Protein AF-0000000083795792 (afdb_homodimer)

Foldseek 3Di:
DVVLLVLLVLAPLDPDQQLQVQFLLSQPLSVLSVCVNVVNLQVSQVSQCVSAVCQLVCLQFPLSCRHNQVRGPCVVVHHGRSSSVVSNVSNVVNLLPDQQEAPDADAAEEEEEAQALLSLLLLSVVLNPHHAYEYEYLAQAGHQCLQQQAACVRHPCVSRVSSVVNSVSSVYHYHYNGDEFPPHAPVNVVVVGHQFYEYEHAFQADDDPPAAPCPPPQHAALSNCSRPVQVDDFDQAEEEEAQALSSLRSQLVVLVNHHNAYEYEEQADPVPRHYRPVSVVVSVVSPYYYDYQWAFHYQDQFWTKTWGRPVDDDDPIDIDTDGGRHYYYYHFGAHDCRHVVRDPQFDDDPRQATDADQLQDGRDPSYGYFDCSHVNDDDSSNRSSSSVSNSVVNVVSVVVDD/DVVLLVLLVLAPLDPDQQLQVQFLLSQPLSVLSVCVNVVNLQVSLVSQCVSAVCQLVCLQPPLSCRHNQVRGPCVVPHHGRSSSVVSNVSNVVNLLPDQQEAPDADAAEEEEEAQALLSLLLLSVVLNPHHAYEYEYLAQAGHQCLQQQAACVRHPCVSRVSSVVNSVSSVYHYDYNGDEFPPHAPVNVVVVGHQFYEYEHAFQADDDPPAAPCPPPQHAALSNCSRPVQVDDFDQAEEEEAQALSSLRSQLVVLVNHHNAYEYEEQADPVPRHYRPVSVVVSVVSPYYYDYQWAFHYQDQFWTKTWGRPVDDDDDIDIDTDGGRHYYYYPFGAHDCRHVVRDPQFDDPPRQATDADQLQDGRDPSYGYFDCSHVNDDDSSNRSSSSVSNSVVNVVSVVVDD

pLDDT: mean 96.13, std 5.62, range [53.03, 98.94]

Organism: NCBI:txid182773

Secondary structure (DSSP, 8-state):
-HHHHHHHHT----SS-HHHHTSTT---HHHHHHHHHTT-HHHHHHHHHHH-TTHHHHHHHS-GGGTTTTT-THHHHSPPP-HHHHHHHHHHHHHHH-----SS----EEEEE--SHHHHHHHHHHHHHT-EEEEE-SSSSS-THHHHTS-TTTS-THHHHHHHHHHHHTT-EEETT--BTTTB-HHHHHHTTEEEEEE-----EEP---SBTTTSTTEEEHHHHHHSGGG----SEEEEE--SHHHHHHHHHHHHTT-SEEEEE-SS-GGG--S-HHHHHHHHHTT-EEE-SEEEEEE-SSEEEEEESTT-SSTT--EEEEE-SEEEE-S-EE---TTGGG-TT--B-TTSPBP--TT-B-SSTTEEE-SHHHH-S--HHHHHHHHHHHHHHHHHHHHH--/-HHHHHHHHT----SS-HHHHTSTT---HHHHHHHHHTT-HHHHHHHHHHH-TTHHHHHHHS-GGGTTTTT-THHHHSPPP-HHHHHHHHHHHHHHH-----SS----EEEEE--SHHHHHHHHHHHHHT-EEEEE-SSSSS-THHHHTS-TTTS-THHHHHHHHHHHHTT-EEETT--BTTTB-HHHHHHTTEEEEEE-----EEP---SBTTTSTTEEEHHHHHHSGGG----SEEEEE--SHHHHHHHHHHHHTT-SEEEEE-SS-GGG--S-HHHHHHHHHTT-EEE-SEEEEEE-SSEEEEEESTT-SSTTPPEEEEE-SEEEE-S-EE---TTGGG-TT--B-TTSPBPB-TT-BBSSTTEEE-SHHHH-S--HHHHHHHHHHHHHHHHHHHHH--

Nearest PDB structures (foldseek):
  5jfc-assembly1_L  TM=9.315E-01  e=3.030E-41  Pyrococcus furiosus
  4ylf-assembly1_B  TM=9.148E-01  e=1.216E-39  Thermotoga maritima MSB8
  5vj7-assembly1_A  TM=9.097E-01  e=1.115E-38  Pyrococcus furiosus COM1
  6s6s-assembly1_F  TM=9.268E-01  e=1.388E-34  Azospirillum brasilense
  7mfm-assembly1_I  TM=8.757E-01  e=2.796E-29  Bacillus subtilis

Solvent-accessible surface area (backbone atoms only — not comparable to full-atom values): 41101 Å² total; per-residue (Å²): 109,71,68,52,49,56,45,49,65,65,53,78,65,58,92,78,48,45,27,26,74,48,28,84,62,50,51,62,56,59,62,37,43,54,29,49,72,71,66,37,46,65,61,30,17,49,54,44,36,75,69,30,75,55,36,37,56,44,27,59,68,52,66,39,69,81,18,36,37,55,40,23,71,56,32,74,85,47,76,42,52,67,55,40,59,49,41,25,50,39,28,46,57,27,64,77,65,57,80,74,64,58,76,43,85,40,97,45,35,34,38,28,37,18,34,14,59,23,22,46,40,30,49,52,56,44,25,34,60,13,39,42,34,28,36,30,19,60,43,66,62,70,22,43,53,58,52,32,48,43,49,57,93,73,38,60,56,66,61,49,51,51,51,53,51,54,41,42,70,55,58,38,30,63,34,53,41,36,59,62,12,87,73,48,27,67,66,52,40,45,72,50,54,34,69,35,37,36,45,18,69,32,50,77,36,65,53,77,87,86,46,50,26,67,74,39,56,47,39,46,47,29,72,43,41,41,50,50,56,85,65,55,86,73,43,47,30,34,39,26,39,25,52,31,56,63,19,37,50,44,46,46,48,41,45,75,72,65,28,76,42,39,33,30,36,24,56,48,54,80,88,66,48,69,29,50,67,69,51,50,51,51,25,46,73,72,60,43,41,76,43,58,25,32,36,81,58,34,44,54,83,56,23,40,33,27,33,44,48,71,86,56,93,69,97,79,60,52,70,50,75,46,77,27,47,23,38,32,42,24,68,57,57,31,40,66,53,52,45,49,77,49,42,86,59,50,52,52,50,98,72,48,24,44,45,48,53,92,49,9,47,36,68,28,89,53,32,31,40,31,28,28,24,45,76,37,89,73,54,66,56,54,18,37,40,48,19,55,48,22,41,51,43,46,51,53,52,57,69,72,47,135,109,71,68,52,49,57,45,49,64,66,53,79,65,57,93,78,46,44,25,26,73,48,28,82,62,51,51,63,56,59,62,35,44,54,30,48,72,71,65,37,44,63,61,29,16,48,55,45,37,75,70,30,76,55,34,37,57,44,29,61,68,51,66,39,69,79,17,35,36,54,39,24,71,57,33,75,84,48,74,42,53,66,54,41,60,48,41,24,51,37,28,45,57,28,67,76,67,57,80,76,65,58,75,42,86,40,96,48,34,34,38,28,36,16,35,14,58,22,22,47,41,32,48,53,57,44,25,34,60,12,38,42,35,27,36,31,19,60,43,64,62,69,24,44,54,58,51,31,49,42,50,57,93,73,38,59,56,67,62,47,51,51,51,53,51,52,40,43,71,54,58,38,30,64,34,51,40,35,59,61,12,86,72,48,25,69,66,53,42,44,71,50,54,34,68,35,38,37,44,18,69,32,49,78,35,62,52,77,87,87,44,51,25,65,75,39,54,46,39,46,46,27,72,44,42,43,50,50,56,84,65,55,87,74,42,48,30,34,37,27,38,24,51,30,56,63,19,35,50,44,48,48,48,41,46,75,70,64,27,76,44,41,34,30,36,23,54,46,54,81,88,65,48,69,30,50,68,68,52,50,50,50,26,48,74,72,60,44,42,76,43,58,24,31,37,81,60,34,45,55,81,58,24,40,32,27,33,45,48,71,88,56,93,67,96,79,60,53,70,51,75,48,78,25,48,22,37,32,43,26,67,58,58,31,38,66,54,53,44,50,77,48,40,87,59,51,52,53,52,98,72,48,25,44,44,48,52,92,48,10,48,36,68,29,88,55,33,32,40,31,29,28,24,46,75,38,87,73,54,67,57,55,17,37,41,50,16,54,48,23,42,51,44,49,50,53,52,57,68,73,47,135

Structure (mmCIF, N/CA/C/O backbone):
data_AF-0000000083795792-model_v1
#
loop_
_entity.id
_entity.type
_entity.pdbx_description
1 polymer 'Dihydropyrimidine dehydrogenase'
#
loop_
_atom_site.group_PDB
_atom_site.id
_atom_site.type_symbol
_atom_site.label_atom_id
_atom_site.label_alt_id
_atom_site.label_comp_id
_atom_site.label_asym_id
_atom_site.label_entity_id
_atom_site.label_seq_id
_atom_site.pdbx_PDB_ins_code
_atom_site.Cartn_x
_atom_site.Cartn_y
_atom_site.Cartn_z
_atom_site.occupancy
_atom_site.B_iso_or_equiv
_atom_site.auth_seq_id
_atom_site.auth_comp_id
_atom_site.auth_asym_id
_atom_site.auth_atom_id
_atom_site.pdbx_PDB_model_num
ATOM 1 N N . MET A 1 1 ? -13.203 34.938 -10.133 1 84.12 1 MET A N 1
ATOM 2 C CA . MET A 1 1 ? -12.625 36.062 -9.375 1 84.12 1 MET A CA 1
ATOM 3 C C . MET A 1 1 ? -13.68 37.125 -9.055 1 84.12 1 MET A C 1
ATOM 5 O O . MET A 1 1 ? -13.844 37.5 -7.895 1 84.12 1 MET A O 1
ATOM 9 N N . LYS A 1 2 ? -14.594 37.438 -10.016 1 87.44 2 LYS A N 1
ATOM 10 C CA . LYS A 1 2 ? -15.594 38.469 -9.797 1 87.44 2 LYS A CA 1
ATOM 11 C C . LYS A 1 2 ? -16.594 38.062 -8.719 1 87.44 2 LYS A C 1
ATOM 13 O O . LYS A 1 2 ? -16.938 38.844 -7.848 1 87.44 2 LYS A O 1
ATOM 18 N N . GLU A 1 3 ? -16.969 36.812 -8.703 1 94.94 3 GLU A N 1
ATOM 19 C CA . GLU A 1 3 ? -17.922 36.312 -7.73 1 94.94 3 GLU A CA 1
ATOM 20 C C . GLU A 1 3 ? -17.328 36.25 -6.332 1 94.94 3 GLU A C 1
ATOM 22 O O . GLU A 1 3 ? -18.016 36.5 -5.344 1 94.94 3 GLU A O 1
ATOM 27 N N . LEU A 1 4 ? -16.109 36 -6.227 1 97.31 4 LEU A N 1
ATOM 28 C CA . LEU A 1 4 ? -15.43 35.906 -4.938 1 97.31 4 LEU A CA 1
ATOM 29 C C . LEU A 1 4 ? -15.227 37.312 -4.348 1 97.31 4 LEU A C 1
ATOM 31 O O . LEU A 1 4 ? -15.266 37.5 -3.129 1 97.31 4 LEU A O 1
ATOM 35 N N . LEU A 1 5 ? -15.016 38.281 -5.223 1 96.5 5 LEU A N 1
ATOM 36 C CA . LEU A 1 5 ? -14.891 39.656 -4.75 1 96.5 5 LEU A CA 1
ATOM 37 C C . LEU A 1 5 ? -16.219 40.125 -4.18 1 96.5 5 LEU A C 1
ATOM 39 O O . LEU A 1 5 ? -16.234 40.875 -3.18 1 96.5 5 LEU A O 1
ATOM 43 N N . LEU A 1 6 ? -17.297 39.75 -4.887 1 96.75 6 LEU A N 1
ATOM 44 C CA . LEU A 1 6 ? -18.609 40.094 -4.367 1 96.75 6 LEU A CA 1
ATOM 45 C C . LEU A 1 6 ? -18.844 39.469 -3 1 96.75 6 LEU A C 1
ATOM 47 O O . LEU A 1 6 ? -19.422 40.094 -2.107 1 96.75 6 LEU A O 1
ATOM 51 N N . GLU A 1 7 ? -18.375 38.25 -2.896 1 96.88 7 GLU A N 1
ATOM 52 C CA . GLU A 1 7 ? -18.469 37.562 -1.613 1 96.88 7 GLU A CA 1
ATOM 53 C C . GLU A 1 7 ? -17.656 38.281 -0.54 1 96.88 7 GLU A C 1
ATOM 55 O O . GLU A 1 7 ? -18.125 38.438 0.591 1 96.88 7 GLU A O 1
ATOM 60 N N . ALA A 1 8 ? -16.531 38.688 -0.86 1 97.38 8 ALA A N 1
ATOM 61 C CA . ALA A 1 8 ? -15.656 39.406 0.068 1 97.38 8 ALA A CA 1
ATOM 62 C C . ALA A 1 8 ? -16.297 40.719 0.536 1 97.38 8 ALA A C 1
ATOM 64 O O . ALA A 1 8 ? -16.141 41.125 1.691 1 97.38 8 ALA A O 1
ATOM 65 N N . ASP A 1 9 ? -17.047 41.312 -0.316 1 96.81 9 ASP A N 1
ATOM 66 C CA . ASP A 1 9 ? -17.688 42.594 -0.019 1 96.81 9 ASP A CA 1
ATOM 67 C C . ASP A 1 9 ? -18.766 42.438 1.039 1 96.81 9 ASP A C 1
ATOM 69 O O . ASP A 1 9 ? -19.156 43.406 1.694 1 96.81 9 ASP A O 1
ATOM 73 N N . ARG A 1 10 ? -19.203 41.219 1.163 1 97.12 10 ARG A N 1
ATOM 74 C CA . ARG A 1 10 ? -20.266 40.969 2.127 1 97.12 10 ARG A CA 1
ATOM 75 C C . ARG A 1 10 ? -19.719 40.938 3.553 1 97.12 10 ARG A C 1
ATOM 77 O O . ARG A 1 10 ? -20.484 41 4.516 1 97.12 10 ARG A O 1
ATOM 84 N N . CYS A 1 11 ? -18.453 40.875 3.686 1 97.38 11 CYS A N 1
ATOM 85 C CA . CYS A 1 11 ? -17.828 40.781 5.004 1 97.38 11 CYS A CA 1
ATOM 86 C C . CYS A 1 11 ? -18.016 42.094 5.781 1 97.38 11 CYS A C 1
ATOM 88 O O . CYS A 1 11 ? -17.797 43.156 5.242 1 97.38 11 CYS A O 1
ATOM 90 N N . LEU A 1 12 ? -18.266 41.969 7.02 1 96.62 12 LEU A N 1
ATOM 91 C CA . LEU A 1 12 ? -18.531 43.125 7.859 1 96.62 12 LEU A CA 1
ATOM 92 C C . LEU A 1 12 ? -17.25 43.688 8.461 1 96.62 12 LEU A C 1
ATOM 94 O O . LEU A 1 12 ? -17.25 44.719 9.102 1 96.62 12 LEU A O 1
ATOM 98 N N . MET A 1 13 ? -16.188 43.031 8.258 1 96.19 13 MET A N 1
ATOM 99 C CA . MET A 1 13 ? -14.914 43.438 8.844 1 96.19 13 MET A CA 1
ATOM 100 C C . MET A 1 13 ? -15.062 43.688 10.344 1 96.19 13 MET A C 1
ATOM 102 O O . MET A 1 13 ? -14.68 44.75 10.844 1 96.19 13 MET A O 1
ATOM 106 N N . CYS A 1 14 ? -15.555 42.719 11.008 1 96.38 14 CYS A N 1
ATOM 107 C CA . CYS A 1 14 ? -15.914 42.812 12.414 1 96.38 14 CYS A CA 1
ATOM 108 C C . CYS A 1 14 ? -14.688 43.094 13.266 1 96.38 14 CYS A C 1
ATOM 110 O O . CYS A 1 14 ? -13.602 42.562 13.008 1 96.38 14 CYS A O 1
ATOM 112 N N . LYS A 1 15 ? -14.852 43.969 14.336 1 94.25 15 LYS A N 1
ATOM 113 C CA . LYS A 1 15 ? -13.781 44.281 15.273 1 94.25 15 LYS A CA 1
ATOM 114 C C . LYS A 1 15 ? -13.375 43.031 16.078 1 94.25 15 LYS A C 1
ATOM 116 O O . LYS A 1 15 ? -12.188 42.812 16.312 1 94.25 15 LYS A O 1
ATOM 121 N N . LYS A 1 16 ? -14.406 42.375 16.547 1 95.5 16 LYS A N 1
ATOM 122 C CA . LYS A 1 16 ? -14.203 41.094 17.203 1 95.5 16 LYS A CA 1
ATOM 123 C C . LYS A 1 16 ? -14.75 39.938 16.359 1 95.5 16 LYS A C 1
ATOM 125 O O . LYS A 1 16 ? -15.852 39.438 16.609 1 95.5 16 LYS A O 1
ATOM 130 N N . PRO A 1 17 ? -13.945 39.469 15.398 1 96.56 17 PRO A N 1
ATOM 131 C CA . PRO A 1 17 ? -14.43 38.5 14.43 1 96.56 17 PRO A CA 1
ATOM 132 C C . PRO A 1 17 ? -14.617 37.125 15.047 1 96.56 17 PRO A C 1
ATOM 134 O O . PRO A 1 17 ? -13.641 36.406 15.305 1 96.56 17 PRO A O 1
ATOM 137 N N . ARG A 1 18 ? -15.812 36.656 15.25 1 96.88 18 ARG A N 1
ATOM 138 C CA . ARG A 1 18 ? -16.141 35.375 15.797 1 96.88 18 ARG A CA 1
ATOM 139 C C . ARG A 1 18 ? -15.641 34.25 14.891 1 96.88 18 ARG A C 1
ATOM 141 O O . ARG A 1 18 ? -15.32 33.156 15.367 1 96.88 18 ARG A O 1
ATOM 148 N N . CYS A 1 19 ? -15.586 34.531 13.57 1 97.38 19 CYS A N 1
ATOM 149 C CA . CYS A 1 19 ? -15.086 33.562 12.609 1 97.38 19 CYS A CA 1
ATOM 150 C C . CYS A 1 19 ? -13.664 33.156 12.945 1 97.38 19 CYS A C 1
ATOM 152 O O . CYS A 1 19 ? -13.32 31.969 12.852 1 97.38 19 CYS A O 1
ATOM 154 N N . ARG A 1 20 ? -12.844 34.031 13.352 1 97 20 ARG A N 1
ATOM 155 C CA . ARG A 1 20 ? -11.469 33.75 13.75 1 97 20 ARG A CA 1
ATOM 156 C C . ARG A 1 20 ? -11.422 33 15.078 1 97 20 ARG A C 1
ATOM 158 O O . ARG A 1 20 ? -10.672 32.031 15.227 1 97 20 ARG A O 1
ATOM 165 N N . GLU A 1 21 ? -12.242 33.406 16.016 1 96.12 21 GLU A N 1
ATOM 166 C CA . GLU A 1 21 ? -12.258 32.844 17.359 1 96.12 21 GLU A CA 1
ATOM 167 C C . GLU A 1 21 ? -12.641 31.344 17.328 1 96.12 21 GLU A C 1
ATOM 169 O O . GLU A 1 21 ? -12.211 30.578 18.172 1 96.12 21 GLU A O 1
ATOM 174 N N . HIS A 1 22 ? -13.414 31 16.375 1 96.25 22 HIS A N 1
ATOM 175 C CA . HIS A 1 22 ? -13.898 29.625 16.312 1 96.25 22 HIS A CA 1
ATOM 176 C C . HIS A 1 22 ? -13.141 28.812 15.266 1 96.25 22 HIS A C 1
ATOM 178 O O . HIS A 1 22 ? -13.555 27.719 14.906 1 96.25 22 HIS A O 1
ATOM 184 N N . CYS A 1 23 ? -12.109 29.391 14.758 1 96.31 23 CYS A N 1
ATOM 185 C CA . CYS A 1 23 ? -11.172 28.656 13.906 1 96.31 23 CYS A CA 1
ATOM 186 C C . CYS A 1 23 ? -10.047 28.047 14.734 1 96.31 23 CYS A C 1
ATOM 188 O O . CYS A 1 23 ? -9.352 28.734 15.461 1 96.31 23 CYS A O 1
ATOM 190 N N . PRO A 1 24 ? -9.82 26.734 14.625 1 94.62 24 PRO A N 1
ATOM 191 C CA . PRO A 1 24 ? -8.828 26.047 15.453 1 94.62 24 PRO A CA 1
ATOM 192 C C . PRO A 1 24 ? -7.426 26.641 15.297 1 94.62 24 PRO A C 1
ATOM 194 O O . PRO A 1 24 ? -6.57 26.438 16.156 1 94.62 24 PRO A O 1
ATOM 197 N N . ILE A 1 25 ? -7.215 27.375 14.242 1 95.56 25 ILE A N 1
ATOM 198 C CA . ILE A 1 25 ? -5.863 27.891 14.023 1 95.56 25 ILE A CA 1
ATOM 199 C C . ILE A 1 25 ? -5.883 29.406 13.961 1 95.56 25 ILE A C 1
ATOM 201 O O . ILE A 1 25 ? -4.902 30.031 13.539 1 95.56 25 ILE A O 1
ATOM 205 N N . ASP A 1 26 ? -7.012 30.047 14.258 1 96.81 26 ASP A N 1
ATOM 206 C CA . ASP A 1 26 ? -7.148 31.5 14.406 1 96.81 26 ASP A CA 1
ATOM 207 C C . ASP A 1 26 ? -6.801 32.219 13.102 1 96.81 26 ASP A C 1
ATOM 209 O O . ASP A 1 26 ? -6.031 33.188 13.109 1 96.81 26 ASP A O 1
ATOM 213 N N . THR A 1 27 ? -7.332 31.75 12.07 1 97.88 27 THR A N 1
ATOM 214 C CA . THR A 1 27 ? -7.074 32.375 10.773 1 97.88 27 THR A CA 1
ATOM 215 C C . THR A 1 27 ? -7.508 33.844 10.789 1 97.88 27 THR A C 1
ATOM 217 O O . THR A 1 27 ? -8.625 34.156 11.203 1 97.88 27 THR A O 1
ATOM 220 N N . PRO A 1 28 ? -6.656 34.719 10.375 1 97.44 28 PRO A N 1
ATOM 221 C CA . PRO A 1 28 ? -7.016 36.125 10.352 1 97.44 28 PRO A CA 1
ATOM 222 C C . PRO A 1 28 ? -7.914 36.5 9.164 1 97.44 28 PRO A C 1
ATOM 224 O O . PRO A 1 28 ? -7.504 37.25 8.289 1 97.44 28 PRO A O 1
ATOM 227 N N . ILE A 1 29 ? -9.125 36.156 9.203 1 98.12 29 ILE A N 1
ATOM 228 C CA . ILE A 1 29 ? -10.07 36.156 8.094 1 98.12 29 ILE A CA 1
ATOM 229 C C . ILE A 1 29 ? -10.32 37.594 7.629 1 98.12 29 ILE A C 1
ATOM 231 O O . ILE A 1 29 ? -10.188 37.906 6.441 1 98.12 29 ILE A O 1
ATOM 235 N N . PRO A 1 30 ? -10.578 38.562 8.523 1 97.5 30 PRO A N 1
ATOM 236 C CA . PRO A 1 30 ? -10.82 39.938 8.047 1 97.5 30 PRO A CA 1
ATOM 237 C C . PRO A 1 30 ? -9.617 40.531 7.328 1 97.5 30 PRO A C 1
ATOM 239 O O . PRO A 1 30 ? -9.773 41.219 6.32 1 97.5 30 PRO A O 1
ATOM 242 N N . GLU A 1 31 ? -8.469 40.219 7.859 1 97.75 31 GLU A N 1
ATOM 243 C CA . GLU A 1 31 ? -7.242 40.719 7.242 1 97.75 31 GLU A CA 1
ATOM 244 C C . GLU A 1 31 ? -7.066 40.156 5.836 1 97.75 31 GLU A C 1
ATOM 246 O O . GLU A 1 31 ? -6.715 40.875 4.906 1 97.75 31 GLU A O 1
ATOM 251 N N . VAL A 1 32 ? -7.305 38.906 5.664 1 98.5 32 VAL A N 1
ATOM 252 C CA . VAL A 1 32 ? -7.16 38.219 4.375 1 98.5 32 VAL A CA 1
ATOM 253 C C . VAL A 1 32 ? -8.172 38.781 3.383 1 98.5 32 VAL A C 1
ATOM 255 O O . VAL A 1 32 ? -7.84 39.062 2.225 1 98.5 32 VAL A O 1
ATOM 258 N N . ILE A 1 33 ? -9.391 39 3.832 1 98.12 33 ILE A N 1
ATOM 259 C CA . ILE A 1 33 ? -10.453 39.5 2.977 1 98.12 33 ILE A CA 1
ATOM 260 C C . ILE A 1 33 ? -10.086 40.938 2.521 1 98.12 33 ILE A C 1
ATOM 262 O O . ILE A 1 33 ? -10.281 41.281 1.355 1 98.12 33 ILE A O 1
ATOM 266 N N . ALA A 1 34 ? -9.586 41.75 3.42 1 97.94 34 ALA A N 1
ATOM 267 C CA . ALA A 1 34 ? -9.18 43.094 3.078 1 97.94 34 ALA A CA 1
ATOM 268 C C . ALA A 1 34 ? -8.117 43.094 1.984 1 97.94 34 ALA A C 1
ATOM 270 O O . ALA A 1 34 ? -8.211 43.844 1.011 1 97.94 34 ALA A O 1
ATOM 271 N N . LEU A 1 35 ? -7.129 42.25 2.172 1 98.38 35 LEU A N 1
ATOM 272 C CA . LEU A 1 35 ? -6.051 42.156 1.192 1 98.38 35 LEU A CA 1
ATOM 273 C C . LEU A 1 35 ? -6.578 41.656 -0.146 1 98.38 35 LEU A C 1
ATOM 275 O O . LEU A 1 35 ? -6.172 42.125 -1.203 1 98.38 35 LEU A O 1
ATOM 279 N N . PHE A 1 36 ? -7.484 40.688 -0.078 1 98 36 PHE A N 1
ATOM 280 C CA . PHE A 1 36 ? -8.086 40.125 -1.285 1 98 36 PHE A CA 1
ATOM 281 C C . PHE A 1 36 ? -8.852 41.188 -2.055 1 98 36 PHE A C 1
ATOM 283 O O . PHE A 1 36 ? -8.719 41.312 -3.275 1 98 36 PHE A O 1
ATOM 290 N N . LYS A 1 37 ? -9.555 42.031 -1.376 1 97.25 37 LYS A N 1
ATOM 291 C CA . LYS A 1 37 ? -10.336 43.094 -1.988 1 97.25 37 LYS A CA 1
ATOM 292 C C . LYS A 1 37 ? -9.422 44.156 -2.639 1 97.25 37 LYS A C 1
ATOM 294 O O . LYS A 1 37 ? -9.797 44.781 -3.637 1 97.25 37 LYS A O 1
ATOM 299 N N . GLU A 1 38 ? -8.273 44.312 -2.135 1 97.56 38 GLU A N 1
ATOM 300 C CA . GLU A 1 38 ? -7.309 45.281 -2.646 1 97.56 38 GLU A CA 1
ATOM 301 C C . GLU A 1 38 ? -6.5 44.688 -3.803 1 97.56 38 GLU A C 1
ATOM 303 O O . GLU A 1 38 ? -5.641 45.375 -4.367 1 97.56 38 GLU A O 1
ATOM 308 N N . GLY A 1 39 ? -6.656 43.406 -4.043 1 96.19 39 GLY A N 1
ATOM 309 C CA . GLY A 1 39 ? -5.93 42.75 -5.121 1 96.19 39 GLY A CA 1
ATOM 310 C C . GLY A 1 39 ? -4.559 42.25 -4.711 1 96.19 39 GLY A C 1
ATOM 311 O O . GLY A 1 39 ? -3.746 41.875 -5.559 1 96.19 39 GLY A O 1
ATOM 312 N N . LYS A 1 40 ? -4.305 42.25 -3.445 1 97.25 40 LYS A N 1
ATOM 313 C CA . LYS A 1 40 ? -3.016 41.812 -2.922 1 97.25 40 LYS A CA 1
ATOM 314 C C . LYS A 1 40 ? -3.02 40.312 -2.648 1 97.25 40 LYS A C 1
ATOM 316 O O . LYS A 1 40 ? -2.809 39.875 -1.512 1 97.25 40 LYS A O 1
ATOM 321 N N . MET A 1 41 ? -3.072 39.562 -3.666 1 95.38 41 MET A N 1
ATOM 322 C CA . MET A 1 41 ? -3.246 38.125 -3.621 1 95.38 41 MET A CA 1
ATOM 323 C C . MET A 1 41 ? -2.027 37.438 -3.004 1 95.38 41 MET A C 1
ATOM 325 O O . MET A 1 41 ? -2.164 36.5 -2.217 1 95.38 41 MET A O 1
ATOM 329 N N . ALA A 1 42 ? -0.893 37.906 -3.389 1 96.19 42 ALA A N 1
ATOM 330 C CA . ALA A 1 42 ? 0.343 37.281 -2.896 1 96.19 42 ALA A CA 1
ATOM 331 C C . ALA A 1 42 ? 0.471 37.438 -1.386 1 96.19 42 ALA A C 1
ATOM 333 O O . ALA A 1 42 ? 0.83 36.5 -0.681 1 96.19 42 ALA A O 1
ATOM 334 N N . GLU A 1 43 ? 0.184 38.656 -0.931 1 97.31 43 GLU A N 1
ATOM 335 C CA . GLU A 1 43 ? 0.259 38.938 0.5 1 97.31 43 GLU A CA 1
ATOM 336 C C . GLU A 1 43 ? -0.789 38.125 1.272 1 97.31 43 GLU A C 1
ATOM 338 O O . GLU A 1 43 ? -0.491 37.562 2.322 1 97.31 43 GLU A O 1
ATOM 343 N N . ALA A 1 44 ? -2.02 38.125 0.755 1 98.12 44 ALA A N 1
ATOM 344 C CA . ALA A 1 44 ? -3.092 37.344 1.383 1 98.12 44 ALA A CA 1
ATOM 345 C C . ALA A 1 44 ? -2.73 35.875 1.469 1 98.12 44 ALA A C 1
ATOM 347 O O . ALA A 1 44 ? -2.922 35.25 2.51 1 98.12 44 ALA A O 1
ATOM 348 N N . GLY A 1 45 ? -2.199 35.406 0.38 1 98.12 45 GLY A N 1
ATOM 349 C CA . GLY A 1 45 ? -1.806 34 0.332 1 98.12 45 GLY A CA 1
ATOM 350 C C . GLY A 1 45 ? -0.682 33.656 1.295 1 98.12 45 GLY A C 1
ATOM 351 O O . GLY A 1 45 ? -0.679 32.594 1.902 1 98.12 45 GLY A O 1
ATOM 352 N N . GLU A 1 46 ? 0.256 34.531 1.395 1 97.5 46 GLU A N 1
ATOM 353 C CA . GLU A 1 46 ? 1.381 34.312 2.301 1 97.5 46 GLU A CA 1
ATOM 354 C C . GLU A 1 46 ? 0.915 34.25 3.752 1 97.5 46 GLU A C 1
ATOM 356 O O . GLU A 1 46 ? 1.373 33.375 4.512 1 97.5 46 GLU A O 1
ATOM 361 N N . ILE A 1 47 ? 0.027 35.125 4.102 1 97.94 47 ILE A N 1
ATOM 362 C CA . ILE A 1 47 ? -0.516 35.156 5.453 1 97.94 47 ILE A CA 1
ATOM 363 C C . ILE A 1 47 ? -1.231 33.844 5.742 1 97.94 47 ILE A C 1
ATOM 365 O O . ILE A 1 47 ? -1.033 33.219 6.801 1 97.94 47 ILE A O 1
ATOM 369 N N . LEU A 1 48 ? -2.018 33.406 4.809 1 98.56 48 LEU A N 1
ATOM 370 C CA . LEU A 1 48 ? -2.756 32.156 4.965 1 98.56 48 LEU A CA 1
ATOM 371 C C . LEU A 1 48 ? -1.801 30.969 5.102 1 98.56 48 LEU A C 1
ATOM 373 O O . LEU A 1 48 ? -1.96 30.125 5.996 1 98.56 48 LEU A O 1
ATOM 377 N N . PHE A 1 49 ? -0.794 30.922 4.293 1 98.19 49 PHE A N 1
ATOM 378 C CA . PHE A 1 49 ? 0.125 29.781 4.266 1 98.19 49 PHE A CA 1
ATOM 379 C C . PHE A 1 49 ? 0.969 29.75 5.535 1 98.19 49 PHE A C 1
ATOM 381 O O . PHE A 1 49 ? 1.211 28.672 6.094 1 98.19 49 PHE A O 1
ATOM 388 N N . LYS A 1 50 ? 1.43 30.891 5.973 1 96.5 50 LYS A N 1
ATOM 389 C CA . LYS A 1 50 ? 2.225 30.953 7.195 1 96.5 50 LYS A CA 1
ATOM 390 C C . LYS A 1 50 ? 1.406 30.516 8.406 1 96.5 50 LYS A C 1
ATOM 392 O O . LYS A 1 50 ? 1.934 29.875 9.32 1 96.5 50 LYS A O 1
ATOM 397 N N . ASN A 1 51 ? 0.183 30.859 8.328 1 97.69 51 ASN A N 1
ATOM 398 C CA . ASN A 1 51 ? -0.727 30.438 9.391 1 97.69 51 ASN A CA 1
ATOM 399 C C . ASN A 1 51 ? -1.021 28.938 9.312 1 97.69 51 ASN A C 1
ATOM 401 O O . ASN A 1 51 ? -1.203 28.281 10.344 1 97.69 51 ASN A O 1
ATOM 405 N N . ASN A 1 52 ? -1.164 28.453 8.086 1 98.12 52 ASN A N 1
ATOM 406 C CA . ASN A 1 52 ? -1.551 27.078 7.805 1 98.12 52 ASN A CA 1
ATOM 407 C C . ASN A 1 52 ? -0.994 26.594 6.465 1 98.12 52 ASN A C 1
ATOM 409 O O . ASN A 1 52 ? -1.564 26.891 5.41 1 98.12 52 ASN A O 1
ATOM 413 N N . PRO A 1 53 ? 0.025 25.781 6.523 1 97.81 53 PRO A N 1
ATOM 414 C CA . PRO A 1 53 ? 0.587 25.312 5.258 1 97.81 53 PRO A CA 1
ATOM 415 C C . PRO A 1 53 ? -0.428 24.547 4.414 1 97.81 53 PRO A C 1
ATOM 417 O O . PRO A 1 53 ? -0.241 24.391 3.201 1 97.81 53 PRO A O 1
ATOM 420 N N . LEU A 1 54 ? -1.529 24.062 5.008 1 98.56 54 LEU A N 1
ATOM 421 C CA . LEU A 1 54 ? -2.527 23.297 4.273 1 98.56 54 LEU A CA 1
ATOM 422 C C . LEU A 1 54 ? -3.799 24.109 4.066 1 98.56 54 LEU A C 1
ATOM 424 O O . LEU A 1 54 ? -4.891 23.547 3.947 1 98.56 54 LEU A O 1
ATOM 428 N N . THR A 1 55 ? -3.699 25.391 3.953 1 98.38 55 THR A N 1
ATOM 429 C CA . THR A 1 55 ? -4.828 26.312 3.879 1 98.38 55 THR A CA 1
ATOM 430 C C . THR A 1 55 ? -5.688 26.016 2.654 1 98.38 55 THR A C 1
ATOM 432 O O . THR A 1 55 ? -6.914 26.125 2.707 1 98.38 55 THR A O 1
ATOM 435 N N . GLN A 1 56 ? -5.086 25.656 1.569 1 98.44 56 GLN A N 1
ATOM 436 C CA . GLN A 1 56 ? -5.891 25.328 0.399 1 98.44 56 GLN A CA 1
ATOM 437 C C . GLN A 1 56 ? -6.805 24.125 0.686 1 98.44 56 GLN A C 1
ATOM 439 O O . GLN A 1 56 ? -7.977 24.141 0.312 1 98.44 56 GLN A O 1
ATOM 444 N N . VAL A 1 57 ? -6.223 23.125 1.32 1 98.56 57 VAL A N 1
ATOM 445 C CA . VAL A 1 57 ? -6.973 21.922 1.671 1 98.56 57 VAL A CA 1
ATOM 446 C C . VAL A 1 57 ? -8.078 22.281 2.666 1 98.56 57 VAL A C 1
ATOM 448 O O . VAL A 1 57 ? -9.227 21.859 2.5 1 98.56 57 VAL A O 1
ATOM 451 N N . CYS A 1 58 ? -7.711 23.078 3.648 1 98.06 58 CYS A N 1
ATOM 452 C CA . CYS A 1 58 ? -8.656 23.406 4.707 1 98.06 58 CYS A CA 1
ATOM 453 C C . CYS A 1 58 ? -9.789 24.281 4.168 1 98.06 58 CYS A C 1
ATOM 455 O O . CYS A 1 58 ? -10.922 24.172 4.633 1 98.06 58 CYS A O 1
ATOM 457 N N . GLY A 1 59 ? -9.508 25.078 3.182 1 97.75 59 GLY A N 1
ATOM 458 C CA . GLY A 1 59 ? -10.562 25.844 2.535 1 97.75 59 GLY A CA 1
ATOM 459 C C . GLY A 1 59 ? -11.617 24.984 1.879 1 97.75 59 GLY A C 1
ATOM 460 O O . GLY A 1 59 ? -12.734 25.438 1.623 1 97.75 59 GLY A O 1
ATOM 461 N N . ILE A 1 60 ? -11.25 23.734 1.737 1 96.94 60 ILE A N 1
ATOM 462 C CA . ILE A 1 60 ? -12.133 22.844 1.008 1 96.94 60 ILE A CA 1
ATOM 463 C C . ILE A 1 60 ? -12.797 21.859 1.982 1 96.94 60 ILE A C 1
ATOM 465 O O . ILE A 1 60 ? -14.008 21.656 1.932 1 96.94 60 ILE A O 1
ATOM 469 N N . VAL A 1 61 ? -12.055 21.375 2.971 1 95.81 61 VAL A N 1
ATOM 470 C CA . VAL A 1 61 ? -12.555 20.172 3.617 1 95.81 61 VAL A CA 1
ATOM 471 C C . VAL A 1 61 ? -12.93 20.469 5.066 1 95.81 61 VAL A C 1
ATOM 473 O O . VAL A 1 61 ? -13.508 19.625 5.758 1 95.81 61 VAL A O 1
ATOM 476 N N . CYS A 1 62 ? -12.578 21.656 5.613 1 96.31 62 CYS A N 1
ATOM 477 C CA . CYS A 1 62 ? -12.922 21.953 6.996 1 96.31 62 CYS A CA 1
ATOM 478 C C . CYS A 1 62 ? -14.438 21.906 7.207 1 96.31 62 CYS A C 1
ATOM 480 O O . CYS A 1 62 ? -15.203 22.125 6.27 1 96.31 62 CYS A O 1
ATOM 482 N N . PRO A 1 63 ? -14.836 21.562 8.406 1 93.81 63 PRO A N 1
ATOM 483 C CA . PRO A 1 63 ? -16.266 21.719 8.734 1 93.81 63 PRO A CA 1
ATOM 484 C C . PRO A 1 63 ? -16.641 23.172 8.984 1 93.81 63 PRO A C 1
ATOM 486 O O . PRO A 1 63 ? -16.984 23.531 10.117 1 93.81 63 PRO A O 1
ATOM 489 N N . HIS A 1 64 ? -16.797 23.922 7.988 1 95.25 64 HIS A N 1
ATOM 490 C CA . HIS A 1 64 ? -16.953 25.375 8.039 1 95.25 64 HIS A CA 1
ATOM 491 C C . HIS A 1 64 ? -18.219 25.766 8.789 1 95.25 64 HIS A C 1
ATOM 493 O O . HIS A 1 64 ? -18.266 26.797 9.461 1 95.25 64 HIS A O 1
ATOM 499 N N . ASP A 1 65 ? -19.219 24.938 8.688 1 92.31 65 ASP A N 1
ATOM 500 C CA . ASP A 1 65 ? -20.5 25.234 9.328 1 92.31 65 ASP A CA 1
ATOM 501 C C . ASP A 1 65 ? -20.375 25.188 10.852 1 92.31 65 ASP A C 1
ATOM 503 O O . ASP A 1 65 ? -21.156 25.812 11.562 1 92.31 65 ASP A O 1
ATOM 507 N N . ASP A 1 66 ? -19.312 24.516 11.281 1 90.94 66 ASP A N 1
ATOM 508 C CA . ASP A 1 66 ? -19.078 24.391 12.719 1 90.94 66 ASP A CA 1
ATOM 509 C C . ASP A 1 66 ? -17.953 25.328 13.18 1 90.94 66 ASP A C 1
ATOM 511 O O . ASP A 1 66 ? -17.641 25.375 14.367 1 90.94 66 ASP A O 1
ATOM 515 N N . GLN A 1 67 ? -17.422 26.062 12.258 1 94.88 67 GLN A N 1
ATOM 516 C CA . GLN A 1 67 ? -16.266 26.906 12.555 1 94.88 67 GLN A CA 1
ATOM 517 C C . GLN A 1 67 ? -16.469 28.328 12.039 1 94.88 67 GLN A C 1
ATOM 519 O O . GLN A 1 67 ? -17.406 29.016 12.461 1 94.88 67 GLN A O 1
ATOM 524 N N . CYS A 1 68 ? -15.727 28.766 11.047 1 94.88 68 CYS A N 1
ATOM 525 C CA . CYS A 1 68 ? -15.711 30.156 10.609 1 94.88 68 CYS A CA 1
ATOM 526 C C . CYS A 1 68 ? -17.062 30.578 10.047 1 94.88 68 CYS A C 1
ATOM 528 O O . CYS A 1 68 ? -17.641 31.578 10.477 1 94.88 68 CYS A O 1
ATOM 530 N N . LYS A 1 69 ? -17.641 29.75 9.172 1 95.44 69 LYS A N 1
ATOM 531 C CA . LYS A 1 69 ? -18.906 30.094 8.508 1 95.44 69 LYS A CA 1
ATOM 532 C C . LYS A 1 69 ? -20.062 30.062 9.492 1 95.44 69 LYS A C 1
ATOM 534 O O . LYS A 1 69 ? -20.891 30.984 9.508 1 95.44 69 LYS A O 1
ATOM 539 N N . GLY A 1 70 ? -20.062 29.031 10.305 1 94.19 70 GLY A N 1
ATOM 540 C CA . GLY A 1 70 ? -21.156 28.859 11.25 1 94.19 70 GLY A CA 1
ATOM 541 C C . GLY A 1 70 ? -21.188 29.922 12.328 1 94.19 70 GLY A C 1
ATOM 542 O O . GLY A 1 70 ? -22.234 30.172 12.945 1 94.19 70 GLY A O 1
ATOM 543 N N . ASN A 1 71 ? -20.078 30.641 12.484 1 96.25 71 ASN A N 1
ATOM 544 C CA . ASN A 1 71 ? -20 31.625 13.562 1 96.25 71 ASN A CA 1
ATOM 545 C C . ASN A 1 71 ? -19.844 33.031 13.016 1 96.25 71 ASN A C 1
ATOM 547 O O . ASN A 1 71 ? -19.516 33.969 13.766 1 96.25 71 ASN A O 1
ATOM 551 N N . CYS A 1 72 ? -20.047 33.188 11.773 1 97.25 72 CYS A N 1
ATOM 552 C CA . CYS A 1 72 ? -20.016 34.5 11.141 1 97.25 72 CYS A CA 1
ATOM 553 C C . CYS A 1 72 ? -21.141 35.375 11.664 1 97.25 72 CYS A C 1
ATOM 555 O O . CYS A 1 72 ? -22.297 35 11.633 1 97.25 72 CYS A O 1
ATOM 557 N N . ILE A 1 73 ? -20.812 36.531 12.086 1 97.19 73 ILE A N 1
ATOM 558 C CA . ILE A 1 73 ? -21.797 37.438 12.664 1 97.19 73 ILE A CA 1
ATOM 559 C C . ILE A 1 73 ? -22.859 37.781 11.633 1 97.19 73 ILE A C 1
ATOM 561 O O . ILE A 1 73 ? -24.047 37.906 11.961 1 97.19 73 ILE A O 1
ATOM 565 N N . ARG A 1 74 ? -22.5 38 10.367 1 96.5 74 ARG A N 1
ATOM 566 C CA . ARG A 1 74 ? -23.469 38.281 9.305 1 96.5 74 ARG A CA 1
ATOM 567 C C . ARG A 1 74 ? -24.5 37.156 9.203 1 96.5 74 ARG A C 1
ATOM 569 O O . ARG A 1 74 ? -25.641 37.406 8.828 1 96.5 74 ARG A O 1
ATOM 576 N N . GLY A 1 75 ? -24.078 36 9.547 1 94.81 75 GLY A N 1
ATOM 577 C CA . GLY A 1 75 ? -24.922 34.812 9.43 1 94.81 75 GLY A CA 1
ATOM 578 C C . GLY A 1 75 ? -26.062 34.812 10.438 1 94.81 75 GLY A C 1
ATOM 579 O O . GLY A 1 75 ? -27.016 34.031 10.289 1 94.81 75 GLY A O 1
ATOM 580 N N . ILE A 1 76 ? -26.031 35.656 11.445 1 94.44 76 ILE A N 1
ATOM 581 C CA . ILE A 1 76 ? -27.078 35.719 12.461 1 94.44 76 ILE A CA 1
ATOM 582 C C . ILE A 1 76 ? -28.359 36.25 11.828 1 94.44 76 ILE A C 1
ATOM 584 O O . ILE A 1 76 ? -29.453 35.75 12.117 1 94.44 76 ILE A O 1
ATOM 588 N N . LYS A 1 77 ? -28.234 37.25 11.039 1 93 77 LYS A N 1
ATOM 589 C CA . LYS A 1 77 ? -29.406 37.906 10.469 1 93 77 LYS A CA 1
ATOM 590 C C . LYS A 1 77 ? -29.547 37.594 8.984 1 93 77 LYS A C 1
ATOM 592 O O . LYS A 1 77 ? -30.609 37.781 8.398 1 93 77 LYS A O 1
ATOM 597 N N . SER A 1 78 ? -28.5 37.156 8.367 1 94.31 78 SER A N 1
ATOM 598 C CA . SER A 1 78 ? -28.484 36.875 6.938 1 94.31 78 SER A CA 1
ATOM 599 C C . SER A 1 78 ? -27.609 35.656 6.637 1 94.31 78 SER A C 1
ATOM 601 O O . SER A 1 78 ? -27.359 34.812 7.52 1 94.31 78 SER A O 1
ATOM 603 N N . GLU A 1 79 ? -27.141 35.562 5.41 1 95.5 79 GLU A N 1
ATOM 604 C CA . GLU A 1 79 ? -26.266 34.469 5.027 1 95.5 79 GLU A CA 1
ATOM 605 C C . GLU A 1 79 ? -24.828 34.75 5.398 1 95.5 79 GLU A C 1
ATOM 607 O O . GLU A 1 79 ? -24.328 35.875 5.168 1 95.5 79 GLU A O 1
ATOM 612 N N . PRO A 1 80 ? -24.188 33.812 6.027 1 97.38 80 PRO A N 1
ATOM 613 C CA . PRO A 1 80 ? -22.781 34 6.367 1 97.38 80 PRO A CA 1
ATOM 614 C C . PRO A 1 80 ? -21.891 34.188 5.133 1 97.38 80 PRO A C 1
ATOM 616 O O . PRO A 1 80 ? -22.281 33.812 4.027 1 97.38 80 PRO A O 1
ATOM 619 N N . VAL A 1 81 ? -20.688 34.781 5.336 1 97 81 VAL A N 1
ATOM 620 C CA . VAL A 1 81 ? -19.703 34.906 4.27 1 97 81 VAL A CA 1
ATOM 621 C C . VAL A 1 81 ? -19.047 33.562 4.004 1 97 81 VAL A C 1
ATOM 623 O O . VAL A 1 81 ? -18.656 32.844 4.941 1 97 81 VAL A O 1
ATOM 626 N N . ARG A 1 82 ? -19 33.25 2.783 1 95.44 82 ARG A N 1
ATOM 627 C CA . ARG A 1 82 ? -18.344 32 2.396 1 95.44 82 ARG A CA 1
ATOM 628 C C . ARG A 1 82 ? -16.844 32.188 2.207 1 95.44 82 ARG A C 1
ATOM 630 O O . ARG A 1 82 ? -16.328 32 1.11 1 95.44 82 ARG A O 1
ATOM 637 N N . PHE A 1 83 ? -16.172 32.438 3.297 1 97.75 83 PHE A N 1
ATOM 638 C CA . PHE A 1 83 ? -14.742 32.719 3.279 1 97.75 83 PHE A CA 1
ATOM 639 C C . PHE A 1 83 ? -13.961 31.516 2.74 1 97.75 83 PHE A C 1
ATOM 641 O O . PHE A 1 83 ? -12.906 31.688 2.123 1 97.75 83 PHE A O 1
ATOM 648 N N . CYS A 1 84 ? -14.477 30.312 3.008 1 97 84 CYS A N 1
ATOM 649 C CA . CYS A 1 84 ? -13.789 29.094 2.613 1 97 84 CYS A CA 1
ATOM 650 C C . CYS A 1 84 ? -13.484 29.094 1.12 1 97 84 CYS A C 1
ATOM 652 O O . CYS A 1 84 ? -12.43 28.609 0.697 1 97 84 CYS A O 1
ATOM 654 N N . GLU A 1 85 ? -14.375 29.641 0.309 1 97.25 85 GLU A N 1
ATOM 655 C CA . GLU A 1 85 ? -14.156 29.703 -1.134 1 97.25 85 GLU A CA 1
ATOM 656 C C . GLU A 1 85 ? -13.047 30.688 -1.491 1 97.25 85 GLU A C 1
ATOM 658 O O . GLU A 1 85 ? -12.242 30.422 -2.391 1 97.25 85 GLU A O 1
ATOM 663 N N . ILE A 1 86 ? -13.031 31.797 -0.795 1 98.06 86 ILE A N 1
ATOM 664 C CA . ILE A 1 86 ? -11.977 32.812 -0.983 1 98.06 86 ILE A CA 1
ATOM 665 C C . ILE A 1 86 ? -10.633 32.219 -0.544 1 98.06 86 ILE A C 1
ATOM 667 O O . ILE A 1 86 ? -9.641 32.344 -1.259 1 98.06 86 ILE A O 1
ATOM 671 N N . GLU A 1 87 ? -10.664 31.578 0.579 1 98.38 87 GLU A N 1
ATOM 672 C CA . GLU A 1 87 ? -9.469 30.938 1.123 1 98.38 87 GLU A CA 1
ATOM 673 C C . GLU A 1 87 ? -8.891 29.922 0.147 1 98.38 87 GLU A C 1
ATOM 675 O O . GLU A 1 87 ? -7.688 29.922 -0.125 1 98.38 87 GLU A O 1
ATOM 680 N N . ALA A 1 88 ? -9.734 29.047 -0.374 1 97.94 88 ALA A N 1
ATOM 681 C CA . ALA A 1 88 ? -9.297 28 -1.304 1 97.94 88 ALA A CA 1
ATOM 682 C C . ALA A 1 88 ? -8.68 28.625 -2.555 1 97.94 88 ALA A C 1
ATOM 684 O O . ALA A 1 88 ? -7.637 28.156 -3.029 1 97.94 88 ALA A O 1
ATOM 685 N N . TYR A 1 89 ? -9.32 29.641 -3.023 1 97.94 89 TYR A N 1
ATOM 686 C CA . TYR A 1 89 ? -8.852 30.281 -4.25 1 97.94 89 TYR A CA 1
ATOM 687 C C . TYR A 1 89 ? -7.52 30.984 -4.027 1 97.94 89 TYR A C 1
ATOM 689 O O . TYR A 1 89 ? -6.562 30.766 -4.777 1 97.94 89 TYR A O 1
ATOM 697 N N . VAL A 1 90 ? -7.438 31.812 -3.01 1 98.19 90 VAL A N 1
ATOM 698 C CA . VAL A 1 90 ? -6.23 32.562 -2.707 1 98.19 90 VAL A CA 1
ATOM 699 C C . VAL A 1 90 ? -5.07 31.609 -2.43 1 98.19 90 VAL A C 1
ATOM 701 O O . VAL A 1 90 ? -3.953 31.828 -2.904 1 98.19 90 VAL A O 1
ATOM 704 N N . SER A 1 91 ? -5.328 30.609 -1.724 1 98.38 91 SER A N 1
ATOM 705 C CA . SER A 1 91 ? -4.305 29.625 -1.349 1 98.38 91 SER A CA 1
ATOM 706 C C . SER A 1 91 ? -3.807 28.859 -2.564 1 98.38 91 SER A C 1
ATOM 708 O O . SER A 1 91 ? -2.617 28.547 -2.664 1 98.38 91 SER A O 1
ATOM 710 N N . LYS A 1 92 ? -4.727 28.531 -3.424 1 97.81 92 LYS A N 1
ATOM 711 C CA . LYS A 1 92 ? -4.344 27.844 -4.656 1 97.81 92 LYS A CA 1
ATOM 712 C C . LYS A 1 92 ? -3.387 28.688 -5.484 1 97.81 92 LYS A C 1
ATOM 714 O O . LYS A 1 92 ? -2.338 28.203 -5.922 1 97.81 92 LYS A O 1
ATOM 719 N N . VAL A 1 93 ? -3.771 29.922 -5.641 1 97 93 VAL A N 1
ATOM 720 C CA . VAL A 1 93 ? -2.953 30.844 -6.43 1 97 93 VAL A CA 1
ATOM 721 C C . VAL A 1 93 ? -1.582 31 -5.777 1 97 93 VAL A C 1
ATOM 723 O O . VAL A 1 93 ? -0.557 31 -6.461 1 97 93 VAL A O 1
ATOM 726 N N . TYR A 1 94 ? -1.552 31.047 -4.531 1 97.38 94 TYR A N 1
ATOM 727 C CA . TYR A 1 94 ? -0.303 31.266 -3.809 1 97.38 94 TYR A CA 1
ATOM 728 C C . TYR A 1 94 ? 0.63 30.078 -3.969 1 97.38 94 TYR A C 1
ATOM 730 O O . TYR A 1 94 ? 1.781 30.234 -4.383 1 97.38 94 TYR A O 1
ATOM 738 N N . ILE A 1 95 ? 0.189 28.891 -3.715 1 96.81 95 ILE A N 1
ATOM 739 C CA . ILE A 1 95 ? 1.056 27.719 -3.662 1 96.81 95 ILE A CA 1
ATOM 740 C C . ILE A 1 95 ? 1.54 27.359 -5.066 1 96.81 95 ILE A C 1
ATOM 742 O O . ILE A 1 95 ? 2.645 26.844 -5.238 1 96.81 95 ILE A O 1
ATOM 746 N N . GLU A 1 96 ? 0.728 27.625 -6.012 1 94.94 96 GLU A N 1
ATOM 747 C CA . GLU A 1 96 ? 1.101 27.328 -7.391 1 94.94 96 GLU A CA 1
ATOM 748 C C . GLU A 1 96 ? 2.201 28.266 -7.879 1 94.94 96 GLU A C 1
ATOM 750 O O . GLU A 1 96 ? 2.949 27.938 -8.797 1 94.94 96 GLU A O 1
ATOM 755 N N . ASN A 1 97 ? 2.309 29.438 -7.199 1 92.25 97 ASN A N 1
ATOM 756 C CA . ASN A 1 97 ? 3.248 30.438 -7.699 1 92.25 97 ASN A CA 1
ATOM 757 C C . ASN A 1 97 ? 4.359 30.719 -6.691 1 92.25 97 ASN A C 1
ATOM 759 O O . ASN A 1 97 ? 5.344 31.391 -7.016 1 92.25 97 ASN A O 1
ATOM 763 N N . ALA A 1 98 ? 4.152 30.203 -5.578 1 86.06 98 ALA A N 1
ATOM 764 C CA . ALA A 1 98 ? 5.098 30.516 -4.512 1 86.06 98 ALA A CA 1
ATOM 765 C C . ALA A 1 98 ? 6.445 29.859 -4.762 1 86.06 98 ALA A C 1
ATOM 767 O O . ALA A 1 98 ? 6.512 28.75 -5.301 1 86.06 98 ALA A O 1
ATOM 768 N N . LYS A 1 99 ? 7.48 30.578 -4.492 1 88.06 99 LYS A N 1
ATOM 769 C CA . LYS A 1 99 ? 8.836 30.031 -4.426 1 88.06 99 LYS A CA 1
ATOM 770 C C . LYS A 1 99 ? 9.344 29.984 -2.986 1 88.06 99 LYS A C 1
ATOM 772 O O . LYS A 1 99 ? 9.734 31.016 -2.43 1 88.06 99 LYS A O 1
ATOM 777 N N . PHE A 1 100 ? 9.312 28.859 -2.477 1 91.94 100 PHE A N 1
ATOM 778 C CA . PHE A 1 100 ? 9.727 28.703 -1.086 1 91.94 100 PHE A CA 1
ATOM 779 C C . PHE A 1 100 ? 11.242 28.609 -0.981 1 91.94 100 PHE A C 1
ATOM 781 O O . PHE A 1 100 ? 11.891 27.984 -1.82 1 91.94 100 PHE A O 1
ATOM 788 N N . GLU A 1 101 ? 11.797 29.344 -0.075 1 91.81 101 GLU A N 1
ATOM 789 C CA . GLU A 1 101 ? 13.234 29.328 0.177 1 91.81 101 GLU A CA 1
ATOM 790 C C . GLU A 1 101 ? 13.539 29.016 1.642 1 91.81 101 GLU A C 1
ATOM 792 O O . GLU A 1 101 ? 12.719 29.297 2.52 1 91.81 101 GLU A O 1
ATOM 797 N N . LYS A 1 102 ? 14.734 28.484 1.848 1 94.88 102 LYS A N 1
ATOM 798 C CA . LYS A 1 102 ? 15.219 28.25 3.203 1 94.88 102 LYS A CA 1
ATOM 799 C C . LYS A 1 102 ? 15.711 29.547 3.846 1 94.88 102 LYS A C 1
ATOM 801 O O . LYS A 1 102 ? 16.344 30.375 3.182 1 94.88 102 LYS A O 1
ATOM 806 N N . GLU A 1 103 ? 15.344 29.688 5.07 1 94.38 103 GLU A N 1
ATOM 807 C CA . GLU A 1 103 ? 15.828 30.859 5.805 1 94.38 103 GLU A CA 1
ATOM 808 C C . GLU A 1 103 ? 17.344 30.797 6.016 1 94.38 103 GLU A C 1
ATOM 810 O O . GLU A 1 103 ? 18.016 31.828 5.98 1 94.38 103 GLU A O 1
ATOM 815 N N . THR A 1 104 ? 17.797 29.609 6.285 1 94.81 104 THR A N 1
ATOM 816 C CA . THR A 1 104 ? 19.203 29.312 6.512 1 94.81 104 THR A CA 1
ATOM 817 C C . THR A 1 104 ? 19.5 27.844 6.211 1 94.81 104 THR A C 1
ATOM 819 O O . THR A 1 104 ? 18.625 27.109 5.773 1 94.81 104 THR A O 1
ATOM 822 N N . ASP A 1 105 ? 20.734 27.547 6.234 1 93.19 105 ASP A N 1
ATOM 823 C CA . ASP A 1 105 ? 21.141 26.156 6.074 1 93.19 105 ASP A CA 1
ATOM 824 C C . ASP A 1 105 ? 21.625 25.562 7.398 1 93.19 105 ASP A C 1
ATOM 826 O O . ASP A 1 105 ? 22.688 25.922 7.898 1 93.19 105 ASP A O 1
ATOM 830 N N . ILE A 1 106 ? 20.75 24.75 7.887 1 92.06 106 ILE A N 1
ATOM 831 C CA . ILE A 1 106 ? 21.078 24.062 9.125 1 92.06 106 ILE A CA 1
ATOM 832 C C . ILE A 1 106 ? 21.453 22.609 8.828 1 92.06 106 ILE A C 1
ATOM 834 O O . ILE A 1 106 ? 20.703 21.891 8.18 1 92.06 106 ILE A O 1
ATOM 838 N N . ASP A 1 107 ? 22.609 22.172 9.047 1 89.44 107 ASP A N 1
ATOM 839 C CA . ASP A 1 107 ? 23.109 20.844 8.734 1 89.44 107 ASP A CA 1
ATOM 840 C C . ASP A 1 107 ? 22.672 19.828 9.789 1 89.44 107 ASP A C 1
ATOM 842 O O . ASP A 1 107 ? 23.516 19.141 10.391 1 89.44 107 ASP A O 1
ATOM 846 N N . LYS A 1 108 ? 21.422 19.766 10.133 1 97.44 108 LYS A N 1
ATOM 847 C CA . LYS A 1 108 ? 20.812 18.766 11.008 1 97.44 108 LYS A CA 1
ATOM 848 C C . LYS A 1 108 ? 19.672 18.031 10.305 1 97.44 108 LYS A C 1
ATOM 850 O O . LYS A 1 108 ? 18.844 18.672 9.648 1 97.44 108 LYS A O 1
ATOM 855 N N . MET A 1 109 ? 19.688 16.781 10.445 1 98.25 109 MET A N 1
ATOM 856 C CA . MET A 1 109 ? 18.703 15.938 9.758 1 98.25 109 MET A CA 1
ATOM 857 C C . MET A 1 109 ? 17.5 15.656 10.664 1 98.25 109 MET A C 1
ATOM 859 O O . MET A 1 109 ? 17.672 15.359 11.852 1 98.25 109 MET A O 1
ATOM 863 N N . VAL A 1 110 ? 16.328 15.75 10.062 1 98.88 110 VAL A N 1
ATOM 864 C CA . VAL A 1 110 ? 15.078 15.445 10.742 1 98.88 110 VAL A CA 1
ATOM 865 C C . VAL A 1 110 ? 14.273 14.43 9.93 1 98.88 110 VAL A C 1
ATOM 867 O O . VAL A 1 110 ? 14.172 14.555 8.711 1 98.88 110 VAL A O 1
ATOM 870 N N . ALA A 1 111 ? 13.766 13.43 10.594 1 98.94 111 ALA A N 1
ATOM 871 C CA . ALA A 1 111 ? 12.906 12.445 9.945 1 98.94 111 ALA A CA 1
ATOM 872 C C . ALA A 1 111 ? 11.43 12.711 10.258 1 98.94 111 ALA A C 1
ATOM 874 O O . ALA A 1 111 ? 11.07 12.961 11.406 1 98.94 111 ALA A O 1
ATOM 875 N N . VAL A 1 112 ? 10.656 12.734 9.234 1 98.94 112 VAL A N 1
ATOM 876 C CA . VAL A 1 112 ? 9.203 12.812 9.359 1 98.94 112 VAL A CA 1
ATOM 877 C C . VAL A 1 112 ? 8.57 11.508 8.883 1 98.94 112 VAL A C 1
ATOM 879 O O . VAL A 1 112 ? 8.648 11.164 7.703 1 98.94 112 VAL A O 1
ATOM 882 N N . VAL A 1 113 ? 7.949 10.773 9.789 1 98.94 113 VAL A N 1
ATOM 883 C CA . VAL A 1 113 ? 7.316 9.5 9.469 1 98.94 113 VAL A CA 1
ATOM 884 C C . VAL A 1 113 ? 5.816 9.703 9.266 1 98.94 113 VAL A C 1
ATOM 886 O O . VAL A 1 113 ? 5.082 9.938 10.227 1 98.94 113 VAL A O 1
ATOM 889 N N . GLY A 1 114 ? 5.398 9.562 8.031 1 98.75 114 GLY A N 1
ATOM 890 C CA . GLY A 1 114 ? 4.031 9.875 7.648 1 98.75 114 GLY A CA 1
ATOM 891 C C . GLY A 1 114 ? 3.902 11.195 6.922 1 98.75 114 GLY A C 1
ATOM 892 O O . GLY A 1 114 ? 4.219 12.25 7.477 1 98.75 114 GLY A O 1
ATOM 893 N N . GLY A 1 115 ? 3.438 11.109 5.77 1 98.69 115 GLY A N 1
ATOM 894 C CA . GLY A 1 115 ? 3.271 12.297 4.945 1 98.69 115 GLY A CA 1
ATOM 895 C C . GLY A 1 115 ? 1.828 12.742 4.828 1 98.69 115 GLY A C 1
ATOM 896 O O . GLY A 1 115 ? 1.371 13.102 3.74 1 98.69 115 GLY A O 1
ATOM 897 N N . GLY A 1 116 ? 1.083 12.633 5.91 1 98.5 116 GLY A N 1
ATOM 898 C CA . GLY A 1 116 ? -0.263 13.18 5.977 1 98.5 116 GLY A CA 1
ATOM 899 C C . GLY A 1 116 ? -0.292 14.648 6.371 1 98.5 116 GLY A C 1
ATOM 900 O O . GLY A 1 116 ? 0.721 15.344 6.27 1 98.5 116 GLY A O 1
ATOM 901 N N . PRO A 1 117 ? -1.458 15.141 6.852 1 98.56 117 PRO A N 1
ATOM 902 C CA . PRO A 1 117 ? -1.588 16.562 7.191 1 98.56 117 PRO A CA 1
ATOM 903 C C . PRO A 1 117 ? -0.54 17.031 8.195 1 98.56 117 PRO A C 1
ATOM 905 O O . PRO A 1 117 ? 0.118 18.047 7.984 1 98.56 117 PRO A O 1
ATOM 908 N N . ALA A 1 118 ? -0.371 16.266 9.234 1 98.62 118 ALA A N 1
ATOM 909 C CA . ALA A 1 118 ? 0.581 16.656 10.273 1 98.62 118 ALA A CA 1
ATOM 910 C C . ALA A 1 118 ? 2.012 16.609 9.75 1 98.62 118 ALA A C 1
ATOM 912 O O . ALA A 1 118 ? 2.783 17.562 9.961 1 98.62 118 ALA A O 1
ATOM 913 N N . GLY A 1 119 ? 2.354 15.562 9.055 1 98.88 119 GLY A N 1
ATOM 914 C CA . GLY A 1 119 ? 3.699 15.406 8.523 1 98.88 119 GLY A CA 1
ATOM 915 C C . GLY A 1 119 ? 4.066 16.469 7.508 1 98.88 119 GLY A C 1
ATOM 916 O O . GLY A 1 119 ? 5.172 17.016 7.547 1 98.88 119 GLY A O 1
ATOM 917 N N . ILE A 1 120 ? 3.152 16.766 6.629 1 98.81 120 ILE A N 1
ATOM 918 C CA . ILE A 1 120 ? 3.379 17.781 5.609 1 98.81 120 ILE A CA 1
ATOM 919 C C . ILE A 1 120 ? 3.604 19.141 6.273 1 98.81 120 ILE A C 1
ATOM 921 O O . ILE A 1 120 ? 4.504 19.891 5.887 1 98.81 120 ILE A O 1
ATOM 925 N N . THR A 1 121 ? 2.795 19.406 7.281 1 98.75 121 THR A N 1
ATOM 926 C CA . THR A 1 121 ? 2.9 20.672 8 1 98.75 121 THR A CA 1
ATOM 927 C C . THR A 1 121 ? 4.266 20.797 8.664 1 98.75 121 THR A C 1
ATOM 929 O O . THR A 1 121 ? 4.965 21.797 8.469 1 98.75 121 THR A O 1
ATOM 932 N N . VAL A 1 122 ? 4.695 19.797 9.383 1 98.88 122 VAL A N 1
ATOM 933 C CA . VAL A 1 122 ? 5.973 19.812 10.086 1 98.88 122 VAL A CA 1
ATOM 934 C C . VAL A 1 122 ? 7.117 19.906 9.078 1 98.88 122 VAL A C 1
ATOM 936 O O . VAL A 1 122 ? 8.07 20.656 9.289 1 98.88 122 VAL A O 1
ATOM 939 N N . ALA A 1 123 ? 7.016 19.172 8.008 1 98.88 123 ALA A N 1
ATOM 940 C CA . ALA A 1 123 ? 8.062 19.156 6.984 1 98.88 123 ALA A CA 1
ATOM 941 C C . ALA A 1 123 ? 8.258 20.547 6.375 1 98.88 123 ALA A C 1
ATOM 943 O O . ALA A 1 123 ? 9.383 21.016 6.219 1 98.88 123 ALA A O 1
ATOM 944 N N . PHE A 1 124 ? 7.152 21.25 6.051 1 98.5 124 PHE A N 1
ATOM 945 C CA . PHE A 1 124 ? 7.246 22.594 5.477 1 98.5 124 PHE A CA 1
ATOM 946 C C . PHE A 1 124 ? 7.93 23.547 6.441 1 98.5 124 PHE A C 1
ATOM 948 O O . PHE A 1 124 ? 8.844 24.281 6.055 1 98.5 124 PHE A O 1
ATOM 955 N N . ILE A 1 125 ? 7.484 23.531 7.664 1 98.44 125 ILE A N 1
ATOM 956 C CA . ILE A 1 125 ? 7.961 24.5 8.648 1 98.44 125 ILE A CA 1
ATOM 957 C C . ILE A 1 125 ? 9.445 24.281 8.914 1 98.44 125 ILE A C 1
ATOM 959 O O . ILE A 1 125 ? 10.242 25.219 8.852 1 98.44 125 ILE A O 1
ATOM 963 N N . LEU A 1 126 ? 9.859 23.031 9.141 1 98.69 126 LEU A N 1
ATOM 964 C CA . LEU A 1 126 ? 11.25 22.766 9.484 1 98.69 126 LEU A CA 1
ATOM 965 C C . LEU A 1 126 ? 12.156 22.922 8.266 1 98.69 126 LEU A C 1
ATOM 967 O O . LEU A 1 126 ? 13.297 23.375 8.391 1 98.69 126 LEU A O 1
ATOM 971 N N . ALA A 1 127 ? 11.672 22.547 7.102 1 98.31 127 ALA A N 1
ATOM 972 C CA . ALA A 1 127 ? 12.461 22.734 5.887 1 98.31 127 ALA A CA 1
ATOM 973 C C . ALA A 1 127 ? 12.719 24.219 5.621 1 98.31 127 ALA A C 1
ATOM 975 O O . ALA A 1 127 ? 13.828 24.609 5.266 1 98.31 127 ALA A O 1
ATOM 976 N N . GLN A 1 128 ? 11.672 25.047 5.793 1 97.5 128 GLN A N 1
ATOM 977 C CA . GLN A 1 128 ? 11.812 26.484 5.582 1 97.5 128 GLN A CA 1
ATOM 978 C C . GLN A 1 128 ? 12.828 27.078 6.555 1 97.5 128 GLN A C 1
ATOM 980 O O . GLN A 1 128 ? 13.547 28.016 6.215 1 97.5 128 GLN A O 1
ATOM 985 N N . LYS A 1 129 ? 12.883 26.516 7.719 1 97.56 129 LYS A N 1
ATOM 986 C CA . LYS A 1 129 ? 13.828 27 8.727 1 97.56 129 LYS A CA 1
ATOM 987 C C . LYS A 1 129 ? 15.258 26.609 8.375 1 97.56 129 LYS A C 1
ATOM 989 O O . LYS A 1 129 ? 16.203 27.172 8.906 1 97.56 129 LYS A O 1
ATOM 994 N N . GLY A 1 130 ? 15.406 25.547 7.555 1 97.81 130 GLY A N 1
ATOM 995 C CA . GLY A 1 130 ? 16.734 25.25 7.055 1 97.81 130 GLY A CA 1
ATOM 996 C C . GLY A 1 130 ? 17.188 23.828 7.371 1 97.81 130 GLY A C 1
ATOM 997 O O . GLY A 1 130 ? 18.266 23.406 6.965 1 97.81 130 GLY A O 1
ATOM 998 N N . TYR A 1 131 ? 16.375 23.031 8.016 1 98.38 131 TYR A N 1
ATOM 999 C CA . TYR A 1 131 ? 16.734 21.656 8.383 1 98.38 131 TYR A CA 1
ATOM 1000 C C . TYR A 1 131 ? 16.703 20.734 7.176 1 98.38 131 TYR A C 1
ATOM 1002 O O . TYR A 1 131 ? 16.016 21.031 6.188 1 98.38 131 TYR A O 1
ATOM 1010 N N . ARG A 1 132 ? 17.438 19.672 7.203 1 98 132 ARG A N 1
ATOM 1011 C CA . ARG A 1 132 ? 17.359 18.609 6.203 1 98 132 ARG A CA 1
ATOM 1012 C C . ARG A 1 132 ? 16.297 17.578 6.57 1 98 132 ARG A C 1
ATOM 1014 O O . ARG A 1 132 ? 16.516 16.734 7.426 1 98 132 ARG A O 1
ATOM 1021 N N . VAL A 1 133 ? 15.234 17.656 5.824 1 98.75 133 VAL A N 1
ATOM 1022 C CA . VAL A 1 133 ? 14.07 16.875 6.203 1 98.75 133 VAL A CA 1
ATOM 1023 C C . VAL A 1 133 ? 13.906 15.703 5.234 1 98.75 133 VAL A C 1
ATOM 1025 O O . VAL A 1 133 ? 14.031 15.867 4.02 1 98.75 133 VAL A O 1
ATOM 1028 N N . THR A 1 134 ? 13.695 14.531 5.727 1 98.88 134 THR A N 1
ATOM 1029 C CA . THR A 1 134 ? 13.289 13.367 4.957 1 98.88 134 THR A CA 1
ATOM 1030 C C . THR A 1 134 ? 11.922 12.867 5.418 1 98.88 134 THR A C 1
ATOM 1032 O O . THR A 1 134 ? 11.719 12.609 6.609 1 98.88 134 THR A O 1
ATOM 1035 N N . ILE A 1 135 ? 11 12.742 4.48 1 98.94 135 ILE A N 1
ATOM 1036 C CA . ILE A 1 135 ? 9.688 12.172 4.773 1 98.94 135 ILE A CA 1
ATOM 1037 C C . ILE A 1 135 ? 9.672 10.695 4.367 1 98.94 135 ILE A C 1
ATOM 1039 O O . ILE A 1 135 ? 10.047 10.352 3.246 1 98.94 135 ILE A O 1
ATOM 1043 N N . PHE A 1 136 ? 9.289 9.867 5.289 1 98.88 136 PHE A N 1
ATOM 1044 C CA . PHE A 1 136 ? 9.039 8.461 5.02 1 98.88 136 PHE A CA 1
ATOM 1045 C C . PHE A 1 136 ? 7.543 8.172 4.992 1 98.88 136 PHE A C 1
ATOM 1047 O O . PHE A 1 136 ? 6.832 8.461 5.957 1 98.88 136 PHE A O 1
ATOM 1054 N N . ASP A 1 137 ? 7.078 7.656 3.938 1 98.69 137 ASP A N 1
ATOM 1055 C CA . ASP A 1 137 ? 5.668 7.293 3.857 1 98.69 137 ASP A CA 1
ATOM 1056 C C . ASP A 1 137 ? 5.496 5.863 3.346 1 98.69 137 ASP A C 1
ATOM 1058 O O . ASP A 1 137 ? 6.203 5.438 2.428 1 98.69 137 ASP A O 1
ATOM 1062 N N . ALA A 1 138 ? 4.543 5.16 3.932 1 97.94 138 ALA A N 1
ATOM 1063 C CA . ALA A 1 138 ? 4.297 3.773 3.537 1 97.94 138 ALA A CA 1
ATOM 1064 C C . ALA A 1 138 ? 3.584 3.707 2.188 1 97.94 138 ALA A C 1
ATOM 1066 O O . ALA A 1 138 ? 3.562 2.658 1.541 1 97.94 138 ALA A O 1
ATOM 1067 N N . ASN A 1 139 ? 2.99 4.785 1.764 1 98.12 139 ASN A N 1
ATOM 1068 C CA . ASN A 1 139 ? 2.264 4.855 0.5 1 98.12 139 ASN A CA 1
ATOM 1069 C C . ASN A 1 139 ? 3.146 5.383 -0.625 1 98.12 139 ASN A C 1
ATOM 1071 O O . ASN A 1 139 ? 4.211 5.957 -0.371 1 98.12 139 ASN A O 1
ATOM 1075 N N . PRO A 1 140 ? 2.725 5.215 -1.88 1 97.81 140 PRO A N 1
ATOM 1076 C CA . PRO A 1 140 ? 3.539 5.652 -3.016 1 97.81 140 PRO A CA 1
ATOM 1077 C C . PRO A 1 140 ? 3.641 7.172 -3.119 1 97.81 140 PRO A C 1
ATOM 1079 O O . PRO A 1 140 ? 4.641 7.695 -3.615 1 97.81 140 PRO A O 1
ATOM 1082 N N . LYS A 1 141 ? 2.578 7.879 -2.666 1 98.19 141 LYS A N 1
ATOM 1083 C CA . LYS A 1 141 ? 2.541 9.336 -2.73 1 98.19 141 LYS A CA 1
ATOM 1084 C C . LYS A 1 141 ? 2.145 9.938 -1.386 1 98.19 141 LYS A C 1
ATOM 1086 O O . LYS A 1 141 ? 1.477 9.281 -0.582 1 98.19 141 LYS A O 1
ATOM 1091 N N . LEU A 1 142 ? 2.557 11.148 -1.174 1 98.44 142 LEU A N 1
ATOM 1092 C CA . LEU A 1 142 ? 2.223 11.836 0.07 1 98.44 142 LEU A CA 1
ATOM 1093 C C . LEU A 1 142 ? 0.734 12.156 0.13 1 98.44 142 LEU A C 1
ATOM 1095 O O . LEU A 1 142 ? 0.051 12.148 -0.897 1 98.44 142 LEU A O 1
ATOM 1099 N N . GLY A 1 143 ? 0.283 12.367 1.333 1 98.5 143 GLY A N 1
ATOM 1100 C CA . GLY A 1 143 ? -1.051 12.914 1.512 1 98.5 143 GLY A CA 1
ATOM 1101 C C . GLY A 1 143 ? -1.812 12.273 2.656 1 98.5 143 GLY A C 1
ATOM 1102 O O . GLY A 1 143 ? -2.75 12.867 3.195 1 98.5 143 GLY A O 1
ATOM 1103 N N . GLY A 1 144 ? -1.447 11 2.979 1 97.94 144 GLY A N 1
ATOM 1104 C CA . GLY A 1 144 ? -2.217 10.328 4.012 1 97.94 144 GLY A CA 1
ATOM 1105 C C . GLY A 1 144 ? -3.711 10.352 3.754 1 97.94 144 GLY A C 1
ATOM 1106 O O . GLY A 1 144 ? -4.164 10.016 2.658 1 97.94 144 GLY A O 1
ATOM 1107 N N . VAL A 1 145 ? -4.457 10.789 4.734 1 97.38 145 VAL A N 1
ATOM 1108 C CA . VAL A 1 145 ? -5.914 10.773 4.641 1 97.38 145 VAL A CA 1
ATOM 1109 C C . VAL A 1 145 ? -6.367 11.719 3.531 1 97.38 145 VAL A C 1
ATOM 1111 O O . VAL A 1 145 ? -7.43 11.523 2.936 1 97.38 145 VAL A O 1
ATOM 1114 N N . LEU A 1 146 ? -5.562 12.742 3.217 1 98.44 146 LEU A N 1
ATOM 1115 C CA . LEU A 1 146 ? -5.922 13.68 2.158 1 98.44 146 LEU A CA 1
ATOM 1116 C C . LEU A 1 146 ? -6.023 12.969 0.812 1 98.44 146 LEU A C 1
ATOM 1118 O O . LEU A 1 146 ? -6.867 13.312 -0.016 1 98.44 146 LEU A O 1
ATOM 1122 N N . ARG A 1 147 ? -5.18 12.039 0.625 1 98.44 147 ARG A N 1
ATOM 1123 C CA . ARG A 1 147 ? -5.109 11.344 -0.656 1 98.44 147 ARG A CA 1
ATOM 1124 C C . ARG A 1 147 ? -5.848 10.016 -0.598 1 98.44 147 ARG A C 1
ATOM 1126 O O . ARG A 1 147 ? -6.535 9.633 -1.549 1 98.44 147 ARG A O 1
ATOM 1133 N N . TYR A 1 148 ? -5.785 9.328 0.473 1 98.06 148 TYR A N 1
ATOM 1134 C CA . TYR A 1 148 ? -6.199 7.934 0.515 1 98.06 148 TYR A CA 1
ATOM 1135 C C . TYR A 1 148 ? -7.465 7.762 1.346 1 98.06 148 TYR A C 1
ATOM 1137 O O . TYR A 1 148 ? -8.023 6.664 1.426 1 98.06 148 TYR A O 1
ATOM 1145 N N . GLY A 1 149 ? -7.945 8.82 1.959 1 97.25 149 GLY A N 1
ATOM 1146 C CA . GLY A 1 149 ? -9.141 8.773 2.783 1 97.25 149 GLY A CA 1
ATOM 1147 C C . GLY A 1 149 ? -10.273 9.625 2.244 1 97.25 149 GLY A C 1
ATOM 1148 O O . GLY A 1 149 ? -11.391 9.141 2.053 1 97.25 149 GLY A O 1
ATOM 1149 N N . ILE A 1 150 ? -9.992 10.852 1.961 1 97.62 150 ILE A N 1
ATOM 1150 C CA . ILE A 1 150 ? -10.984 11.789 1.441 1 97.62 150 ILE A CA 1
ATOM 1151 C C . ILE A 1 150 ? -11.18 11.555 -0.055 1 97.62 150 ILE A C 1
ATOM 1153 O O . ILE A 1 150 ? -10.219 11.609 -0.829 1 97.62 1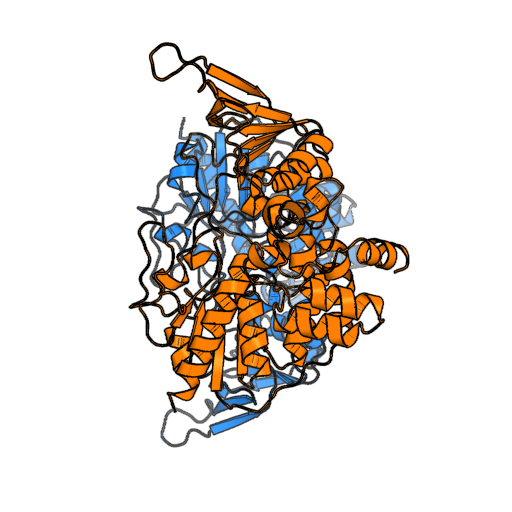50 ILE A O 1
ATOM 1157 N N . PRO A 1 151 ? -12.383 11.352 -0.49 1 97.88 151 PRO A N 1
ATOM 1158 C CA . PRO A 1 151 ? -12.617 11.047 -1.903 1 97.88 151 PRO A CA 1
ATOM 1159 C C . PRO A 1 151 ? -12.234 12.203 -2.828 1 97.88 151 PRO A C 1
ATOM 1161 O O . PRO A 1 151 ? -12.289 13.367 -2.428 1 97.88 151 PRO A O 1
ATOM 1164 N N . LYS A 1 152 ? -11.945 11.875 -4.055 1 96.69 152 LYS A N 1
ATOM 1165 C CA . LYS A 1 152 ? -11.469 12.828 -5.051 1 96.69 152 LYS A CA 1
ATOM 1166 C C . LYS A 1 152 ? -12.523 13.891 -5.344 1 96.69 152 LYS A C 1
ATOM 1168 O O . LYS A 1 152 ? -12.195 15.039 -5.645 1 96.69 152 LYS A O 1
ATOM 1173 N N . PHE A 1 153 ? -13.828 13.523 -5.219 1 95.69 153 PHE A N 1
ATOM 1174 C CA . PHE A 1 153 ? -14.883 14.484 -5.535 1 95.69 153 PHE A CA 1
ATOM 1175 C C . PHE A 1 153 ? -14.969 15.57 -4.469 1 95.69 153 PHE A C 1
ATOM 1177 O O . PHE A 1 153 ? -15.516 16.641 -4.711 1 95.69 153 PHE A O 1
ATOM 1184 N N . ARG A 1 154 ? -14.414 15.281 -3.299 1 95.75 154 ARG A N 1
ATOM 1185 C CA . ARG A 1 154 ? -14.375 16.266 -2.221 1 95.75 154 ARG A CA 1
ATOM 1186 C C . ARG A 1 154 ? -13.062 17.047 -2.236 1 95.75 154 ARG A C 1
ATOM 1188 O O . ARG A 1 154 ? -13.055 18.266 -2.01 1 95.75 154 ARG A O 1
ATOM 1195 N N . LEU A 1 155 ? -11.969 16.312 -2.488 1 97.75 155 LEU A N 1
ATOM 1196 C CA . LEU A 1 155 ? -10.633 16.906 -2.471 1 97.75 155 LEU A CA 1
ATOM 1197 C C . LEU A 1 155 ? -9.797 16.406 -3.641 1 97.75 155 LEU A C 1
ATOM 1199 O O . LEU A 1 155 ? -9.273 15.289 -3.594 1 97.75 155 LEU A O 1
ATOM 1203 N N . PRO A 1 156 ? -9.641 17.219 -4.652 1 97.69 156 PRO A N 1
ATOM 1204 C CA . PRO A 1 156 ? -8.82 16.812 -5.793 1 97.69 156 PRO A CA 1
ATOM 1205 C C . PRO A 1 156 ? -7.391 16.453 -5.398 1 97.69 156 PRO A C 1
ATOM 1207 O O . PRO A 1 156 ? -6.758 17.188 -4.633 1 97.69 156 PRO A O 1
ATOM 1210 N N . LYS A 1 157 ? -6.871 15.383 -6 1 97.69 157 LYS A N 1
ATOM 1211 C CA . LYS A 1 157 ? -5.594 14.836 -5.559 1 97.69 157 LYS A CA 1
ATOM 1212 C C . LYS A 1 157 ? -4.426 15.656 -6.102 1 97.69 157 LYS A C 1
ATOM 1214 O O . LYS A 1 157 ? -3.33 15.633 -5.539 1 97.69 157 LYS A O 1
ATOM 1219 N N . ASP A 1 158 ? -4.637 16.375 -7.18 1 97.5 158 ASP A N 1
ATOM 1220 C CA . ASP A 1 158 ? -3.584 17.203 -7.77 1 97.5 158 ASP A CA 1
ATOM 1221 C C . ASP A 1 158 ? -3.123 18.281 -6.797 1 97.5 158 ASP A C 1
ATOM 1223 O O . ASP A 1 158 ? -1.98 18.75 -6.871 1 97.5 158 ASP A O 1
ATOM 1227 N N . ILE A 1 159 ? -4.008 18.703 -5.871 1 97.94 159 ILE A N 1
ATOM 1228 C CA . ILE A 1 159 ? -3.643 19.656 -4.828 1 97.94 159 ILE A CA 1
ATOM 1229 C C . ILE A 1 159 ? -2.49 19.094 -3.996 1 97.94 159 ILE A C 1
ATOM 1231 O O . ILE A 1 159 ? -1.521 19.797 -3.713 1 97.94 159 ILE A O 1
ATOM 1235 N N . ILE A 1 160 ? -2.555 17.828 -3.695 1 98.31 160 ILE A N 1
ATOM 1236 C CA . ILE A 1 160 ? -1.541 17.188 -2.863 1 98.31 160 ILE A CA 1
ATOM 1237 C C . ILE A 1 160 ? -0.243 17.047 -3.652 1 98.31 160 ILE A C 1
ATOM 1239 O O . ILE A 1 160 ? 0.849 17.156 -3.092 1 98.31 160 ILE A O 1
ATOM 1243 N N . ASP A 1 161 ? -0.377 16.812 -4.969 1 98 161 ASP A N 1
ATOM 1244 C CA . ASP A 1 161 ? 0.798 16.734 -5.832 1 98 161 ASP A CA 1
ATOM 1245 C C . ASP A 1 161 ? 1.584 18.047 -5.805 1 98 161 ASP A C 1
ATOM 1247 O O . ASP A 1 161 ? 2.816 18.031 -5.809 1 98 161 ASP A O 1
ATOM 1251 N N . THR A 1 162 ? 0.871 19.141 -5.773 1 97.69 162 THR A N 1
ATOM 1252 C CA . THR A 1 162 ? 1.517 20.453 -5.719 1 97.69 162 THR A CA 1
ATOM 1253 C C . THR A 1 162 ? 2.316 20.609 -4.43 1 97.69 162 THR A C 1
ATOM 1255 O O . THR A 1 162 ? 3.436 21.125 -4.445 1 97.69 162 THR A O 1
ATOM 1258 N N . TYR A 1 163 ? 1.736 20.141 -3.338 1 97.81 163 TYR A N 1
ATOM 1259 C CA . TYR A 1 163 ? 2.441 20.203 -2.062 1 97.81 163 TYR A CA 1
ATOM 1260 C C . TYR A 1 163 ? 3.709 19.359 -2.094 1 97.81 163 TYR A C 1
ATOM 1262 O O . TYR A 1 163 ? 4.754 19.781 -1.585 1 97.81 163 TYR A O 1
ATOM 1270 N N . GLU A 1 164 ? 3.604 18.219 -2.643 1 97.62 164 GLU A N 1
ATOM 1271 C CA . GLU A 1 164 ? 4.766 17.344 -2.766 1 97.62 164 GLU A CA 1
ATOM 1272 C C . GLU A 1 164 ? 5.871 18.016 -3.586 1 97.62 164 GLU A C 1
ATOM 1274 O O . GLU A 1 164 ? 7.047 17.922 -3.23 1 97.62 164 GLU A O 1
ATOM 1279 N N . GLU A 1 165 ? 5.52 18.672 -4.637 1 96.88 165 GLU A N 1
ATOM 1280 C CA . GLU A 1 165 ? 6.469 19.375 -5.496 1 96.88 165 GLU A CA 1
ATOM 1281 C C . GLU A 1 165 ? 7.152 20.516 -4.746 1 96.88 165 GLU A C 1
ATOM 1283 O O . GLU A 1 165 ? 8.367 20.703 -4.855 1 96.88 165 GLU A O 1
ATOM 1288 N N . ARG A 1 166 ? 6.379 21.266 -4.027 1 97.56 166 ARG A N 1
ATOM 1289 C CA . ARG A 1 166 ? 6.926 22.391 -3.279 1 97.56 166 ARG A CA 1
ATOM 1290 C C . ARG A 1 166 ? 7.895 21.922 -2.201 1 97.56 166 ARG A C 1
ATOM 1292 O O . ARG A 1 166 ? 8.945 22.531 -1.986 1 97.56 166 ARG A O 1
ATOM 1299 N N . LEU A 1 167 ? 7.559 20.797 -1.556 1 97.81 167 LEU A N 1
ATOM 1300 C CA . LEU A 1 167 ? 8.453 20.234 -0.55 1 97.81 167 LEU A CA 1
ATOM 1301 C C . LEU A 1 167 ? 9.766 19.797 -1.178 1 97.81 167 LEU A C 1
ATOM 1303 O O . LEU A 1 167 ? 10.836 20.031 -0.615 1 97.81 167 LEU A O 1
ATOM 1307 N N . SER A 1 168 ? 9.656 19.188 -2.33 1 96.12 168 SER A N 1
ATOM 1308 C CA . SER A 1 168 ? 10.859 18.75 -3.033 1 96.12 168 SER A CA 1
ATOM 1309 C C . SER A 1 168 ? 11.734 19.938 -3.424 1 96.12 168 SER A C 1
ATOM 1311 O O . SER A 1 168 ? 12.961 19.859 -3.338 1 96.12 168 SER A O 1
ATOM 1313 N N . GLU A 1 169 ? 11.125 21.016 -3.826 1 95.25 169 GLU A N 1
ATOM 1314 C CA . GLU A 1 169 ? 11.859 22.219 -4.211 1 95.25 169 GLU A CA 1
ATOM 1315 C C . GLU A 1 169 ? 12.578 22.828 -3.012 1 95.25 169 GLU A C 1
ATOM 1317 O O . GLU A 1 169 ? 13.633 23.438 -3.166 1 95.25 169 GLU A O 1
ATOM 1322 N N . LEU A 1 170 ? 11.992 22.594 -1.86 1 95.75 170 LEU A N 1
ATOM 1323 C CA . LEU A 1 170 ? 12.586 23.094 -0.624 1 95.75 170 LEU A CA 1
ATOM 1324 C C . LEU A 1 170 ? 13.734 22.188 -0.172 1 95.75 170 LEU A C 1
ATOM 1326 O O . LEU A 1 170 ? 14.391 22.469 0.837 1 95.75 170 LEU A O 1
ATOM 1330 N N . GLY A 1 171 ? 13.906 21.078 -0.886 1 95.31 171 GLY A N 1
ATOM 1331 C CA . GLY A 1 171 ? 15.008 20.188 -0.579 1 95.31 171 GLY A CA 1
ATOM 1332 C C . GLY A 1 171 ? 14.609 19.031 0.321 1 95.31 171 GLY A C 1
ATOM 1333 O O . GLY A 1 171 ? 15.469 18.328 0.842 1 95.31 171 GLY A O 1
ATOM 1334 N N . VAL A 1 172 ? 13.336 18.828 0.515 1 98.19 172 VAL A N 1
ATOM 1335 C CA . VAL A 1 172 ? 12.859 17.719 1.332 1 98.19 172 VAL A CA 1
ATOM 1336 C C . VAL A 1 172 ? 12.977 16.406 0.549 1 98.19 172 VAL A C 1
ATOM 1338 O O . VAL A 1 172 ? 12.539 16.328 -0.602 1 98.19 172 VAL A O 1
ATOM 1341 N N . SER A 1 173 ? 13.617 15.43 1.128 1 98.25 173 SER A N 1
ATOM 1342 C CA . SER A 1 173 ? 13.648 14.094 0.542 1 98.25 173 SER A CA 1
ATOM 1343 C C . SER A 1 173 ? 12.391 13.305 0.898 1 98.25 173 SER A C 1
ATOM 1345 O O . SER A 1 173 ? 11.891 13.391 2.021 1 98.25 173 SER A O 1
ATOM 1347 N N . ILE A 1 174 ? 11.914 12.594 -0.056 1 98.44 174 ILE A N 1
ATOM 1348 C CA . ILE A 1 174 ? 10.727 11.773 0.157 1 98.44 174 ILE A CA 1
ATOM 1349 C C . ILE A 1 174 ? 11.039 10.32 -0.187 1 98.44 174 ILE A C 1
ATOM 1351 O O . ILE A 1 174 ? 11.523 10.023 -1.28 1 98.44 174 ILE A O 1
ATOM 1355 N N . ARG A 1 175 ? 10.805 9.43 0.758 1 98.44 175 ARG A N 1
ATOM 1356 C CA . ARG A 1 175 ? 10.922 7.984 0.562 1 98.44 175 ARG A CA 1
ATOM 1357 C C . ARG A 1 175 ? 9.547 7.324 0.522 1 98.44 175 ARG A C 1
ATOM 1359 O O . ARG A 1 175 ? 8.992 6.973 1.564 1 98.44 175 ARG A O 1
ATOM 1366 N N . PRO A 1 176 ? 9.102 7.082 -0.691 1 98.12 176 PRO A N 1
ATOM 1367 C CA . PRO A 1 176 ? 7.82 6.387 -0.817 1 98.12 176 PRO A CA 1
ATOM 1368 C C . PRO A 1 176 ? 7.918 4.902 -0.477 1 98.12 176 PRO A C 1
ATOM 1370 O O . PRO A 1 176 ? 9.016 4.352 -0.422 1 98.12 176 PRO A O 1
ATOM 1373 N N . ASN A 1 177 ? 6.773 4.289 -0.213 1 98 177 ASN A N 1
ATOM 1374 C CA . ASN A 1 177 ? 6.668 2.855 0.023 1 98 177 ASN A CA 1
ATOM 1375 C C . ASN A 1 177 ? 7.605 2.398 1.136 1 98 177 ASN A C 1
ATOM 1377 O O . ASN A 1 177 ? 8.188 1.315 1.057 1 98 177 ASN A O 1
ATOM 1381 N N . THR A 1 178 ? 7.789 3.285 2.137 1 97.88 178 THR A N 1
ATOM 1382 C CA . THR A 1 178 ? 8.711 2.979 3.225 1 97.88 178 THR A CA 1
ATOM 1383 C C . THR A 1 178 ? 7.98 2.943 4.562 1 97.88 178 THR A C 1
ATOM 1385 O O . THR A 1 178 ? 7.633 3.99 5.113 1 97.88 178 THR A O 1
ATOM 1388 N N . LEU A 1 179 ? 7.777 1.785 5.008 1 96.69 179 LEU A N 1
ATOM 1389 C CA . LEU A 1 179 ? 7.152 1.575 6.309 1 96.69 179 LEU A CA 1
ATOM 1390 C C . LEU A 1 179 ? 8.195 1.572 7.418 1 96.69 179 LEU A C 1
ATOM 1392 O O . LEU A 1 179 ? 9.07 0.699 7.457 1 96.69 179 LEU A O 1
ATOM 1396 N N . ILE A 1 180 ? 8.172 2.521 8.281 1 98.31 180 ILE A N 1
ATOM 1397 C CA . ILE A 1 180 ? 9.086 2.576 9.414 1 98.31 180 ILE A CA 1
ATOM 1398 C C . ILE A 1 180 ? 8.602 1.625 10.508 1 98.31 180 ILE A C 1
ATOM 1400 O O . ILE A 1 180 ? 7.414 1.596 10.836 1 98.31 180 ILE A O 1
ATOM 1404 N N . GLY A 1 181 ? 9.43 0.852 11.055 1 97.31 181 GLY A N 1
ATOM 1405 C CA . GLY A 1 181 ? 9.094 -0.092 12.109 1 97.31 181 GLY A CA 1
ATOM 1406 C C . GLY A 1 181 ? 9.75 -1.447 11.93 1 97.31 181 GLY A C 1
ATOM 1407 O O . GLY A 1 181 ? 10.82 -1.705 12.492 1 97.31 181 GLY A O 1
ATOM 1408 N N . PRO A 1 182 ? 9.266 -2.193 10.945 1 94.75 182 PRO A N 1
ATOM 1409 C CA . PRO A 1 182 ? 9.75 -3.572 10.828 1 94.75 182 PRO A CA 1
ATOM 1410 C C . PRO A 1 182 ? 11.148 -3.658 10.227 1 94.75 182 PRO A C 1
ATOM 1412 O O . PRO A 1 182 ? 11.977 -4.453 10.68 1 94.75 182 PRO A O 1
ATOM 1415 N N . VAL A 1 183 ? 11.43 -2.82 9.188 1 95.62 183 VAL A N 1
ATOM 1416 C CA . VAL A 1 183 ? 12.703 -2.9 8.484 1 95.62 183 VAL A CA 1
ATOM 1417 C C . VAL A 1 183 ? 13.602 -1.74 8.906 1 95.62 183 VAL A C 1
ATOM 1419 O O . VAL A 1 183 ? 14.656 -1.952 9.508 1 95.62 183 VAL A O 1
ATOM 1422 N N . VAL A 1 184 ? 13.102 -0.537 8.68 1 97.25 184 VAL A N 1
ATOM 1423 C CA . VAL A 1 184 ? 13.773 0.655 9.18 1 97.25 184 VAL A CA 1
ATOM 1424 C C . VAL A 1 184 ? 13.156 1.078 10.508 1 97.25 184 VAL A C 1
ATOM 1426 O O . VAL A 1 184 ? 11.969 1.413 10.57 1 97.25 184 VAL A O 1
ATOM 1429 N N . THR A 1 185 ? 13.953 1.08 11.562 1 97.88 185 THR A N 1
ATOM 1430 C CA . THR A 1 185 ? 13.453 1.401 12.898 1 97.88 185 THR A CA 1
ATOM 1431 C C . THR A 1 185 ? 13.812 2.834 13.281 1 97.88 185 THR A C 1
ATOM 1433 O O . THR A 1 185 ? 14.617 3.479 12.602 1 97.88 185 THR A O 1
ATOM 1436 N N . LEU A 1 186 ? 13.211 3.324 14.383 1 98.38 186 LEU A N 1
ATOM 1437 C CA . LEU A 1 186 ? 13.602 4.625 14.914 1 98.38 186 LEU A CA 1
ATOM 1438 C C . LEU A 1 186 ? 15.07 4.633 15.312 1 98.38 186 LEU A C 1
ATOM 1440 O O . LEU A 1 186 ? 15.781 5.617 15.086 1 98.38 186 LEU A O 1
ATOM 1444 N N . ASP A 1 187 ? 15.539 3.514 15.898 1 97.94 187 ASP A N 1
ATOM 1445 C CA . ASP A 1 187 ? 16.938 3.402 16.297 1 97.94 187 ASP A CA 1
ATOM 1446 C C . ASP A 1 187 ? 17.859 3.561 15.086 1 97.94 187 ASP A C 1
ATOM 1448 O O . ASP A 1 187 ? 18.906 4.199 15.188 1 97.94 187 ASP A O 1
ATOM 1452 N N . ARG A 1 188 ? 17.453 2.961 14 1 97.69 188 ARG A N 1
ATOM 1453 C CA . ARG A 1 188 ? 18.25 3.082 12.781 1 97.69 188 ARG A CA 1
ATOM 1454 C C . ARG A 1 188 ? 18.281 4.527 12.297 1 97.69 188 ARG A C 1
ATOM 1456 O O . ARG A 1 188 ? 19.328 5.004 11.852 1 97.69 188 ARG A O 1
ATOM 1463 N N . LEU A 1 189 ? 17.172 5.262 12.367 1 98.62 189 LEU A N 1
ATOM 1464 C CA . LEU A 1 189 ? 17.141 6.668 11.984 1 98.62 189 LEU A CA 1
ATOM 1465 C C . LEU A 1 189 ? 18.141 7.477 12.812 1 98.62 189 LEU A C 1
ATOM 1467 O O . LEU A 1 189 ? 18.938 8.242 12.258 1 98.62 189 LEU A O 1
ATOM 1471 N N . PHE A 1 190 ? 18.141 7.25 14.102 1 98.12 190 PHE A N 1
ATOM 1472 C CA . PHE A 1 190 ? 19.047 7.977 14.977 1 98.12 190 PHE A CA 1
ATOM 1473 C C . PHE A 1 190 ? 20.484 7.57 14.703 1 98.12 190 PHE A C 1
ATOM 1475 O O . PHE A 1 190 ? 21.391 8.422 14.672 1 98.12 190 PHE A O 1
ATOM 1482 N N . ALA A 1 191 ? 20.688 6.305 14.492 1 97.69 191 ALA A N 1
ATOM 1483 C CA . ALA A 1 191 ? 22.031 5.809 14.219 1 97.69 191 ALA A CA 1
ATOM 1484 C C . ALA A 1 191 ? 22.578 6.418 12.93 1 97.69 191 ALA A C 1
ATOM 1486 O O . ALA A 1 191 ? 23.797 6.613 12.797 1 97.69 191 ALA A O 1
ATOM 1487 N N . ASP A 1 192 ? 21.719 6.789 12.039 1 98.31 192 ASP A N 1
ATOM 1488 C CA . ASP A 1 192 ? 22.141 7.324 10.75 1 98.31 192 ASP A CA 1
ATOM 1489 C C . ASP A 1 192 ? 22.297 8.844 10.805 1 98.31 192 ASP A C 1
ATOM 1491 O O . ASP A 1 192 ? 22.641 9.477 9.805 1 98.31 192 ASP A O 1
ATOM 1495 N N . GLY A 1 193 ? 21.922 9.438 11.922 1 97.56 193 GLY A N 1
ATOM 1496 C CA . GLY A 1 193 ? 22.297 10.828 12.102 1 97.56 193 GLY A CA 1
ATOM 1497 C C . GLY A 1 193 ? 21.109 11.758 12.25 1 97.56 193 GLY A C 1
ATOM 1498 O O . GLY A 1 193 ? 21.266 12.961 12.438 1 97.56 193 GLY A O 1
ATOM 1499 N N . TYR A 1 194 ? 19.891 11.266 12.195 1 98.69 194 TYR A N 1
ATOM 1500 C CA . TYR A 1 194 ? 18.75 12.125 12.461 1 98.69 194 TYR A CA 1
ATOM 1501 C C . TYR A 1 194 ? 18.75 12.602 13.906 1 98.69 194 TYR A C 1
ATOM 1503 O O . TYR A 1 194 ? 18.906 11.797 14.836 1 98.69 194 TYR A O 1
ATOM 1511 N N . LYS A 1 195 ? 18.531 13.852 14.062 1 98.62 195 LYS A N 1
ATOM 1512 C CA . LYS A 1 195 ? 18.625 14.438 15.391 1 98.62 195 LYS A CA 1
ATOM 1513 C C . LYS A 1 195 ? 17.25 14.477 16.062 1 98.62 195 LYS A C 1
ATOM 1515 O O . LYS A 1 195 ? 17.156 14.57 17.297 1 98.62 195 LYS A O 1
ATOM 1520 N N . ALA A 1 196 ? 16.203 14.414 15.258 1 98.81 196 ALA A N 1
ATOM 1521 C CA . ALA A 1 196 ? 14.82 14.344 15.742 1 98.81 196 ALA A CA 1
ATOM 1522 C C . ALA A 1 196 ? 13.93 13.578 14.766 1 98.81 196 ALA A C 1
ATOM 1524 O O . ALA A 1 196 ? 14.211 13.539 13.562 1 98.81 196 ALA A O 1
ATOM 1525 N N . VAL A 1 197 ? 12.945 12.977 15.336 1 98.94 197 VAL A N 1
ATOM 1526 C CA . VAL A 1 197 ? 11.984 12.227 14.539 1 98.94 197 VAL A CA 1
ATOM 1527 C C . VAL A 1 197 ? 10.562 12.688 14.875 1 98.94 197 VAL A C 1
ATOM 1529 O O . VAL A 1 197 ? 10.227 12.859 16.047 1 98.94 197 VAL A O 1
ATOM 1532 N N . PHE A 1 198 ? 9.773 12.961 13.852 1 98.94 198 PHE A N 1
ATOM 1533 C CA . PHE A 1 198 ? 8.352 13.242 14 1 98.94 198 PHE A CA 1
ATOM 1534 C C . PHE A 1 198 ? 7.512 12.062 13.531 1 98.94 198 PHE A C 1
ATOM 1536 O O . PHE A 1 198 ? 7.73 11.531 12.438 1 98.94 198 PHE A O 1
ATOM 1543 N N . ILE A 1 199 ? 6.578 11.625 14.328 1 98.94 199 ILE A N 1
ATOM 1544 C CA . ILE A 1 199 ? 5.664 10.547 13.961 1 98.94 199 ILE A CA 1
ATOM 1545 C C . ILE A 1 199 ? 4.266 11.109 13.727 1 98.94 199 ILE A C 1
ATOM 1547 O O . ILE A 1 199 ? 3.617 11.578 14.664 1 98.94 199 ILE A O 1
ATOM 1551 N N . GLY A 1 200 ? 3.785 11.148 12.516 1 98.56 200 GLY A N 1
ATOM 1552 C CA . GLY A 1 200 ? 2.445 11.547 12.117 1 98.56 200 GLY A CA 1
ATOM 1553 C C . GLY A 1 200 ? 1.773 10.555 11.188 1 98.56 200 GLY A C 1
ATOM 1554 O O . GLY A 1 200 ? 1.292 10.93 10.117 1 98.56 200 GLY A O 1
ATOM 1555 N N . THR A 1 201 ? 1.674 9.32 11.586 1 98.31 201 THR A N 1
ATOM 1556 C CA . THR A 1 201 ? 1.287 8.219 10.711 1 98.31 201 THR A CA 1
ATOM 1557 C C . THR A 1 201 ? -0.232 8.117 10.609 1 98.31 201 THR A C 1
ATOM 1559 O O . THR A 1 201 ? -0.755 7.348 9.797 1 98.31 201 THR A O 1
ATOM 1562 N N . GLY A 1 202 ? -0.953 8.891 11.422 1 97.5 202 GLY A N 1
ATOM 1563 C CA . GLY A 1 202 ? -2.404 8.797 11.406 1 97.5 202 GLY A CA 1
ATOM 1564 C C . GLY A 1 202 ? -2.926 7.48 11.945 1 97.5 202 GLY A C 1
ATOM 1565 O O . GLY A 1 202 ? -2.225 6.785 12.688 1 97.5 202 GLY A O 1
ATOM 1566 N N . VAL A 1 203 ? -4.195 7.195 11.727 1 97.44 203 VAL A N 1
ATOM 1567 C CA . VAL A 1 203 ? -4.855 5.961 12.141 1 97.44 203 VAL A CA 1
ATOM 1568 C C . VAL A 1 203 ? -5.426 5.246 10.914 1 97.44 203 VAL A C 1
ATOM 1570 O O . VAL A 1 203 ? -6.238 5.809 10.188 1 97.44 203 VAL A O 1
ATOM 1573 N N . TRP A 1 204 ? -4.98 3.945 10.727 1 96.69 204 TRP A N 1
ATOM 1574 C CA . TRP A 1 204 ? -5.301 3.295 9.461 1 96.69 204 TRP A CA 1
ATOM 1575 C C . TRP A 1 204 ? -5.805 1.875 9.688 1 96.69 204 TRP A C 1
ATOM 1577 O O . TRP A 1 204 ? -6.188 1.186 8.742 1 96.69 204 TRP A O 1
ATOM 1587 N N . ASN A 1 205 ? -5.855 1.381 10.914 1 96.81 205 ASN A N 1
ATOM 1588 C CA . ASN A 1 205 ? -6.48 0.097 11.219 1 96.81 205 ASN A CA 1
ATOM 1589 C C . ASN A 1 205 ? -7.98 0.244 11.453 1 96.81 205 ASN A C 1
ATOM 1591 O O . ASN A 1 205 ? -8.406 0.917 12.391 1 96.81 205 ASN A O 1
ATOM 1595 N N . PRO A 1 206 ? -8.75 -0.384 10.617 1 96.81 206 PRO A N 1
ATOM 1596 C CA . PRO A 1 206 ? -10.188 -0.307 10.891 1 96.81 206 PRO A CA 1
ATOM 1597 C C . PRO A 1 206 ? -10.586 -0.999 12.195 1 96.81 206 PRO A C 1
ATOM 1599 O O . PRO A 1 206 ? -10.023 -2.047 12.531 1 96.81 206 PRO A O 1
ATOM 1602 N N . ARG A 1 207 ? -11.484 -0.416 12.867 1 96.12 207 ARG A N 1
ATOM 1603 C CA . ARG A 1 207 ? -12.094 -1.115 13.992 1 96.12 207 ARG A CA 1
ATOM 1604 C C . ARG A 1 207 ? -13.039 -2.211 13.508 1 96.12 207 ARG A C 1
ATOM 1606 O O . ARG A 1 207 ? -13.648 -2.088 12.445 1 96.12 207 ARG A O 1
ATOM 1613 N N . VAL A 1 208 ? -13.18 -3.232 14.297 1 96.56 208 VAL A N 1
ATOM 1614 C CA . VAL A 1 208 ? -13.961 -4.391 13.883 1 96.56 208 VAL A CA 1
ATOM 1615 C C . VAL A 1 208 ? -15.266 -4.445 14.664 1 96.56 208 VAL A C 1
ATOM 1617 O O . VAL A 1 208 ? -15.328 -4.004 15.812 1 96.56 208 VAL A O 1
ATOM 1620 N N . LEU A 1 209 ? -16.266 -4.973 14.016 1 96.94 209 LEU A N 1
ATOM 1621 C CA . LEU A 1 209 ? -17.562 -5.18 14.656 1 96.94 209 LEU A CA 1
ATOM 1622 C C . LEU A 1 209 ? -17.516 -6.383 15.586 1 96.94 209 LEU A C 1
ATOM 1624 O O . LEU A 1 209 ? -18.312 -6.473 16.531 1 96.94 209 LEU A O 1
ATOM 1628 N N . ASN A 1 210 ? -16.625 -7.336 15.305 1 96.38 210 ASN A N 1
ATOM 1629 C CA . ASN A 1 210 ? -16.5 -8.586 16.031 1 96.38 210 ASN A CA 1
ATOM 1630 C C . ASN A 1 210 ? -17.797 -9.398 15.977 1 96.38 210 ASN A C 1
ATOM 1632 O O . ASN A 1 210 ? -18.297 -9.867 17.016 1 96.38 210 ASN A O 1
ATOM 1636 N N . ILE A 1 211 ? -18.422 -9.477 14.852 1 97.62 211 ILE A N 1
ATOM 1637 C CA . ILE A 1 211 ? -19.609 -10.305 14.617 1 97.62 211 ILE A CA 1
ATOM 1638 C C . ILE A 1 211 ? -19.328 -11.281 13.477 1 97.62 211 ILE A C 1
ATOM 1640 O O . ILE A 1 211 ? -18.375 -11.109 12.719 1 97.62 211 ILE A O 1
ATOM 1644 N N . LYS A 1 212 ? -20.188 -12.25 13.383 1 97.88 212 LYS A N 1
ATOM 1645 C CA . LYS A 1 212 ? -20.031 -13.273 12.359 1 97.88 212 LYS A CA 1
ATOM 1646 C C . LYS A 1 212 ? -20.172 -12.68 10.961 1 97.88 212 LYS A C 1
ATOM 1648 O O . LYS A 1 212 ? -21.047 -11.836 10.727 1 97.88 212 LYS A O 1
ATOM 1653 N N . GLY A 1 213 ? -19.266 -13.008 10.062 1 98.62 213 GLY A N 1
ATOM 1654 C CA . GLY A 1 213 ? -19.391 -12.641 8.656 1 98.62 213 GLY A CA 1
ATOM 1655 C C . GLY A 1 213 ? -18.484 -11.5 8.258 1 98.62 213 GLY A C 1
ATOM 1656 O O . GLY A 1 213 ? -18.422 -11.125 7.078 1 98.62 213 GLY A O 1
ATOM 1657 N N . GLU A 1 214 ? -17.719 -11 9.109 1 98 214 GLU A N 1
ATOM 1658 C CA . GLU A 1 214 ? -16.953 -9.781 8.898 1 98 214 GLU A CA 1
ATOM 1659 C C . GLU A 1 214 ? -15.828 -10.008 7.891 1 98 214 GLU A C 1
ATOM 1661 O O . GLU A 1 214 ? -15.328 -9.055 7.285 1 98 214 GLU A O 1
ATOM 1666 N N . SER A 1 215 ? -15.43 -11.273 7.684 1 98.38 215 SER A N 1
ATOM 1667 C CA . SER A 1 215 ? -14.336 -11.555 6.766 1 98.38 215 SER A CA 1
ATOM 1668 C C . SER A 1 215 ? -14.859 -12.117 5.445 1 98.38 215 SER A C 1
ATOM 1670 O O . SER A 1 215 ? -14.086 -12.617 4.629 1 98.38 215 SER A O 1
ATOM 1672 N N . LEU A 1 216 ? -16.172 -12.016 5.223 1 98.62 216 LEU A N 1
ATOM 1673 C CA . LEU A 1 216 ? -16.75 -12.523 3.98 1 98.62 216 LEU A CA 1
ATOM 1674 C C . LEU A 1 216 ? -16.281 -11.688 2.791 1 98.62 216 LEU A C 1
ATOM 1676 O O . LEU A 1 216 ? -15.797 -10.57 2.961 1 98.62 216 LEU A O 1
ATOM 1680 N N . GLY A 1 217 ? -16.422 -12.258 1.641 1 98.06 217 GLY A N 1
ATOM 1681 C CA . GLY A 1 217 ? -15.883 -11.664 0.425 1 98.06 217 GLY A CA 1
ATOM 1682 C C . GLY A 1 217 ? -16.562 -10.367 0.041 1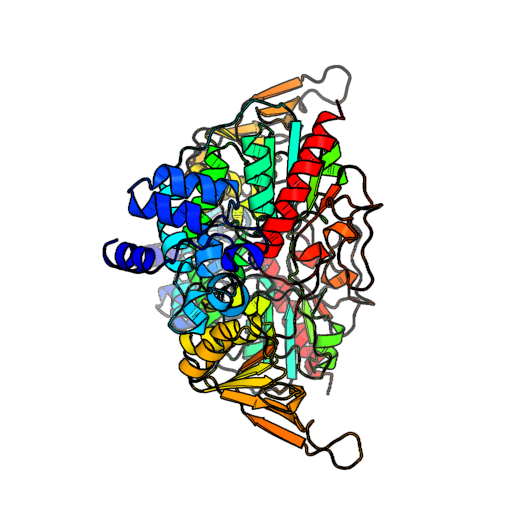 98.06 217 GLY A C 1
ATOM 1683 O O . GLY A 1 217 ? -15.977 -9.523 -0.638 1 98.06 217 GLY A O 1
ATOM 1684 N N . ASN A 1 218 ? -17.781 -10.195 0.453 1 98.25 218 ASN A N 1
ATOM 1685 C CA . ASN A 1 218 ? -18.547 -9.008 0.079 1 98.25 218 ASN A CA 1
ATOM 1686 C C . ASN A 1 218 ? -18.531 -7.957 1.187 1 98.25 218 ASN A C 1
ATOM 1688 O O . ASN A 1 218 ? -19.328 -7.016 1.168 1 98.25 218 ASN A O 1
ATOM 1692 N N . VAL A 1 219 ? -17.688 -8.133 2.174 1 98.75 219 VAL A N 1
ATOM 1693 C CA . VAL A 1 219 ? -17.562 -7.211 3.301 1 98.75 219 VAL A CA 1
ATOM 1694 C C . VAL A 1 219 ? -16.234 -6.477 3.236 1 98.75 219 VAL A C 1
ATOM 1696 O O . VAL A 1 219 ? -15.18 -7.098 3.029 1 98.75 219 VAL A O 1
ATOM 1699 N N . HIS A 1 220 ? -16.266 -5.168 3.365 1 98.69 220 HIS A N 1
ATOM 1700 C CA . HIS A 1 220 ? -15.07 -4.34 3.27 1 98.69 220 HIS A CA 1
ATOM 1701 C C . HIS A 1 220 ? -15.016 -3.316 4.398 1 98.69 220 HIS A C 1
ATOM 1703 O O . HIS A 1 220 ? -16.047 -3.004 5.008 1 98.69 220 HIS A O 1
ATOM 1709 N N . TYR A 1 221 ? -13.852 -2.863 4.699 1 98.69 221 TYR A N 1
ATOM 1710 C CA . TYR A 1 221 ? -13.688 -1.727 5.598 1 98.69 221 TYR A CA 1
ATOM 1711 C C . TYR A 1 221 ? -13.602 -0.421 4.816 1 98.69 221 TYR A C 1
ATOM 1713 O O . TYR A 1 221 ? -12.922 -0.35 3.791 1 98.69 221 TYR A O 1
ATOM 1721 N N . ALA A 1 222 ? -14.219 0.578 5.32 1 98.62 222 ALA A N 1
ATOM 1722 C CA . ALA A 1 222 ? -14.352 1.846 4.609 1 98.62 222 ALA A CA 1
ATOM 1723 C C . ALA A 1 222 ? -12.992 2.469 4.332 1 98.62 222 ALA A C 1
ATOM 1725 O O . ALA A 1 222 ? -12.742 2.977 3.234 1 98.62 222 ALA A O 1
ATOM 1726 N N . ILE A 1 223 ? -12.094 2.412 5.289 1 97.75 223 ILE A N 1
ATOM 1727 C CA . ILE A 1 223 ? -10.797 3.068 5.16 1 97.75 223 ILE A CA 1
ATOM 1728 C C . ILE A 1 223 ? -9.969 2.379 4.074 1 97.75 223 ILE A C 1
ATOM 1730 O O . ILE A 1 223 ? -9.188 3.027 3.381 1 97.75 223 ILE A O 1
ATOM 1734 N N . ASP A 1 224 ? -10.203 1.062 3.873 1 98.06 224 ASP A N 1
ATOM 1735 C CA . ASP A 1 224 ? -9.531 0.309 2.814 1 98.06 224 ASP A CA 1
ATOM 1736 C C . ASP A 1 224 ? -10.18 0.583 1.457 1 98.06 224 ASP A C 1
ATOM 1738 O O . ASP A 1 224 ? -9.477 0.731 0.452 1 98.06 224 ASP A O 1
ATOM 1742 N N . TYR A 1 225 ? -11.484 0.685 1.462 1 98.75 225 TYR A N 1
ATOM 1743 C CA . TYR A 1 225 ? -12.258 0.92 0.248 1 98.75 225 TYR A CA 1
ATOM 1744 C C . TYR A 1 225 ? -11.93 2.285 -0.349 1 98.75 225 TYR A C 1
ATOM 1746 O O . TYR A 1 225 ? -11.703 2.404 -1.556 1 98.75 225 TYR A O 1
ATOM 1754 N N . LEU A 1 226 ? -11.797 3.256 0.497 1 98.5 226 LEU A N 1
ATOM 1755 C CA . LEU A 1 226 ? -11.641 4.637 0.052 1 98.5 226 LEU A CA 1
ATOM 1756 C C . LEU A 1 226 ? -10.25 4.859 -0.539 1 98.5 226 LEU A C 1
ATOM 1758 O O . LEU A 1 226 ? -10.047 5.805 -1.302 1 98.5 226 LEU A O 1
ATOM 1762 N N . LYS A 1 227 ? -9.305 3.996 -0.19 1 97.94 227 LYS A N 1
ATOM 1763 C CA . LYS A 1 227 ? -7.957 4.125 -0.734 1 97.94 227 LYS A CA 1
ATOM 1764 C C . LYS A 1 227 ? -7.965 3.996 -2.254 1 97.94 227 LYS A C 1
ATOM 1766 O O . LYS A 1 227 ? -7.297 4.766 -2.949 1 97.94 227 LYS A O 1
ATOM 1771 N N . THR A 1 228 ? -8.695 2.986 -2.742 1 97.88 228 THR A N 1
ATOM 1772 C CA . THR A 1 228 ? -8.805 2.736 -4.176 1 97.88 228 THR A CA 1
ATOM 1773 C C . THR A 1 228 ? -10.188 2.188 -4.523 1 97.88 228 THR A C 1
ATOM 1775 O O . THR A 1 228 ? -10.312 1.051 -4.988 1 97.88 228 THR A O 1
ATOM 1778 N N . PRO A 1 229 ? -11.195 3.012 -4.453 1 97.88 229 PRO A N 1
ATOM 1779 C CA . PRO A 1 229 ? -12.555 2.52 -4.668 1 97.88 229 PRO A CA 1
ATOM 1780 C C . PRO A 1 229 ? -12.742 1.882 -6.043 1 97.88 229 PRO A C 1
ATOM 1782 O O . PRO A 1 229 ? -13.539 0.951 -6.191 1 97.88 229 PRO A O 1
ATOM 1785 N N . GLU A 1 230 ? -11.961 2.275 -7.004 1 96.25 230 GLU A N 1
ATOM 1786 C CA . GLU A 1 230 ? -12.125 1.831 -8.383 1 96.25 230 GLU A CA 1
ATOM 1787 C C . GLU A 1 230 ? -11.688 0.379 -8.547 1 96.25 230 GLU A C 1
ATOM 1789 O O . GLU A 1 230 ? -12.023 -0.266 -9.547 1 96.25 230 GLU A O 1
ATOM 1794 N N . THR A 1 231 ? -10.938 -0.164 -7.621 1 97.06 231 THR A N 1
ATOM 1795 C CA . THR A 1 231 ? -10.43 -1.523 -7.758 1 97.06 231 THR A CA 1
ATOM 1796 C C . THR A 1 231 ? -11.391 -2.527 -7.129 1 97.06 231 THR A C 1
ATOM 1798 O O . THR A 1 231 ? -11.18 -3.738 -7.215 1 97.06 231 THR A O 1
ATOM 1801 N N . TYR A 1 232 ? -12.438 -2.074 -6.457 1 97.31 232 TYR A N 1
ATOM 1802 C CA . TYR A 1 232 ? -13.422 -2.936 -5.809 1 97.31 232 TYR A CA 1
ATOM 1803 C C . TYR A 1 232 ? -14.555 -3.287 -6.766 1 97.31 232 TYR A C 1
ATOM 1805 O O . TYR A 1 232 ? -14.945 -2.469 -7.598 1 97.31 232 TYR A O 1
ATOM 1813 N N . ARG A 1 233 ? -15.039 -4.453 -6.609 1 95.75 233 ARG A N 1
ATOM 1814 C CA . ARG A 1 233 ? -16.219 -4.895 -7.332 1 95.75 233 ARG A CA 1
ATOM 1815 C C . ARG A 1 233 ? -17.453 -4.871 -6.426 1 95.75 233 ARG A C 1
ATOM 1817 O O . ARG A 1 233 ? -17.844 -5.898 -5.871 1 95.75 233 ARG A O 1
ATOM 1824 N N . ILE A 1 234 ? -18.062 -3.695 -6.375 1 96.5 234 ILE A N 1
ATOM 1825 C CA . ILE A 1 234 ? -19.203 -3.562 -5.48 1 96.5 234 ILE A CA 1
ATOM 1826 C C . ILE A 1 234 ? -20.5 -3.861 -6.246 1 96.5 234 ILE A C 1
ATOM 1828 O O . ILE A 1 234 ? -20.547 -3.707 -7.469 1 96.5 234 ILE A O 1
ATOM 1832 N N . GLY A 1 235 ? -21.5 -4.289 -5.527 1 96.81 235 GLY A N 1
ATOM 1833 C CA . GLY A 1 235 ? -22.797 -4.582 -6.125 1 96.81 235 GLY A CA 1
ATOM 1834 C C . GLY A 1 235 ? -23.703 -3.365 -6.211 1 96.81 235 GLY A C 1
ATOM 1835 O O . GLY A 1 235 ? -23.25 -2.234 -6.031 1 96.81 235 GLY A O 1
ATOM 1836 N N . GLU A 1 236 ? -24.984 -3.664 -6.496 1 97.88 236 GLU A N 1
ATOM 1837 C CA . GLU A 1 236 ? -25.969 -2.609 -6.703 1 97.88 236 GLU A CA 1
ATOM 1838 C C . GLU A 1 236 ? -26.562 -2.141 -5.375 1 97.88 236 GLU A C 1
ATOM 1840 O O . GLU A 1 236 ? -26.969 -0.983 -5.242 1 97.88 236 GLU A O 1
ATOM 1845 N N . ARG A 1 237 ? -26.656 -3.047 -4.453 1 98.62 237 ARG A N 1
ATOM 1846 C CA . ARG A 1 237 ? -27.203 -2.748 -3.131 1 98.62 237 ARG A CA 1
ATOM 1847 C C . ARG A 1 237 ? -26.094 -2.766 -2.074 1 98.62 237 ARG A C 1
ATOM 1849 O O . ARG A 1 237 ? -25.547 -3.822 -1.763 1 98.62 237 ARG A O 1
ATOM 1856 N N . VAL A 1 238 ? -25.734 -1.591 -1.501 1 98.88 238 VAL A N 1
ATOM 1857 C CA . VAL A 1 238 ? -24.625 -1.444 -0.575 1 98.88 238 VAL A CA 1
ATOM 1858 C C . VAL A 1 238 ? -25.141 -0.978 0.785 1 98.88 238 VAL A C 1
ATOM 1860 O O . VAL A 1 238 ? -25.953 -0.058 0.864 1 98.88 238 VAL A O 1
ATOM 1863 N N . ILE A 1 239 ? -24.734 -1.591 1.824 1 98.94 239 ILE A N 1
ATOM 1864 C CA . ILE A 1 239 ? -24.984 -1.131 3.184 1 98.94 239 ILE A CA 1
ATOM 1865 C C . ILE A 1 239 ? -23.688 -0.658 3.824 1 98.94 239 ILE A C 1
ATOM 1867 O O . ILE A 1 239 ? -22.688 -1.389 3.838 1 98.94 239 ILE A O 1
ATOM 1871 N N . VAL A 1 240 ? -23.656 0.532 4.281 1 98.94 240 VAL A N 1
ATOM 1872 C CA . VAL A 1 240 ? -22.547 1.086 5.047 1 98.94 240 VAL A CA 1
ATOM 1873 C C . VAL A 1 240 ? -22.906 1.097 6.535 1 98.94 240 VAL A C 1
ATOM 1875 O O . VAL A 1 240 ? -23.969 1.578 6.922 1 98.94 240 VAL A O 1
ATOM 1878 N N . ILE A 1 241 ? -22.062 0.533 7.336 1 98.81 241 ILE A N 1
ATOM 1879 C CA . ILE A 1 241 ? -22.297 0.488 8.773 1 98.81 241 ILE A CA 1
ATOM 1880 C C . ILE A 1 241 ? -21.484 1.576 9.469 1 98.81 241 ILE A C 1
ATOM 1882 O O . ILE A 1 241 ? -20.25 1.484 9.547 1 98.81 241 ILE A O 1
ATOM 1886 N N . GLY A 1 242 ? -22.109 2.562 9.992 1 98.06 242 GLY A N 1
ATOM 1887 C CA . GLY A 1 242 ? -21.469 3.713 10.617 1 98.06 242 GLY A CA 1
ATOM 1888 C C . GLY A 1 242 ? -21.844 5.027 9.961 1 98.06 242 GLY A C 1
ATOM 1889 O O . GLY A 1 242 ? -21.828 5.141 8.734 1 98.06 242 GLY A O 1
ATOM 1890 N N . ALA A 1 243 ? -22.172 6.016 10.781 1 97.75 243 ALA A N 1
ATOM 1891 C CA . ALA A 1 243 ? -22.688 7.285 10.258 1 97.75 243 ALA A CA 1
ATOM 1892 C C . ALA A 1 243 ? -21.766 8.438 10.641 1 97.75 243 ALA A C 1
ATOM 1894 O O . ALA A 1 243 ? -22.234 9.5 11.055 1 97.75 243 ALA A O 1
ATOM 1895 N N . GLY A 1 244 ? -20.5 8.227 10.578 1 96.06 244 GLY A N 1
ATOM 1896 C CA . GLY A 1 244 ? -19.516 9.289 10.633 1 96.06 244 GLY A CA 1
ATOM 1897 C C . GLY A 1 244 ? -19.125 9.82 9.266 1 96.06 244 GLY A C 1
ATOM 1898 O O . GLY A 1 244 ? -19.719 9.438 8.258 1 96.06 244 GLY A O 1
ATOM 1899 N N . ASP A 1 245 ? -18.156 10.711 9.227 1 95.12 245 ASP A N 1
ATOM 1900 C CA . ASP A 1 245 ? -17.703 11.297 7.965 1 95.12 245 ASP A CA 1
ATOM 1901 C C . ASP A 1 245 ? -17.156 10.234 7.023 1 95.12 245 ASP A C 1
ATOM 1903 O O . ASP A 1 245 ? -17.391 10.281 5.812 1 95.12 245 ASP A O 1
ATOM 1907 N N . VAL A 1 246 ? -16.438 9.281 7.57 1 96.94 246 VAL A N 1
ATOM 1908 C CA . VAL A 1 246 ? -15.883 8.195 6.762 1 96.94 246 VAL A CA 1
ATOM 1909 C C . VAL A 1 246 ? -17.016 7.383 6.145 1 96.94 246 VAL A C 1
ATOM 1911 O O . VAL A 1 246 ? -16.938 6.965 4.988 1 96.94 246 VAL A O 1
ATOM 1914 N N . GLY A 1 247 ? -18.094 7.137 6.957 1 98.31 247 GLY A N 1
ATOM 1915 C CA . GLY A 1 247 ? -19.25 6.445 6.434 1 98.31 247 GLY A CA 1
ATOM 1916 C C . GLY A 1 247 ? -19.922 7.191 5.297 1 98.31 247 GLY A C 1
ATOM 1917 O O . GLY A 1 247 ? -20.297 6.59 4.289 1 98.31 247 GLY A O 1
ATOM 1918 N N . MET A 1 248 ? -20.047 8.492 5.488 1 98.19 248 MET A N 1
ATOM 1919 C CA . MET A 1 248 ? -20.641 9.32 4.438 1 98.19 248 MET A CA 1
ATOM 1920 C C . MET A 1 248 ? -19.797 9.266 3.166 1 98.19 248 MET A C 1
ATOM 1922 O O . MET A 1 248 ? -20.344 9.117 2.066 1 98.19 248 MET A O 1
ATOM 1926 N N . ASP A 1 249 ? -18.516 9.375 3.334 1 98.31 249 ASP A N 1
ATOM 1927 C CA . ASP A 1 249 ? -17.594 9.32 2.199 1 98.31 249 ASP A CA 1
ATOM 1928 C C . ASP A 1 249 ? -17.703 7.984 1.465 1 98.31 249 ASP A C 1
ATOM 1930 O O . ASP A 1 249 ? -17.75 7.949 0.233 1 98.31 249 ASP A O 1
ATOM 1934 N N . ALA A 1 250 ? -17.734 6.902 2.205 1 98.81 250 ALA A N 1
ATOM 1935 C CA . ALA A 1 250 ? -17.844 5.57 1.609 1 98.81 250 ALA A CA 1
ATOM 1936 C C . ALA A 1 250 ? -19.172 5.41 0.857 1 98.81 250 ALA A C 1
ATOM 1938 O O . ALA A 1 250 ? -19.188 4.883 -0.258 1 98.81 250 ALA A O 1
ATOM 1939 N N . ALA A 1 251 ? -20.25 5.895 1.471 1 98.81 251 ALA A N 1
ATOM 1940 C CA . ALA A 1 251 ? -21.578 5.793 0.865 1 98.81 251 ALA A CA 1
ATOM 1941 C C . ALA A 1 251 ? -21.641 6.582 -0.438 1 98.81 251 ALA A C 1
ATOM 1943 O O . ALA A 1 251 ? -22.094 6.066 -1.462 1 98.81 251 ALA A O 1
ATOM 1944 N N . ARG A 1 252 ? -21.188 7.785 -0.371 1 98.69 252 ARG A N 1
ATOM 1945 C CA . ARG A 1 252 ? -21.25 8.641 -1.551 1 98.69 252 ARG A CA 1
ATOM 1946 C C . ARG A 1 252 ? -20.328 8.109 -2.652 1 98.69 252 ARG A C 1
ATOM 1948 O O . ARG A 1 252 ? -20.656 8.219 -3.838 1 98.69 252 ARG A O 1
ATOM 1955 N N . THR A 1 253 ? -19.188 7.594 -2.266 1 98.75 253 THR A N 1
ATOM 1956 C CA . THR A 1 253 ? -18.281 6.98 -3.227 1 98.75 253 THR A CA 1
ATOM 1957 C C . THR A 1 253 ? -18.922 5.766 -3.887 1 98.75 253 THR A C 1
ATOM 1959 O O . THR A 1 253 ? -18.797 5.566 -5.098 1 98.75 253 THR A O 1
ATOM 1962 N N . ALA A 1 254 ? -19.609 4.941 -3.08 1 98.69 254 ALA A N 1
ATOM 1963 C CA . ALA A 1 254 ? -20.312 3.777 -3.625 1 98.69 254 ALA A CA 1
ATOM 1964 C C . ALA A 1 254 ? -21.344 4.195 -4.668 1 98.69 254 ALA A C 1
ATOM 1966 O O . ALA A 1 254 ? -21.453 3.568 -5.723 1 98.69 254 ALA A O 1
ATOM 1967 N N . LYS A 1 255 ? -22.078 5.297 -4.363 1 98.12 255 LYS A N 1
ATOM 1968 C CA . LYS A 1 255 ? -23.062 5.824 -5.305 1 98.12 255 LYS A CA 1
ATOM 1969 C C . LYS A 1 255 ? -22.406 6.207 -6.629 1 98.12 255 LYS A C 1
ATOM 1971 O O . LYS A 1 255 ? -22.906 5.867 -7.699 1 98.12 255 LYS A O 1
ATOM 1976 N N . ARG A 1 256 ? -21.312 6.801 -6.527 1 96.81 256 ARG A N 1
ATOM 1977 C CA . ARG A 1 256 ? -20.609 7.301 -7.703 1 96.81 256 ARG A CA 1
ATOM 1978 C C . ARG A 1 256 ? -19.938 6.16 -8.461 1 96.81 256 ARG A C 1
ATOM 1980 O O . ARG A 1 256 ? -19.594 6.309 -9.641 1 96.81 256 ARG A O 1
ATOM 1987 N N . ASN A 1 257 ? -19.719 5.055 -7.777 1 95.81 257 ASN A N 1
ATOM 1988 C CA . ASN A 1 257 ? -19.109 3.889 -8.406 1 95.81 257 ASN A CA 1
ATOM 1989 C C . ASN A 1 257 ? -20.172 2.918 -8.93 1 95.81 257 ASN A C 1
ATOM 1991 O O . ASN A 1 257 ? -19.875 1.74 -9.148 1 95.81 257 ASN A O 1
ATOM 1995 N N . GLY A 1 258 ? -21.484 3.303 -8.969 1 95.25 258 GLY A N 1
ATOM 1996 C CA . GLY A 1 258 ? -22.469 2.545 -9.711 1 95.25 258 GLY A CA 1
ATOM 1997 C C . GLY A 1 258 ? -23.516 1.895 -8.828 1 95.25 258 GLY A C 1
ATOM 1998 O O . GLY A 1 258 ? -24.484 1.317 -9.328 1 95.25 258 GLY A O 1
ATOM 1999 N N . ALA A 1 259 ? -23.375 1.994 -7.531 1 98.06 259 ALA A N 1
ATOM 2000 C CA . ALA A 1 259 ? -24.391 1.409 -6.652 1 98.06 259 ALA A CA 1
ATOM 2001 C C . ALA A 1 259 ? -25.734 2.113 -6.816 1 98.06 259 ALA A C 1
ATOM 2003 O O . ALA A 1 259 ? -25.781 3.344 -6.898 1 98.06 259 ALA A O 1
ATOM 2004 N N . LYS A 1 260 ? -26.828 1.366 -6.824 1 98.12 260 LYS A N 1
ATOM 2005 C CA . LYS A 1 260 ? -28.172 1.909 -7.062 1 98.12 260 LYS A CA 1
ATOM 2006 C C . LYS A 1 260 ? -28.875 2.219 -5.746 1 98.12 260 LYS A C 1
ATOM 2008 O O . LYS A 1 260 ? -29.625 3.195 -5.652 1 98.12 260 LYS A O 1
ATOM 2013 N N . ASP A 1 261 ? -28.672 1.379 -4.816 1 98.62 261 ASP A N 1
ATOM 2014 C CA . ASP A 1 261 ? -29.281 1.522 -3.496 1 98.62 261 ASP A CA 1
ATOM 2015 C C . ASP A 1 261 ? -28.219 1.48 -2.398 1 98.62 261 ASP A C 1
ATOM 2017 O O . ASP A 1 261 ? -27.672 0.417 -2.096 1 98.62 261 ASP A O 1
ATOM 2021 N N . VAL A 1 262 ? -27.953 2.621 -1.83 1 98.88 262 VAL A N 1
ATOM 2022 C CA . VAL A 1 262 ? -26.953 2.732 -0.766 1 98.88 262 VAL A CA 1
ATOM 2023 C C . VAL A 1 262 ? -27.641 3.172 0.53 1 98.88 262 VAL A C 1
ATOM 2025 O O . VAL A 1 262 ? -28.328 4.191 0.561 1 98.88 262 VAL A O 1
ATOM 2028 N N . ARG A 1 263 ? -27.406 2.402 1.617 1 98.81 263 ARG A N 1
ATOM 2029 C CA . ARG A 1 263 ? -28 2.693 2.918 1 98.81 263 ARG A CA 1
ATOM 2030 C C . ARG A 1 263 ? -26.938 2.699 4.016 1 98.81 263 ARG A C 1
ATOM 2032 O O . ARG A 1 263 ? -26.031 1.875 4.008 1 98.81 263 ARG A O 1
ATOM 2039 N N . ILE A 1 264 ? -27.125 3.605 4.91 1 98.75 264 ILE A N 1
ATOM 2040 C CA . ILE A 1 264 ? -26.266 3.656 6.094 1 98.75 264 ILE A CA 1
ATOM 2041 C C . ILE A 1 264 ? -27.031 3.1 7.297 1 98.75 264 ILE A C 1
ATOM 2043 O O . ILE A 1 264 ? -28.156 3.514 7.57 1 98.75 264 ILE A O 1
ATOM 2047 N N . LEU A 1 265 ? -26.453 2.146 7.926 1 98.31 265 LEU A N 1
ATOM 2048 C CA . LEU A 1 265 ? -26.984 1.58 9.164 1 98.31 265 LEU A CA 1
ATOM 2049 C C . LEU A 1 265 ? -26.359 2.248 10.383 1 98.31 265 LEU A C 1
ATOM 2051 O O . LEU A 1 265 ? -25.141 2.27 10.516 1 98.31 265 LEU A O 1
ATOM 2055 N N . HIS A 1 266 ? -27.219 2.801 11.242 1 97.25 266 HIS A N 1
ATOM 2056 C CA . HIS A 1 266 ? -26.781 3.494 12.445 1 97.25 266 HIS A CA 1
ATOM 2057 C C . HIS A 1 266 ? -27.516 2.988 13.68 1 97.25 266 HIS A C 1
ATOM 2059 O O . HIS A 1 266 ? -28.719 2.758 13.641 1 97.25 266 HIS A O 1
ATOM 2065 N N . LEU A 1 267 ? -26.812 2.85 14.742 1 95.5 267 LEU A N 1
ATOM 2066 C CA . LEU A 1 267 ? -27.359 2.186 15.922 1 95.5 267 LEU A CA 1
ATOM 2067 C C . LEU A 1 267 ? -28.234 3.145 16.734 1 95.5 267 LEU A C 1
ATOM 2069 O O . LEU A 1 267 ? -29 2.713 17.594 1 95.5 267 LEU A O 1
ATOM 2073 N N . LYS A 1 268 ? -28.078 4.461 16.516 1 95 268 LYS A N 1
ATOM 2074 C CA . LYS A 1 268 ? -28.797 5.465 17.281 1 95 268 LYS A CA 1
ATOM 2075 C C . LYS A 1 268 ? -29.672 6.328 16.375 1 95 268 LYS A C 1
ATOM 2077 O O . LYS A 1 268 ? -30.016 5.922 15.266 1 95 268 LYS A O 1
ATOM 2082 N N . GLY A 1 269 ? -30.125 7.438 16.891 1 94.31 269 GLY A N 1
ATOM 2083 C CA . GLY A 1 269 ? -31.016 8.328 16.141 1 94.31 269 GLY A CA 1
ATOM 2084 C C . GLY A 1 269 ? -30.266 9.281 15.234 1 94.31 269 GLY A C 1
ATOM 2085 O O . GLY A 1 269 ? -29.031 9.359 15.289 1 94.31 269 GLY A O 1
ATOM 2086 N N . MET A 1 270 ? -31.047 9.977 14.422 1 93.81 270 MET A N 1
ATOM 2087 C CA . MET A 1 270 ? -30.5 10.945 13.477 1 93.81 270 MET A CA 1
ATOM 2088 C C . MET A 1 270 ? -29.703 12.016 14.203 1 93.81 270 MET A C 1
ATOM 2090 O O . MET A 1 270 ? -28.688 12.508 13.688 1 93.81 270 MET A O 1
ATOM 2094 N N . ASP A 1 271 ? -30.109 12.312 15.359 1 92.75 271 ASP A N 1
ATOM 2095 C CA . ASP A 1 271 ? -29.516 13.391 16.141 1 92.75 271 ASP A CA 1
ATOM 2096 C C . ASP A 1 271 ? -28.156 12.977 16.703 1 92.75 271 ASP A C 1
ATOM 2098 O O . ASP A 1 271 ? -27.391 13.828 17.172 1 92.75 271 ASP A O 1
ATOM 2102 N N . GLU A 1 272 ? -27.875 11.672 16.609 1 94.19 272 GLU A N 1
ATOM 2103 C CA . GLU A 1 272 ? -26.625 11.172 17.188 1 94.19 272 GLU A CA 1
ATOM 2104 C C . GLU A 1 272 ? -25.625 10.805 16.094 1 94.19 272 GLU A C 1
ATOM 2106 O O . GLU A 1 272 ? -24.609 10.18 16.375 1 94.19 272 GLU A O 1
ATOM 2111 N N . ILE A 1 273 ? -26.016 11.195 14.922 1 95 273 ILE A N 1
ATOM 2112 C CA . ILE A 1 273 ? -25.078 11.031 13.828 1 95 273 ILE A CA 1
ATOM 2113 C C . ILE A 1 273 ? -23.859 11.93 14.047 1 95 273 ILE A C 1
ATOM 2115 O O . ILE A 1 273 ? -24 13.086 14.438 1 95 273 ILE A O 1
ATOM 2119 N N . THR A 1 274 ? -22.672 11.375 13.805 1 92.38 274 THR A N 1
ATOM 2120 C CA . THR A 1 274 ? -21.453 12.094 14.156 1 92.38 274 THR A CA 1
ATOM 2121 C C . THR A 1 274 ? -20.859 12.781 12.93 1 92.38 274 THR A C 1
ATOM 2123 O O . THR A 1 274 ? -19.953 13.617 13.047 1 92.38 274 THR A O 1
ATOM 2126 N N . ALA A 1 275 ? -21.359 12.508 11.742 1 93.81 275 ALA A N 1
ATOM 2127 C CA . ALA A 1 275 ? -20.906 13.188 10.539 1 93.81 275 ALA A CA 1
ATOM 2128 C C . ALA A 1 275 ? -21.203 14.68 10.594 1 93.81 275 ALA A C 1
ATOM 2130 O O . ALA A 1 275 ? -22.188 15.102 11.219 1 93.81 275 ALA A O 1
ATOM 2131 N N . THR A 1 276 ? -20.375 15.391 9.953 1 90.56 276 THR A N 1
ATOM 2132 C CA . THR A 1 276 ? -20.641 16.812 9.82 1 90.56 276 THR A CA 1
ATOM 2133 C C . THR A 1 276 ? -21.938 17.047 9.039 1 90.56 276 THR A C 1
ATOM 2135 O O . THR A 1 276 ? -22.297 16.234 8.188 1 90.56 276 THR A O 1
ATOM 2138 N N . LYS A 1 277 ? -22.547 18.141 9.305 1 89.19 277 LYS A N 1
ATOM 2139 C CA . LYS A 1 277 ? -23.828 18.469 8.688 1 89.19 277 LYS A CA 1
ATOM 2140 C C . LYS A 1 277 ? -23.703 18.5 7.168 1 89.19 277 LYS A C 1
ATOM 2142 O O . LYS A 1 277 ? -24.578 17.984 6.461 1 89.19 277 LYS A O 1
ATOM 2147 N N . SER A 1 278 ? -22.703 19.125 6.758 1 89.69 278 SER A N 1
ATOM 2148 C CA . SER A 1 278 ? -22.516 19.266 5.32 1 89.69 278 SER A CA 1
ATOM 2149 C C . SER A 1 278 ? -22.375 17.906 4.645 1 89.69 278 SER A C 1
ATOM 2151 O O . SER A 1 278 ? -22.922 17.688 3.561 1 89.69 278 SER A O 1
ATOM 2153 N N . GLU A 1 279 ? -21.656 16.969 5.273 1 92.94 279 GLU A N 1
ATOM 2154 C CA . GLU A 1 279 ? -21.438 15.648 4.707 1 92.94 279 GLU A CA 1
ATOM 2155 C C . GLU A 1 279 ? -22.734 14.828 4.73 1 92.94 279 GLU A C 1
ATOM 2157 O O . GLU A 1 279 ? -23.016 14.07 3.801 1 92.94 279 GLU A O 1
ATOM 2162 N N . LEU A 1 280 ? -23.469 14.969 5.828 1 95.62 280 LEU A N 1
ATOM 2163 C CA . LEU A 1 280 ? -24.75 14.297 5.93 1 95.62 280 LEU A CA 1
ATOM 2164 C C . LEU A 1 280 ? -25.703 14.773 4.832 1 95.62 280 LEU A C 1
ATOM 2166 O O . LEU A 1 280 ? -26.312 13.961 4.141 1 95.62 280 LEU A O 1
ATOM 2170 N N . GLU A 1 281 ? -25.766 16.078 4.672 1 95.06 281 GLU A N 1
ATOM 2171 C CA . GLU A 1 281 ? -26.625 16.656 3.645 1 95.06 281 GLU A CA 1
ATOM 2172 C C . GLU A 1 281 ? -26.203 16.188 2.252 1 95.06 281 GLU A C 1
ATOM 2174 O O . GLU A 1 281 ? -27.062 15.883 1.413 1 95.06 281 GLU A O 1
ATOM 2179 N N . GLY A 1 282 ? -24.922 16.188 2.057 1 95.31 282 GLY A N 1
ATOM 2180 C CA . GLY A 1 282 ? -24.406 15.711 0.779 1 95.31 282 GLY A CA 1
ATOM 2181 C C . GLY A 1 282 ? -24.797 14.273 0.481 1 95.31 282 GLY A C 1
ATOM 2182 O O . GLY A 1 282 ? -25.172 13.953 -0.647 1 95.31 282 GLY A O 1
ATOM 2183 N N . ALA A 1 283 ? -24.734 13.438 1.457 1 97.75 283 ALA A N 1
ATOM 2184 C CA . ALA A 1 283 ? -25.094 12.031 1.291 1 97.75 283 ALA A CA 1
ATOM 2185 C C . ALA A 1 283 ? -26.578 11.883 0.964 1 97.75 283 ALA A C 1
ATOM 2187 O O . ALA A 1 283 ? -26.953 11.117 0.071 1 97.75 283 ALA A O 1
ATOM 2188 N N . LEU A 1 284 ? -27.391 12.625 1.67 1 97.81 284 LEU A N 1
ATOM 2189 C CA . LEU A 1 284 ? -28.828 12.578 1.439 1 97.81 284 LEU A CA 1
ATOM 2190 C C . LEU A 1 284 ? -29.172 13.086 0.042 1 97.81 284 LEU A C 1
ATOM 2192 O O . LEU A 1 284 ? -30.016 12.508 -0.645 1 97.81 284 LEU A O 1
ATOM 2196 N N . GLU A 1 285 ? -28.484 14.117 -0.332 1 97.5 285 GLU A N 1
ATOM 2197 C CA . GLU A 1 285 ? -28.688 14.68 -1.662 1 97.5 285 GLU A CA 1
ATOM 2198 C C . GLU A 1 285 ? -28.297 13.68 -2.75 1 97.5 285 GLU A C 1
ATOM 2200 O O . GLU A 1 285 ? -28.906 13.656 -3.822 1 97.5 285 GLU A O 1
ATOM 2205 N N . ASP A 1 286 ? -27.328 12.836 -2.471 1 97.31 286 ASP A N 1
ATOM 2206 C CA . ASP A 1 286 ? -26.859 11.836 -3.422 1 97.31 286 ASP A CA 1
ATOM 2207 C C . ASP A 1 286 ? -27.797 10.633 -3.461 1 97.31 286 ASP A C 1
ATOM 2209 O O . ASP A 1 286 ? -27.609 9.711 -4.254 1 97.31 286 ASP A O 1
ATOM 2213 N N . GLY A 1 287 ? -28.766 10.656 -2.535 1 98 287 GLY A N 1
ATOM 2214 C CA . GLY A 1 287 ? -29.766 9.586 -2.543 1 98 287 GLY A CA 1
ATOM 2215 C C . GLY A 1 287 ? -29.453 8.477 -1.561 1 98 287 GLY A C 1
ATOM 2216 O O . GLY A 1 287 ? -30.047 7.402 -1.618 1 98 287 GLY A O 1
ATOM 2217 N N . VAL A 1 288 ? -28.562 8.695 -0.694 1 98.69 288 VAL A N 1
ATOM 2218 C CA . VAL A 1 288 ? -28.25 7.719 0.338 1 98.69 288 VAL A CA 1
ATOM 2219 C C . VAL A 1 288 ? -29.344 7.703 1.396 1 98.69 288 VAL A C 1
ATOM 2221 O O . VAL A 1 288 ? -29.844 8.758 1.803 1 98.69 288 VAL A O 1
ATOM 2224 N N . LYS A 1 289 ? -29.766 6.535 1.824 1 98.56 289 LYS A N 1
ATOM 2225 C CA . LYS A 1 289 ? -30.766 6.387 2.877 1 98.56 289 LYS A CA 1
ATOM 2226 C C . LYS A 1 289 ? -30.109 6.043 4.211 1 98.56 289 LYS A C 1
ATOM 2228 O O . LYS A 1 289 ? -29.094 5.34 4.25 1 98.56 289 LYS A O 1
ATOM 2233 N N . ILE A 1 290 ? -30.719 6.523 5.277 1 98.25 290 ILE A N 1
ATOM 2234 C CA . ILE A 1 290 ? -30.188 6.238 6.605 1 98.25 290 ILE A CA 1
ATOM 2235 C C . ILE A 1 290 ? -31.188 5.418 7.402 1 98.25 290 ILE A C 1
ATOM 2237 O O . ILE A 1 290 ? -32.344 5.844 7.59 1 98.25 290 ILE A O 1
ATOM 2241 N N . GLU A 1 291 ? -30.75 4.27 7.77 1 97.19 291 GLU A N 1
ATOM 2242 C CA . GLU A 1 291 ? -31.516 3.393 8.648 1 97.19 291 GLU A CA 1
ATOM 2243 C C . GLU A 1 291 ? -31.062 3.531 10.102 1 97.19 291 GLU A C 1
ATOM 2245 O O . GLU A 1 291 ? -30.031 2.984 10.484 1 97.19 291 GLU A O 1
ATOM 2250 N N . THR A 1 292 ? -31.922 4.148 10.922 1 96.25 292 THR A N 1
ATOM 2251 C CA . THR A 1 292 ? -31.547 4.41 12.305 1 96.25 292 THR A CA 1
ATOM 2252 C C . THR A 1 292 ? -32.062 3.307 13.227 1 96.25 292 THR A C 1
ATOM 2254 O O . THR A 1 292 ? -32.875 2.484 12.82 1 96.25 292 THR A O 1
ATOM 2257 N N . TYR A 1 293 ? -31.469 3.205 14.367 1 95.38 293 TYR A N 1
ATOM 2258 C CA . TYR A 1 293 ? -31.859 2.297 15.445 1 95.38 293 TYR A CA 1
ATOM 2259 C C . TYR A 1 293 ? -31.766 0.845 14.992 1 95.38 293 TYR A C 1
ATOM 2261 O O . TYR A 1 293 ? -32.656 0.048 15.227 1 95.38 293 TYR A O 1
ATOM 2269 N N . LYS A 1 294 ? -30.688 0.549 14.297 1 95.75 294 LYS A N 1
ATOM 2270 C CA . LYS A 1 294 ? -30.391 -0.809 13.852 1 95.75 294 LYS A CA 1
ATOM 2271 C C . LYS A 1 294 ? -28.953 -1.197 14.172 1 95.75 294 LYS A C 1
ATOM 2273 O O . LYS A 1 294 ? -28.016 -0.519 13.75 1 95.75 294 LYS A O 1
ATOM 2278 N N . ALA A 1 295 ? -28.812 -2.211 14.898 1 96.38 295 ALA A N 1
ATOM 2279 C CA . ALA A 1 295 ? -27.484 -2.752 15.234 1 96.38 295 ALA A CA 1
ATOM 2280 C C . ALA A 1 295 ? -27.219 -4.047 14.477 1 96.38 295 ALA A C 1
ATOM 2282 O O . ALA A 1 295 ? -28 -5 14.562 1 96.38 295 ALA A O 1
ATOM 2283 N N . PRO A 1 296 ? -26.141 -4.086 13.742 1 97.94 296 PRO A N 1
ATOM 2284 C CA . PRO A 1 296 ? -25.859 -5.332 13.031 1 97.94 296 PRO A CA 1
ATOM 2285 C C . PRO A 1 296 ? -25.547 -6.492 13.977 1 97.94 296 PRO A C 1
ATOM 2287 O O . PRO A 1 296 ? -24.891 -6.301 15 1 97.94 296 PRO A O 1
ATOM 2290 N N . MET A 1 297 ? -25.969 -7.695 13.586 1 97.62 297 MET A N 1
ATOM 2291 C CA . MET A 1 297 ? -25.766 -8.898 14.391 1 97.62 297 MET A CA 1
ATOM 2292 C C . MET A 1 297 ? -24.906 -9.914 13.641 1 97.62 297 MET A C 1
ATOM 2294 O O . MET A 1 297 ? -24.125 -10.641 14.25 1 97.62 297 MET A O 1
ATOM 2298 N N . GLU A 1 298 ? -25.156 -9.992 12.398 1 98.5 298 GLU A N 1
ATOM 2299 C CA . GLU A 1 298 ? -24.469 -10.938 11.523 1 98.5 298 GLU A CA 1
ATOM 2300 C C . GLU A 1 298 ? -24.422 -10.422 10.086 1 98.5 298 GLU A C 1
ATOM 2302 O O . GLU A 1 298 ? -25.406 -9.859 9.586 1 98.5 298 GLU A O 1
ATOM 2307 N N . LEU A 1 299 ? -23.297 -10.516 9.477 1 98.81 299 LEU A N 1
ATOM 2308 C CA . LEU A 1 299 ? -23.125 -10.172 8.07 1 98.81 299 LEU A CA 1
ATOM 2309 C C . LEU A 1 299 ? -23.156 -11.43 7.199 1 98.81 299 LEU A C 1
ATOM 2311 O O . LEU A 1 299 ? -22.531 -12.438 7.539 1 98.81 299 LEU A O 1
ATOM 2315 N N . THR A 1 300 ? -23.906 -11.391 6.125 1 98.31 300 THR A N 1
ATOM 2316 C CA . THR A 1 300 ? -24.016 -12.531 5.223 1 98.31 300 THR A CA 1
ATOM 2317 C C . THR A 1 300 ? -23.75 -12.109 3.781 1 98.31 300 THR A C 1
ATOM 2319 O O . THR A 1 300 ? -23.641 -10.914 3.488 1 98.31 300 THR A O 1
ATOM 2322 N N . LEU A 1 301 ? -23.656 -13.086 2.889 1 96.81 301 LEU A N 1
ATOM 2323 C CA . LEU A 1 301 ? -23.438 -12.812 1.472 1 96.81 301 LEU A CA 1
ATOM 2324 C C . LEU A 1 301 ? -24.688 -12.188 0.842 1 96.81 301 LEU A C 1
ATOM 2326 O O . LEU A 1 301 ? -24.609 -11.617 -0.245 1 96.81 301 LEU A O 1
ATOM 2330 N N . LYS A 1 302 ? -25.797 -12.266 1.596 1 97.69 302 LYS A N 1
ATOM 2331 C CA . LYS A 1 302 ? -27.047 -11.797 1.017 1 97.69 302 LYS A CA 1
ATOM 2332 C C . LYS A 1 302 ? -27.547 -10.539 1.719 1 97.69 302 LYS A C 1
ATOM 2334 O O . LYS A 1 302 ? -28.547 -9.945 1.312 1 97.69 302 LYS A O 1
ATOM 2339 N N . GLY A 1 303 ? -26.891 -10.234 2.85 1 98.5 303 GLY A N 1
ATOM 2340 C CA . GLY A 1 303 ? -27.359 -9.047 3.543 1 98.5 303 GLY A CA 1
ATOM 2341 C C . GLY A 1 303 ? -26.891 -8.984 4.988 1 98.5 303 GLY A C 1
ATOM 2342 O O . GLY A 1 303 ? -25.953 -9.664 5.375 1 98.5 303 GLY A O 1
ATOM 2343 N N . VAL A 1 304 ? -27.531 -8.109 5.797 1 98.81 304 VAL A N 1
ATOM 2344 C CA . VAL A 1 304 ? -27.172 -7.852 7.188 1 98.81 304 VAL A CA 1
ATOM 2345 C C . VAL A 1 304 ? -28.328 -8.211 8.102 1 98.81 304 VAL A C 1
ATOM 2347 O O . VAL A 1 304 ? -29.438 -7.699 7.934 1 98.81 304 VAL A O 1
ATOM 2350 N N . LYS A 1 305 ? -28.109 -9.102 9.016 1 98.56 305 LYS A N 1
ATOM 2351 C CA . LYS A 1 305 ? -29.031 -9.305 10.117 1 98.56 305 LYS A CA 1
ATOM 2352 C C . LYS A 1 305 ? -28.844 -8.25 11.203 1 98.56 305 LYS A C 1
ATOM 2354 O O . LYS A 1 305 ? -27.719 -7.973 11.617 1 98.56 305 LYS A O 1
ATOM 2359 N N . TYR A 1 306 ? -29.984 -7.641 11.602 1 97.56 306 TYR A N 1
ATOM 2360 C CA . TYR A 1 306 ? -29.859 -6.586 12.602 1 97.56 306 TYR A CA 1
ATOM 2361 C C . TYR A 1 306 ? -30.922 -6.738 13.688 1 97.56 306 TYR A C 1
ATOM 2363 O O . TYR A 1 306 ? -31.875 -7.508 13.531 1 97.56 306 TYR A O 1
ATOM 2371 N N . ARG A 1 307 ? -30.703 -6.055 14.797 1 95.62 307 ARG A N 1
ATOM 2372 C CA . ARG A 1 307 ? -31.688 -5.883 15.852 1 95.62 307 ARG A CA 1
ATOM 2373 C C . ARG A 1 307 ? -32.062 -4.41 16.016 1 95.62 307 ARG A C 1
ATOM 2375 O O . ARG A 1 307 ? -31.203 -3.535 15.914 1 95.62 307 ARG A O 1
ATOM 2382 N N . GLU A 1 308 ? -33.25 -4.137 16.312 1 94 308 GLU A N 1
ATOM 2383 C CA . GLU A 1 308 ? -33.688 -2.77 16.578 1 94 308 GLU A CA 1
ATOM 2384 C C . GLU A 1 308 ? -33.188 -2.289 17.953 1 94 308 GLU A C 1
ATOM 2386 O O . GLU A 1 308 ? -33.219 -3.051 18.922 1 94 308 GLU A O 1
ATOM 2391 N N . THR A 1 309 ? -32.75 -1.027 18.016 1 90.81 309 THR A N 1
ATOM 2392 C CA . THR A 1 309 ? -32.156 -0.541 19.25 1 90.81 309 THR A CA 1
ATOM 2393 C C . THR A 1 309 ? -33.062 0.491 19.922 1 90.81 309 THR A C 1
ATOM 2395 O O . THR A 1 309 ? -32.812 0.898 21.062 1 90.81 309 THR A O 1
ATOM 2398 N N . LYS A 1 310 ? -34.094 1.048 19.219 1 81.19 310 LYS A N 1
ATOM 2399 C CA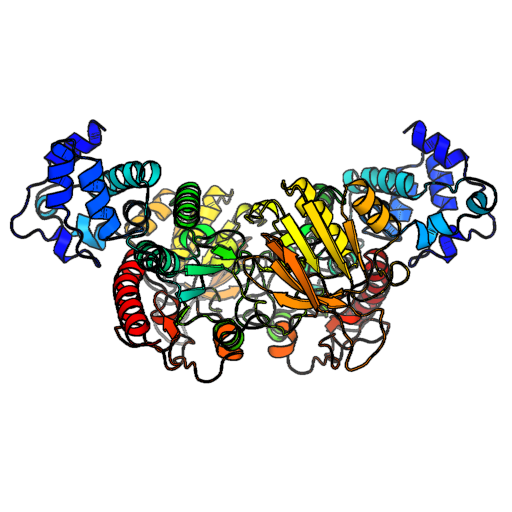 . LYS A 1 310 ? -34.969 2.02 19.844 1 81.19 310 LYS A CA 1
ATOM 2400 C C . LYS A 1 310 ? -35.656 1.422 21.062 1 81.19 310 LYS A C 1
ATOM 2402 O O . LYS A 1 310 ? -35.875 2.111 22.062 1 81.19 310 LYS A O 1
ATOM 2407 N N . SER A 1 311 ? -36.312 0.257 20.734 1 62.19 311 SER A N 1
ATOM 2408 C CA . SER A 1 311 ? -37.344 -0.292 21.594 1 62.19 311 SER A CA 1
ATOM 2409 C C . SER A 1 311 ? -36.75 -0.752 22.938 1 62.19 311 SER A C 1
ATOM 2411 O O . SER A 1 311 ? -37.438 -1.459 23.688 1 62.19 311 SER A O 1
ATOM 2413 N N . GLY A 1 312 ? -35.688 -0.022 23.656 1 56.03 312 GLY A N 1
ATOM 2414 C CA . GLY A 1 312 ? -35.281 -0.356 25 1 56.03 312 GLY A CA 1
ATOM 2415 C C . GLY A 1 312 ? -34.531 -1.669 25.109 1 56.03 312 GLY A C 1
ATOM 2416 O O . GLY A 1 312 ? -34.281 -2.32 24.094 1 56.03 312 GLY A O 1
ATOM 2417 N N . THR A 1 313 ? -33.75 -1.872 26.219 1 53.62 313 THR A N 1
ATOM 2418 C CA . THR A 1 313 ? -33.031 -3.055 26.688 1 53.62 313 THR A CA 1
ATOM 2419 C C . THR A 1 313 ? -34 -4.105 27.219 1 53.62 313 THR A C 1
ATOM 2421 O O . THR A 1 313 ? -35.094 -3.771 27.703 1 53.62 313 THR A O 1
ATOM 2424 N N . GLY A 1 314 ? -34.031 -5.48 26.609 1 53.03 314 GLY A N 1
ATOM 2425 C CA . GLY A 1 314 ? -34.719 -6.641 27.156 1 53.03 314 GLY A CA 1
ATOM 2426 C C . GLY A 1 314 ? -35.188 -7.613 26.078 1 53.03 314 GLY A C 1
ATOM 2427 O O . GLY A 1 314 ? -34.688 -7.598 24.953 1 53.03 314 GLY A O 1
ATOM 2428 N N . GLU A 1 315 ? -36.156 -8.539 26.469 1 57.25 315 GLU A N 1
ATOM 2429 C CA . GLU A 1 315 ? -36.688 -9.742 25.844 1 57.25 315 GLU A CA 1
ATOM 2430 C C . GLU A 1 315 ? -37.406 -9.414 24.531 1 57.25 315 GLU A C 1
ATOM 2432 O O . GLU A 1 315 ? -37.656 -10.305 23.719 1 57.25 315 GLU A O 1
ATOM 2437 N N . ASP A 1 316 ? -37.719 -8.102 24.234 1 59 316 ASP A N 1
ATOM 2438 C CA . ASP A 1 316 ? -38.594 -7.777 23.109 1 59 316 ASP A CA 1
ATOM 2439 C C . ASP A 1 316 ? -37.812 -7.121 21.969 1 59 316 ASP A C 1
ATOM 2441 O O . ASP A 1 316 ? -38.375 -6.379 21.172 1 59 316 ASP A O 1
ATOM 2445 N N . VAL A 1 317 ? -36.562 -7.445 21.703 1 72.19 317 VAL A N 1
ATOM 2446 C CA . VAL A 1 317 ? -35.812 -6.777 20.641 1 72.19 317 VAL A CA 1
ATOM 2447 C C . VAL A 1 317 ? -36.156 -7.398 19.297 1 72.19 317 VAL A C 1
ATOM 2449 O O . VAL A 1 317 ? -36.031 -8.609 19.109 1 72.19 317 VAL A O 1
ATOM 2452 N N . LYS A 1 318 ? -36.781 -6.664 18.359 1 87.19 318 LYS A N 1
ATOM 2453 C CA . LYS A 1 318 ? -37.125 -7.082 17 1 87.19 318 LYS A CA 1
ATOM 2454 C C . LYS A 1 318 ? -35.906 -7.23 16.125 1 87.19 318 LYS A C 1
ATOM 2456 O O . LYS A 1 318 ? -34.969 -6.418 16.188 1 87.19 318 LYS A O 1
ATOM 2461 N N . GLU A 1 319 ? -35.875 -8.359 15.492 1 94 319 GLU A N 1
ATOM 2462 C CA . GLU A 1 319 ? -34.781 -8.641 14.539 1 94 319 GLU A CA 1
ATOM 2463 C C . GLU A 1 319 ? -35.281 -8.477 13.102 1 94 319 GLU A C 1
ATOM 2465 O O . GLU A 1 319 ? -36.469 -8.531 12.836 1 94 319 GLU A O 1
ATOM 2470 N N . GLY A 1 320 ? -34.344 -8.094 12.297 1 96.25 320 GLY A N 1
ATOM 2471 C CA . GLY A 1 320 ? -34.656 -7.926 10.891 1 96.25 320 GLY A CA 1
ATOM 2472 C C . GLY A 1 320 ? -33.5 -8.273 9.969 1 96.25 320 GLY A C 1
ATOM 2473 O O . GLY A 1 320 ? -32.469 -8.789 10.422 1 96.25 320 GLY A O 1
ATOM 2474 N N . PHE A 1 321 ? -33.812 -8.164 8.672 1 97.88 321 PHE A N 1
ATOM 2475 C CA . PHE A 1 321 ? -32.844 -8.477 7.641 1 97.88 321 PHE A CA 1
ATOM 2476 C C . PHE A 1 321 ? -32.875 -7.445 6.516 1 97.88 321 PHE A C 1
ATOM 2478 O O . PHE A 1 321 ? -33.969 -7.105 6.027 1 97.88 321 PHE A O 1
ATOM 2485 N N . LEU A 1 322 ? -31.766 -6.895 6.211 1 98.12 322 LEU A N 1
ATOM 2486 C CA . LEU A 1 322 ? -31.641 -5.992 5.07 1 98.12 322 LEU A CA 1
ATOM 2487 C C . LEU A 1 322 ? -30.844 -6.645 3.949 1 98.12 322 LEU A C 1
ATOM 2489 O O . LEU A 1 322 ? -29.672 -6.977 4.129 1 98.12 322 LEU A O 1
ATOM 2493 N N . GLU A 1 323 ? -31.422 -6.773 2.818 1 98.31 323 GLU A N 1
ATOM 2494 C CA . GLU A 1 323 ? -30.766 -7.395 1.674 1 98.31 323 GLU A CA 1
ATOM 2495 C C . GLU A 1 323 ? -29.734 -6.453 1.057 1 98.31 323 GLU A C 1
ATOM 2497 O O . GLU A 1 323 ? -29.984 -5.254 0.918 1 98.31 323 GLU A O 1
ATOM 2502 N N . CYS A 1 324 ? -28.562 -6.992 0.71 1 98.38 324 CYS A N 1
ATOM 2503 C CA . CYS A 1 324 ? -27.531 -6.238 -0.014 1 98.38 324 CYS A CA 1
ATOM 2504 C C . CYS A 1 324 ? -26.484 -7.172 -0.611 1 98.38 324 CYS A C 1
ATOM 2506 O O . CYS A 1 324 ? -26.453 -8.359 -0.288 1 98.38 324 CYS A O 1
ATOM 2508 N N . ASP A 1 325 ? -25.656 -6.594 -1.486 1 97.56 325 ASP A N 1
ATOM 2509 C CA . ASP A 1 325 ? -24.609 -7.336 -2.17 1 97.56 325 ASP A CA 1
ATOM 2510 C C . ASP A 1 325 ? -23.234 -6.992 -1.599 1 97.56 325 ASP A C 1
ATOM 2512 O O . ASP A 1 325 ? -22.266 -7.742 -1.787 1 97.56 325 ASP A O 1
ATOM 2516 N N . THR A 1 326 ? -23.156 -5.82 -1.049 1 98.75 326 THR A N 1
ATOM 2517 C CA . THR A 1 326 ? -21.891 -5.328 -0.523 1 98.75 326 THR A CA 1
ATOM 2518 C C . THR A 1 326 ? -22.094 -4.645 0.827 1 98.75 326 THR A C 1
ATOM 2520 O O . THR A 1 326 ? -23.062 -3.908 1.017 1 98.75 326 THR A O 1
ATOM 2523 N N . ILE A 1 327 ? -21.234 -4.949 1.757 1 98.94 327 ILE A N 1
ATOM 2524 C CA . ILE A 1 327 ? -21.25 -4.328 3.078 1 98.94 327 ILE A CA 1
ATOM 2525 C C . ILE A 1 327 ? -19.938 -3.596 3.328 1 98.94 327 ILE A C 1
ATOM 2527 O O . ILE A 1 327 ? -18.859 -4.141 3.082 1 98.94 327 ILE A O 1
ATOM 2531 N N . ILE A 1 328 ? -20 -2.344 3.754 1 98.88 328 ILE A N 1
ATOM 2532 C CA . ILE A 1 328 ? -18.812 -1.541 4.074 1 98.88 328 ILE A CA 1
ATOM 2533 C C . ILE A 1 328 ? -18.891 -1.093 5.535 1 98.88 328 ILE A C 1
ATOM 2535 O O . ILE A 1 328 ? -19.844 -0.436 5.945 1 98.88 328 ILE A O 1
ATOM 2539 N N . ILE A 1 329 ? -17.906 -1.412 6.297 1 98.81 329 ILE A N 1
ATOM 2540 C CA . ILE A 1 329 ? -17.859 -1.1 7.719 1 98.81 329 ILE A CA 1
ATOM 2541 C C . ILE A 1 329 ? -17.078 0.202 7.938 1 98.81 329 ILE A C 1
ATOM 2543 O O . ILE A 1 329 ? -15.922 0.317 7.543 1 98.81 329 ILE A O 1
ATOM 2547 N N . ALA A 1 330 ? -17.688 1.163 8.57 1 98.25 330 ALA A N 1
ATOM 2548 C CA . ALA A 1 330 ? -17.109 2.482 8.82 1 98.25 330 ALA A CA 1
ATOM 2549 C C . ALA A 1 330 ? -17.312 2.9 10.273 1 98.25 330 ALA A C 1
ATOM 2551 O O . ALA A 1 330 ? -17.938 3.93 10.547 1 98.25 330 ALA A O 1
ATOM 2552 N N . ILE A 1 331 ? -16.688 2.172 11.211 1 96.75 331 ILE A N 1
ATOM 2553 C CA . ILE A 1 331 ? -16.938 2.459 12.617 1 96.75 331 ILE A CA 1
ATOM 2554 C C . ILE A 1 331 ? -15.648 2.912 13.289 1 96.75 331 ILE A C 1
ATOM 2556 O O . ILE A 1 331 ? -15.305 2.445 14.375 1 96.75 331 ILE A O 1
ATOM 2560 N N . SER A 1 332 ? -14.898 3.666 12.617 1 94.25 332 SER A N 1
ATOM 2561 C CA . SER A 1 332 ? -13.711 4.344 13.125 1 94.25 332 SER A CA 1
ATOM 2562 C C . SER A 1 332 ? -12.453 3.525 12.859 1 94.25 332 SER A C 1
ATOM 2564 O O . SER A 1 332 ? -12.5 2.5 12.18 1 94.25 332 SER A O 1
ATOM 2566 N N . GLN A 1 333 ? -11.328 4.09 13.219 1 95.31 333 GLN A N 1
ATOM 2567 C CA . GLN A 1 333 ? -10.008 3.521 12.969 1 95.31 333 GLN A CA 1
ATOM 2568 C C . GLN A 1 333 ? -9.117 3.648 14.203 1 95.31 333 GLN A C 1
ATOM 2570 O O . GLN A 1 333 ? -9.328 4.527 15.039 1 95.31 333 GLN A O 1
ATOM 2575 N N . ALA A 1 334 ? -8.156 2.83 14.258 1 95.75 334 ALA A N 1
ATOM 2576 C CA . ALA A 1 334 ? -7.141 2.83 15.312 1 95.75 334 ALA A CA 1
ATOM 2577 C C . ALA A 1 334 ? -5.734 2.873 14.719 1 95.75 334 ALA A C 1
ATOM 2579 O O . ALA A 1 334 ? -5.551 2.594 13.531 1 95.75 334 ALA A O 1
ATOM 2580 N N . PRO A 1 335 ? -4.707 3.305 15.523 1 96.81 335 PRO A N 1
ATOM 2581 C CA . PRO A 1 335 ? -3.332 3.322 15.016 1 96.81 335 PRO A CA 1
ATOM 2582 C C . PRO A 1 335 ? -2.781 1.922 14.758 1 96.81 335 PRO A C 1
ATOM 2584 O O . PRO A 1 335 ? -3.139 0.974 15.461 1 96.81 335 PRO A O 1
ATOM 2587 N N . LYS A 1 336 ? -1.971 1.809 13.734 1 96.25 336 LYS A N 1
ATOM 2588 C CA . LYS A 1 336 ? -1.149 0.609 13.594 1 96.25 336 LYS A CA 1
ATOM 2589 C C . LYS A 1 336 ? -0.026 0.587 14.633 1 96.25 336 LYS A C 1
ATOM 2591 O O . LYS A 1 336 ? 0.357 1.632 15.156 1 96.25 336 LYS A O 1
ATOM 2596 N N . ASN A 1 337 ? 0.522 -0.511 14.852 1 95.44 337 ASN A N 1
ATOM 2597 C CA . ASN A 1 337 ? 1.506 -0.629 15.922 1 95.44 337 ASN A CA 1
ATOM 2598 C C . ASN A 1 337 ? 2.9 -0.917 15.375 1 95.44 337 ASN A C 1
ATOM 2600 O O . ASN A 1 337 ? 3.803 -1.292 16.125 1 95.44 337 ASN A O 1
ATOM 2604 N N . ASN A 1 338 ? 3.146 -0.766 14.102 1 95.69 338 ASN A N 1
ATOM 2605 C CA . ASN A 1 338 ? 4.402 -1.134 13.453 1 95.69 338 ASN A CA 1
ATOM 2606 C C . ASN A 1 338 ? 5.598 -0.466 14.133 1 95.69 338 ASN A C 1
ATOM 2608 O O . ASN A 1 338 ? 6.629 -1.102 14.344 1 95.69 338 ASN A O 1
ATOM 2612 N N . ILE A 1 339 ? 5.48 0.851 14.438 1 97.69 339 ILE A N 1
ATOM 2613 C CA . ILE A 1 339 ? 6.594 1.603 15.016 1 97.69 339 ILE A CA 1
ATOM 2614 C C . ILE A 1 339 ? 6.77 1.222 16.484 1 97.69 339 ILE A C 1
ATOM 2616 O O . ILE A 1 339 ? 7.879 0.894 16.922 1 97.69 339 ILE A O 1
ATOM 2620 N N . VAL A 1 340 ? 5.68 1.201 17.203 1 97.12 340 VAL A N 1
ATOM 2621 C CA . VAL A 1 340 ? 5.703 0.968 18.656 1 97.12 340 VAL A CA 1
ATOM 2622 C C . VAL A 1 340 ? 6.227 -0.437 18.938 1 97.12 340 VAL A C 1
ATOM 2624 O O . VAL A 1 340 ? 7.051 -0.626 19.828 1 97.12 340 VAL A O 1
ATOM 2627 N N . ALA A 1 341 ? 5.797 -1.425 18.156 1 95.38 341 ALA A N 1
ATOM 2628 C CA . ALA A 1 341 ? 6.18 -2.82 18.359 1 95.38 341 ALA A CA 1
ATOM 2629 C C . ALA A 1 341 ? 7.672 -3.021 18.109 1 95.38 341 ALA A C 1
ATOM 2631 O O . ALA A 1 341 ? 8.258 -4.004 18.562 1 95.38 341 ALA A O 1
ATOM 2632 N N . ASN A 1 342 ? 8.328 -2.102 17.391 1 96.25 342 ASN A N 1
ATOM 2633 C CA . ASN A 1 342 ? 9.727 -2.254 17.016 1 96.25 342 ASN A CA 1
ATOM 2634 C C . ASN A 1 342 ? 10.594 -1.163 17.641 1 96.25 342 ASN A C 1
ATOM 2636 O O . ASN A 1 342 ? 11.688 -0.877 17.156 1 96.25 342 ASN A O 1
ATOM 2640 N N . THR A 1 343 ? 10.055 -0.442 18.625 1 95.56 343 THR A N 1
ATOM 2641 C CA . THR A 1 343 ? 10.758 0.654 19.281 1 95.56 343 THR A CA 1
ATOM 2642 C C . THR A 1 343 ? 10.68 0.519 20.797 1 95.56 343 THR A C 1
ATOM 2644 O O . THR A 1 343 ? 9.602 0.317 21.359 1 95.56 343 THR A O 1
ATOM 2647 N N . THR A 1 344 ? 11.82 0.643 21.484 1 95.44 344 THR A N 1
ATOM 2648 C CA . THR A 1 344 ? 11.852 0.659 22.938 1 95.44 344 THR A CA 1
ATOM 2649 C C . THR A 1 344 ? 11.641 2.076 23.469 1 95.44 344 THR A C 1
ATOM 2651 O O . THR A 1 344 ? 12.188 3.035 22.906 1 95.44 344 THR A O 1
ATOM 2654 N N . GLY A 1 345 ? 10.797 2.205 24.469 1 96.94 345 GLY A N 1
ATOM 2655 C CA . GLY A 1 345 ? 10.656 3.479 25.156 1 96.94 345 GLY A CA 1
ATOM 2656 C C . GLY A 1 345 ? 9.602 4.379 24.547 1 96.94 345 GLY A C 1
ATOM 2657 O O . GLY A 1 345 ? 9.469 5.539 24.938 1 96.94 345 GLY A O 1
ATOM 2658 N N . LEU A 1 346 ? 8.898 3.908 23.594 1 98.19 346 LEU A N 1
ATOM 2659 C CA . LEU A 1 346 ? 7.789 4.652 23 1 98.19 346 LEU A CA 1
ATOM 2660 C C . LEU A 1 346 ? 6.449 4.117 23.5 1 98.19 346 LEU A C 1
ATOM 2662 O O . LEU A 1 346 ? 5.988 3.066 23.031 1 98.19 346 LEU A O 1
ATOM 2666 N N . GLU A 1 347 ? 5.754 4.828 24.297 1 98.19 347 GLU A N 1
ATOM 2667 C CA . GLU A 1 347 ? 4.562 4.328 24.969 1 98.19 347 GLU A CA 1
ATOM 2668 C C . GLU A 1 347 ? 3.289 4.797 24.281 1 98.19 347 GLU A C 1
ATOM 2670 O O . GLU A 1 347 ? 3.301 5.805 23.562 1 98.19 347 GLU A O 1
ATOM 2675 N N . THR A 1 348 ? 2.279 4.066 24.453 1 98.12 348 THR A N 1
ATOM 2676 C CA . THR A 1 348 ? 0.956 4.375 23.922 1 98.12 348 THR A CA 1
ATOM 2677 C C . THR A 1 348 ? -0.101 4.285 25.016 1 98.12 348 THR A C 1
ATOM 2679 O O . THR A 1 348 ? 0.162 3.758 26.094 1 98.12 348 THR A O 1
ATOM 2682 N N . ASP A 1 349 ? -1.257 4.836 24.781 1 97.25 349 ASP A N 1
ATOM 2683 C CA . ASP A 1 349 ? -2.387 4.633 25.688 1 97.25 349 ASP A CA 1
ATOM 2684 C C . ASP A 1 349 ? -3.094 3.312 25.391 1 97.25 349 ASP A C 1
ATOM 2686 O O . ASP A 1 349 ? -2.592 2.494 24.609 1 97.25 349 ASP A O 1
ATOM 2690 N N . ASP A 1 350 ? -4.242 3.064 26.016 1 94.88 350 ASP A N 1
ATOM 2691 C CA . ASP A 1 350 ? -4.949 1.791 25.922 1 94.88 350 ASP A CA 1
ATOM 2692 C C . ASP A 1 350 ? -5.562 1.604 24.531 1 94.88 350 ASP A C 1
ATOM 2694 O O . ASP A 1 350 ? -5.934 0.491 24.156 1 94.88 350 ASP A O 1
ATOM 2698 N N . ARG A 1 351 ? -5.598 2.654 23.844 1 94.25 351 ARG A N 1
ATOM 2699 C CA . ARG A 1 351 ? -6.219 2.586 22.531 1 94.25 351 ARG A CA 1
ATOM 2700 C C . ARG A 1 351 ? -5.16 2.541 21.422 1 94.25 351 ARG A C 1
ATOM 2702 O O . ARG A 1 351 ? -5.496 2.527 20.234 1 94.25 351 ARG A O 1
ATOM 2709 N N . GLY A 1 352 ? -3.904 2.59 21.75 1 96.25 352 GLY A N 1
ATOM 2710 C CA . GLY A 1 352 ? -2.814 2.449 20.797 1 96.25 352 GLY A CA 1
ATOM 2711 C C . GLY A 1 352 ? -2.268 3.781 20.312 1 96.25 352 GLY A C 1
ATOM 2712 O O . GLY A 1 352 ? -1.37 3.82 19.469 1 96.25 352 GLY A O 1
ATOM 2713 N N . HIS A 1 353 ? -2.791 4.871 20.844 1 97.75 353 HIS A N 1
ATOM 2714 C CA . HIS A 1 353 ? -2.316 6.195 20.453 1 97.75 353 HIS A CA 1
ATOM 2715 C C . HIS A 1 353 ? -0.988 6.52 21.125 1 97.75 353 HIS A C 1
ATOM 2717 O O . HIS A 1 353 ? -0.787 6.199 22.297 1 97.75 353 HIS A O 1
ATOM 2723 N N . ILE A 1 354 ? -0.112 7.141 20.438 1 98.44 354 ILE A N 1
ATOM 2724 C CA . ILE A 1 354 ? 1.181 7.52 21 1 98.44 354 ILE A CA 1
ATOM 2725 C C . ILE A 1 354 ? 0.98 8.547 22.109 1 98.44 354 ILE A C 1
ATOM 2727 O O . ILE A 1 354 ? 0.224 9.508 21.938 1 98.44 354 ILE A O 1
ATOM 2731 N N . LEU A 1 355 ? 1.563 8.328 23.234 1 98.56 355 LEU A N 1
ATOM 2732 C CA . LEU A 1 355 ? 1.533 9.312 24.312 1 98.56 355 LEU A CA 1
ATOM 2733 C C . LEU A 1 355 ? 2.469 10.477 24 1 98.56 355 LEU A C 1
ATOM 2735 O O . LEU A 1 355 ? 3.668 10.281 23.797 1 98.56 355 LEU A O 1
ATOM 2739 N N . ALA A 1 356 ? 1.977 11.664 23.922 1 98.44 356 ALA A N 1
ATOM 2740 C CA . ALA A 1 356 ? 2.738 12.883 23.688 1 98.44 356 ALA A CA 1
ATOM 2741 C C . ALA A 1 356 ? 2.15 14.047 24.484 1 98.44 356 ALA A C 1
ATOM 2743 O O . ALA A 1 356 ? 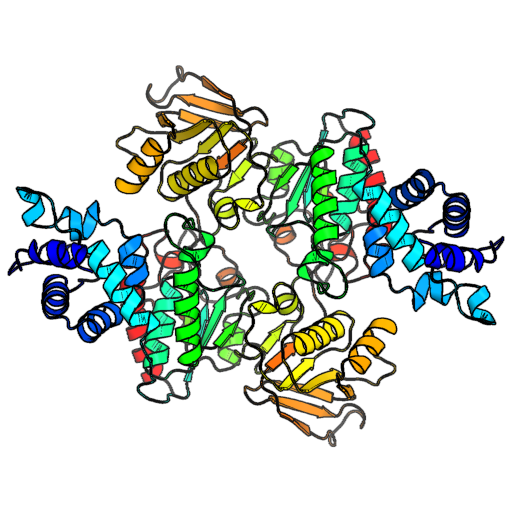0.933 14.133 24.672 1 98.44 356 ALA A O 1
ATOM 2744 N N . ASP A 1 357 ? 2.92 14.922 24.953 1 97.88 357 ASP A N 1
ATOM 2745 C CA . ASP A 1 357 ? 2.434 16.078 25.703 1 97.88 357 ASP A CA 1
ATOM 2746 C C . ASP A 1 357 ? 1.957 17.188 24.766 1 97.88 357 ASP A C 1
ATOM 2748 O O . ASP A 1 357 ? 1.813 16.953 23.562 1 97.88 357 ASP A O 1
ATOM 2752 N N . GLU A 1 358 ? 1.696 18.375 25.219 1 95.88 358 GLU A N 1
ATOM 2753 C CA . GLU A 1 358 ? 1.105 19.469 24.469 1 95.88 358 GLU A CA 1
ATOM 2754 C C . GLU A 1 358 ? 2.057 19.969 23.375 1 95.88 358 GLU A C 1
ATOM 2756 O O . GLU A 1 358 ? 1.618 20.5 22.359 1 95.88 358 GLU A O 1
ATOM 2761 N N . GLU A 1 359 ? 3.322 19.703 23.609 1 97.88 359 GLU A N 1
ATOM 2762 C CA . GLU A 1 359 ? 4.328 20.125 22.641 1 97.88 359 GLU A CA 1
ATOM 2763 C C . GLU A 1 359 ? 4.727 18.984 21.719 1 97.88 359 GLU A C 1
ATOM 2765 O O . GLU A 1 359 ? 5.637 19.141 20.891 1 97.88 359 GLU A O 1
ATOM 2770 N N . GLY A 1 360 ? 4.105 17.844 21.891 1 98.62 360 GLY A N 1
ATOM 2771 C CA . GLY A 1 360 ? 4.316 16.734 21 1 98.62 360 GLY A CA 1
ATOM 2772 C C . GLY A 1 360 ? 5.461 15.828 21.422 1 98.62 360 GLY A C 1
ATOM 2773 O O . GLY A 1 360 ? 5.828 14.898 20.688 1 98.62 360 GLY A O 1
ATOM 2774 N N . ARG A 1 361 ? 6.066 16.141 22.609 1 98.62 361 ARG A N 1
ATOM 2775 C CA . ARG A 1 361 ? 7.145 15.297 23.109 1 98.62 361 ARG A CA 1
ATOM 2776 C C . ARG A 1 361 ? 6.609 13.938 23.547 1 98.62 361 ARG A C 1
ATOM 2778 O O . ARG A 1 361 ? 5.703 13.859 24.375 1 98.62 361 ARG A O 1
ATOM 2785 N N . THR A 1 362 ? 7.215 12.898 23 1 98.75 362 THR A N 1
ATOM 2786 C CA . THR A 1 362 ? 6.809 11.555 23.375 1 98.75 362 THR A CA 1
ATOM 2787 C C . THR A 1 362 ? 7.641 11.047 24.547 1 98.75 362 THR A C 1
ATOM 2789 O O . THR A 1 362 ? 8.398 11.805 25.156 1 98.75 362 THR A O 1
ATOM 2792 N N . THR A 1 363 ? 7.445 9.734 24.859 1 98.62 363 THR A N 1
ATOM 2793 C CA . THR A 1 363 ? 8.203 9.133 25.953 1 98.62 363 THR A CA 1
ATOM 2794 C C . THR A 1 363 ? 9.602 8.742 25.5 1 98.62 363 THR A C 1
ATOM 2796 O O . THR A 1 363 ? 10.438 8.344 26.312 1 98.62 363 THR A O 1
ATOM 2799 N N . ARG A 1 364 ? 9.875 8.859 24.25 1 98.25 364 ARG A N 1
ATOM 2800 C CA . ARG A 1 364 ? 11.203 8.633 23.703 1 98.25 364 ARG A CA 1
ATOM 2801 C C . ARG A 1 364 ? 11.891 9.945 23.359 1 98.25 364 ARG A C 1
ATOM 2803 O O . ARG A 1 364 ? 11.359 10.75 22.578 1 98.25 364 ARG A O 1
ATOM 2810 N N . GLU A 1 365 ? 13.023 10.195 23.844 1 97.56 365 GLU A N 1
ATOM 2811 C CA . GLU A 1 365 ? 13.75 11.445 23.641 1 97.56 365 GLU A CA 1
ATOM 2812 C C . GLU A 1 365 ? 14.016 11.688 22.156 1 97.56 365 GLU A C 1
ATOM 2814 O O . GLU A 1 365 ? 14.422 10.773 21.438 1 97.56 365 GLU A O 1
ATOM 2819 N N . GLY A 1 366 ? 13.734 12.891 21.703 1 98.25 366 GLY A N 1
ATOM 2820 C CA . GLY A 1 366 ? 13.992 13.273 20.312 1 98.25 366 GLY A CA 1
ATOM 2821 C C . GLY A 1 366 ? 12.883 12.867 19.359 1 98.25 366 GLY A C 1
ATOM 2822 O O . GLY A 1 366 ? 12.961 13.125 18.172 1 98.25 366 GLY A O 1
ATOM 2823 N N . VAL A 1 367 ? 11.891 12.195 19.953 1 98.88 367 VAL A N 1
ATOM 2824 C CA . VAL A 1 367 ? 10.758 11.758 19.141 1 98.88 367 VAL A CA 1
ATOM 2825 C C . VAL A 1 367 ? 9.516 12.57 19.5 1 98.88 367 VAL A C 1
ATOM 2827 O O . VAL A 1 367 ? 9.141 12.664 20.672 1 98.88 367 VAL A O 1
ATOM 2830 N N . PHE A 1 368 ? 8.906 13.172 18.5 1 98.94 368 PHE A N 1
ATOM 2831 C CA . PHE A 1 368 ? 7.719 14.008 18.625 1 98.94 368 PHE A CA 1
ATOM 2832 C C . PHE A 1 368 ? 6.559 13.422 17.828 1 98.94 368 PHE A C 1
ATOM 2834 O O . PHE A 1 368 ? 6.77 12.633 16.906 1 98.94 368 PHE A O 1
ATOM 2841 N N . SER A 1 369 ? 5.359 13.805 18.203 1 98.88 369 SER A N 1
ATOM 2842 C CA . SER A 1 369 ? 4.207 13.273 17.484 1 98.88 369 SER A CA 1
ATOM 2843 C C . SER A 1 369 ? 3.012 14.211 17.578 1 98.88 369 SER A C 1
ATOM 2845 O O . SER A 1 369 ? 2.904 15 18.531 1 98.88 369 SER A O 1
ATOM 2847 N N . ALA A 1 370 ? 2.17 14.148 16.578 1 98.12 370 ALA A N 1
ATOM 2848 C CA . ALA A 1 370 ? 0.919 14.898 16.5 1 98.12 370 ALA A CA 1
ATOM 2849 C C . ALA A 1 370 ? -0.029 14.281 15.484 1 98.12 370 ALA A C 1
ATOM 2851 O O . ALA A 1 370 ? 0.353 13.367 14.742 1 98.12 370 ALA A O 1
ATOM 2852 N N . GLY A 1 371 ? -1.228 14.789 15.469 1 97.06 371 GLY A N 1
ATOM 2853 C CA . GLY A 1 371 ? -2.219 14.305 14.523 1 97.06 371 GLY A CA 1
ATOM 2854 C C . GLY A 1 371 ? -3.045 13.148 15.062 1 97.06 371 GLY A C 1
ATOM 2855 O O . GLY A 1 371 ? -3.119 12.945 16.281 1 97.06 371 GLY A O 1
ATOM 2856 N N . ASP A 1 372 ? -3.633 12.391 14.148 1 95.88 372 ASP A N 1
ATOM 2857 C CA . ASP A 1 372 ? -4.605 11.367 14.508 1 95.88 372 ASP A CA 1
ATOM 2858 C C . ASP A 1 372 ? -3.953 10.25 15.312 1 95.88 372 ASP A C 1
ATOM 2860 O O . ASP A 1 372 ? -4.602 9.617 16.156 1 95.88 372 ASP A O 1
ATOM 2864 N N . VAL A 1 373 ? -2.664 10.047 15.117 1 97.62 373 VAL A N 1
ATOM 2865 C CA . VAL A 1 373 ? -1.981 8.953 15.797 1 97.62 373 VAL A CA 1
ATOM 2866 C C . VAL A 1 373 ? -1.896 9.258 17.297 1 97.62 373 VAL A C 1
ATOM 2868 O O . VAL A 1 373 ? -1.723 8.344 18.109 1 97.62 373 VAL A O 1
ATOM 2871 N N . VAL A 1 374 ? -2.033 10.531 17.672 1 96.5 374 VAL A N 1
ATOM 2872 C CA . VAL A 1 374 ? -1.963 10.938 19.078 1 96.5 374 VAL A CA 1
ATOM 2873 C C . VAL A 1 374 ? -3.373 11.141 19.625 1 96.5 374 VAL A C 1
ATOM 2875 O O . VAL A 1 374 ? -3.703 10.625 20.703 1 96.5 374 VAL A O 1
ATOM 2878 N N . ILE A 1 375 ? -4.254 11.797 18.859 1 91.12 375 ILE A N 1
ATOM 2879 C CA . ILE A 1 375 ? -5.504 12.266 19.453 1 91.12 375 ILE A CA 1
ATOM 2880 C C . ILE A 1 375 ? -6.676 11.469 18.875 1 91.12 375 ILE A C 1
ATOM 2882 O O . ILE A 1 375 ? -7.812 11.617 19.328 1 91.12 375 ILE A O 1
ATOM 2886 N N . GLY A 1 376 ? -6.383 10.672 17.906 1 86.5 376 GLY A N 1
ATOM 2887 C CA . GLY A 1 376 ? -7.461 10 17.203 1 86.5 376 GLY A CA 1
ATOM 2888 C C . GLY A 1 376 ? -7.953 10.773 15.992 1 86.5 376 GLY A C 1
ATOM 2889 O O . GLY A 1 376 ? -7.527 11.906 15.758 1 86.5 376 GLY A O 1
ATOM 2890 N N . ALA A 1 377 ? -8.836 10.188 15.359 1 81.06 377 ALA A N 1
ATOM 2891 C CA . ALA A 1 377 ? -9.359 10.789 14.133 1 81.06 377 ALA A CA 1
ATOM 2892 C C . ALA A 1 377 ? -10.008 12.141 14.414 1 81.06 377 ALA A C 1
ATOM 2894 O O . ALA A 1 377 ? -10.883 12.242 15.273 1 81.06 377 ALA A O 1
ATOM 2895 N N . ALA A 1 378 ? -9.508 13.125 13.688 1 87.56 378 ALA A N 1
ATOM 2896 C CA . ALA A 1 378 ? -9.984 14.5 13.836 1 87.56 378 ALA A CA 1
ATOM 2897 C C . ALA A 1 378 ? -9.969 15.234 12.5 1 87.56 378 ALA A C 1
ATOM 2899 O O . ALA A 1 378 ? -10.016 14.609 11.438 1 87.56 378 ALA A O 1
ATOM 2900 N N . THR A 1 379 ? -10.039 16.547 12.586 1 91 379 THR A N 1
ATOM 2901 C CA . THR A 1 379 ? -10.086 17.328 11.352 1 91 379 THR A CA 1
ATOM 2902 C C . THR A 1 379 ? -8.672 17.688 10.898 1 91 379 THR A C 1
ATOM 2904 O O . THR A 1 379 ? -7.734 17.672 11.695 1 91 379 THR A O 1
ATOM 2907 N N . VAL A 1 380 ? -8.555 17.984 9.664 1 96.31 380 VAL A N 1
ATOM 2908 C CA . VAL A 1 380 ? -7.277 18.359 9.07 1 96.31 380 VAL A CA 1
ATOM 2909 C C . VAL A 1 380 ? -6.727 19.594 9.781 1 96.31 380 VAL A C 1
ATOM 2911 O O . VAL A 1 380 ? -5.551 19.641 10.141 1 96.31 380 VAL A O 1
ATOM 2914 N N . VAL A 1 381 ? -7.59 20.547 10.078 1 96.81 381 VAL A N 1
ATOM 2915 C CA . VAL A 1 381 ? -7.156 21.828 10.641 1 96.81 381 VAL A CA 1
ATOM 2916 C C . VAL A 1 381 ? -6.66 21.609 12.07 1 96.81 381 VAL A C 1
ATOM 2918 O O . VAL A 1 381 ? -5.723 22.281 12.516 1 96.81 381 VAL A O 1
ATOM 2921 N N . LYS A 1 382 ? -7.262 20.719 12.766 1 95.38 382 LYS A N 1
ATOM 2922 C CA . LYS A 1 382 ? -6.793 20.406 14.109 1 95.38 382 LYS A CA 1
ATOM 2923 C C . LYS A 1 382 ? -5.414 19.766 14.078 1 95.38 382 LYS A C 1
ATOM 2925 O O . LYS A 1 382 ? -4.574 20.031 14.938 1 95.38 382 LYS A O 1
ATOM 2930 N N . ALA A 1 383 ? -5.203 18.906 13.117 1 96.31 383 ALA A N 1
ATOM 2931 C CA . ALA A 1 383 ? -3.889 18.297 12.938 1 96.31 383 ALA A CA 1
ATOM 2932 C C . ALA A 1 383 ? -2.828 19.359 12.656 1 96.31 383 ALA A C 1
ATOM 2934 O O . ALA A 1 383 ? -1.724 19.297 13.203 1 96.31 383 ALA A O 1
ATOM 2935 N N . VAL A 1 384 ? -3.168 20.312 11.852 1 97.06 384 VAL A N 1
ATOM 2936 C CA . VAL A 1 384 ? -2.236 21.375 11.484 1 97.06 384 VAL A CA 1
ATOM 2937 C C . VAL A 1 384 ? -1.936 22.25 12.711 1 97.06 384 VAL A C 1
ATOM 2939 O O . VAL A 1 384 ? -0.777 22.562 12.977 1 97.06 384 VAL A O 1
ATOM 2942 N N . ALA A 1 385 ? -2.99 22.578 13.414 1 96.69 385 ALA A N 1
ATOM 2943 C CA . ALA A 1 385 ? -2.834 23.438 14.578 1 96.69 385 ALA A CA 1
ATOM 2944 C C . ALA A 1 385 ? -1.848 22.844 15.578 1 96.69 385 ALA A C 1
ATOM 2946 O O . ALA A 1 385 ? -0.926 23.516 16.031 1 96.69 385 ALA A O 1
ATOM 2947 N N . LYS A 1 386 ? -2.031 21.641 15.852 1 97 386 LYS A N 1
ATOM 2948 C CA . LYS A 1 386 ? -1.148 20.953 16.797 1 97 386 LYS A CA 1
ATOM 2949 C C . LYS A 1 386 ? 0.251 20.781 16.219 1 97 386 LYS A C 1
ATOM 2951 O O . LYS A 1 386 ? 1.247 20.922 16.922 1 97 386 LYS A O 1
ATOM 2956 N N . SER A 1 387 ? 0.346 20.5 14.984 1 98 387 SER A N 1
ATOM 2957 C CA . SER A 1 387 ? 1.628 20.234 14.344 1 98 387 SER A CA 1
ATOM 2958 C C . SER A 1 387 ? 2.498 21.484 14.289 1 98 387 SER A C 1
ATOM 2960 O O . SER A 1 387 ? 3.727 21.391 14.352 1 98 387 SER A O 1
ATOM 2962 N N . LYS A 1 388 ? 1.883 22.656 14.156 1 97.75 388 LYS A N 1
ATOM 2963 C CA . LYS A 1 388 ? 2.641 23.891 14.188 1 97.75 388 LYS A CA 1
ATOM 2964 C C . LYS A 1 388 ? 3.357 24.062 15.523 1 97.75 388 LYS A C 1
ATOM 2966 O O . LYS A 1 388 ? 4.531 24.438 15.562 1 97.75 388 LYS A O 1
ATOM 2971 N N . LEU A 1 389 ? 2.611 23.75 16.562 1 97.62 389 LEU A N 1
ATOM 2972 C CA . LEU A 1 389 ? 3.197 23.828 17.891 1 97.62 389 LEU A CA 1
ATOM 2973 C C . LEU A 1 389 ? 4.332 22.812 18.047 1 97.62 389 LEU A C 1
ATOM 2975 O O . LEU A 1 389 ? 5.375 23.125 18.625 1 97.62 389 LEU A O 1
ATOM 2979 N N . VAL A 1 390 ? 4.125 21.672 17.531 1 98.69 390 VAL A N 1
ATOM 2980 C CA . VAL A 1 390 ? 5.109 20.609 17.641 1 98.69 390 VAL A CA 1
ATOM 2981 C C . VAL A 1 390 ? 6.359 20.969 16.828 1 98.69 390 VAL A C 1
ATOM 2983 O O . VAL A 1 390 ? 7.48 20.703 17.266 1 98.69 390 VAL A O 1
ATOM 2986 N N . ALA A 1 391 ? 6.164 21.531 15.648 1 98.69 391 ALA A N 1
ATOM 2987 C CA . ALA A 1 391 ? 7.297 21.969 14.836 1 98.69 391 ALA A CA 1
ATOM 2988 C C . ALA A 1 391 ? 8.156 22.969 15.586 1 98.69 391 ALA A C 1
ATOM 2990 O O . ALA A 1 391 ? 9.391 22.922 15.508 1 98.69 391 ALA A O 1
ATOM 2991 N N . GLU A 1 392 ? 7.512 23.859 16.297 1 98.19 392 GLU A N 1
ATOM 2992 C CA . GLU A 1 392 ? 8.242 24.844 17.094 1 98.19 392 GLU A CA 1
ATOM 2993 C C . GLU A 1 392 ? 9.016 24.156 18.219 1 98.19 392 GLU A C 1
ATOM 2995 O O . GLU A 1 392 ? 10.156 24.516 18.5 1 98.19 392 GLU A O 1
ATOM 3000 N N . ALA A 1 393 ? 8.367 23.234 18.844 1 98.69 393 ALA A N 1
ATOM 3001 C CA . ALA A 1 393 ? 9.023 22.484 19.906 1 98.69 393 ALA A CA 1
ATOM 3002 C C . ALA A 1 393 ? 10.227 21.719 19.375 1 98.69 393 ALA A C 1
ATOM 3004 O O . ALA A 1 393 ? 11.266 21.625 20.031 1 98.69 393 ALA A O 1
ATOM 3005 N N . MET A 1 394 ? 10.094 21.156 18.234 1 98.81 394 MET A N 1
ATOM 3006 C CA . MET A 1 394 ? 11.195 20.438 17.609 1 98.81 394 MET A CA 1
ATOM 3007 C C . MET A 1 394 ? 12.352 21.375 17.281 1 98.81 394 MET A C 1
ATOM 3009 O O . MET A 1 394 ? 13.516 21.047 17.5 1 98.81 394 MET A O 1
ATOM 3013 N N . ASP A 1 395 ? 12 22.5 16.734 1 98.38 395 ASP A N 1
ATOM 3014 C CA . ASP A 1 395 ? 13.008 23.516 16.422 1 98.38 395 ASP A CA 1
ATOM 3015 C C . ASP A 1 395 ? 13.805 23.875 17.672 1 98.38 395 ASP A C 1
ATOM 3017 O O . ASP A 1 395 ? 15.039 23.938 17.641 1 98.38 395 ASP A O 1
ATOM 3021 N N . ASN A 1 396 ? 13.07 24.125 18.766 1 98.25 396 ASN A N 1
ATOM 3022 C CA . ASN A 1 396 ? 13.719 24.453 20.031 1 98.25 396 ASN A CA 1
ATOM 3023 C C . ASN A 1 396 ? 14.617 23.328 20.516 1 98.25 396 ASN A C 1
ATOM 3025 O O . ASN A 1 396 ? 15.734 23.562 20.984 1 98.25 396 ASN A O 1
ATOM 3029 N N . TYR A 1 397 ? 14.164 22.125 20.438 1 98.5 397 TYR A N 1
ATOM 3030 C CA . TYR A 1 397 ? 14.93 20.953 20.828 1 98.5 397 TYR A CA 1
ATOM 3031 C C . TYR A 1 397 ? 16.203 20.844 20 1 98.5 397 TYR A C 1
ATOM 3033 O O . TYR A 1 397 ? 17.297 20.625 20.547 1 98.5 397 TYR A O 1
ATOM 3041 N N . LEU A 1 398 ? 16.062 21 18.734 1 98.19 398 LEU A N 1
ATOM 3042 C CA . LEU A 1 398 ? 17.172 20.859 17.797 1 98.19 398 LEU A CA 1
ATOM 3043 C C . LEU A 1 398 ? 18.234 21.938 18.062 1 98.19 398 LEU A C 1
ATOM 3045 O O . LEU A 1 398 ? 19.422 21.688 17.875 1 98.19 398 LEU A O 1
ATOM 3049 N N . LYS A 1 399 ? 17.766 23.094 18.469 1 96.81 399 LYS A N 1
ATOM 3050 C CA . LYS A 1 399 ? 18.703 24.172 18.781 1 96.81 399 LYS A CA 1
ATOM 3051 C C . LYS A 1 399 ? 19.438 23.891 20.094 1 96.81 399 LYS A C 1
ATOM 3053 O O . LYS A 1 399 ? 20.531 24.406 20.312 1 96.81 399 LYS A O 1
ATOM 3058 N N . SER A 1 400 ? 18.891 23.109 20.906 1 96.38 400 SER A N 1
ATOM 3059 C CA . SER A 1 400 ? 19.453 22.828 22.219 1 96.38 400 SER A CA 1
ATOM 3060 C C . SER A 1 400 ? 20.5 21.719 22.141 1 96.38 400 SER A C 1
ATOM 3062 O O . SER A 1 400 ? 21.281 21.531 23.078 1 96.38 400 SER A O 1
ATOM 3064 N N . ILE A 1 401 ? 20.516 21.016 21.078 1 93.38 401 ILE A N 1
ATOM 3065 C CA . ILE A 1 401 ? 21.453 19.906 20.969 1 93.38 401 ILE A CA 1
ATOM 3066 C C . ILE A 1 401 ? 22.531 20.219 19.938 1 93.38 401 ILE A C 1
ATOM 3068 O O . ILE A 1 401 ? 22.359 21.125 19.125 1 93.38 401 ILE A O 1
ATOM 3072 N N . GLU A 1 402 ? 23.703 19.547 19.984 1 81.19 402 GLU A N 1
ATOM 3073 C CA . GLU A 1 402 ? 24.812 19.734 19.047 1 81.19 402 GLU A CA 1
ATOM 3074 C C . GLU A 1 402 ? 24.5 19.094 17.688 1 81.19 402 GLU A C 1
ATOM 3076 O O . GLU A 1 402 ? 23.812 18.078 17.625 1 81.19 402 GLU A O 1
ATOM 3081 N N . MET B 1 1 ? 1.711 -14.555 -36.219 1 84 1 MET B N 1
ATOM 3082 C CA . MET B 1 1 ? 1.295 -15.953 -36.344 1 84 1 MET B CA 1
ATOM 3083 C C . MET B 1 1 ? 2.186 -16.703 -37.312 1 84 1 MET B C 1
ATOM 3085 O O . MET B 1 1 ? 2.732 -17.766 -37 1 84 1 MET B O 1
ATOM 3089 N N . LYS B 1 2 ? 2.555 -16.078 -38.469 1 87.31 2 LYS B N 1
ATOM 3090 C CA . LYS B 1 2 ? 3.355 -16.75 -39.5 1 87.31 2 LYS B CA 1
ATOM 3091 C C . LYS B 1 2 ? 4.758 -17.047 -38.969 1 87.31 2 LYS B C 1
ATOM 3093 O O . LYS B 1 2 ? 5.277 -18.156 -39.188 1 87.31 2 LYS B O 1
ATOM 3098 N N . GLU B 1 3 ? 5.328 -16.156 -38.25 1 94.81 3 GLU B N 1
ATOM 3099 C CA . GLU B 1 3 ? 6.672 -16.312 -37.688 1 94.81 3 GLU B CA 1
ATOM 3100 C C . GLU B 1 3 ? 6.699 -17.391 -36.594 1 94.81 3 GLU B C 1
ATOM 3102 O O . GLU B 1 3 ? 7.676 -18.141 -36.5 1 94.81 3 GLU B O 1
ATOM 3107 N N . LEU B 1 4 ? 5.699 -17.516 -35.875 1 97.25 4 LEU B N 1
ATOM 3108 C CA . LEU B 1 4 ? 5.621 -18.5 -34.781 1 97.25 4 LEU B CA 1
ATOM 3109 C C . LEU B 1 4 ? 5.426 -19.906 -35.375 1 97.25 4 LEU B C 1
ATOM 3111 O O . LEU B 1 4 ? 5.922 -20.875 -34.781 1 97.25 4 LEU B O 1
ATOM 3115 N N . LEU B 1 5 ? 4.711 -19.969 -36.469 1 96.44 5 LEU B N 1
ATOM 3116 C CA . LEU B 1 5 ? 4.543 -21.266 -37.125 1 96.44 5 LEU B CA 1
ATOM 3117 C C . LEU B 1 5 ? 5.871 -21.766 -37.656 1 96.44 5 LEU B C 1
ATOM 3119 O O . LEU B 1 5 ? 6.156 -22.969 -37.594 1 96.44 5 LEU B O 1
ATOM 3123 N N . LEU B 1 6 ? 6.637 -20.797 -38.25 1 96.62 6 LEU B N 1
ATOM 3124 C CA . LEU B 1 6 ? 7.973 -21.156 -38.719 1 96.62 6 LEU B CA 1
ATOM 3125 C C . LEU B 1 6 ? 8.836 -21.672 -37.562 1 96.62 6 LEU B C 1
ATOM 3127 O O . LEU B 1 6 ? 9.594 -22.625 -37.719 1 96.62 6 LEU B O 1
ATOM 3131 N N . GLU B 1 7 ? 8.688 -21 -36.438 1 96.81 7 GLU B N 1
ATOM 3132 C CA . GLU B 1 7 ? 9.406 -21.422 -35.25 1 96.81 7 GLU B CA 1
ATOM 3133 C C . GLU B 1 7 ? 8.977 -22.828 -34.812 1 96.81 7 GLU B C 1
ATOM 3135 O O . GLU B 1 7 ? 9.812 -23.656 -34.469 1 96.81 7 GLU B O 1
ATOM 3140 N N . ALA B 1 8 ? 7.746 -23.078 -34.844 1 97.25 8 ALA B N 1
ATOM 3141 C CA . ALA B 1 8 ? 7.203 -24.391 -34.469 1 97.25 8 ALA B CA 1
ATOM 3142 C C . ALA B 1 8 ? 7.734 -25.484 -35.375 1 97.25 8 ALA B C 1
ATOM 3144 O O . ALA B 1 8 ? 7.98 -26.609 -34.938 1 97.25 8 ALA B O 1
ATOM 3145 N N . ASP B 1 9 ? 7.949 -25.156 -36.625 1 96.75 9 ASP B N 1
ATOM 3146 C CA . ASP B 1 9 ? 8.406 -26.109 -37.594 1 96.75 9 ASP B CA 1
ATOM 3147 C C . ASP B 1 9 ? 9.836 -26.562 -37.312 1 96.75 9 ASP B C 1
ATOM 3149 O O . ASP B 1 9 ? 10.273 -27.625 -37.781 1 96.75 9 ASP B O 1
ATOM 3153 N N . ARG B 1 10 ? 10.484 -25.75 -36.562 1 97.06 10 ARG B N 1
ATOM 3154 C CA . ARG B 1 10 ? 11.875 -26.062 -36.25 1 97.06 10 ARG B CA 1
ATOM 3155 C C . ARG B 1 10 ? 11.961 -27.156 -35.188 1 97.06 10 ARG B C 1
ATOM 3157 O O . ARG B 1 10 ? 13.023 -27.75 -34.969 1 97.06 10 ARG B O 1
ATOM 3164 N N . CYS B 1 11 ? 10.883 -27.438 -34.562 1 97.31 11 CYS B N 1
ATOM 3165 C CA . CYS B 1 11 ? 10.875 -28.422 -33.469 1 97.31 11 CYS B CA 1
ATOM 3166 C C . CYS B 1 11 ? 11.117 -29.828 -34.031 1 97.31 11 CYS B C 1
ATOM 3168 O O . CYS B 1 11 ? 10.508 -30.234 -35.031 1 97.31 11 CYS B O 1
ATOM 3170 N N . LEU B 1 12 ? 11.875 -30.594 -33.312 1 96.56 12 LEU B N 1
ATOM 3171 C CA . LEU B 1 12 ? 12.242 -31.938 -33.781 1 96.56 12 LEU B CA 1
ATOM 3172 C C . LEU B 1 12 ? 11.227 -32.969 -33.312 1 96.56 12 LEU B C 1
ATOM 3174 O O . LEU B 1 12 ? 11.297 -34.125 -33.688 1 96.56 12 LEU B O 1
ATOM 3178 N N . MET B 1 13 ? 10.312 -32.562 -32.531 1 96.12 13 MET B N 1
ATOM 3179 C CA . MET B 1 13 ? 9.336 -33.5 -31.969 1 96.12 13 MET B CA 1
ATOM 3180 C C . MET B 1 13 ? 10.023 -34.688 -31.344 1 96.12 13 MET B C 1
ATOM 3182 O O . MET B 1 13 ? 9.688 -35.844 -31.656 1 96.12 13 MET B O 1
ATOM 3186 N N . CYS B 1 14 ? 10.914 -34.406 -30.469 1 96.38 14 CYS B N 1
ATOM 3187 C CA . CYS B 1 14 ? 11.781 -35.438 -29.859 1 96.38 14 CYS B CA 1
ATOM 3188 C C . CYS B 1 14 ? 10.969 -36.469 -29.094 1 96.38 14 CYS B C 1
ATOM 3190 O O . CYS B 1 14 ? 9.984 -36.094 -28.422 1 96.38 14 CYS B O 1
ATOM 3192 N N . LYS B 1 15 ? 11.391 -37.75 -29.156 1 94.12 15 LYS B N 1
ATOM 3193 C CA . LYS B 1 15 ? 10.75 -38.844 -28.406 1 94.12 15 LYS B CA 1
ATOM 3194 C C . LYS B 1 15 ? 10.938 -38.656 -26.906 1 94.12 15 LYS B C 1
ATOM 3196 O O . LYS B 1 15 ? 10 -38.844 -26.125 1 94.12 15 LYS B O 1
ATOM 3201 N N . LYS B 1 16 ? 12.156 -38.344 -26.562 1 95.31 16 LYS B N 1
ATOM 3202 C CA . LYS B 1 16 ? 12.469 -37.969 -25.188 1 95.31 16 LYS B CA 1
ATOM 3203 C C . LYS B 1 16 ? 12.828 -36.5 -25.078 1 95.31 16 LYS B C 1
ATOM 3205 O O . LYS B 1 16 ? 14 -36.125 -25.016 1 95.31 16 LYS B O 1
ATOM 3210 N N . PRO B 1 17 ? 11.805 -35.656 -24.984 1 96.5 17 PRO B N 1
ATOM 3211 C CA . PRO B 1 17 ? 12.023 -34.188 -25.031 1 96.5 17 PRO B CA 1
ATOM 3212 C C . PRO B 1 17 ? 12.688 -33.656 -23.766 1 96.5 17 PRO B C 1
ATOM 3214 O O . PRO B 1 17 ? 12.031 -33.531 -22.734 1 96.5 17 PRO B O 1
ATOM 3217 N N . ARG B 1 18 ? 13.922 -33.281 -23.812 1 96.88 18 ARG B N 1
ATOM 3218 C CA . ARG B 1 18 ? 14.672 -32.75 -22.688 1 96.88 18 ARG B CA 1
ATOM 3219 C C . ARG B 1 18 ? 14.062 -31.422 -22.219 1 96.88 18 ARG B C 1
ATOM 3221 O O . ARG B 1 18 ? 14.164 -31.078 -21.047 1 96.88 18 ARG B O 1
ATOM 3228 N N . CYS B 1 19 ? 13.43 -30.672 -23.188 1 97.31 19 CYS B N 1
ATOM 3229 C CA . CYS B 1 19 ? 12.773 -29.422 -22.859 1 97.31 19 CYS B CA 1
ATOM 3230 C C . CYS B 1 19 ? 11.703 -29.625 -21.797 1 97.31 19 CYS B C 1
ATOM 3232 O O . CYS B 1 19 ? 11.562 -28.828 -20.875 1 97.31 19 CYS B O 1
ATOM 3234 N N . ARG B 1 20 ? 10.961 -30.672 -21.859 1 96.94 20 ARG B N 1
ATOM 3235 C CA . ARG B 1 20 ? 9.938 -31 -20.875 1 96.94 20 ARG B CA 1
ATOM 3236 C C . ARG B 1 20 ? 10.555 -31.453 -19.562 1 96.94 20 ARG B C 1
ATOM 3238 O O . ARG B 1 20 ? 10.117 -31.031 -18.484 1 96.94 20 ARG B O 1
ATOM 3245 N N . GLU B 1 21 ? 11.594 -32.25 -19.625 1 96.06 21 GLU B N 1
ATOM 3246 C CA . GLU B 1 21 ? 12.25 -32.812 -18.438 1 96.06 21 GLU B CA 1
ATOM 3247 C C . GLU B 1 21 ? 12.844 -31.719 -17.562 1 96.06 21 GLU B C 1
ATOM 3249 O O . GLU B 1 21 ? 12.938 -31.875 -16.344 1 96.06 21 GLU B O 1
ATOM 3254 N N . HIS B 1 22 ? 13.227 -30.656 -18.156 1 96.19 22 HIS B N 1
ATOM 3255 C CA . HIS B 1 22 ? 13.891 -29.594 -17.422 1 96.19 22 HIS B CA 1
ATOM 3256 C C . HIS B 1 22 ? 12.93 -28.438 -17.141 1 96.19 22 HIS B C 1
ATOM 3258 O O . HIS B 1 22 ? 13.359 -27.359 -16.734 1 96.19 22 HIS B O 1
ATOM 3264 N N . CYS B 1 23 ? 11.695 -28.641 -17.453 1 96.31 23 CYS B N 1
ATOM 3265 C CA . CYS B 1 23 ? 10.641 -27.719 -17.047 1 96.31 23 CYS B CA 1
ATOM 3266 C C . CYS B 1 23 ? 10.078 -28.078 -15.68 1 96.31 23 CYS B C 1
ATOM 3268 O O . CYS B 1 23 ? 9.625 -29.203 -15.477 1 96.31 23 CYS B O 1
ATOM 3270 N N . PRO B 1 24 ? 10.078 -27.172 -14.719 1 94.62 24 PRO B N 1
ATOM 3271 C CA . PRO B 1 24 ? 9.641 -27.469 -13.352 1 94.62 24 PRO B CA 1
ATOM 3272 C C . PRO B 1 24 ? 8.219 -28.016 -13.297 1 94.62 24 PRO B C 1
ATOM 3274 O O . PRO B 1 24 ? 7.828 -28.641 -12.305 1 94.62 24 PRO B O 1
ATOM 3277 N N . ILE B 1 25 ? 7.465 -27.812 -14.359 1 95.56 25 ILE B N 1
ATOM 3278 C CA . ILE B 1 25 ? 6.074 -28.25 -14.297 1 95.56 25 ILE B CA 1
ATOM 3279 C C . ILE B 1 25 ? 5.793 -29.234 -15.43 1 95.56 25 ILE B C 1
ATOM 3281 O O . ILE B 1 25 ? 4.633 -29.547 -15.719 1 95.56 25 ILE B O 1
ATOM 3285 N N . ASP B 1 26 ? 6.809 -29.672 -16.156 1 96.81 26 ASP B N 1
ATOM 3286 C CA . ASP B 1 26 ? 6.734 -30.734 -17.156 1 96.81 26 ASP B CA 1
ATOM 3287 C C . ASP B 1 26 ? 5.77 -30.359 -18.281 1 96.81 26 ASP B C 1
ATOM 3289 O O . ASP B 1 26 ? 4.902 -31.156 -18.656 1 96.81 26 ASP B O 1
ATOM 3293 N N . THR B 1 27 ? 5.91 -29.203 -18.766 1 97.88 27 THR B N 1
ATOM 3294 C CA . THR B 1 27 ? 5.051 -28.766 -19.844 1 97.88 27 THR B CA 1
ATOM 3295 C C . THR B 1 27 ? 5.18 -29.688 -21.062 1 97.88 27 THR B C 1
ATOM 3297 O O . THR B 1 27 ? 6.289 -30 -21.484 1 97.88 27 THR B O 1
ATOM 3300 N N . PRO B 1 28 ? 4.094 -30.141 -21.578 1 97.38 28 PRO B N 1
ATOM 3301 C CA . PRO B 1 28 ? 4.156 -31.031 -22.75 1 97.38 28 PRO B CA 1
ATOM 3302 C C . PRO B 1 28 ? 4.422 -30.266 -24.047 1 97.38 28 PRO B C 1
ATOM 3304 O O . PRO B 1 28 ? 3.566 -30.234 -24.938 1 97.38 28 PRO B O 1
ATOM 3307 N N . ILE B 1 29 ? 5.586 -29.844 -24.266 1 98.12 29 ILE B N 1
ATOM 3308 C CA . ILE B 1 29 ? 5.988 -28.891 -25.281 1 98.12 29 ILE B CA 1
ATOM 3309 C C . ILE B 1 29 ? 5.77 -29.484 -26.672 1 98.12 29 ILE B C 1
ATOM 3311 O O . ILE B 1 29 ? 5.125 -28.875 -27.516 1 98.12 29 ILE B O 1
ATOM 3315 N N . PRO B 1 30 ? 6.191 -30.734 -26.953 1 97.44 30 PRO B N 1
ATOM 3316 C CA . PRO B 1 30 ? 5.969 -31.281 -28.297 1 97.44 30 PRO B CA 1
ATOM 3317 C C . PRO B 1 30 ? 4.488 -31.391 -28.656 1 97.44 30 PRO B C 1
ATOM 3319 O O . PRO B 1 30 ? 4.102 -31.125 -29.781 1 97.44 30 PRO B O 1
ATOM 3322 N N . GLU B 1 31 ? 3.725 -31.781 -27.672 1 97.75 31 GLU B N 1
ATOM 3323 C CA . GLU B 1 31 ? 2.287 -31.891 -27.891 1 97.75 31 GLU B CA 1
ATOM 3324 C C . GLU B 1 31 ? 1.667 -30.547 -28.219 1 97.75 31 GLU B C 1
ATOM 3326 O O . GLU B 1 31 ? 0.848 -30.438 -29.141 1 97.75 31 GLU B O 1
ATOM 3331 N N . VAL B 1 32 ? 2.037 -29.531 -27.531 1 98.5 32 VAL B N 1
ATOM 3332 C CA . VAL B 1 32 ? 1.512 -28.172 -27.734 1 98.5 32 VAL B CA 1
ATOM 3333 C C . VAL B 1 32 ? 1.924 -27.672 -29.125 1 98.5 32 VAL B C 1
ATOM 3335 O O . VAL B 1 32 ? 1.113 -27.094 -29.844 1 98.5 32 VAL B O 1
ATOM 3338 N N . ILE B 1 33 ? 3.168 -27.906 -29.484 1 98.06 33 ILE B N 1
ATOM 3339 C CA . ILE B 1 33 ? 3.682 -27.469 -30.781 1 98.06 33 ILE B CA 1
ATOM 3340 C C . ILE B 1 33 ? 2.918 -28.172 -31.891 1 98.06 33 ILE B C 1
ATOM 3342 O O . ILE B 1 33 ? 2.559 -27.547 -32.906 1 98.06 33 ILE B O 1
ATOM 3346 N N . ALA B 1 34 ? 2.68 -29.453 -31.766 1 97.94 34 ALA B N 1
ATOM 3347 C CA . ALA B 1 34 ? 1.929 -30.203 -32.75 1 97.94 34 ALA B CA 1
ATOM 3348 C C . ALA B 1 34 ? 0.536 -29.609 -32.969 1 97.94 34 ALA B C 1
ATOM 3350 O O . ALA B 1 34 ? 0.099 -29.406 -34.094 1 97.94 34 ALA B O 1
ATOM 3351 N N . LEU B 1 35 ? -0.12 -29.359 -31.859 1 98.31 35 LEU B N 1
ATOM 3352 C CA . LEU B 1 35 ? -1.462 -28.781 -31.922 1 98.31 35 LEU B CA 1
ATOM 3353 C C . LEU B 1 35 ? -1.434 -27.391 -32.531 1 98.31 35 LEU B C 1
ATOM 3355 O O . LEU B 1 35 ? -2.311 -27.047 -33.344 1 98.31 35 LEU B O 1
ATOM 3359 N N . PHE B 1 36 ? -0.43 -26.625 -32.188 1 97.94 36 PHE B N 1
ATOM 3360 C CA . PHE B 1 36 ? -0.277 -25.281 -32.719 1 97.94 36 PHE B CA 1
ATOM 3361 C C . PHE B 1 36 ? -0.092 -25.328 -34.25 1 97.94 36 PHE B C 1
ATOM 3363 O O . PHE B 1 36 ? -0.72 -24.547 -34.969 1 97.94 36 PHE B O 1
ATOM 3370 N N . LYS B 1 37 ? 0.667 -26.25 -34.719 1 97.25 37 LYS B N 1
ATOM 3371 C CA . LYS B 1 37 ? 0.925 -26.406 -36.156 1 97.25 37 LYS B CA 1
ATOM 3372 C C . LYS B 1 37 ? -0.341 -26.812 -36.906 1 97.25 37 LYS B C 1
ATOM 3374 O O . LYS B 1 37 ? -0.522 -26.453 -38.062 1 97.25 37 LYS B O 1
ATOM 3379 N N . GLU B 1 38 ? -1.19 -27.484 -36.25 1 97.5 38 GLU B N 1
ATOM 3380 C CA . GLU B 1 38 ? -2.438 -27.953 -36.844 1 97.5 38 GLU B CA 1
ATOM 3381 C C . GLU B 1 38 ? -3.521 -26.875 -36.781 1 97.5 38 GLU B C 1
ATOM 3383 O O . GLU B 1 38 ? -4.641 -27.094 -37.25 1 97.5 38 GLU B O 1
ATOM 3388 N N . GLY B 1 39 ? -3.244 -25.797 -36.062 1 96.06 39 GLY B N 1
ATOM 3389 C CA . GLY B 1 39 ? -4.211 -24.719 -35.938 1 96.06 39 GLY B CA 1
ATOM 3390 C C . GLY B 1 39 ? -5.191 -24.938 -34.812 1 96.06 39 GLY B C 1
ATOM 3391 O O . GLY B 1 39 ? -6.191 -24.219 -34.688 1 96.06 39 GLY B O 1
ATOM 3392 N N . LYS B 1 40 ? -4.914 -25.859 -33.969 1 97.25 40 LYS B N 1
ATOM 3393 C CA . LYS B 1 40 ? -5.785 -26.172 -32.844 1 97.25 40 LYS B CA 1
ATOM 3394 C C . LYS B 1 40 ? -5.398 -25.344 -31.609 1 97.25 40 LYS B C 1
ATOM 3396 O O . LYS B 1 40 ? -5.059 -25.906 -30.562 1 97.25 40 LYS B O 1
ATOM 3401 N N . MET B 1 41 ? -5.617 -24.125 -31.703 1 95.19 41 MET B N 1
ATOM 3402 C CA . MET B 1 41 ? -5.176 -23.141 -30.719 1 95.19 41 MET B CA 1
ATOM 3403 C C . MET B 1 41 ? -5.902 -23.344 -29.391 1 95.19 41 MET B C 1
ATOM 3405 O O . MET B 1 41 ? -5.297 -23.234 -28.328 1 95.19 41 MET B O 1
ATOM 3409 N N . ALA B 1 42 ? -7.156 -23.562 -29.469 1 96.12 42 ALA B N 1
ATOM 3410 C CA . ALA B 1 42 ? -7.965 -23.719 -28.266 1 96.12 42 ALA B CA 1
ATOM 3411 C C . ALA B 1 42 ? -7.504 -24.922 -27.453 1 96.12 42 ALA B C 1
ATOM 3413 O O . ALA B 1 42 ? -7.379 -24.844 -26.234 1 96.12 42 ALA B O 1
ATOM 3414 N N . GLU B 1 43 ? -7.289 -26.016 -28.156 1 97.31 43 GLU B N 1
ATOM 3415 C CA . GLU B 1 43 ? -6.836 -27.234 -27.5 1 97.31 43 GLU B CA 1
ATOM 3416 C C . GLU B 1 43 ? -5.441 -27.062 -26.906 1 97.31 43 GLU B C 1
ATOM 3418 O O . GLU B 1 43 ? -5.188 -27.469 -25.781 1 97.31 43 GLU B O 1
ATOM 3423 N N . ALA B 1 44 ? -4.531 -26.453 -27.688 1 98.12 44 ALA B N 1
ATOM 3424 C CA . ALA B 1 44 ? -3.178 -26.188 -27.203 1 98.12 44 ALA B CA 1
ATOM 3425 C C . ALA B 1 44 ? -3.201 -25.312 -25.969 1 98.12 44 ALA B C 1
ATOM 3427 O O . ALA B 1 44 ? -2.502 -25.594 -24.984 1 98.12 44 ALA B O 1
ATOM 3428 N N . GLY B 1 45 ? -4.035 -24.312 -26.047 1 98.06 45 GLY B N 1
ATOM 3429 C CA . GLY B 1 45 ? -4.152 -23.391 -24.922 1 98.06 45 GLY B CA 1
ATOM 3430 C C . GLY B 1 45 ? -4.719 -24.047 -23.672 1 98.06 45 GLY B C 1
ATOM 3431 O O . GLY B 1 45 ? -4.289 -23.75 -22.562 1 98.06 45 GLY B O 1
ATOM 3432 N N . GLU B 1 46 ? -5.672 -24.875 -23.859 1 97.5 46 GLU B N 1
ATOM 3433 C CA . GLU B 1 46 ? -6.285 -25.578 -22.734 1 97.5 46 GLU B CA 1
ATOM 3434 C C . GLU B 1 46 ? -5.27 -26.469 -22.031 1 97.5 46 GLU B C 1
ATOM 3436 O O . GLU B 1 46 ? -5.223 -26.516 -20.797 1 97.5 46 GLU B O 1
ATOM 3441 N N . ILE B 1 47 ? -4.504 -27.172 -22.812 1 97.94 47 ILE B N 1
ATOM 3442 C CA . ILE B 1 47 ? -3.477 -28.062 -22.266 1 97.94 47 ILE B CA 1
ATOM 3443 C C . ILE B 1 47 ? -2.48 -27.234 -21.453 1 97.94 47 ILE B C 1
ATOM 3445 O O . ILE B 1 47 ? -2.129 -27.609 -20.328 1 97.94 47 ILE B O 1
ATOM 3449 N N . LEU B 1 48 ? -2.062 -26.125 -22 1 98.56 48 LEU B N 1
ATOM 3450 C CA . LEU B 1 48 ? -1.112 -25.266 -21.312 1 98.56 48 LEU B CA 1
ATOM 3451 C C . LEU B 1 48 ? -1.7 -24.734 -20.016 1 98.56 48 LEU B C 1
ATOM 3453 O O . LEU B 1 48 ? -1.049 -24.766 -18.969 1 98.56 48 LEU B O 1
ATOM 3457 N N . PHE B 1 49 ? -2.922 -24.312 -20.047 1 98.19 49 PHE B N 1
ATOM 3458 C CA . PHE B 1 49 ? -3.553 -23.688 -18.891 1 98.19 49 PHE B CA 1
ATOM 3459 C C . PHE B 1 49 ? -3.797 -24.703 -17.781 1 98.19 49 PHE B C 1
ATOM 3461 O O . PHE B 1 49 ? -3.598 -24.422 -16.609 1 98.19 49 PHE B O 1
ATOM 3468 N N . LYS B 1 50 ? -4.238 -25.875 -18.156 1 96.44 50 LYS B N 1
ATOM 3469 C CA . LYS B 1 50 ? -4.477 -26.938 -17.172 1 96.44 50 LYS B CA 1
ATOM 3470 C C . LYS B 1 50 ? -3.178 -27.344 -16.5 1 96.44 50 LYS B C 1
ATOM 3472 O O . LYS B 1 50 ? -3.172 -27.656 -15.305 1 96.44 50 LYS B O 1
ATOM 3477 N N . ASN B 1 51 ? -2.178 -27.297 -17.281 1 97.69 51 ASN B N 1
ATOM 3478 C CA . ASN B 1 51 ? -0.86 -27.609 -16.734 1 97.69 51 ASN B CA 1
ATOM 3479 C C . ASN B 1 51 ? -0.354 -26.484 -15.828 1 97.69 51 ASN B C 1
ATOM 3481 O O . ASN B 1 51 ? 0.34 -26.734 -14.836 1 97.69 51 ASN B O 1
ATOM 3485 N N . ASN B 1 52 ? -0.627 -25.266 -16.25 1 98.12 52 ASN B N 1
ATOM 3486 C CA . ASN B 1 52 ? -0.145 -24.047 -15.586 1 98.12 52 ASN B CA 1
ATOM 3487 C C . ASN B 1 52 ? -1.096 -22.875 -15.797 1 98.12 52 ASN B C 1
ATOM 3489 O O . ASN B 1 52 ? -1.061 -22.234 -16.844 1 98.12 52 ASN B O 1
ATOM 3493 N N . PRO B 1 53 ? -1.831 -22.547 -14.773 1 97.75 53 PRO B N 1
ATOM 3494 C CA . PRO B 1 53 ? -2.756 -21.422 -14.945 1 97.75 53 PRO B CA 1
ATOM 3495 C C . PRO B 1 53 ? -2.043 -20.109 -15.297 1 97.75 53 PRO B C 1
ATOM 3497 O O . PRO B 1 53 ? -2.666 -19.188 -15.812 1 97.75 53 PRO B O 1
ATOM 3500 N N . LEU B 1 54 ? -0.735 -20.031 -15.055 1 98.56 54 LEU B N 1
ATOM 3501 C CA . LEU B 1 54 ? 0.01 -18.797 -15.328 1 98.56 54 LEU B CA 1
ATOM 3502 C C . LEU B 1 54 ? 0.918 -18.969 -16.547 1 98.56 54 LEU B C 1
ATOM 3504 O O . LEU B 1 54 ? 1.955 -18.312 -16.641 1 98.56 54 LEU B O 1
ATOM 3508 N N . THR B 1 55 ? 0.547 -19.781 -17.469 1 98.38 55 THR B N 1
ATOM 3509 C CA . THR B 1 55 ? 1.365 -20.156 -18.625 1 98.38 55 THR B CA 1
ATOM 3510 C C . THR B 1 55 ? 1.694 -18.922 -19.469 1 98.38 55 THR B C 1
ATOM 3512 O O . THR B 1 55 ? 2.795 -18.812 -20.016 1 98.38 55 THR B O 1
ATOM 3515 N N . GLN B 1 56 ? 0.788 -18.016 -19.594 1 98.44 56 GLN B N 1
ATOM 3516 C CA . GLN B 1 56 ? 1.096 -16.797 -20.344 1 98.44 56 GLN B CA 1
ATOM 3517 C C . GLN B 1 56 ? 2.244 -16.031 -19.703 1 98.44 56 GLN B C 1
ATOM 3519 O O . GLN B 1 56 ? 3.145 -15.555 -20.391 1 98.44 56 GLN B O 1
ATOM 3524 N N . VAL B 1 57 ? 2.164 -15.914 -18.391 1 98.56 57 VAL B N 1
ATOM 3525 C CA . VAL B 1 57 ? 3.193 -15.211 -17.641 1 98.56 57 VAL B CA 1
ATOM 3526 C C . VAL B 1 57 ? 4.523 -15.953 -17.75 1 98.56 57 VAL B C 1
ATOM 3528 O O . VAL B 1 57 ? 5.562 -15.344 -18.016 1 98.56 57 VAL B O 1
ATOM 3531 N N . CYS B 1 58 ? 4.449 -17.25 -17.609 1 98.06 58 CYS B N 1
ATOM 3532 C CA . CYS B 1 58 ? 5.656 -18.078 -17.609 1 98.06 58 CYS B CA 1
ATOM 3533 C C . CYS B 1 58 ? 6.305 -18.078 -19 1 98.06 58 CYS B C 1
ATOM 3535 O O . CYS B 1 58 ? 7.527 -18.125 -19.109 1 98.06 58 CYS B O 1
ATOM 3537 N N . GLY B 1 59 ? 5.508 -17.969 -20.016 1 97.75 59 GLY B N 1
ATOM 3538 C CA . GLY B 1 59 ? 6.055 -17.844 -21.359 1 97.75 59 GLY B CA 1
ATOM 3539 C C . GLY B 1 59 ? 6.898 -16.594 -21.547 1 97.75 59 GLY B C 1
ATOM 3540 O O . GLY B 1 59 ? 7.711 -16.516 -22.469 1 97.75 59 GLY B O 1
ATOM 3541 N N . ILE B 1 60 ? 6.734 -15.719 -20.609 1 96.94 60 ILE B N 1
ATOM 3542 C CA . ILE B 1 60 ? 7.398 -14.43 -20.734 1 96.94 60 ILE B CA 1
ATOM 3543 C C . ILE B 1 60 ? 8.562 -14.344 -19.75 1 96.94 60 ILE B C 1
ATOM 3545 O O . ILE B 1 60 ? 9.672 -13.953 -20.125 1 96.94 60 ILE B O 1
ATOM 3549 N N . VAL B 1 61 ? 8.383 -14.836 -18.531 1 95.75 61 VAL B N 1
ATOM 3550 C CA . VAL B 1 61 ? 9.312 -14.383 -17.5 1 95.75 61 VAL B CA 1
ATOM 3551 C C . VAL B 1 61 ? 10.172 -15.555 -17.031 1 95.75 61 VAL B C 1
ATOM 3553 O O . VAL B 1 61 ? 11.125 -15.367 -16.266 1 95.75 61 VAL B O 1
ATOM 3556 N N . CYS B 1 62 ? 9.867 -16.812 -17.422 1 96.31 62 CYS B N 1
ATOM 3557 C CA . CYS B 1 62 ? 10.672 -17.938 -16.984 1 96.31 62 CYS B CA 1
ATOM 3558 C C . CYS B 1 62 ? 12.125 -17.781 -17.422 1 96.31 62 CYS B C 1
ATOM 3560 O O . CYS B 1 62 ? 12.406 -17.125 -18.422 1 96.31 62 CYS B O 1
ATOM 3562 N N . PRO B 1 63 ? 13.023 -18.312 -16.641 1 93.88 63 PRO B N 1
ATOM 3563 C CA . PRO B 1 63 ? 14.398 -18.406 -17.141 1 93.88 63 PRO B CA 1
ATOM 3564 C C . PRO B 1 63 ? 14.586 -19.5 -18.172 1 93.88 63 PRO B C 1
ATOM 3566 O O . PRO B 1 63 ? 15.281 -20.5 -17.922 1 93.88 63 PRO B O 1
ATOM 3569 N N . HIS B 1 64 ? 14.195 -19.281 -19.344 1 95.25 64 HIS B N 1
ATOM 3570 C CA . HIS B 1 64 ? 14.102 -20.266 -20.406 1 95.25 64 HIS B CA 1
ATOM 3571 C C . HIS B 1 64 ? 15.469 -20.828 -20.766 1 95.25 64 HIS B C 1
ATOM 3573 O O . HIS B 1 64 ? 15.586 -22.016 -21.125 1 95.25 64 HIS B O 1
ATOM 3579 N N . ASP B 1 65 ? 16.484 -20.016 -20.625 1 92.31 65 ASP B N 1
ATOM 3580 C CA . ASP B 1 65 ? 17.828 -20.453 -20.969 1 92.31 65 ASP B CA 1
ATOM 3581 C C . ASP B 1 65 ? 18.328 -21.516 -20.016 1 92.31 65 ASP B C 1
ATOM 3583 O O . ASP B 1 65 ? 19.219 -22.297 -20.359 1 92.31 65 ASP B O 1
ATOM 3587 N N . ASP B 1 66 ? 17.656 -21.562 -18.859 1 91.06 66 ASP B N 1
ATOM 3588 C CA . ASP B 1 66 ? 18.062 -22.547 -17.859 1 91.06 66 ASP B CA 1
ATOM 3589 C C . ASP B 1 66 ? 17.062 -23.703 -17.797 1 91.06 66 ASP B C 1
ATOM 3591 O O . ASP B 1 66 ? 17.234 -24.641 -17.016 1 91.06 66 ASP B O 1
ATOM 3595 N N . GLN B 1 67 ? 16.078 -23.641 -18.656 1 94.94 67 GLN B N 1
ATOM 3596 C CA . GLN B 1 67 ? 15 -24.625 -18.609 1 94.94 67 GLN B CA 1
ATOM 3597 C C . GLN B 1 67 ? 14.719 -25.203 -20 1 94.94 67 GLN B C 1
ATOM 3599 O O . GLN B 1 67 ? 15.594 -25.812 -20.609 1 94.94 67 GLN B O 1
ATOM 3604 N N . CYS B 1 68 ? 13.57 -24.938 -20.578 1 94.81 68 CYS B N 1
ATOM 3605 C CA . CYS B 1 68 ? 13.133 -25.578 -21.812 1 94.81 68 CYS B CA 1
ATOM 3606 C C . CYS B 1 68 ? 14.047 -25.203 -22.984 1 94.81 68 CYS B C 1
ATOM 3608 O O . CYS B 1 68 ? 14.555 -26.094 -23.672 1 94.81 68 CYS B O 1
ATOM 3610 N N . LYS B 1 69 ? 14.367 -23.938 -23.141 1 95.5 69 LYS B N 1
ATOM 3611 C CA . LYS B 1 69 ? 15.172 -23.469 -24.266 1 95.5 69 LYS B CA 1
ATOM 3612 C C . LYS B 1 69 ? 16.609 -23.938 -24.156 1 95.5 69 LYS B C 1
ATOM 3614 O O . LYS B 1 69 ? 17.203 -24.422 -25.125 1 95.5 69 LYS B O 1
ATOM 3619 N N . GLY B 1 70 ? 17.141 -23.812 -22.938 1 94.12 70 GLY B N 1
ATOM 3620 C CA . GLY B 1 70 ? 18.516 -24.172 -22.719 1 94.12 70 GLY B CA 1
ATOM 3621 C C . GLY B 1 70 ? 18.781 -25.656 -22.859 1 94.12 70 GLY B C 1
ATOM 3622 O O . GLY B 1 70 ? 19.922 -26.078 -23.094 1 94.12 70 GLY B O 1
ATOM 3623 N N . ASN B 1 71 ? 17.719 -26.453 -22.828 1 96.19 71 ASN B N 1
ATOM 3624 C CA . ASN B 1 71 ? 17.891 -27.906 -22.875 1 96.19 71 ASN B CA 1
ATOM 3625 C C . ASN B 1 71 ? 17.281 -28.5 -24.125 1 96.19 71 ASN B C 1
ATOM 3627 O O . ASN B 1 71 ? 17.125 -29.719 -24.234 1 96.19 71 ASN B O 1
ATOM 3631 N N . CYS B 1 72 ? 16.953 -27.672 -25.031 1 97.19 72 CYS B N 1
ATOM 3632 C CA . CYS B 1 72 ? 16.438 -28.125 -26.312 1 97.19 72 CYS B CA 1
ATOM 3633 C C . CYS B 1 72 ? 17.484 -28.891 -27.094 1 97.19 72 CYS B C 1
ATOM 3635 O O . CYS B 1 72 ? 18.594 -28.406 -27.312 1 97.19 72 CYS B O 1
ATOM 3637 N N . ILE B 1 73 ? 17.172 -30.031 -27.547 1 97.12 73 ILE B N 1
ATOM 3638 C CA . ILE B 1 73 ? 18.109 -30.891 -28.266 1 97.12 73 ILE B CA 1
ATOM 3639 C C . ILE B 1 73 ? 18.594 -30.188 -29.531 1 97.12 73 ILE B C 1
ATOM 3641 O O . ILE B 1 73 ? 19.766 -30.281 -29.891 1 97.12 73 ILE B O 1
ATOM 3645 N N . ARG B 1 74 ? 17.734 -29.516 -30.266 1 96.44 74 ARG B N 1
ATOM 3646 C CA . ARG B 1 74 ? 18.125 -28.766 -31.453 1 96.44 74 ARG B CA 1
ATOM 3647 C C . ARG B 1 74 ? 19.203 -27.75 -31.125 1 96.44 74 ARG B C 1
ATOM 3649 O O . ARG B 1 74 ? 20.047 -27.438 -31.969 1 96.44 74 ARG B O 1
ATOM 3656 N N . GLY B 1 75 ? 19.188 -27.281 -29.938 1 94.75 75 GLY B N 1
ATOM 3657 C CA . GLY B 1 75 ? 20.109 -26.25 -29.5 1 94.75 75 GLY B CA 1
ATOM 3658 C C . GLY B 1 75 ? 21.531 -26.75 -29.359 1 94.75 75 GLY B C 1
ATOM 3659 O O . GLY B 1 75 ? 22.469 -25.953 -29.266 1 94.75 75 GLY B O 1
ATOM 3660 N N . ILE B 1 76 ? 21.75 -28.031 -29.359 1 94.44 76 ILE B N 1
ATOM 3661 C CA . ILE B 1 76 ? 23.094 -28.625 -29.25 1 94.44 76 ILE B CA 1
ATOM 3662 C C . ILE B 1 76 ? 23.891 -28.297 -30.5 1 94.44 76 ILE B C 1
ATOM 3664 O O . ILE B 1 76 ? 25.078 -27.969 -30.422 1 94.44 76 ILE B O 1
ATOM 3668 N N . LYS B 1 77 ? 23.281 -28.438 -31.625 1 93.06 77 LYS B N 1
ATOM 3669 C CA . LYS B 1 77 ? 24 -28.266 -32.875 1 93.06 77 LYS B CA 1
ATOM 3670 C C . LYS B 1 77 ? 23.578 -26.969 -33.562 1 93.06 77 LYS B C 1
ATOM 3672 O O . LYS B 1 77 ? 24.266 -26.5 -34.469 1 93.06 77 LYS B O 1
ATOM 3677 N N . SER B 1 78 ? 22.469 -26.422 -33.219 1 94.38 78 SER B N 1
ATOM 3678 C CA . SER B 1 78 ? 21.938 -25.203 -33.844 1 94.38 78 SER B CA 1
ATOM 3679 C C . SER B 1 78 ? 21.25 -24.328 -32.781 1 94.38 78 SER B C 1
ATOM 3681 O O . SER B 1 78 ? 21.562 -24.406 -31.609 1 94.38 78 SER B O 1
ATOM 3683 N N . GLU B 1 79 ? 20.359 -23.484 -33.25 1 95.44 79 GLU B N 1
ATOM 3684 C CA . GLU B 1 79 ? 19.625 -22.609 -32.344 1 95.44 79 GLU B CA 1
ATOM 3685 C C . GLU B 1 79 ? 18.406 -23.344 -31.766 1 95.44 79 GLU B C 1
ATOM 3687 O O . GLU B 1 79 ? 17.672 -24.016 -32.5 1 95.44 79 GLU B O 1
ATOM 3692 N N . PRO B 1 80 ? 18.25 -23.266 -30.469 1 97.31 80 PRO B N 1
ATOM 3693 C CA . PRO B 1 80 ? 17.094 -23.906 -29.859 1 97.31 80 PRO B CA 1
ATOM 3694 C C . PRO B 1 80 ? 15.773 -23.297 -30.344 1 97.31 80 PRO B C 1
ATOM 3696 O O . PRO B 1 80 ? 15.75 -22.188 -30.859 1 97.31 80 PRO B O 1
ATOM 3699 N N . VAL B 1 81 ? 14.672 -24.062 -30.172 1 96.94 81 VAL B N 1
ATOM 3700 C CA . VAL B 1 81 ? 13.336 -23.578 -30.484 1 96.94 81 VAL B CA 1
ATOM 3701 C C . VAL B 1 81 ? 12.883 -22.594 -29.406 1 96.94 81 VAL B C 1
ATOM 3703 O O . VAL B 1 81 ? 13.039 -22.859 -28.203 1 96.94 81 VAL B O 1
ATOM 3706 N N . ARG B 1 82 ? 12.398 -21.531 -29.875 1 95.38 82 ARG B N 1
ATOM 3707 C CA . ARG B 1 82 ? 11.891 -20.531 -28.953 1 95.38 82 ARG B CA 1
ATOM 3708 C C . ARG B 1 82 ? 10.43 -20.797 -28.609 1 95.38 82 ARG B C 1
ATOM 3710 O O . ARG B 1 82 ? 9.555 -19.969 -28.875 1 95.38 82 ARG B O 1
ATOM 3717 N N . PHE B 1 83 ? 10.219 -21.844 -27.859 1 97.69 83 PHE B N 1
ATOM 3718 C CA . PHE B 1 83 ? 8.875 -22.281 -27.484 1 97.69 83 PHE B CA 1
ATOM 3719 C C . PHE B 1 83 ? 8.18 -21.234 -26.641 1 97.69 83 PHE B C 1
ATOM 3721 O O . PHE B 1 83 ? 6.953 -21.094 -26.688 1 97.69 83 PHE B O 1
ATOM 3728 N N . CYS B 1 84 ? 8.969 -20.5 -25.844 1 97.06 84 CYS B N 1
ATOM 3729 C CA . CYS B 1 84 ? 8.414 -19.516 -24.922 1 97.06 84 CYS B CA 1
ATOM 3730 C C . CYS B 1 84 ? 7.539 -18.516 -25.672 1 97.06 84 CYS B C 1
ATOM 3732 O O . CYS B 1 84 ? 6.508 -18.078 -25.156 1 97.06 84 CYS B O 1
ATOM 3734 N N . GLU B 1 85 ? 7.902 -18.156 -26.891 1 97.19 85 GLU B N 1
ATOM 3735 C CA . GLU B 1 85 ? 7.121 -17.203 -27.672 1 97.19 85 GLU B CA 1
ATOM 3736 C C . GLU B 1 85 ? 5.805 -17.828 -28.125 1 97.19 85 GLU B C 1
ATOM 3738 O O . GLU B 1 85 ? 4.77 -17.156 -28.141 1 97.19 85 GLU B O 1
ATOM 3743 N N . ILE B 1 86 ? 5.867 -19.078 -28.516 1 98 86 ILE B N 1
ATOM 3744 C CA . ILE B 1 86 ? 4.668 -19.812 -28.906 1 98 86 ILE B CA 1
ATOM 3745 C C . ILE B 1 86 ? 3.744 -19.969 -27.703 1 98 86 ILE B C 1
ATOM 3747 O O . ILE B 1 86 ? 2.539 -19.719 -27.797 1 98 86 ILE B O 1
ATOM 3751 N N . GLU B 1 87 ? 4.336 -20.328 -26.609 1 98.31 87 GLU B N 1
ATOM 3752 C CA . GLU B 1 87 ? 3.594 -20.5 -25.359 1 98.31 87 GLU B CA 1
ATOM 3753 C C . GLU B 1 87 ? 2.871 -19.219 -24.969 1 98.31 87 GLU B C 1
ATOM 3755 O O . GLU B 1 87 ? 1.682 -19.25 -24.641 1 98.31 87 GLU B O 1
ATOM 3760 N N . ALA B 1 88 ? 3.578 -18.109 -24.984 1 97.94 88 ALA B N 1
ATOM 3761 C CA . ALA B 1 88 ? 3.002 -16.812 -24.609 1 97.94 88 ALA B CA 1
ATOM 3762 C C . ALA B 1 88 ? 1.828 -16.453 -25.516 1 97.94 88 ALA B C 1
ATOM 3764 O O . ALA B 1 88 ? 0.789 -15.992 -25.047 1 97.94 88 ALA B O 1
ATOM 3765 N N . TYR B 1 89 ? 2.037 -16.688 -26.781 1 97.94 89 TYR B N 1
ATOM 3766 C CA . TYR B 1 89 ? 1.01 -16.328 -27.75 1 97.94 89 TYR B CA 1
ATOM 3767 C C . TYR B 1 89 ? -0.225 -17.219 -27.578 1 97.94 89 TYR B C 1
ATOM 3769 O O . TYR B 1 89 ? -1.346 -16.703 -27.484 1 97.94 89 TYR B O 1
ATOM 3777 N N . VAL B 1 90 ? -0.044 -18.516 -27.547 1 98.12 90 VAL B N 1
ATOM 3778 C CA . VAL B 1 90 ? -1.145 -19.469 -27.438 1 98.12 90 VAL B CA 1
ATOM 3779 C C . VAL B 1 90 ? -1.899 -19.219 -26.125 1 98.12 90 VAL B C 1
ATOM 3781 O O . VAL B 1 90 ? -3.133 -19.234 -26.109 1 98.12 90 VAL B O 1
ATOM 3784 N N . SER B 1 91 ? -1.197 -18.984 -25.109 1 98.38 91 SER B N 1
ATOM 3785 C CA . SER B 1 91 ? -1.789 -18.781 -23.797 1 98.38 91 SER B CA 1
ATOM 3786 C C . SER B 1 91 ? -2.586 -17.484 -23.75 1 98.38 91 SER B C 1
ATOM 3788 O O . SER B 1 91 ? -3.637 -17.406 -23.109 1 98.38 91 SER B O 1
ATOM 3790 N N . LYS B 1 92 ? -2.045 -16.484 -24.375 1 97.81 92 LYS B N 1
ATOM 3791 C CA . LYS B 1 92 ? -2.758 -15.203 -24.438 1 97.81 92 LYS B CA 1
ATOM 3792 C C . LYS B 1 92 ? -4.105 -15.367 -25.141 1 97.81 92 LYS B C 1
ATOM 3794 O O . LYS B 1 92 ? -5.133 -14.922 -24.641 1 97.81 92 LYS B O 1
ATOM 3799 N N . VAL B 1 93 ? -4.051 -16.031 -26.266 1 96.94 93 VAL B N 1
ATOM 3800 C CA . VAL B 1 93 ? -5.266 -16.234 -27.047 1 96.94 93 VAL B CA 1
ATOM 3801 C C . VAL B 1 93 ? -6.262 -17.062 -26.234 1 96.94 93 VAL B C 1
ATOM 3803 O O . VAL B 1 93 ? -7.461 -16.75 -26.219 1 96.94 93 VAL B O 1
ATOM 3806 N N . TYR B 1 94 ? -5.805 -17.984 -25.547 1 97.31 94 TYR B N 1
ATOM 3807 C CA . TYR B 1 94 ? -6.676 -18.859 -24.781 1 97.31 94 TYR B CA 1
ATOM 3808 C C . TYR B 1 94 ? -7.363 -18.109 -23.641 1 97.31 94 TYR B C 1
ATOM 3810 O O . TYR B 1 94 ? -8.594 -18.125 -23.531 1 97.31 94 TYR B O 1
ATOM 3818 N N . ILE B 1 95 ? -6.648 -17.406 -22.828 1 96.75 95 ILE B N 1
ATOM 3819 C CA . ILE B 1 95 ? -7.191 -16.797 -21.609 1 96.75 95 ILE B CA 1
ATOM 3820 C C . ILE B 1 95 ? -8.125 -15.656 -21.984 1 96.75 95 ILE B C 1
ATOM 3822 O O . ILE B 1 95 ? -9.094 -15.375 -21.266 1 96.75 95 ILE B O 1
ATOM 3826 N N . GLU B 1 96 ? -7.824 -15.008 -23.031 1 94.88 96 GLU B N 1
ATOM 3827 C CA . GLU B 1 96 ? -8.656 -13.891 -23.469 1 94.88 96 GLU B CA 1
ATOM 3828 C C . GLU B 1 96 ? -10.016 -14.375 -23.969 1 94.88 96 GLU B C 1
ATOM 3830 O O . GLU B 1 96 ? -10.992 -13.633 -23.969 1 94.88 96 GLU B O 1
ATOM 3835 N N . ASN B 1 97 ? -10.055 -15.68 -24.391 1 92.06 97 ASN B N 1
ATOM 3836 C CA . ASN B 1 97 ? -11.281 -16.172 -25.016 1 92.06 97 ASN B CA 1
ATOM 3837 C C . ASN B 1 97 ? -11.922 -17.266 -24.172 1 92.06 97 ASN B C 1
ATOM 3839 O O . ASN B 1 97 ? -13.055 -17.672 -24.438 1 92.06 97 ASN B O 1
ATOM 3843 N N . ALA B 1 98 ? -11.195 -17.672 -23.25 1 85.94 98 ALA B N 1
ATOM 3844 C CA . ALA B 1 98 ? -11.672 -18.812 -22.469 1 85.94 98 ALA B CA 1
ATOM 3845 C C . ALA B 1 98 ? -12.867 -18.438 -21.609 1 85.94 98 ALA B C 1
ATOM 3847 O O . ALA B 1 98 ? -12.945 -17.312 -21.109 1 85.94 98 ALA B O 1
ATOM 3848 N N . LYS B 1 99 ? -13.828 -19.297 -21.547 1 87.88 99 LYS B N 1
ATOM 3849 C CA . LYS B 1 99 ? -14.922 -19.219 -20.594 1 87.88 99 LYS B CA 1
ATOM 3850 C C . LYS B 1 99 ? -14.797 -20.297 -19.531 1 87.88 99 LYS B C 1
ATOM 3852 O O . LYS B 1 99 ? -15.117 -21.469 -19.781 1 87.88 99 LYS B O 1
ATOM 3857 N N . PHE B 1 100 ? -14.352 -19.906 -18.438 1 91.81 100 PHE B N 1
ATOM 3858 C CA . PHE B 1 100 ? -14.141 -20.875 -17.359 1 91.81 100 PHE B CA 1
ATOM 3859 C C . PHE B 1 100 ? -15.445 -21.156 -16.625 1 91.81 100 PHE B C 1
ATOM 3861 O O . PHE B 1 100 ? -16.25 -20.25 -16.406 1 91.81 100 PHE B O 1
ATOM 3868 N N . GLU B 1 101 ? -15.711 -22.391 -16.406 1 91.62 101 GLU B N 1
ATOM 3869 C CA . GLU B 1 101 ? -16.906 -22.828 -15.672 1 91.62 101 GLU B CA 1
ATOM 3870 C C . GLU B 1 101 ? -16.531 -23.703 -14.484 1 91.62 101 GLU B C 1
ATOM 3872 O O . GLU B 1 101 ? -15.484 -24.359 -14.5 1 91.62 101 GLU B O 1
ATOM 3877 N N . LYS B 1 102 ? -17.422 -23.719 -13.5 1 94.75 102 LYS B N 1
ATOM 3878 C CA . LYS B 1 102 ? -17.281 -24.609 -12.344 1 94.75 102 LYS B CA 1
ATOM 3879 C C . LYS B 1 102 ? -17.688 -26.031 -12.695 1 94.75 102 LYS B C 1
ATOM 3881 O O . LYS B 1 102 ? -18.672 -26.234 -13.414 1 94.75 102 LYS B O 1
ATOM 3886 N N . GLU B 1 103 ? -16.891 -26.922 -12.25 1 94.25 103 GLU B N 1
ATOM 3887 C CA . GLU B 1 103 ? -17.25 -28.328 -12.461 1 94.25 103 GLU B CA 1
ATOM 3888 C C . GLU B 1 103 ? -18.5 -28.719 -11.688 1 94.25 103 GLU B C 1
ATOM 3890 O O . GLU B 1 103 ? -19.312 -29.5 -12.172 1 94.25 103 GLU B O 1
ATOM 3895 N N . THR B 1 104 ? -18.594 -28.188 -10.5 1 94.81 104 THR B N 1
ATOM 3896 C CA . THR B 1 104 ? -19.719 -28.391 -9.594 1 94.81 104 THR B 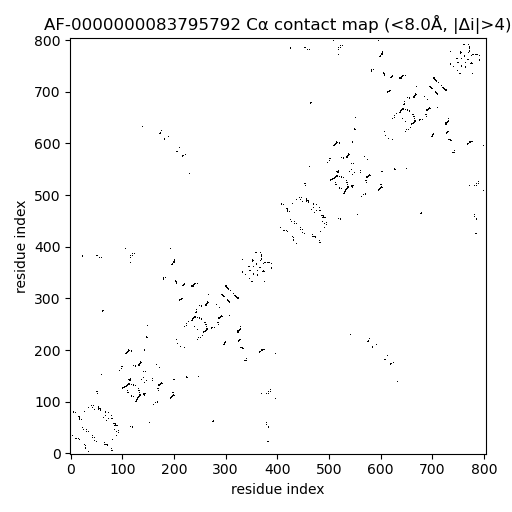CA 1
ATOM 3897 C C . THR B 1 104 ? -19.844 -27.234 -8.602 1 94.81 104 THR B C 1
ATOM 3899 O O . THR B 1 104 ? -19.094 -26.266 -8.68 1 94.81 104 THR B O 1
ATOM 3902 N N . ASP B 1 105 ? -20.891 -27.281 -7.883 1 93.19 105 ASP B N 1
ATOM 3903 C CA . ASP B 1 105 ? -21.062 -26.281 -6.824 1 93.19 105 ASP B CA 1
ATOM 3904 C C . ASP B 1 105 ? -20.859 -26.922 -5.449 1 93.19 105 ASP B C 1
ATOM 3906 O O . ASP B 1 105 ? -21.672 -27.719 -4.996 1 93.19 105 ASP B O 1
ATOM 3910 N N . ILE B 1 106 ? -19.734 -26.547 -4.934 1 92.19 106 ILE B N 1
ATOM 3911 C CA . ILE B 1 106 ? -19.406 -27.031 -3.594 1 92.19 106 ILE B CA 1
ATOM 3912 C C . ILE B 1 106 ? -19.594 -25.891 -2.586 1 92.19 106 ILE B C 1
ATOM 3914 O O . ILE B 1 106 ? -19.047 -24.797 -2.752 1 92.19 106 ILE B O 1
ATOM 3918 N N . ASP B 1 107 ? -20.469 -25.953 -1.69 1 89.56 107 ASP B N 1
ATOM 3919 C CA . ASP B 1 107 ? -20.797 -24.922 -0.721 1 89.56 107 ASP B CA 1
ATOM 3920 C C . ASP B 1 107 ? -19.797 -24.906 0.434 1 89.56 107 ASP B C 1
ATOM 3922 O O . ASP B 1 107 ? -20.188 -25.031 1.599 1 89.56 107 ASP B O 1
ATOM 3926 N N . LYS B 1 108 ? -18.531 -24.891 0.177 1 97.5 108 LYS B N 1
ATOM 3927 C CA . LYS B 1 108 ? -17.453 -24.719 1.15 1 97.5 108 LYS B CA 1
ATOM 3928 C C . LYS B 1 108 ? -16.578 -23.516 0.799 1 97.5 108 LYS B C 1
ATOM 3930 O O . LYS B 1 108 ? -16.203 -23.328 -0.362 1 97.5 108 LYS B O 1
ATOM 3935 N N . MET B 1 109 ? -16.297 -22.75 1.775 1 98.31 109 MET B N 1
ATOM 3936 C CA . MET B 1 109 ? -15.539 -21.516 1.58 1 98.31 109 MET B CA 1
ATOM 3937 C C . MET B 1 109 ? -14.055 -21.75 1.825 1 98.31 109 MET B C 1
ATOM 3939 O O . MET B 1 109 ? -13.68 -22.422 2.783 1 98.31 109 MET B O 1
ATOM 3943 N N . VAL B 1 110 ? -13.25 -21.188 0.939 1 98.88 110 VAL B N 1
ATOM 3944 C CA . VAL B 1 110 ? -11.797 -21.234 1.05 1 98.88 110 VAL B CA 1
ATOM 3945 C C . VAL B 1 110 ? -11.219 -19.828 0.977 1 98.88 110 VAL B C 1
ATOM 3947 O O . VAL B 1 110 ? -11.641 -19.016 0.142 1 98.88 110 VAL B O 1
ATOM 3950 N N . ALA B 1 111 ? -10.32 -19.516 1.871 1 98.94 111 ALA B N 1
ATOM 3951 C CA . ALA B 1 111 ? -9.625 -18.234 1.85 1 98.94 111 ALA B CA 1
ATOM 3952 C C . ALA B 1 111 ? -8.234 -18.375 1.246 1 98.94 111 ALA B C 1
ATOM 3954 O O . ALA B 1 111 ? -7.488 -19.297 1.589 1 98.94 111 ALA B O 1
ATOM 3955 N N . VAL B 1 112 ? -7.938 -17.516 0.33 1 98.94 112 VAL B N 1
ATOM 3956 C CA . VAL B 1 112 ? -6.602 -17.391 -0.238 1 98.94 112 VAL B CA 1
ATOM 3957 C C . VAL B 1 112 ? -5.988 -16.062 0.164 1 98.94 112 VAL B C 1
ATOM 3959 O O . VAL B 1 112 ? -6.465 -15 -0.25 1 98.94 112 VAL B O 1
ATOM 3962 N N . VAL B 1 113 ? -4.941 -16.094 0.96 1 98.94 113 VAL B N 1
ATOM 3963 C CA . VAL B 1 113 ? -4.27 -14.883 1.429 1 98.94 113 VAL B CA 1
ATOM 3964 C C . VAL B 1 113 ? -3.041 -14.609 0.567 1 98.94 113 VAL B C 1
ATOM 3966 O O . VAL B 1 113 ? -2.035 -15.312 0.664 1 98.94 113 VAL B O 1
ATOM 3969 N N . GLY B 1 114 ? -3.137 -13.562 -0.218 1 98.75 114 GLY B N 1
ATOM 3970 C CA . GLY B 1 114 ? -2.115 -13.258 -1.207 1 98.75 114 GLY B CA 1
ATOM 3971 C C . GLY B 1 114 ? -2.527 -13.617 -2.621 1 98.75 114 GLY B C 1
ATOM 3972 O O . GLY B 1 114 ? -2.777 -14.789 -2.922 1 98.75 114 GLY B O 1
ATOM 3973 N N . GLY B 1 115 ? -2.553 -12.656 -3.412 1 98.69 115 GLY B N 1
ATOM 3974 C CA . GLY B 1 115 ? -2.953 -12.852 -4.797 1 98.69 115 GLY B CA 1
ATOM 3975 C C . GLY B 1 115 ? -1.787 -12.812 -5.766 1 98.69 115 GLY B C 1
ATOM 3976 O O . GLY B 1 115 ? -1.883 -12.203 -6.832 1 98.69 115 GLY B O 1
ATOM 3977 N N . GLY B 1 116 ? -0.669 -13.359 -5.367 1 98.44 116 GLY B N 1
ATOM 3978 C CA . GLY B 1 116 ? 0.466 -13.539 -6.258 1 98.44 116 GLY B CA 1
ATOM 3979 C C . GLY B 1 116 ? 0.387 -14.805 -7.086 1 98.44 116 GLY B C 1
ATOM 3980 O O . GLY B 1 116 ? -0.689 -15.383 -7.242 1 98.44 116 GLY B O 1
ATOM 3981 N N . PRO B 1 117 ? 1.545 -15.281 -7.617 1 98.56 117 PRO B N 1
ATOM 3982 C CA . PRO B 1 117 ? 1.542 -16.469 -8.484 1 98.56 117 PRO B CA 1
ATOM 3983 C C . PRO B 1 117 ? 0.922 -17.688 -7.805 1 98.56 117 PRO B C 1
ATOM 3985 O O . PRO B 1 117 ? 0.063 -18.344 -8.391 1 98.56 117 PRO B O 1
ATOM 3988 N N . ALA B 1 118 ? 1.325 -17.938 -6.602 1 98.62 118 ALA B N 1
ATOM 3989 C CA . ALA B 1 118 ? 0.816 -19.109 -5.891 1 98.62 118 ALA B CA 1
ATOM 3990 C C . ALA B 1 118 ? -0.674 -18.969 -5.598 1 98.62 118 ALA B C 1
ATOM 3992 O O . ALA B 1 118 ? -1.452 -19.891 -5.836 1 98.62 118 ALA B O 1
ATOM 3993 N N . GLY B 1 119 ? -1.072 -17.812 -5.109 1 98.88 119 GLY B N 1
ATOM 3994 C CA . GLY B 1 119 ? -2.463 -17.578 -4.762 1 98.88 119 GLY B CA 1
ATOM 3995 C C . GLY B 1 119 ? -3.395 -17.641 -5.957 1 98.88 119 GLY B C 1
ATOM 3996 O O . GLY B 1 119 ? -4.465 -18.25 -5.887 1 98.88 119 GLY B O 1
ATOM 3997 N N . ILE B 1 120 ? -2.98 -17.062 -7.051 1 98.81 120 ILE B N 1
ATOM 3998 C CA . ILE B 1 120 ? -3.777 -17.062 -8.273 1 98.81 120 ILE B CA 1
ATOM 3999 C C . ILE B 1 120 ? -3.955 -18.5 -8.758 1 98.81 120 ILE B C 1
ATOM 4001 O O . ILE B 1 120 ? -5.055 -18.906 -9.156 1 98.81 120 ILE B O 1
ATOM 4005 N N . THR B 1 121 ? -2.865 -19.25 -8.688 1 98.75 121 THR B N 1
ATOM 4006 C CA . THR B 1 121 ? -2.9 -20.641 -9.133 1 98.75 121 THR B CA 1
ATOM 4007 C C . THR B 1 121 ? -3.887 -21.453 -8.297 1 98.75 121 THR B C 1
ATOM 4009 O O . THR B 1 121 ? -4.773 -22.109 -8.836 1 98.75 121 THR B O 1
ATOM 4012 N N . VAL B 1 122 ? -3.803 -21.359 -6.988 1 98.88 122 VAL B N 1
ATOM 4013 C CA . VAL B 1 122 ? -4.672 -22.094 -6.082 1 98.88 122 VAL B CA 1
ATOM 4014 C C . VAL B 1 122 ? -6.121 -21.656 -6.273 1 98.88 122 VAL B C 1
ATOM 4016 O O . VAL B 1 122 ? -7.031 -22.484 -6.305 1 98.88 122 VAL B O 1
ATOM 4019 N N . ALA B 1 123 ? -6.336 -20.375 -6.418 1 98.88 123 ALA B N 1
ATOM 4020 C CA . ALA B 1 123 ? -7.68 -19.828 -6.578 1 98.88 123 ALA B CA 1
ATOM 4021 C C . ALA B 1 123 ? -8.344 -20.359 -7.84 1 98.88 123 ALA B C 1
ATOM 4023 O O . ALA B 1 123 ? -9.508 -20.766 -7.809 1 98.88 123 ALA B O 1
ATOM 4024 N N . PHE B 1 124 ? -7.609 -20.422 -8.977 1 98.5 124 PHE B N 1
ATOM 4025 C CA . PHE B 1 124 ? -8.164 -20.938 -10.227 1 98.5 124 PHE B CA 1
ATOM 4026 C C . PHE B 1 124 ? -8.57 -22.391 -10.07 1 98.5 124 PHE B C 1
ATOM 4028 O O . PHE B 1 124 ? -9.68 -22.781 -10.445 1 98.5 124 PHE B O 1
ATOM 4035 N N . ILE B 1 125 ? -7.672 -23.172 -9.523 1 98.44 125 ILE B N 1
ATOM 4036 C CA . ILE B 1 125 ? -7.879 -24.609 -9.453 1 98.44 125 ILE B CA 1
ATOM 4037 C C . ILE B 1 125 ? -9.07 -24.922 -8.547 1 98.44 125 ILE B C 1
ATOM 4039 O O . ILE B 1 125 ? -9.984 -25.656 -8.93 1 98.44 125 ILE B O 1
ATOM 4043 N N . LEU B 1 126 ? -9.133 -24.312 -7.371 1 98.69 126 LEU B N 1
ATOM 4044 C CA . LEU B 1 126 ? -10.188 -24.625 -6.418 1 98.69 126 LEU B CA 1
ATOM 4045 C C . LEU B 1 126 ? -11.516 -24.031 -6.875 1 98.69 126 LEU B C 1
ATOM 4047 O O . LEU B 1 126 ? -12.578 -24.641 -6.672 1 98.69 126 LEU B O 1
ATOM 4051 N N . ALA B 1 127 ? -11.492 -22.859 -7.477 1 98.31 127 ALA B N 1
ATOM 4052 C CA . ALA B 1 127 ? -12.719 -22.266 -7.992 1 98.31 127 ALA B CA 1
ATOM 4053 C C . ALA B 1 127 ? -13.32 -23.125 -9.094 1 98.31 127 ALA B C 1
ATOM 4055 O O . ALA B 1 127 ? -14.539 -23.344 -9.141 1 98.31 127 ALA B O 1
ATOM 4056 N N . GLN B 1 128 ? -12.453 -23.625 -10.008 1 97.5 128 GLN B N 1
ATOM 4057 C CA . GLN B 1 128 ? -12.93 -24.469 -11.094 1 97.5 128 GLN B CA 1
ATOM 4058 C C . GLN B 1 128 ? -13.555 -25.75 -10.555 1 97.5 128 GLN B C 1
ATOM 4060 O O . GLN B 1 128 ? -14.508 -26.281 -11.133 1 97.5 128 GLN B O 1
ATOM 4065 N N . LYS B 1 129 ? -13.047 -26.219 -9.453 1 97.56 129 LYS B N 1
ATOM 4066 C CA . LYS B 1 129 ? -13.578 -27.422 -8.844 1 97.56 129 LYS B CA 1
ATOM 4067 C C . LYS B 1 129 ? -14.93 -27.172 -8.195 1 97.56 129 LYS B C 1
ATOM 4069 O O . LYS B 1 129 ? -15.688 -28.109 -7.922 1 97.56 129 LYS B O 1
ATOM 4074 N N . GLY B 1 130 ? -15.211 -25.891 -7.852 1 97.81 130 GLY B N 1
ATOM 4075 C CA . GLY B 1 130 ? -16.547 -25.562 -7.391 1 97.81 130 GLY B CA 1
ATOM 4076 C C . GLY B 1 130 ? -16.562 -24.906 -6.023 1 97.81 130 GLY B C 1
ATOM 4077 O O . GLY B 1 130 ? -17.625 -24.531 -5.523 1 97.81 130 GLY B O 1
ATOM 4078 N N . TYR B 1 131 ? -15.43 -24.688 -5.398 1 98.38 131 TYR B N 1
ATOM 4079 C CA . TYR B 1 131 ? -15.375 -24.094 -4.07 1 98.38 131 TYR B CA 1
ATOM 4080 C C . TYR B 1 131 ? -15.656 -22.594 -4.125 1 98.38 131 TYR B C 1
ATOM 4082 O O . TYR B 1 131 ? -15.492 -21.953 -5.172 1 98.38 131 TYR B O 1
ATOM 4090 N N . ARG B 1 132 ? -16.109 -22.016 -3.068 1 98 132 ARG B N 1
ATOM 4091 C CA . ARG B 1 132 ? -16.25 -20.562 -2.918 1 98 132 ARG B CA 1
ATOM 4092 C C . ARG B 1 132 ? -14.961 -19.938 -2.406 1 98 132 ARG B C 1
ATOM 4094 O O . ARG B 1 132 ? -14.664 -20 -1.214 1 98 132 ARG B O 1
ATOM 4101 N N . VAL B 1 133 ? -14.328 -19.266 -3.311 1 98.75 133 VAL B N 1
ATOM 4102 C CA . VAL B 1 133 ? -12.984 -18.781 -2.998 1 98.75 133 VAL B CA 1
ATOM 4103 C C . VAL B 1 133 ? -13.008 -17.281 -2.791 1 98.75 133 VAL B C 1
ATOM 4105 O O . VAL B 1 133 ? -13.641 -16.547 -3.564 1 98.75 133 VAL B O 1
ATOM 4108 N N . THR B 1 134 ? -12.414 -16.797 -1.753 1 98.88 134 THR B N 1
ATOM 4109 C CA . THR B 1 134 ? -12.141 -15.383 -1.535 1 98.88 134 THR B CA 1
ATOM 4110 C C . THR B 1 134 ? -10.641 -15.125 -1.459 1 98.88 134 THR B C 1
ATOM 4112 O O . THR B 1 134 ? -9.938 -15.758 -0.672 1 98.88 134 THR B O 1
ATOM 4115 N N . ILE B 1 135 ? -10.164 -14.203 -2.289 1 98.94 135 ILE B N 1
ATOM 4116 C CA . ILE B 1 135 ? -8.766 -13.789 -2.234 1 98.94 135 ILE B CA 1
ATOM 4117 C C . ILE B 1 135 ? -8.641 -12.492 -1.43 1 98.94 135 ILE B C 1
ATOM 4119 O O . ILE B 1 135 ? -9.367 -11.531 -1.683 1 98.94 135 ILE B O 1
ATOM 4123 N N . PHE B 1 136 ? -7.789 -12.508 -0.459 1 98.88 136 PHE B N 1
ATOM 4124 C CA . PHE B 1 136 ? -7.414 -11.312 0.288 1 98.88 136 PHE B CA 1
ATOM 4125 C C . PHE B 1 136 ? -6.027 -10.836 -0.121 1 98.88 136 PHE B C 1
ATOM 4127 O O . PHE B 1 136 ? -5.059 -11.594 -0.054 1 98.88 136 PHE B O 1
ATOM 4134 N N . ASP B 1 137 ? -5.934 -9.648 -0.555 1 98.69 137 ASP B N 1
ATOM 4135 C CA . ASP B 1 137 ? -4.629 -9.094 -0.909 1 98.69 137 ASP B CA 1
ATOM 4136 C C . ASP B 1 137 ? -4.422 -7.727 -0.258 1 98.69 137 ASP B C 1
ATOM 4138 O O . ASP B 1 137 ? -5.344 -6.914 -0.205 1 98.69 137 ASP B O 1
ATOM 4142 N N . ALA B 1 138 ? -3.215 -7.488 0.197 1 97.94 138 ALA B N 1
ATOM 4143 C CA . ALA B 1 138 ? -2.904 -6.223 0.854 1 97.94 138 ALA B CA 1
ATOM 4144 C C . ALA B 1 138 ? -2.793 -5.09 -0.163 1 97.94 138 ALA B C 1
ATOM 4146 O O . ALA B 1 138 ? -2.846 -3.912 0.202 1 97.94 138 ALA B O 1
ATOM 4147 N N . ASN B 1 139 ? -2.617 -5.418 -1.412 1 98.12 139 ASN B N 1
ATOM 4148 C CA . ASN B 1 139 ? -2.486 -4.434 -2.484 1 98.12 139 ASN B CA 1
ATOM 4149 C C . ASN B 1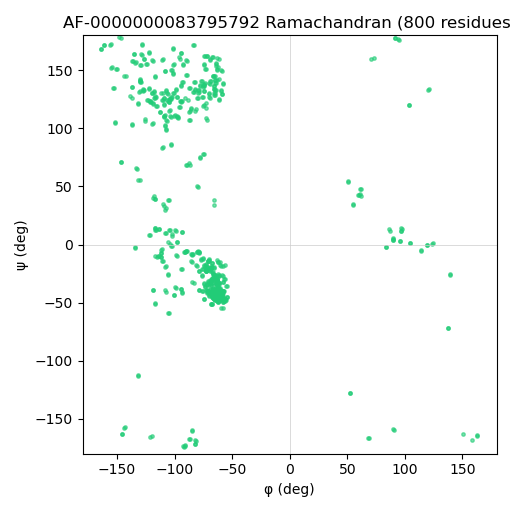 139 ? -3.826 -4.156 -3.158 1 98.12 139 ASN B C 1
ATOM 4151 O O . ASN B 1 139 ? -4.781 -4.922 -2.992 1 98.12 139 ASN B O 1
ATOM 4155 N N . PRO B 1 140 ? -3.914 -3.072 -3.922 1 97.81 140 PRO B N 1
ATOM 4156 C CA . PRO B 1 140 ? -5.18 -2.713 -4.562 1 97.81 140 PRO B CA 1
ATOM 4157 C C . PRO B 1 140 ? -5.586 -3.691 -5.664 1 97.81 140 PRO B C 1
ATOM 4159 O O . PRO B 1 140 ? -6.777 -3.885 -5.914 1 97.81 140 PRO B O 1
ATOM 4162 N N . LYS B 1 141 ? -4.578 -4.289 -6.34 1 98.25 141 LYS B N 1
ATOM 4163 C CA . LYS B 1 141 ? -4.836 -5.227 -7.43 1 98.25 141 LYS B CA 1
ATOM 4164 C C . LYS B 1 141 ? -4.051 -6.52 -7.238 1 98.25 141 LYS B C 1
ATOM 4166 O O . LYS B 1 141 ? -3.008 -6.531 -6.582 1 98.25 141 LYS B O 1
ATOM 4171 N N . LEU B 1 142 ? -4.555 -7.578 -7.812 1 98.44 142 LEU B N 1
ATOM 4172 C CA . LEU B 1 142 ? -3.881 -8.867 -7.715 1 98.44 142 LEU B CA 1
ATOM 4173 C C . LEU B 1 142 ? -2.576 -8.867 -8.508 1 98.44 142 LEU B C 1
ATOM 4175 O O . LEU B 1 142 ? -2.371 -8.008 -9.367 1 98.44 142 LEU B O 1
ATOM 4179 N N . GLY B 1 143 ? -1.738 -9.781 -8.141 1 98.5 143 GLY B N 1
ATOM 4180 C CA . GLY B 1 143 ? -0.568 -10.047 -8.961 1 98.5 143 GLY B CA 1
ATOM 4181 C C . GLY B 1 143 ? 0.689 -10.281 -8.148 1 98.5 143 GLY B C 1
ATOM 4182 O O . GLY B 1 143 ? 1.637 -10.906 -8.625 1 98.5 143 GLY B O 1
ATOM 4183 N N . GLY B 1 144 ? 0.729 -9.711 -6.914 1 97.88 144 GLY B N 1
ATOM 4184 C CA . GLY B 1 144 ? 1.954 -9.852 -6.145 1 97.88 144 GLY B CA 1
ATOM 4185 C C . GLY B 1 144 ? 3.189 -9.414 -6.906 1 97.88 144 GLY B C 1
ATOM 4186 O O . GLY B 1 144 ? 3.219 -8.32 -7.477 1 97.88 144 GLY B O 1
ATOM 4187 N N . VAL B 1 145 ? 4.172 -10.266 -6.957 1 97.31 145 VAL B N 1
ATOM 4188 C CA . VAL B 1 145 ? 5.445 -9.93 -7.586 1 97.31 145 VAL B CA 1
ATOM 4189 C C . VAL B 1 145 ? 5.238 -9.695 -9.078 1 97.31 145 VAL B C 1
ATOM 4191 O O . VAL B 1 145 ? 5.988 -8.945 -9.711 1 97.31 145 VAL B O 1
ATOM 4194 N N . LEU B 1 146 ? 4.203 -10.32 -9.664 1 98.44 146 LEU B N 1
ATOM 4195 C CA . LEU B 1 146 ? 3.932 -10.141 -11.086 1 98.44 146 LEU B CA 1
ATOM 4196 C C . LEU B 1 146 ? 3.611 -8.68 -11.391 1 98.44 146 LEU B C 1
ATOM 4198 O O . LEU B 1 146 ? 3.98 -8.172 -12.453 1 98.44 146 LEU B O 1
ATOM 4202 N N . ARG B 1 147 ? 2.949 -8.07 -10.5 1 98.44 147 ARG B N 1
ATOM 4203 C CA . ARG B 1 147 ? 2.496 -6.699 -10.727 1 98.44 147 ARG B CA 1
ATOM 4204 C C . ARG B 1 147 ? 3.424 -5.703 -10.039 1 98.44 147 ARG B C 1
ATOM 4206 O O . ARG B 1 147 ? 3.729 -4.645 -10.602 1 98.44 147 ARG B O 1
ATOM 4213 N N . TYR B 1 148 ? 3.924 -6 -8.914 1 98.06 148 TYR B N 1
ATOM 4214 C CA . TYR B 1 148 ? 4.566 -5.004 -8.062 1 98.06 148 TYR B CA 1
ATOM 4215 C C . TYR B 1 148 ? 6.066 -5.25 -7.973 1 98.06 148 TYR B C 1
ATOM 4217 O O . TYR B 1 148 ? 6.797 -4.461 -7.367 1 98.06 148 TYR B O 1
ATOM 4225 N N . GLY B 1 149 ? 6.551 -6.328 -8.562 1 97.25 149 GLY B N 1
ATOM 4226 C CA . GLY B 1 149 ? 7.969 -6.664 -8.523 1 97.25 149 GLY B CA 1
ATOM 4227 C C . GLY B 1 149 ? 8.617 -6.664 -9.898 1 97.25 149 GLY B C 1
ATOM 4228 O O . GLY B 1 149 ? 9.633 -6.004 -10.109 1 97.25 149 GLY B O 1
ATOM 4229 N N . ILE B 1 150 ? 8.023 -7.34 -10.82 1 97.62 150 ILE B N 1
ATOM 4230 C CA . ILE B 1 150 ? 8.539 -7.43 -12.18 1 97.62 150 ILE B CA 1
ATOM 4231 C C . ILE B 1 150 ? 8.164 -6.176 -12.961 1 97.62 150 ILE B C 1
ATOM 4233 O O . ILE B 1 150 ? 6.98 -5.84 -13.078 1 97.62 150 ILE B O 1
ATOM 4237 N N . PRO B 1 151 ? 9.102 -5.516 -13.547 1 97.88 151 PRO B N 1
ATOM 4238 C CA . PRO B 1 151 ? 8.805 -4.262 -14.242 1 97.88 151 PRO B CA 1
ATOM 4239 C C . PRO B 1 151 ? 7.879 -4.457 -15.445 1 97.88 151 PRO B C 1
ATOM 4241 O O . PRO B 1 151 ? 7.883 -5.523 -16.062 1 97.88 151 PRO B O 1
ATOM 4244 N N . LYS B 1 152 ? 7.184 -3.418 -15.805 1 96.75 152 LYS B N 1
ATOM 4245 C CA . LYS B 1 152 ? 6.184 -3.445 -16.875 1 96.75 152 LYS B CA 1
ATOM 4246 C C . LYS B 1 152 ? 6.82 -3.762 -18.219 1 96.75 152 LYS B C 1
ATOM 4248 O O . LYS B 1 152 ? 6.191 -4.387 -19.078 1 96.75 152 LYS B O 1
ATOM 4253 N N . PHE B 1 153 ? 8.117 -3.359 -18.406 1 95.62 153 PHE B N 1
ATOM 4254 C CA . PHE B 1 153 ? 8.758 -3.594 -19.703 1 95.62 153 PHE B CA 1
ATOM 4255 C C . PHE B 1 153 ? 9.07 -5.074 -19.891 1 95.62 153 PHE B C 1
ATOM 4257 O O . PHE B 1 153 ? 9.273 -5.531 -21.016 1 95.62 153 PHE B O 1
ATOM 4264 N N . ARG B 1 154 ? 9.086 -5.812 -18.781 1 95.75 154 ARG B N 1
ATOM 4265 C CA . ARG B 1 154 ? 9.312 -7.254 -18.844 1 95.75 154 ARG B CA 1
ATOM 4266 C C . ARG B 1 154 ? 7.988 -8.008 -18.891 1 95.75 154 ARG B C 1
ATOM 4268 O O . ARG B 1 154 ? 7.852 -8.992 -19.609 1 95.75 154 ARG B O 1
ATOM 4275 N N . LEU B 1 155 ? 7.035 -7.535 -18.062 1 97.75 155 LEU B N 1
ATOM 4276 C CA . LEU B 1 155 ? 5.738 -8.195 -17.938 1 97.75 155 LEU B CA 1
ATOM 4277 C C . LEU B 1 155 ? 4.609 -7.168 -17.922 1 97.75 155 LEU B C 1
ATOM 4279 O O . LEU B 1 155 ? 4.352 -6.543 -16.891 1 97.75 155 LEU B O 1
ATOM 4283 N N . PRO B 1 156 ? 3.906 -7.035 -19.031 1 97.69 156 PRO B N 1
ATOM 4284 C CA . PRO B 1 156 ? 2.785 -6.094 -19.078 1 97.69 156 PRO B CA 1
ATOM 4285 C C . PRO B 1 156 ? 1.724 -6.395 -18.016 1 97.69 156 PRO B C 1
ATOM 4287 O O . PRO B 1 156 ? 1.33 -7.551 -17.844 1 97.69 156 PRO B O 1
ATOM 4290 N N . LYS B 1 157 ? 1.215 -5.336 -17.391 1 97.75 157 LYS B N 1
ATOM 4291 C CA . LYS B 1 157 ? 0.346 -5.512 -16.234 1 97.75 157 LYS B CA 1
ATOM 4292 C C . LYS B 1 157 ? -1.068 -5.895 -16.656 1 97.75 157 LYS B C 1
ATOM 4294 O O . LYS B 1 157 ? -1.824 -6.477 -15.883 1 97.75 157 LYS B O 1
ATOM 4299 N N . ASP B 1 158 ? -1.446 -5.574 -17.875 1 97.56 158 ASP B N 1
ATOM 4300 C CA . ASP B 1 158 ? -2.777 -5.902 -18.375 1 97.56 158 ASP B CA 1
ATOM 4301 C C . ASP B 1 158 ? -2.998 -7.414 -18.406 1 97.56 158 ASP B C 1
ATOM 4303 O O . ASP B 1 158 ? -4.133 -7.883 -18.312 1 97.56 158 ASP B O 1
ATOM 4307 N N . ILE B 1 159 ? -1.904 -8.188 -18.516 1 97.94 159 ILE B N 1
ATOM 4308 C CA . ILE B 1 159 ? -1.986 -9.648 -18.453 1 97.94 159 ILE B CA 1
ATOM 4309 C C . ILE B 1 159 ? -2.586 -10.062 -17.109 1 97.94 159 ILE B C 1
ATOM 4311 O O . ILE B 1 159 ? -3.471 -10.922 -17.062 1 97.94 159 ILE B O 1
ATOM 4315 N N . ILE B 1 160 ? -2.174 -9.422 -16.062 1 98.31 160 ILE B N 1
ATOM 4316 C CA . ILE B 1 160 ? -2.633 -9.758 -14.727 1 98.31 160 ILE B CA 1
ATOM 4317 C C . ILE B 1 160 ? -4.09 -9.328 -14.555 1 98.31 160 ILE B C 1
ATOM 4319 O O . ILE B 1 160 ? -4.867 -10.008 -13.875 1 98.31 160 ILE B O 1
ATOM 4323 N N . ASP B 1 161 ? -4.453 -8.203 -15.188 1 98 161 ASP B N 1
ATOM 4324 C CA . ASP B 1 161 ? -5.844 -7.754 -15.156 1 98 161 ASP B CA 1
ATOM 4325 C C . ASP B 1 161 ? -6.773 -8.805 -15.758 1 98 161 ASP B C 1
ATOM 4327 O O . ASP B 1 161 ? -7.883 -9.016 -15.266 1 98 161 ASP B O 1
ATOM 4331 N N . THR B 1 162 ? -6.32 -9.445 -16.828 1 97.69 162 THR B N 1
ATOM 4332 C CA . THR B 1 162 ? -7.117 -10.492 -17.469 1 97.69 162 THR B CA 1
ATOM 4333 C C . THR B 1 162 ? -7.344 -11.656 -16.5 1 97.69 162 THR B C 1
ATOM 4335 O O . THR B 1 162 ? -8.453 -12.195 -16.438 1 97.69 162 THR B O 1
ATOM 4338 N N . TYR B 1 163 ? -6.305 -12.016 -15.773 1 97.81 163 TYR B N 1
ATOM 4339 C CA . TYR B 1 163 ? -6.441 -13.094 -14.805 1 97.81 163 TYR B CA 1
ATOM 4340 C C . TYR B 1 163 ? -7.445 -12.727 -13.719 1 97.81 163 TYR B C 1
ATOM 4342 O O . TYR B 1 163 ? -8.258 -13.562 -13.312 1 97.81 163 TYR B O 1
ATOM 4350 N N . GLU B 1 164 ? -7.359 -11.531 -13.258 1 97.56 164 GLU B N 1
ATOM 4351 C CA . GLU B 1 164 ? -8.297 -11.062 -12.242 1 97.56 164 GLU B CA 1
ATOM 4352 C C . GLU B 1 164 ? -9.734 -11.133 -12.75 1 97.56 164 GLU B C 1
ATOM 4354 O O . GLU B 1 164 ? -10.641 -11.539 -12.016 1 97.56 164 GLU B O 1
ATOM 4359 N N . GLU B 1 165 ? -9.961 -10.766 -13.969 1 96.81 165 GLU B N 1
ATOM 4360 C CA . GLU B 1 165 ? -11.281 -10.805 -14.578 1 96.81 165 GLU B CA 1
ATOM 4361 C C . GLU B 1 165 ? -11.805 -12.234 -14.688 1 96.81 165 GLU B C 1
ATOM 4363 O O . GLU B 1 165 ? -12.969 -12.5 -14.391 1 96.81 165 GLU B O 1
ATOM 4368 N N . ARG B 1 166 ? -10.953 -13.117 -15.117 1 97.5 166 ARG B N 1
ATOM 4369 C CA . ARG B 1 166 ? -11.352 -14.516 -15.266 1 97.5 166 ARG B CA 1
ATOM 4370 C C . ARG B 1 166 ? -11.703 -15.133 -13.922 1 97.5 166 ARG B C 1
ATOM 4372 O O . ARG B 1 166 ? -12.664 -15.891 -13.812 1 97.5 166 ARG B O 1
ATOM 4379 N N . LEU B 1 167 ? -10.945 -14.773 -12.891 1 97.75 167 LEU B N 1
ATOM 4380 C CA . LEU B 1 167 ? -11.234 -15.266 -11.547 1 97.75 167 LEU B CA 1
ATOM 4381 C C . LEU B 1 167 ? -12.594 -14.75 -11.062 1 97.75 167 LEU B C 1
ATOM 4383 O O . LEU B 1 167 ? -13.375 -15.508 -10.477 1 97.75 167 LEU B O 1
ATOM 4387 N N . SER B 1 168 ? -12.852 -13.5 -11.344 1 96.06 168 SER B N 1
ATOM 4388 C CA . SER B 1 168 ? -14.133 -12.922 -10.961 1 96.06 168 SER B CA 1
ATOM 4389 C C . SER B 1 168 ? -15.297 -13.609 -11.672 1 96.06 168 SER B C 1
ATOM 4391 O O . SER B 1 168 ? -16.344 -13.844 -11.078 1 96.06 168 SER B O 1
ATOM 4393 N N . GLU B 1 169 ? -15.094 -13.945 -12.914 1 95.19 169 GLU B N 1
ATOM 4394 C CA . GLU B 1 169 ? -16.125 -14.625 -13.695 1 95.19 169 GLU B CA 1
ATOM 4395 C C . GLU B 1 169 ? -16.406 -16.016 -13.148 1 95.19 169 GLU B C 1
ATOM 4397 O O . GLU B 1 169 ? -17.516 -16.516 -13.25 1 95.19 169 GLU B O 1
ATOM 4402 N N . LEU B 1 170 ? -15.375 -16.578 -12.562 1 95.69 170 LEU B N 1
ATOM 4403 C CA . LEU B 1 170 ? -15.5 -17.906 -11.953 1 95.69 170 LEU B CA 1
ATOM 4404 C C . LEU B 1 170 ? -16.188 -17.812 -10.594 1 95.69 170 LEU B C 1
ATOM 4406 O O . LEU B 1 170 ? -16.406 -18.844 -9.945 1 95.69 170 LEU B O 1
ATOM 4410 N N . GLY B 1 171 ? -16.422 -16.578 -10.156 1 95.25 171 GLY B N 1
ATOM 4411 C CA . GLY B 1 171 ? -17.125 -16.391 -8.898 1 95.25 171 GLY B CA 1
ATOM 4412 C C . GLY B 1 171 ? -16.203 -16.172 -7.719 1 95.25 171 GLY B C 1
ATOM 4413 O O . GLY B 1 171 ? -16.641 -16.203 -6.566 1 95.25 171 GLY B O 1
ATOM 4414 N N . VAL B 1 172 ? -14.945 -15.945 -7.969 1 98.12 172 VAL B N 1
ATOM 4415 C CA . VAL B 1 172 ? -13.984 -15.68 -6.898 1 98.12 172 VAL B CA 1
ATOM 4416 C C . VAL B 1 172 ? -14.172 -14.258 -6.375 1 98.12 172 VAL B C 1
ATOM 4418 O O . VAL B 1 172 ? -14.227 -13.305 -7.156 1 98.12 172 VAL B O 1
ATOM 4421 N N . SER B 1 173 ? -14.336 -14.117 -5.082 1 98.19 173 SER B N 1
ATOM 4422 C CA . SER B 1 173 ? -14.359 -12.797 -4.461 1 98.19 173 SER B CA 1
ATOM 4423 C C . SER B 1 173 ? -12.945 -12.289 -4.195 1 98.19 173 SER B C 1
ATOM 4425 O O . SER B 1 173 ? -12.07 -13.055 -3.803 1 98.19 173 SER B O 1
ATOM 4427 N N . ILE B 1 174 ? -12.781 -11.047 -4.441 1 98.44 174 ILE B N 1
ATOM 4428 C CA . ILE B 1 174 ? -11.477 -10.422 -4.207 1 98.44 174 ILE B CA 1
ATOM 4429 C C . ILE B 1 174 ? -11.633 -9.25 -3.246 1 98.44 174 ILE B C 1
ATOM 4431 O O . ILE B 1 174 ? -12.453 -8.359 -3.473 1 98.44 174 ILE B O 1
ATOM 4435 N N . ARG B 1 175 ? -10.891 -9.266 -2.16 1 98.44 175 ARG B N 1
ATOM 4436 C CA . ARG B 1 175 ? -10.812 -8.164 -1.202 1 98.44 175 ARG B CA 1
ATOM 4437 C C . ARG B 1 175 ? -9.477 -7.441 -1.308 1 98.44 175 ARG B C 1
ATOM 4439 O O . ARG B 1 175 ? -8.492 -7.844 -0.677 1 98.44 175 ARG B O 1
ATOM 4446 N N . PRO B 1 176 ? -9.508 -6.336 -2.01 1 98.12 176 PRO B N 1
ATOM 4447 C CA . PRO B 1 176 ? -8.281 -5.543 -2.105 1 98.12 176 PRO B CA 1
ATOM 4448 C C . PRO B 1 176 ? -7.965 -4.789 -0.816 1 98.12 176 PRO B C 1
ATOM 4450 O O . PRO B 1 176 ? -8.828 -4.648 0.051 1 98.12 176 PRO B O 1
ATOM 4453 N N . ASN B 1 177 ? -6.723 -4.359 -0.696 1 98 177 ASN B N 1
ATOM 4454 C CA . ASN B 1 177 ? -6.27 -3.529 0.417 1 98 177 ASN B CA 1
ATOM 4455 C C . ASN B 1 177 ? -6.586 -4.18 1.762 1 98 177 ASN B C 1
ATOM 4457 O O . ASN B 1 177 ? -6.945 -3.49 2.719 1 98 177 ASN B O 1
ATOM 4461 N N . THR B 1 178 ? -6.504 -5.523 1.79 1 97.88 178 THR B N 1
ATOM 4462 C CA . THR B 1 178 ? -6.84 -6.254 3.008 1 97.88 178 THR B CA 1
ATOM 4463 C C . THR B 1 178 ? -5.641 -7.055 3.51 1 97.88 178 THR B C 1
ATOM 4465 O O . THR B 1 178 ? -5.305 -8.102 2.947 1 97.88 178 THR B O 1
ATOM 4468 N N . LEU B 1 179 ? -5.066 -6.547 4.5 1 96.69 179 LEU B N 1
ATOM 4469 C CA . LEU B 1 179 ? -3.951 -7.223 5.152 1 96.69 179 LEU B CA 1
ATOM 4470 C C . LEU B 1 179 ? -4.449 -8.195 6.215 1 96.69 179 LEU B C 1
ATOM 4472 O O . LEU B 1 179 ? -5.059 -7.781 7.203 1 96.69 179 LEU B O 1
ATOM 4476 N N . ILE B 1 180 ? -4.242 -9.445 6.035 1 98.31 180 ILE B N 1
ATOM 4477 C CA . ILE B 1 180 ? -4.621 -10.453 7.02 1 98.31 180 ILE B CA 1
ATOM 4478 C C . ILE B 1 180 ? -3.584 -10.5 8.141 1 98.31 180 ILE B C 1
ATOM 4480 O O . ILE B 1 180 ? -2.379 -10.5 7.879 1 98.31 180 ILE B O 1
ATOM 4484 N N . GLY B 1 181 ? -3.973 -10.508 9.328 1 97.31 181 GLY B N 1
ATOM 4485 C CA . GLY B 1 181 ? -3.084 -10.555 10.477 1 97.31 181 GLY B CA 1
ATOM 4486 C C . GLY B 1 181 ? -3.5 -9.625 11.602 1 97.31 181 GLY B C 1
ATOM 4487 O O . GLY B 1 181 ? -4.188 -10.031 12.539 1 97.31 181 GLY B O 1
ATOM 4488 N N . PRO B 1 182 ? -3.316 -8.328 11.359 1 94.81 182 PRO B N 1
ATOM 4489 C CA . PRO B 1 182 ? -3.547 -7.391 12.461 1 94.81 182 PRO B CA 1
ATOM 4490 C C . PRO B 1 182 ? -5.031 -7.16 12.742 1 94.81 182 PRO B C 1
ATOM 4492 O O . PRO B 1 182 ? -5.438 -7.082 13.906 1 94.81 182 PRO B O 1
ATOM 4495 N N . VAL B 1 183 ? -5.852 -7.055 11.664 1 95.75 183 VAL B N 1
ATOM 4496 C CA . VAL B 1 183 ? -7.266 -6.734 11.828 1 95.75 183 VAL B CA 1
ATOM 4497 C C . VAL B 1 183 ? -8.109 -7.988 11.602 1 95.75 183 VAL B C 1
ATOM 4499 O O . VAL B 1 183 ? -8.766 -8.469 12.531 1 95.75 183 VAL B O 1
ATOM 4502 N N . VAL B 1 184 ? -7.969 -8.547 10.414 1 97.25 184 VAL B N 1
ATOM 4503 C CA . VAL B 1 184 ? -8.586 -9.836 10.125 1 97.25 184 VAL B CA 1
ATOM 4504 C C . VAL B 1 184 ? -7.57 -10.953 10.352 1 97.25 184 VAL B C 1
ATOM 4506 O O . VAL B 1 184 ? -6.543 -11.008 9.672 1 97.25 184 VAL B O 1
ATOM 4509 N N . THR B 1 185 ? -7.871 -11.852 11.289 1 97.88 185 THR B N 1
ATOM 4510 C CA . THR B 1 185 ? -6.945 -12.922 11.633 1 97.88 185 THR B CA 1
ATOM 4511 C C . THR B 1 185 ? -7.379 -14.234 10.984 1 97.88 185 THR B C 1
ATOM 4513 O O . THR B 1 185 ? -8.492 -14.344 10.461 1 97.88 185 THR B O 1
ATOM 4516 N N . LEU B 1 186 ? -6.48 -15.242 11.023 1 98.38 186 LEU B N 1
ATOM 4517 C CA . LEU B 1 186 ? -6.852 -16.578 10.562 1 98.38 186 LEU B CA 1
ATOM 4518 C C . LEU B 1 186 ? -8.016 -17.125 11.383 1 98.38 186 LEU B C 1
ATOM 4520 O O . LEU B 1 186 ? -8.922 -17.766 10.836 1 98.38 186 LEU B O 1
ATOM 4524 N N . ASP B 1 187 ? -7.984 -16.875 12.703 1 97.94 187 ASP B N 1
ATOM 4525 C CA . ASP B 1 187 ? -9.062 -17.328 13.57 1 97.94 187 ASP B CA 1
ATOM 4526 C C . ASP B 1 187 ? -10.406 -16.75 13.133 1 97.94 187 ASP B C 1
ATOM 4528 O O . ASP B 1 187 ? -11.43 -17.438 13.148 1 97.94 187 ASP B O 1
ATOM 4532 N N . ARG B 1 188 ? -10.375 -15.492 12.766 1 97.69 188 ARG B N 1
ATOM 4533 C CA . ARG B 1 188 ? -11.594 -14.852 12.297 1 97.69 188 ARG B CA 1
ATOM 4534 C C . ARG B 1 188 ? -12.094 -15.5 11 1 97.69 188 ARG B C 1
ATOM 4536 O O . ARG B 1 188 ? -13.297 -15.688 10.82 1 97.69 188 ARG B O 1
ATOM 4543 N N . LEU B 1 189 ? -11.195 -15.836 10.07 1 98.62 189 LEU B N 1
ATOM 4544 C CA . LEU B 1 189 ? -11.578 -16.516 8.836 1 98.62 189 LEU B CA 1
ATOM 4545 C C . LEU B 1 189 ? -12.281 -17.828 9.133 1 98.62 189 LEU B C 1
ATOM 4547 O O . LEU B 1 189 ? -13.359 -18.094 8.594 1 98.62 189 LEU B O 1
ATOM 4551 N N . PHE B 1 190 ? -11.711 -18.594 10.039 1 98.12 190 PHE B N 1
ATOM 4552 C CA . PHE B 1 190 ? -12.312 -19.875 10.391 1 98.12 190 PHE B CA 1
ATOM 4553 C C . PHE B 1 190 ? -13.648 -19.672 11.102 1 98.12 190 PHE B C 1
ATOM 4555 O O . PHE B 1 190 ? -14.617 -20.391 10.836 1 98.12 190 PHE B O 1
ATOM 4562 N N . ALA B 1 191 ? -13.688 -18.703 11.969 1 97.69 191 ALA B N 1
ATOM 4563 C CA . ALA B 1 191 ? -14.914 -18.406 12.695 1 97.69 191 ALA B CA 1
ATOM 4564 C C . ALA B 1 191 ? -16.031 -18 11.742 1 97.69 191 ALA B C 1
ATOM 4566 O O . ALA B 1 191 ? -17.219 -18.266 12.008 1 97.69 191 ALA B O 1
ATOM 4567 N N . ASP B 1 192 ? -15.688 -17.469 10.617 1 98.31 192 ASP B N 1
ATOM 4568 C CA . ASP B 1 192 ? -16.688 -16.984 9.664 1 98.31 192 ASP B CA 1
ATOM 4569 C C . ASP B 1 192 ? -17.078 -18.078 8.68 1 98.31 192 ASP B C 1
ATOM 4571 O O . ASP B 1 192 ? -17.891 -17.859 7.789 1 98.31 192 ASP B O 1
ATOM 4575 N N . GLY B 1 193 ? -16.391 -19.219 8.742 1 97.62 193 GLY B N 1
ATOM 4576 C CA . GLY B 1 193 ? -16.906 -20.359 8.008 1 97.62 193 GLY B CA 1
ATOM 4577 C C . GLY B 1 193 ? -15.953 -20.875 6.953 1 97.62 193 GLY B C 1
ATOM 4578 O O . GLY B 1 193 ? -16.25 -21.859 6.27 1 97.62 193 GLY B O 1
ATOM 4579 N N . TYR B 1 194 ? -14.797 -20.281 6.785 1 98.69 194 TYR B N 1
ATOM 4580 C CA . TYR B 1 194 ? -13.82 -20.859 5.867 1 98.69 194 TYR B CA 1
ATOM 4581 C C . TYR B 1 194 ? -13.32 -22.203 6.363 1 98.69 194 TYR B C 1
ATOM 4583 O O . TYR B 1 194 ? -12.945 -22.344 7.531 1 98.69 194 TYR B O 1
ATOM 4591 N N . LYS B 1 195 ? -13.289 -23.125 5.484 1 98.62 195 LYS B N 1
ATOM 4592 C CA . LYS B 1 195 ? -12.938 -24.484 5.871 1 98.62 195 LYS B CA 1
ATOM 4593 C C . LYS B 1 195 ? -11.445 -24.75 5.684 1 98.62 195 LYS B C 1
ATOM 4595 O O . LYS B 1 195 ? -10.883 -25.656 6.289 1 98.62 195 LYS B O 1
ATOM 4600 N N . ALA B 1 196 ? -10.812 -23.938 4.84 1 98.81 196 ALA B N 1
ATOM 4601 C CA . ALA B 1 196 ? -9.367 -23.984 4.621 1 98.81 196 ALA B CA 1
ATOM 4602 C C . ALA B 1 196 ? -8.828 -22.609 4.238 1 98.81 196 ALA B C 1
ATOM 4604 O O . ALA B 1 196 ? -9.555 -21.781 3.691 1 98.81 196 ALA B O 1
ATOM 4605 N N . VAL B 1 197 ? -7.602 -22.438 4.609 1 98.94 197 VAL B N 1
ATOM 4606 C CA . VAL B 1 197 ? -6.918 -21.188 4.293 1 98.94 197 VAL B CA 1
ATOM 4607 C C . VAL B 1 197 ? -5.594 -21.484 3.594 1 98.94 197 VAL B C 1
ATOM 4609 O O . VAL B 1 197 ? -4.852 -22.375 4.012 1 98.94 197 VAL B O 1
ATOM 4612 N N . PHE B 1 198 ? -5.34 -20.781 2.5 1 98.94 198 PHE B N 1
ATOM 4613 C CA . PHE B 1 198 ? -4.055 -20.828 1.813 1 98.94 198 PHE B CA 1
ATOM 4614 C C . PHE B 1 198 ? -3.275 -19.547 2.043 1 98.94 198 PHE B C 1
ATOM 4616 O O . PHE B 1 198 ? -3.814 -18.438 1.87 1 98.94 198 PHE B O 1
ATOM 4623 N N . ILE B 1 199 ? -2.035 -19.641 2.438 1 98.94 199 ILE B N 1
ATOM 4624 C CA . ILE B 1 199 ? -1.173 -18.484 2.619 1 98.94 199 ILE B CA 1
ATOM 4625 C C . ILE B 1 199 ? -0.11 -18.453 1.523 1 98.94 199 ILE B C 1
ATOM 4627 O O . ILE B 1 199 ? 0.764 -19.328 1.474 1 98.94 199 ILE B O 1
ATOM 4631 N N . GLY B 1 200 ? -0.17 -17.516 0.608 1 98.56 200 GLY B N 1
ATOM 4632 C CA . GLY B 1 200 ? 0.803 -17.281 -0.444 1 98.56 200 GLY B CA 1
ATOM 4633 C C . GLY B 1 200 ? 1.214 -15.82 -0.548 1 98.56 200 GLY B C 1
ATOM 4634 O O . GLY B 1 200 ? 1.152 -15.227 -1.627 1 98.56 200 GLY B O 1
ATOM 4635 N N . THR B 1 201 ? 1.687 -15.242 0.516 1 98.31 201 THR B N 1
ATOM 4636 C CA . THR B 1 201 ? 1.882 -13.805 0.636 1 98.31 201 THR B CA 1
ATOM 4637 C C . THR B 1 201 ? 3.227 -13.391 0.045 1 98.31 201 THR B C 1
ATOM 4639 O O . THR B 1 201 ? 3.514 -12.195 -0.083 1 98.31 201 THR B O 1
ATOM 4642 N N . GLY B 1 202 ? 4.059 -14.367 -0.318 1 97.44 202 GLY B N 1
ATOM 4643 C CA . GLY B 1 202 ? 5.371 -14.031 -0.845 1 97.44 202 GLY B CA 1
ATOM 4644 C C . GLY B 1 202 ? 6.293 -13.43 0.194 1 97.44 202 GLY B C 1
ATOM 4645 O O . GLY B 1 202 ? 6.086 -13.602 1.396 1 97.44 202 GLY B O 1
ATOM 4646 N N . VAL B 1 203 ? 7.406 -12.844 -0.238 1 97.38 203 VAL B N 1
ATOM 4647 C CA . VAL B 1 203 ? 8.391 -12.188 0.613 1 97.38 203 VAL B CA 1
ATOM 4648 C C . VAL B 1 203 ? 8.539 -10.727 0.189 1 97.38 203 VAL B C 1
ATOM 4650 O O . VAL B 1 203 ? 8.883 -10.438 -0.961 1 97.38 203 VAL B O 1
ATOM 4653 N N . TRP B 1 204 ? 8.297 -9.789 1.18 1 96.69 204 TRP B N 1
ATOM 4654 C CA . TRP B 1 204 ? 8.188 -8.391 0.78 1 96.69 204 TRP B CA 1
ATOM 4655 C C . TRP B 1 204 ? 8.992 -7.492 1.715 1 96.69 204 TRP B C 1
ATOM 4657 O O . TRP B 1 204 ? 9.086 -6.281 1.497 1 96.69 204 TRP B O 1
ATOM 4667 N N . ASN B 1 205 ? 9.625 -8.016 2.76 1 96.81 205 ASN B N 1
ATOM 4668 C CA . ASN B 1 205 ? 10.531 -7.246 3.6 1 96.81 205 ASN B CA 1
ATOM 4669 C C . ASN B 1 205 ? 11.945 -7.238 3.029 1 96.81 205 ASN B C 1
ATOM 4671 O O . ASN B 1 205 ? 12.586 -8.289 2.932 1 96.81 205 ASN B O 1
ATOM 4675 N N . PRO B 1 206 ? 12.414 -6.086 2.678 1 96.88 206 PRO B N 1
ATOM 4676 C CA . PRO B 1 206 ? 13.805 -6.07 2.205 1 96.88 206 PRO B CA 1
ATOM 4677 C C . PRO B 1 206 ? 14.805 -6.453 3.293 1 96.88 206 PRO B C 1
ATOM 4679 O O . PRO B 1 206 ? 14.625 -6.082 4.457 1 96.88 206 PRO B O 1
ATOM 4682 N N . ARG B 1 207 ? 15.773 -7.156 2.912 1 96.19 207 ARG B N 1
ATOM 4683 C CA . ARG B 1 207 ? 16.906 -7.367 3.814 1 96.19 207 ARG B CA 1
ATOM 4684 C C . ARG B 1 207 ? 17.75 -6.105 3.938 1 96.19 207 ARG B C 1
ATOM 4686 O O . ARG B 1 207 ? 17.844 -5.324 2.99 1 96.19 207 ARG B O 1
ATOM 4693 N N . VAL B 1 208 ? 18.375 -5.957 5.066 1 96.62 208 VAL B N 1
ATOM 4694 C CA . VAL B 1 208 ? 19.109 -4.727 5.336 1 96.62 208 VAL B CA 1
ATOM 4695 C C . VAL B 1 208 ? 20.609 -5.008 5.297 1 96.62 208 VAL B C 1
ATOM 4697 O O . VAL B 1 208 ? 21.062 -6.117 5.617 1 96.62 208 VAL B O 1
ATOM 4700 N N . LEU B 1 209 ? 21.344 -3.994 4.898 1 97 209 LEU B N 1
ATOM 4701 C CA . LEU B 1 209 ? 22.797 -4.07 4.898 1 97 209 LEU B CA 1
ATOM 4702 C C . LEU B 1 209 ? 23.359 -3.924 6.309 1 97 209 LEU B C 1
ATOM 4704 O O . LEU B 1 209 ? 24.453 -4.387 6.602 1 97 209 LEU B O 1
ATOM 4708 N N . ASN B 1 210 ? 22.609 -3.232 7.176 1 96.38 210 ASN B N 1
ATOM 4709 C CA . ASN B 1 210 ? 23.016 -2.92 8.539 1 96.38 210 ASN B CA 1
ATOM 4710 C C . ASN B 1 210 ? 24.297 -2.098 8.562 1 96.38 210 ASN B C 1
ATOM 4712 O O . ASN B 1 210 ? 25.234 -2.424 9.289 1 96.38 210 ASN B O 1
ATOM 4716 N N . ILE B 1 211 ? 24.422 -1.128 7.707 1 97.62 211 ILE B N 1
ATOM 4717 C CA . ILE B 1 211 ? 25.547 -0.19 7.688 1 97.62 211 ILE B CA 1
ATOM 4718 C C . ILE B 1 211 ? 25.016 1.238 7.824 1 97.62 211 ILE B C 1
ATOM 4720 O O . ILE B 1 211 ? 23.828 1.487 7.652 1 97.62 211 ILE B O 1
ATOM 4724 N N . LYS B 1 212 ? 25.938 2.113 8.125 1 97.88 212 LYS B N 1
ATOM 4725 C CA . LYS B 1 212 ? 25.562 3.514 8.32 1 97.88 212 LYS B CA 1
ATOM 4726 C C . LYS B 1 212 ? 25.016 4.125 7.031 1 97.88 212 LYS B C 1
ATOM 4728 O O . LYS B 1 212 ? 25.547 3.875 5.945 1 97.88 212 LYS B O 1
ATOM 4733 N N . GLY B 1 213 ? 23.906 4.82 7.105 1 98.62 213 GLY B N 1
ATOM 4734 C CA . GLY B 1 213 ? 23.391 5.594 5.988 1 98.62 213 GLY B CA 1
ATOM 4735 C C . GLY B 1 213 ? 22.203 4.93 5.309 1 98.62 213 GLY B C 1
ATOM 4736 O O . GLY B 1 213 ? 21.609 5.496 4.387 1 98.62 213 GLY B O 1
ATOM 4737 N N . GLU B 1 214 ? 21.781 3.848 5.754 1 98 214 GLU B N 1
ATOM 4738 C CA . GLU B 1 214 ? 20.781 3.025 5.078 1 98 214 GLU B CA 1
ATOM 4739 C C . GLU B 1 214 ? 19.406 3.689 5.105 1 98 214 GLU B C 1
ATOM 4741 O O . GLU B 1 214 ? 18.547 3.383 4.277 1 98 214 GLU B O 1
ATOM 4746 N N . SER B 1 215 ? 19.203 4.621 6.039 1 98.38 215 SER B N 1
ATOM 4747 C CA . SER B 1 215 ? 17.891 5.27 6.148 1 98.38 215 SER B CA 1
ATOM 4748 C C . SER B 1 215 ? 17.938 6.684 5.574 1 98.38 215 SER B C 1
ATOM 4750 O O . SER B 1 215 ? 17 7.465 5.77 1 98.38 215 SER B O 1
ATOM 4752 N N . LEU B 1 216 ? 19.016 7.02 4.852 1 98.62 216 LEU B N 1
ATOM 4753 C CA . LEU B 1 216 ? 19.125 8.352 4.262 1 98.62 216 LEU B CA 1
ATOM 4754 C C . LEU B 1 216 ? 18.078 8.547 3.174 1 98.62 216 LEU B C 1
ATOM 4756 O O . LEU B 1 216 ? 17.5 7.574 2.668 1 98.62 216 LEU B O 1
ATOM 4760 N N . GLY B 1 217 ? 17.828 9.766 2.859 1 98.12 217 GLY B N 1
ATOM 4761 C CA . GLY B 1 217 ? 16.75 10.133 1.951 1 98.12 217 GLY B CA 1
ATOM 4762 C C . GLY B 1 217 ? 16.984 9.648 0.532 1 98.12 217 GLY B C 1
ATOM 4763 O O . GLY B 1 217 ? 16.031 9.445 -0.222 1 98.12 217 GLY B O 1
ATOM 4764 N N . ASN B 1 218 ? 18.219 9.445 0.159 1 98.25 218 ASN B N 1
ATOM 4765 C CA . ASN B 1 218 ? 18.531 9.047 -1.207 1 98.25 218 ASN B CA 1
ATOM 4766 C C . ASN B 1 218 ? 18.781 7.543 -1.307 1 98.25 218 ASN B C 1
ATOM 4768 O O . ASN B 1 218 ? 19.312 7.059 -2.305 1 98.25 218 ASN B O 1
ATOM 4772 N N . VAL B 1 219 ? 18.438 6.809 -0.271 1 98.75 219 VAL B N 1
ATOM 4773 C CA . VAL B 1 219 ? 18.625 5.363 -0.226 1 98.75 219 VAL B CA 1
ATOM 4774 C C . VAL B 1 219 ? 17.266 4.668 -0.247 1 98.75 219 VAL B C 1
ATOM 4776 O O . VAL B 1 219 ? 16.359 5.047 0.496 1 98.75 219 VAL B O 1
ATOM 4779 N N . HIS B 1 220 ? 17.109 3.689 -1.119 1 98.69 220 HIS B N 1
ATOM 4780 C CA . HIS B 1 220 ? 15.844 2.979 -1.281 1 98.69 220 HIS B CA 1
ATOM 4781 C C . HIS B 1 220 ? 16.062 1.471 -1.337 1 98.69 220 HIS B C 1
ATOM 4783 O O . HIS B 1 220 ? 17.172 1.011 -1.626 1 98.69 220 HIS B O 1
ATOM 4789 N N . TYR B 1 221 ? 15.055 0.74 -1.009 1 98.69 221 TYR B N 1
ATOM 4790 C CA . TYR B 1 221 ? 15.07 -0.701 -1.235 1 98.69 221 TYR B CA 1
ATOM 4791 C C . TYR B 1 221 ? 14.445 -1.046 -2.582 1 98.69 221 TYR B C 1
ATOM 4793 O O . TYR B 1 221 ? 13.414 -0.484 -2.957 1 98.69 221 TYR B O 1
ATOM 4801 N N . ALA B 1 222 ? 15.023 -1.978 -3.254 1 98.62 222 ALA B N 1
ATOM 4802 C CA . ALA B 1 222 ? 14.633 -2.311 -4.621 1 98.62 222 ALA B CA 1
ATOM 4803 C C . ALA B 1 222 ? 13.188 -2.783 -4.676 1 98.62 222 ALA B C 1
ATOM 4805 O O . ALA B 1 222 ? 12.43 -2.395 -5.57 1 98.62 222 ALA B O 1
ATOM 4806 N N . ILE B 1 223 ? 12.773 -3.582 -3.723 1 97.75 223 ILE B N 1
ATOM 4807 C CA . ILE B 1 223 ? 11.438 -4.172 -3.74 1 97.75 223 ILE B CA 1
ATOM 4808 C C . ILE B 1 223 ? 10.383 -3.08 -3.547 1 97.75 223 ILE B C 1
ATOM 4810 O O . ILE B 1 223 ? 9.281 -3.168 -4.094 1 97.75 223 ILE B O 1
ATOM 4814 N N . ASP B 1 224 ? 10.75 -2 -2.822 1 98.06 224 ASP B N 1
ATOM 4815 C CA . ASP B 1 224 ? 9.859 -0.858 -2.633 1 98.06 224 ASP B CA 1
ATOM 4816 C C . ASP B 1 224 ? 9.844 0.038 -3.869 1 98.06 224 ASP B C 1
ATOM 4818 O O . ASP B 1 224 ? 8.789 0.524 -4.277 1 98.06 224 ASP B O 1
ATOM 4822 N N . TYR B 1 225 ? 11 0.2 -4.457 1 98.75 225 TYR B N 1
ATOM 4823 C CA . TYR B 1 225 ? 11.164 1.044 -5.637 1 98.75 225 TYR B CA 1
ATOM 4824 C C . TYR B 1 225 ? 10.383 0.484 -6.82 1 98.75 225 TYR B C 1
ATOM 4826 O O . TYR B 1 225 ? 9.68 1.223 -7.512 1 98.75 225 TYR B O 1
ATOM 4834 N N . LEU B 1 226 ? 10.43 -0.801 -6.973 1 98.5 226 LEU B N 1
ATOM 4835 C CA . LEU B 1 226 ? 9.859 -1.449 -8.148 1 98.5 226 LEU B CA 1
ATOM 4836 C C . LEU B 1 226 ? 8.336 -1.431 -8.094 1 98.5 226 LEU B C 1
ATOM 4838 O O . LEU B 1 226 ? 7.672 -1.566 -9.125 1 98.5 226 LEU B O 1
ATOM 4842 N N . LYS B 1 227 ? 7.781 -1.269 -6.898 1 98 227 LYS B N 1
ATOM 4843 C CA . LYS B 1 227 ? 6.328 -1.212 -6.766 1 98 227 LYS B CA 1
ATOM 4844 C C . LYS B 1 227 ? 5.746 -0.044 -7.559 1 98 227 LYS B C 1
ATOM 4846 O O . LYS B 1 227 ? 4.734 -0.194 -8.242 1 98 227 LYS B O 1
ATOM 4851 N N . THR B 1 228 ? 6.391 1.126 -7.422 1 97.88 228 THR B N 1
ATOM 4852 C CA . THR B 1 228 ? 5.965 2.334 -8.117 1 97.88 228 THR B CA 1
ATOM 4853 C C . THR B 1 228 ? 7.164 3.203 -8.484 1 97.88 228 THR B C 1
ATOM 4855 O O . THR B 1 228 ? 7.297 4.324 -7.988 1 97.88 228 THR B O 1
ATOM 4858 N N . PRO B 1 229 ? 7.945 2.768 -9.422 1 97.88 229 PRO B N 1
ATOM 4859 C CA . PRO B 1 229 ? 9.172 3.5 -9.75 1 97.88 229 PRO B CA 1
ATOM 4860 C C . PRO B 1 229 ? 8.906 4.945 -10.164 1 97.88 229 PRO B C 1
ATOM 4862 O O . PRO B 1 229 ? 9.727 5.828 -9.906 1 97.88 229 PRO B O 1
ATOM 4865 N N . GLU B 1 230 ? 7.754 5.219 -10.688 1 96.31 230 GLU B N 1
ATOM 4866 C CA . GLU B 1 230 ? 7.43 6.531 -11.234 1 96.31 230 GLU B CA 1
ATOM 4867 C C . GLU B 1 230 ? 7.23 7.562 -10.125 1 96.31 230 GLU B C 1
ATOM 4869 O O . GLU B 1 230 ? 7.254 8.766 -10.383 1 96.31 230 GLU B O 1
ATOM 4874 N N . THR B 1 231 ? 7.027 7.133 -8.906 1 97.06 231 THR B N 1
ATOM 4875 C CA . THR B 1 231 ? 6.758 8.062 -7.812 1 97.06 231 THR B CA 1
ATOM 4876 C C . THR B 1 231 ? 8.055 8.469 -7.121 1 97.06 231 THR B C 1
ATOM 4878 O O . THR B 1 231 ? 8.047 9.32 -6.227 1 97.06 231 THR B O 1
ATOM 4881 N N . TYR B 1 232 ? 9.18 7.883 -7.473 1 97.38 232 TYR B N 1
ATOM 4882 C CA . TYR B 1 232 ? 10.477 8.18 -6.879 1 97.38 232 TYR B CA 1
ATOM 4883 C C . TYR B 1 232 ? 11.18 9.305 -7.637 1 97.38 232 TYR B C 1
ATOM 4885 O O . TYR B 1 232 ? 11.055 9.406 -8.859 1 97.38 232 TYR B O 1
ATOM 4893 N N . ARG B 1 233 ? 11.883 10.07 -6.914 1 95.75 233 ARG B N 1
ATOM 4894 C CA . ARG B 1 233 ? 12.742 11.102 -7.492 1 95.75 233 ARG B CA 1
ATOM 4895 C C . ARG B 1 233 ? 14.203 10.664 -7.473 1 95.75 233 ARG B C 1
ATOM 4897 O O . ARG B 1 233 ? 14.961 11.031 -6.57 1 95.75 233 ARG B O 1
ATOM 4904 N N . ILE B 1 234 ? 14.562 9.945 -8.531 1 96.56 234 ILE B N 1
ATOM 4905 C CA . ILE B 1 234 ? 15.922 9.422 -8.562 1 96.56 234 ILE B CA 1
ATOM 4906 C C . ILE B 1 234 ? 16.828 10.406 -9.305 1 96.56 234 ILE B C 1
ATOM 4908 O O . ILE B 1 234 ? 16.359 11.18 -10.141 1 96.56 234 ILE B O 1
ATOM 4912 N N . GLY B 1 235 ? 18.109 10.359 -8.992 1 96.88 235 GLY B N 1
ATOM 4913 C CA . GLY B 1 235 ? 19.078 11.219 -9.648 1 96.88 235 GLY B CA 1
ATOM 4914 C C . GLY B 1 235 ? 19.641 10.617 -10.922 1 96.88 235 GLY B C 1
ATOM 4915 O O . GLY B 1 235 ? 19.109 9.625 -11.43 1 96.88 235 GLY B O 1
ATOM 4916 N N . GLU B 1 236 ? 20.719 11.258 -11.398 1 97.88 236 GLU B N 1
ATOM 4917 C CA . GLU B 1 236 ? 21.344 10.859 -12.656 1 97.88 236 GLU B CA 1
ATOM 4918 C C . GLU B 1 236 ? 22.312 9.703 -12.461 1 97.88 236 GLU B C 1
ATOM 4920 O O . GLU B 1 236 ? 22.5 8.891 -13.367 1 97.88 236 GLU B O 1
ATOM 4925 N N . ARG B 1 237 ? 22.938 9.695 -11.32 1 98.62 237 ARG B N 1
ATOM 4926 C CA . ARG B 1 237 ? 23.891 8.641 -10.984 1 98.62 237 ARG B CA 1
ATOM 4927 C C . ARG B 1 237 ? 23.328 7.707 -9.922 1 98.62 237 ARG B C 1
ATOM 4929 O O . ARG B 1 237 ? 23.141 8.109 -8.766 1 98.62 237 ARG B O 1
ATOM 4936 N N . VAL B 1 238 ? 23.016 6.434 -10.273 1 98.88 238 VAL B N 1
ATOM 4937 C CA . VAL B 1 238 ? 22.359 5.473 -9.398 1 98.88 238 VAL B CA 1
ATOM 4938 C C . VAL B 1 238 ? 23.281 4.281 -9.148 1 98.88 238 VAL B C 1
ATOM 4940 O O . VAL B 1 238 ? 23.891 3.746 -10.086 1 98.88 238 VAL B O 1
ATOM 4943 N N . ILE B 1 239 ? 23.453 3.889 -7.949 1 98.94 239 ILE B N 1
ATOM 4944 C CA . ILE B 1 239 ? 24.141 2.654 -7.59 1 98.94 239 ILE B CA 1
ATOM 4945 C C . ILE B 1 239 ? 23.141 1.644 -7.035 1 98.94 239 ILE B C 1
ATOM 4947 O O . ILE B 1 239 ? 22.391 1.952 -6.109 1 98.94 239 ILE B O 1
ATOM 4951 N N . VAL B 1 240 ? 23.094 0.498 -7.602 1 98.94 240 VAL B N 1
ATOM 4952 C CA . VAL B 1 240 ? 22.297 -0.626 -7.105 1 98.94 240 VAL B CA 1
ATOM 4953 C C . VAL B 1 240 ? 23.219 -1.624 -6.398 1 98.94 240 VAL B C 1
ATOM 4955 O O . VAL B 1 240 ? 24.25 -2.033 -6.945 1 98.94 240 VAL B O 1
ATOM 4958 N N . ILE B 1 241 ? 22.891 -1.957 -5.199 1 98.81 241 ILE B N 1
ATOM 4959 C CA . ILE B 1 241 ? 23.688 -2.908 -4.43 1 98.81 241 ILE B CA 1
ATOM 4960 C C . ILE B 1 241 ? 23.031 -4.285 -4.477 1 98.81 241 ILE B C 1
ATOM 4962 O O . ILE B 1 241 ? 21.969 -4.5 -3.875 1 98.81 241 ILE B O 1
ATOM 4966 N N . GLY B 1 242 ? 23.625 -5.223 -5.129 1 98.06 242 GLY B N 1
ATOM 4967 C CA . GLY B 1 242 ? 23.094 -6.562 -5.336 1 98.06 242 GLY B CA 1
ATOM 4968 C C . GLY B 1 242 ? 22.922 -6.922 -6.801 1 98.06 242 GLY B C 1
ATOM 4969 O O . GLY B 1 242 ? 22.375 -6.133 -7.578 1 98.06 242 GLY B O 1
ATOM 4970 N N . ALA B 1 243 ? 23.391 -8.109 -7.164 1 97.75 243 ALA B N 1
ATOM 4971 C CA . ALA B 1 243 ? 23.391 -8.508 -8.57 1 97.75 243 ALA B CA 1
ATOM 4972 C C . ALA B 1 243 ? 22.516 -9.734 -8.805 1 97.75 243 ALA B C 1
ATOM 4974 O O . ALA B 1 243 ? 22.906 -10.664 -9.508 1 97.75 243 ALA B O 1
ATOM 4975 N N . GLY B 1 244 ? 21.391 -9.766 -8.18 1 96 244 GLY B N 1
ATOM 4976 C CA . GLY B 1 244 ? 20.344 -10.711 -8.5 1 96 244 GLY B CA 1
ATOM 4977 C C . GLY B 1 244 ? 19.344 -10.172 -9.508 1 96 244 GLY B C 1
ATOM 4978 O O . GLY B 1 244 ? 19.531 -9.086 -10.055 1 96 244 GLY B O 1
ATOM 4979 N N . ASP B 1 245 ? 18.281 -10.914 -9.766 1 95.06 245 ASP B N 1
ATOM 4980 C CA . ASP B 1 245 ? 17.281 -10.508 -10.734 1 95.06 245 ASP B CA 1
ATOM 4981 C C . ASP B 1 245 ? 16.594 -9.211 -10.305 1 95.06 245 ASP B C 1
ATOM 4983 O O . ASP B 1 245 ? 16.297 -8.344 -11.133 1 95.06 245 ASP B O 1
ATOM 4987 N N . VAL B 1 246 ? 16.344 -9.086 -9.016 1 96.94 246 VAL B N 1
ATOM 4988 C CA . VAL B 1 246 ? 15.719 -7.875 -8.492 1 96.94 246 VAL B CA 1
ATOM 4989 C C . VAL B 1 246 ? 16.641 -6.676 -8.727 1 96.94 246 VAL B C 1
ATOM 4991 O O . VAL B 1 246 ? 16.172 -5.586 -9.062 1 96.94 246 VAL B O 1
ATOM 4994 N N . GLY B 1 247 ? 17.969 -6.895 -8.516 1 98.25 247 GLY B N 1
ATOM 4995 C CA . GLY B 1 247 ? 18.922 -5.84 -8.797 1 98.25 247 GLY B CA 1
ATOM 4996 C C . GLY B 1 247 ? 18.938 -5.418 -10.25 1 98.25 247 GLY B C 1
ATOM 4997 O O . GLY B 1 247 ? 18.984 -4.227 -10.562 1 98.25 247 GLY B O 1
ATOM 4998 N N . MET B 1 248 ? 18.891 -6.422 -11.117 1 98.19 248 MET B N 1
ATOM 4999 C CA . MET B 1 248 ? 18.859 -6.129 -12.547 1 98.19 248 MET B CA 1
ATOM 5000 C C . MET B 1 248 ? 17.594 -5.34 -12.906 1 98.19 248 MET B C 1
ATOM 5002 O O . MET B 1 248 ? 17.672 -4.367 -13.656 1 98.19 248 MET B O 1
ATOM 5006 N N . ASP B 1 249 ? 16.5 -5.766 -12.375 1 98.31 249 ASP B N 1
ATOM 5007 C CA . ASP B 1 249 ? 15.227 -5.09 -12.625 1 98.31 249 ASP B CA 1
ATOM 5008 C C . ASP B 1 249 ? 15.273 -3.639 -12.148 1 98.31 249 ASP B C 1
ATOM 5010 O O . ASP B 1 249 ? 14.82 -2.732 -12.852 1 98.31 249 ASP B O 1
ATOM 5014 N N . ALA B 1 250 ? 15.789 -3.43 -10.953 1 98.75 250 ALA B N 1
ATOM 5015 C CA . ALA B 1 250 ? 15.883 -2.082 -10.398 1 98.75 250 ALA B CA 1
ATOM 5016 C C . ALA B 1 250 ? 16.797 -1.201 -11.242 1 98.75 250 ALA B C 1
ATOM 5018 O O . ALA B 1 250 ? 16.469 -0.047 -11.531 1 98.75 250 ALA B O 1
ATOM 5019 N N . ALA B 1 251 ? 17.922 -1.766 -11.68 1 98.81 251 ALA B N 1
ATOM 5020 C CA . ALA B 1 251 ? 18.891 -1.024 -12.484 1 98.81 251 ALA B CA 1
ATOM 5021 C C . ALA B 1 251 ? 18.297 -0.626 -13.828 1 98.81 251 ALA B C 1
ATOM 5023 O O . ALA B 1 251 ? 18.391 0.534 -14.234 1 98.81 251 ALA B O 1
ATOM 5024 N N . ARG B 1 252 ? 17.688 -1.577 -14.461 1 98.69 252 ARG B N 1
ATOM 5025 C CA . ARG B 1 252 ? 17.109 -1.314 -15.773 1 98.69 252 ARG B CA 1
ATOM 5026 C C . ARG B 1 252 ? 15.945 -0.337 -15.672 1 98.69 252 ARG B C 1
ATOM 5028 O O . ARG B 1 252 ? 15.742 0.487 -16.562 1 98.69 252 ARG B O 1
ATOM 5035 N N . THR B 1 253 ? 15.172 -0.467 -14.617 1 98.75 253 THR B N 1
ATOM 5036 C CA . THR B 1 253 ? 14.086 0.471 -14.367 1 98.75 253 THR B CA 1
ATOM 5037 C C . THR B 1 253 ? 14.625 1.882 -14.148 1 98.75 253 THR B C 1
ATOM 5039 O O . THR B 1 253 ? 14.062 2.854 -14.664 1 98.75 253 THR B O 1
ATOM 5042 N N . ALA B 1 254 ? 15.703 1.998 -13.367 1 98.69 254 ALA B N 1
ATOM 5043 C CA . ALA B 1 254 ? 16.328 3.299 -13.133 1 98.69 254 ALA B CA 1
ATOM 5044 C C . ALA B 1 254 ? 16.766 3.941 -14.445 1 98.69 254 ALA B C 1
ATOM 5046 O O . ALA B 1 254 ? 16.562 5.141 -14.656 1 98.69 254 ALA B O 1
ATOM 5047 N N . LYS B 1 255 ? 17.344 3.111 -15.352 1 98.12 255 LYS B N 1
ATOM 5048 C CA . LYS B 1 255 ? 17.75 3.6 -16.672 1 98.12 255 LYS B CA 1
ATOM 5049 C C . LYS B 1 255 ? 16.562 4.16 -17.438 1 98.12 255 LYS B C 1
ATOM 5051 O O . LYS B 1 255 ? 16.656 5.246 -18.016 1 98.12 255 LYS B O 1
ATOM 5056 N N . ARG B 1 256 ? 15.523 3.494 -17.359 1 96.81 256 ARG B N 1
ATOM 5057 C CA . ARG B 1 256 ? 14.328 3.861 -18.109 1 96.81 256 ARG B CA 1
ATOM 5058 C C . ARG B 1 256 ? 13.625 5.055 -17.469 1 96.81 256 ARG B C 1
ATOM 5060 O O . ARG B 1 256 ? 12.828 5.734 -18.125 1 96.81 256 ARG B O 1
ATOM 5067 N N . ASN B 1 257 ? 13.906 5.281 -16.203 1 95.75 257 ASN B N 1
ATOM 5068 C CA . ASN B 1 257 ? 13.312 6.414 -15.5 1 95.75 257 ASN B CA 1
ATOM 5069 C C . ASN B 1 257 ? 14.227 7.637 -15.539 1 95.75 257 ASN B C 1
ATOM 5071 O O . ASN B 1 257 ? 14.094 8.539 -14.711 1 95.75 257 ASN B O 1
ATOM 5075 N N . GLY B 1 258 ? 15.32 7.629 -16.359 1 95.25 258 GLY B N 1
ATOM 5076 C CA . GLY B 1 258 ? 16.047 8.859 -16.641 1 95.25 258 GLY B CA 1
ATOM 5077 C C . GLY B 1 258 ? 17.453 8.859 -16.094 1 95.25 258 GLY B C 1
ATOM 5078 O O . GLY B 1 258 ? 18.234 9.781 -16.359 1 95.25 258 GLY B O 1
ATOM 5079 N N . ALA B 1 259 ? 17.828 7.848 -15.352 1 98.06 259 ALA B N 1
ATOM 5080 C CA . ALA B 1 259 ? 19.203 7.801 -14.836 1 98.06 259 ALA B CA 1
ATOM 5081 C C . ALA B 1 259 ? 20.219 7.684 -15.969 1 98.06 259 ALA B C 1
ATOM 5083 O O . ALA B 1 259 ? 20 6.922 -16.922 1 98.06 259 ALA B O 1
ATOM 5084 N N . LYS B 1 260 ? 21.344 8.398 -15.891 1 98.12 260 LYS B N 1
ATOM 5085 C CA . LYS B 1 260 ? 22.344 8.438 -16.953 1 98.12 260 LYS B CA 1
ATOM 5086 C C . LYS B 1 260 ? 23.453 7.418 -16.703 1 98.12 260 LYS B C 1
ATOM 5088 O O . LYS B 1 260 ? 23.969 6.816 -17.641 1 98.12 260 LYS B O 1
ATOM 5093 N N . ASP B 1 261 ? 23.797 7.301 -15.477 1 98.62 261 ASP B N 1
ATOM 5094 C CA . ASP B 1 261 ? 24.844 6.371 -15.062 1 98.62 261 ASP B CA 1
ATOM 5095 C C . ASP B 1 261 ? 24.328 5.426 -13.969 1 98.62 261 ASP B C 1
ATOM 5097 O O . ASP B 1 261 ? 24.156 5.836 -12.82 1 98.62 261 ASP B O 1
ATOM 5101 N N . VAL B 1 262 ? 24.125 4.191 -14.344 1 98.88 262 VAL B N 1
ATOM 5102 C CA . VAL B 1 262 ? 23.641 3.184 -13.406 1 98.88 262 VAL B CA 1
ATOM 5103 C C . VAL B 1 262 ? 24.688 2.086 -13.242 1 98.88 262 VAL B C 1
ATOM 5105 O O . VAL B 1 262 ? 25.141 1.492 -14.227 1 98.88 262 VAL B O 1
ATOM 5108 N N . ARG B 1 263 ? 25.047 1.798 -11.977 1 98.81 263 ARG B N 1
ATOM 5109 C CA . ARG B 1 263 ? 26.062 0.783 -11.672 1 98.81 263 ARG B CA 1
ATOM 5110 C C . ARG B 1 263 ? 25.547 -0.192 -10.617 1 98.81 263 ARG B C 1
ATOM 5112 O O . ARG B 1 263 ? 24.859 0.209 -9.672 1 98.81 263 ARG B O 1
ATOM 5119 N N . ILE B 1 264 ? 25.891 -1.413 -10.82 1 98.75 264 ILE B N 1
ATOM 5120 C CA . ILE B 1 264 ? 25.594 -2.443 -9.828 1 98.75 264 ILE B CA 1
ATOM 5121 C C . ILE B 1 264 ? 26.859 -2.785 -9.047 1 98.75 264 ILE B C 1
ATOM 5123 O O . ILE B 1 264 ? 27.906 -3.055 -9.633 1 98.75 264 ILE B O 1
ATOM 5127 N N . LEU B 1 265 ? 26.766 -2.68 -7.773 1 98.31 265 LEU B N 1
ATOM 5128 C CA . LEU B 1 265 ? 27.844 -3.078 -6.875 1 98.31 265 LEU B CA 1
ATOM 5129 C C . LEU B 1 265 ? 27.656 -4.512 -6.395 1 98.31 265 LEU B C 1
ATOM 5131 O O . LEU B 1 265 ? 26.609 -4.848 -5.836 1 98.31 265 LEU B O 1
ATOM 5135 N N . HIS B 1 266 ? 28.672 -5.348 -6.633 1 97.25 266 HIS B N 1
ATOM 5136 C CA . HIS B 1 266 ? 28.625 -6.754 -6.25 1 97.25 266 HIS B CA 1
ATOM 5137 C C . HIS B 1 266 ? 29.875 -7.152 -5.473 1 97.25 266 HIS B C 1
ATOM 5139 O O . HIS B 1 266 ? 30.984 -6.75 -5.82 1 97.25 266 HIS B O 1
ATOM 5145 N N . LEU B 1 267 ? 29.703 -7.934 -4.484 1 95.56 267 LEU B N 1
ATOM 5146 C CA . LEU B 1 267 ? 30.781 -8.219 -3.549 1 95.56 267 LEU B CA 1
ATOM 5147 C C . LEU B 1 267 ? 31.703 -9.297 -4.105 1 95.56 267 LEU B C 1
ATOM 5149 O O . LEU B 1 267 ? 32.812 -9.469 -3.617 1 95.56 267 LEU B O 1
ATOM 5153 N N . LYS B 1 268 ? 31.234 -10.047 -5.105 1 95.06 268 LYS B N 1
ATOM 5154 C CA . LYS B 1 268 ? 32.031 -11.148 -5.664 1 95.06 268 LYS B CA 1
ATOM 5155 C C . LYS B 1 268 ? 32.281 -10.938 -7.148 1 95.06 268 LYS B C 1
ATOM 5157 O O . LYS B 1 268 ? 32.219 -9.812 -7.645 1 95.06 268 LYS B O 1
ATOM 5162 N N . GLY B 1 269 ? 32.719 -11.992 -7.828 1 94.44 269 GLY B N 1
ATOM 5163 C CA . GLY B 1 269 ? 33.031 -11.906 -9.242 1 94.44 269 GLY B CA 1
ATOM 5164 C C . GLY B 1 269 ? 31.828 -12.047 -10.148 1 94.44 269 GLY B C 1
ATOM 5165 O O . GLY B 1 269 ? 30.734 -12.367 -9.688 1 94.44 269 GLY B O 1
ATOM 5166 N N . MET B 1 270 ? 32.094 -11.789 -11.422 1 93.81 270 MET B N 1
ATOM 5167 C CA . MET B 1 270 ? 31.047 -11.883 -12.43 1 93.81 270 MET B CA 1
ATOM 5168 C C . MET B 1 270 ? 30.422 -13.273 -12.453 1 93.81 270 MET B C 1
ATOM 5170 O O . MET B 1 270 ? 29.219 -13.422 -12.695 1 93.81 270 MET B O 1
ATOM 5174 N N . ASP B 1 271 ? 31.203 -14.211 -12.156 1 92.75 271 ASP B N 1
ATOM 5175 C CA . ASP B 1 271 ? 30.781 -15.602 -12.234 1 92.75 271 ASP B CA 1
ATOM 5176 C C . ASP B 1 271 ? 29.875 -15.969 -11.07 1 92.75 271 ASP B C 1
ATOM 5178 O O . ASP B 1 271 ? 29.219 -17.016 -11.094 1 92.75 271 ASP B O 1
ATOM 5182 N N . GLU B 1 272 ? 29.812 -15.086 -10.094 1 94.19 272 GLU B N 1
ATOM 5183 C CA . GLU B 1 272 ? 29.016 -15.375 -8.906 1 94.19 272 GLU B CA 1
ATOM 5184 C C . GLU B 1 272 ? 27.75 -14.523 -8.875 1 94.19 272 GLU B C 1
ATOM 5186 O O . GLU B 1 272 ? 27.047 -14.484 -7.859 1 94.19 272 GLU B O 1
ATOM 5191 N N . ILE B 1 273 ? 27.562 -13.891 -9.992 1 94.94 273 ILE B N 1
ATOM 5192 C CA . ILE B 1 273 ? 26.312 -13.164 -10.125 1 94.94 273 ILE B CA 1
ATOM 5193 C C . ILE B 1 273 ? 25.141 -14.148 -10.148 1 94.94 273 ILE B C 1
ATOM 5195 O O . ILE B 1 273 ? 25.203 -15.195 -10.805 1 94.94 273 ILE B O 1
ATOM 5199 N N . THR B 1 274 ? 24.078 -13.812 -9.406 1 92.38 274 THR B N 1
ATOM 5200 C CA . THR B 1 274 ? 22.984 -14.766 -9.227 1 92.38 274 THR B CA 1
ATOM 5201 C C . THR B 1 274 ? 21.844 -14.469 -10.188 1 92.38 274 THR B C 1
ATOM 5203 O O . THR B 1 274 ? 20.922 -15.289 -10.352 1 92.38 274 THR B O 1
ATOM 5206 N N . ALA B 1 275 ? 21.859 -13.367 -10.875 1 93.81 275 ALA B N 1
ATOM 5207 C CA . ALA B 1 275 ? 20.828 -13.047 -11.875 1 93.81 275 ALA B CA 1
ATOM 5208 C C . ALA B 1 275 ? 20.859 -14.055 -13.023 1 93.81 275 ALA B C 1
ATOM 5210 O O . ALA B 1 275 ? 21.922 -14.594 -13.359 1 93.81 275 ALA B O 1
ATOM 5211 N N . THR B 1 276 ? 19.719 -14.211 -13.562 1 90.5 276 THR B N 1
ATOM 5212 C CA . THR B 1 276 ? 19.656 -15.047 -14.766 1 90.5 276 THR B CA 1
ATOM 5213 C C . THR B 1 276 ? 20.453 -14.414 -15.898 1 90.5 276 THR B C 1
ATOM 5215 O O . THR B 1 276 ? 20.578 -13.188 -15.969 1 90.5 276 THR B O 1
ATOM 5218 N N . LYS B 1 277 ? 20.906 -15.242 -16.766 1 89.19 277 LYS B N 1
ATOM 5219 C CA . LYS B 1 277 ? 21.75 -14.797 -17.875 1 89.19 277 LYS B CA 1
ATOM 5220 C C . LYS B 1 277 ? 21.031 -13.766 -18.734 1 89.19 277 LYS B C 1
ATOM 5222 O O . LYS B 1 277 ? 21.625 -12.75 -19.125 1 89.19 277 LYS B O 1
ATOM 5227 N N . SER B 1 278 ? 19.859 -14.062 -19 1 89.75 278 SER B N 1
ATOM 5228 C CA . SER B 1 278 ? 19.094 -13.172 -19.859 1 89.75 278 SER B CA 1
ATOM 5229 C C . SER B 1 278 ? 18.938 -11.789 -19.234 1 89.75 278 SER B C 1
ATOM 5231 O O . SER B 1 278 ? 19.031 -10.773 -19.922 1 89.75 278 SER B O 1
ATOM 5233 N N . GLU B 1 279 ? 18.719 -11.75 -17.906 1 92.88 279 GLU B N 1
ATOM 5234 C CA . GLU B 1 279 ? 18.547 -10.484 -17.219 1 92.88 279 GLU B CA 1
ATOM 5235 C C .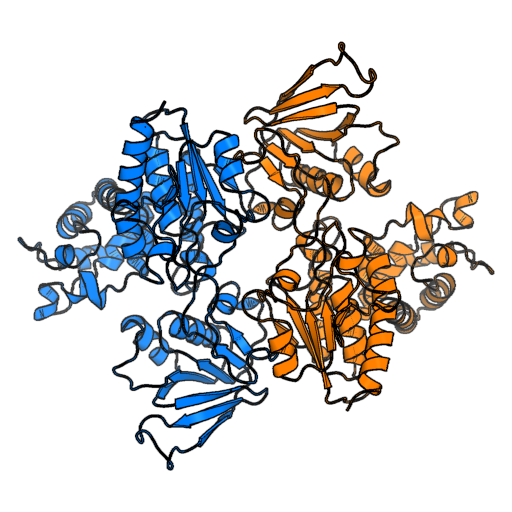 GLU B 1 279 ? 19.859 -9.711 -17.141 1 92.88 279 GLU B C 1
ATOM 5237 O O . GLU B 1 279 ? 19.859 -8.484 -17.25 1 92.88 279 GLU B O 1
ATOM 5242 N N . LEU B 1 280 ? 20.922 -10.445 -16.891 1 95.62 280 LEU B N 1
ATOM 5243 C CA . LEU B 1 280 ? 22.25 -9.828 -16.875 1 95.62 280 LEU B CA 1
ATOM 5244 C C . LEU B 1 280 ? 22.578 -9.203 -18.234 1 95.62 280 LEU B C 1
ATOM 5246 O O . LEU B 1 280 ? 23 -8.047 -18.297 1 95.62 280 LEU B O 1
ATOM 5250 N N . GLU B 1 281 ? 22.328 -9.961 -19.266 1 95.12 281 GLU B N 1
ATOM 5251 C CA . GLU B 1 281 ? 22.578 -9.469 -20.625 1 95.12 281 GLU B CA 1
ATOM 5252 C C . GLU B 1 281 ? 21.734 -8.234 -20.922 1 95.12 281 GLU B C 1
ATOM 5254 O O . GLU B 1 281 ? 22.219 -7.277 -21.531 1 95.12 281 GLU B O 1
ATOM 5259 N N . GLY B 1 282 ? 20.5 -8.336 -20.516 1 95.31 282 GLY B N 1
ATOM 5260 C CA . GLY B 1 282 ? 19.609 -7.191 -20.703 1 95.31 282 GLY B CA 1
ATOM 5261 C C . GLY B 1 282 ? 20.094 -5.934 -20.016 1 95.31 282 GLY B C 1
ATOM 5262 O O . GLY B 1 282 ? 20.047 -4.844 -20.594 1 95.31 282 GLY B O 1
ATOM 5263 N N . ALA B 1 283 ? 20.578 -6.07 -18.844 1 97.75 283 ALA B N 1
ATOM 5264 C CA . ALA B 1 283 ? 21.094 -4.934 -18.078 1 97.75 283 ALA B CA 1
ATOM 5265 C C . ALA B 1 283 ? 22.328 -4.332 -18.766 1 97.75 283 ALA B C 1
ATOM 5267 O O . ALA B 1 283 ? 22.438 -3.109 -18.875 1 97.75 283 ALA B O 1
ATOM 5268 N N . LEU B 1 284 ? 23.203 -5.188 -19.203 1 97.81 284 LEU B N 1
ATOM 5269 C CA . LEU B 1 284 ? 24.406 -4.73 -19.891 1 97.81 284 LEU B CA 1
ATOM 5270 C C . LEU B 1 284 ? 24.062 -4.02 -21.188 1 97.81 284 LEU B C 1
ATOM 5272 O O . LEU B 1 284 ? 24.641 -2.982 -21.516 1 97.81 284 LEU B O 1
ATOM 5276 N N . GLU B 1 285 ? 23.094 -4.582 -21.859 1 97.5 285 GLU B N 1
ATOM 5277 C CA . GLU B 1 285 ? 22.656 -3.979 -23.109 1 97.5 285 GLU B CA 1
ATOM 5278 C C . GLU B 1 285 ? 22.047 -2.596 -22.875 1 97.5 285 GLU B C 1
ATOM 5280 O O . GLU B 1 285 ? 22.172 -1.707 -23.719 1 97.5 285 GLU B O 1
ATOM 5285 N N . ASP B 1 286 ? 21.438 -2.4 -21.719 1 97.31 286 ASP B N 1
ATOM 5286 C CA . ASP B 1 286 ? 20.828 -1.125 -21.359 1 97.31 286 ASP B CA 1
ATOM 5287 C C . ASP B 1 286 ? 21.875 -0.114 -20.906 1 97.31 286 ASP B C 1
ATOM 5289 O O . ASP B 1 286 ? 21.562 1.041 -20.625 1 97.31 286 ASP B O 1
ATOM 5293 N N . GLY B 1 287 ? 23.109 -0.614 -20.781 1 98 287 GLY B N 1
ATOM 5294 C CA . GLY B 1 287 ? 24.203 0.293 -20.422 1 98 287 GLY B CA 1
ATOM 5295 C C . GLY B 1 287 ? 24.516 0.295 -18.938 1 98 287 GLY B C 1
ATOM 5296 O O . GLY B 1 287 ? 25.219 1.179 -18.453 1 98 287 GLY B O 1
ATOM 5297 N N . VAL B 1 288 ? 24.031 -0.633 -18.25 1 98.69 288 VAL B N 1
ATOM 5298 C CA . VAL B 1 288 ? 24.328 -0.759 -16.828 1 98.69 288 VAL B CA 1
ATOM 5299 C C . VAL B 1 288 ? 25.75 -1.302 -16.641 1 98.69 288 VAL B C 1
ATOM 5301 O O . VAL B 1 288 ? 26.156 -2.219 -17.359 1 98.69 288 VAL B O 1
ATOM 5304 N N . LYS B 1 289 ? 26.5 -0.732 -15.742 1 98.56 289 LYS B N 1
ATOM 5305 C CA . LYS B 1 289 ? 27.844 -1.201 -15.43 1 98.56 289 LYS B CA 1
ATOM 5306 C C . LYS B 1 289 ? 27.859 -2.033 -14.148 1 98.56 289 LYS B C 1
ATOM 5308 O O . LYS B 1 289 ? 27.094 -1.761 -13.219 1 98.56 289 LYS B O 1
ATOM 5313 N N . ILE B 1 290 ? 28.734 -3.02 -14.125 1 98.25 290 ILE B N 1
ATOM 5314 C CA . ILE B 1 290 ? 28.844 -3.863 -12.938 1 98.25 290 ILE B CA 1
ATOM 5315 C C . ILE B 1 290 ? 30.219 -3.693 -12.305 1 98.25 290 ILE B C 1
ATOM 5317 O O . ILE B 1 290 ? 31.25 -3.908 -12.961 1 98.25 290 ILE B O 1
ATOM 5321 N N . GLU B 1 291 ? 30.188 -3.248 -11.102 1 97.19 291 GLU B N 1
ATOM 5322 C CA . GLU B 1 291 ? 31.391 -3.139 -10.281 1 97.19 291 GLU B CA 1
ATOM 5323 C C . GLU B 1 291 ? 31.531 -4.344 -9.359 1 97.19 291 GLU B C 1
ATOM 5325 O O . GLU B 1 291 ? 30.859 -4.434 -8.328 1 97.19 291 GLU B O 1
ATOM 5330 N N . THR B 1 292 ? 32.531 -5.195 -9.664 1 96.31 292 THR B N 1
ATOM 5331 C CA . THR B 1 292 ? 32.688 -6.426 -8.898 1 96.31 292 THR B CA 1
ATOM 5332 C C . THR B 1 292 ? 33.719 -6.234 -7.785 1 96.31 292 THR B C 1
ATOM 5334 O O . THR B 1 292 ? 34.438 -5.238 -7.766 1 96.31 292 THR B O 1
ATOM 5337 N N . TYR B 1 293 ? 33.688 -7.086 -6.812 1 95.38 293 TYR B N 1
ATOM 5338 C CA . TYR B 1 293 ? 34.625 -7.16 -5.707 1 95.38 293 TYR B CA 1
ATOM 5339 C C . TYR B 1 293 ? 34.594 -5.875 -4.887 1 95.38 293 TYR B C 1
ATOM 5341 O O . TYR B 1 293 ? 35.656 -5.332 -4.551 1 95.38 293 TYR B O 1
ATOM 5349 N N . LYS B 1 294 ? 33.406 -5.363 -4.652 1 95.75 294 LYS B N 1
ATOM 5350 C CA . LYS B 1 294 ? 33.219 -4.172 -3.832 1 95.75 294 LYS B CA 1
ATOM 5351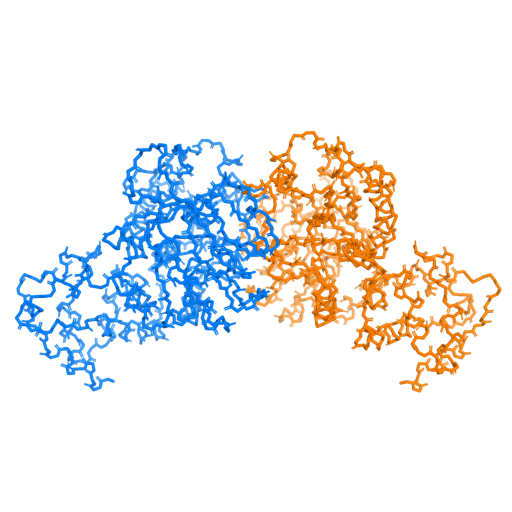 C C . LYS B 1 294 ? 32.125 -4.395 -2.795 1 95.75 294 LYS B C 1
ATOM 5353 O O . LYS B 1 294 ? 30.984 -4.727 -3.145 1 95.75 294 LYS B O 1
ATOM 5358 N N . ALA B 1 295 ? 32.469 -4.258 -1.59 1 96.44 295 ALA B N 1
ATOM 5359 C CA . ALA B 1 295 ? 31.516 -4.363 -0.483 1 96.44 295 ALA B CA 1
ATOM 5360 C C . ALA B 1 295 ? 31.203 -2.99 0.104 1 96.44 295 ALA B C 1
ATOM 5362 O O . ALA B 1 295 ? 32.125 -2.262 0.516 1 96.44 295 ALA B O 1
ATOM 5363 N N . PRO B 1 296 ? 29.953 -2.641 0.133 1 97.94 296 PRO B N 1
ATOM 5364 C CA . PRO B 1 296 ? 29.625 -1.342 0.726 1 97.94 296 PRO B CA 1
ATOM 5365 C C . PRO B 1 296 ? 29.938 -1.279 2.219 1 97.94 296 PRO B C 1
ATOM 5367 O O . PRO B 1 296 ? 29.719 -2.258 2.939 1 97.94 296 PRO B O 1
ATOM 5370 N N . MET B 1 297 ? 30.375 -0.103 2.689 1 97.69 297 MET B N 1
ATOM 5371 C CA . MET B 1 297 ? 30.734 0.104 4.09 1 97.69 297 MET B CA 1
ATOM 5372 C C . MET B 1 297 ? 29.844 1.175 4.723 1 97.69 297 MET B C 1
ATOM 5374 O O . MET B 1 297 ? 29.5 1.09 5.902 1 97.69 297 MET B O 1
ATOM 5378 N N . GLU B 1 298 ? 29.578 2.162 3.959 1 98.5 298 GLU B N 1
ATOM 5379 C CA . GLU B 1 298 ? 28.781 3.303 4.398 1 98.5 298 GLU B CA 1
ATOM 5380 C C . GLU B 1 298 ? 28.078 3.969 3.225 1 98.5 298 GLU B C 1
ATOM 5382 O O . GLU B 1 298 ? 28.656 4.117 2.146 1 98.5 298 GLU B O 1
ATOM 5387 N N . LEU B 1 299 ? 26.828 4.262 3.402 1 98.81 299 LEU B N 1
ATOM 5388 C CA . LEU B 1 299 ? 26.062 5.004 2.406 1 98.81 299 LEU B CA 1
ATOM 5389 C C . LEU B 1 299 ? 25.969 6.477 2.783 1 98.81 299 LEU B C 1
ATOM 5391 O O . LEU B 1 299 ? 25.734 6.809 3.947 1 98.81 299 LEU B O 1
ATOM 5395 N N . THR B 1 300 ? 26.203 7.355 1.83 1 98.31 300 THR B N 1
ATOM 5396 C CA . THR B 1 300 ? 26.141 8.797 2.074 1 98.31 300 THR B CA 1
ATOM 5397 C C . THR B 1 300 ? 25.234 9.477 1.049 1 98.31 300 THR B C 1
ATOM 5399 O O . THR B 1 300 ? 24.812 8.852 0.074 1 98.31 300 THR B O 1
ATOM 5402 N N . LEU B 1 301 ? 24.969 10.75 1.259 1 96.81 301 LEU B N 1
ATOM 5403 C CA . LEU B 1 301 ? 24.156 11.531 0.329 1 96.81 301 LEU B CA 1
ATOM 5404 C C . LEU B 1 301 ? 24.906 11.781 -0.974 1 96.81 301 LEU B C 1
ATOM 5406 O O . LEU B 1 301 ? 24.312 12.141 -1.987 1 96.81 301 LEU B O 1
ATOM 5410 N N . LYS B 1 302 ? 26.234 11.492 -0.925 1 97.62 302 LYS B N 1
ATOM 5411 C CA . LYS B 1 302 ? 27.047 11.812 -2.094 1 97.62 302 LYS B CA 1
ATOM 5412 C C . LYS B 1 302 ? 27.547 10.547 -2.781 1 97.62 302 LYS B C 1
ATOM 5414 O O . LYS B 1 302 ? 28.172 10.609 -3.838 1 97.62 302 LYS B O 1
ATOM 5419 N N . GLY B 1 303 ? 27.359 9.414 -2.084 1 98.5 303 GLY B N 1
ATOM 5420 C CA . GLY B 1 303 ? 27.844 8.203 -2.715 1 98.5 303 GLY B CA 1
ATOM 5421 C C . GLY B 1 303 ? 28 7.047 -1.741 1 98.5 303 GLY B C 1
ATOM 5422 O O . GLY B 1 303 ? 27.422 7.066 -0.65 1 98.5 303 GLY B O 1
ATOM 5423 N N . VAL B 1 304 ? 28.734 5.992 -2.148 1 98.81 304 VAL B N 1
ATOM 5424 C CA . VAL B 1 304 ? 28.922 4.762 -1.384 1 98.81 304 VAL B CA 1
ATOM 5425 C C . VAL B 1 304 ? 30.391 4.562 -1.067 1 98.81 304 VAL B C 1
ATOM 5427 O O . VAL B 1 304 ? 31.234 4.535 -1.973 1 98.81 304 VAL B O 1
ATOM 5430 N N . LYS B 1 305 ? 30.719 4.488 0.192 1 98.56 305 LYS B N 1
ATOM 5431 C CA . LYS B 1 305 ? 32.031 4.012 0.601 1 98.56 305 LYS B CA 1
ATOM 5432 C C . LYS B 1 305 ? 32.094 2.486 0.547 1 98.56 305 LYS B C 1
ATOM 5434 O O . LYS B 1 305 ? 31.219 1.8 1.045 1 98.56 305 LYS B O 1
ATOM 5439 N N . TYR B 1 306 ? 33.188 1.989 -0.107 1 97.56 306 TYR B N 1
ATOM 5440 C CA . TYR B 1 306 ? 33.281 0.54 -0.231 1 97.56 306 TYR B CA 1
ATOM 5441 C C . TYR B 1 306 ? 34.688 0.062 0.083 1 97.56 306 TYR B C 1
ATOM 5443 O O . TYR B 1 306 ? 35.625 0.867 0.162 1 97.56 306 TYR B O 1
ATOM 5451 N N . ARG B 1 307 ? 34.812 -1.229 0.326 1 95.62 307 ARG B N 1
ATOM 5452 C CA . ARG B 1 307 ? 36.094 -1.913 0.412 1 95.62 307 ARG B CA 1
ATOM 5453 C C . ARG B 1 307 ? 36.219 -2.971 -0.679 1 95.62 307 ARG B C 1
ATOM 5455 O O . ARG B 1 307 ? 35.25 -3.645 -1.019 1 95.62 307 ARG B O 1
ATOM 5462 N N . GLU B 1 308 ? 37.375 -3.152 -1.179 1 94 308 GLU B N 1
ATOM 5463 C CA . GLU B 1 308 ? 37.625 -4.191 -2.172 1 94 308 GLU B CA 1
ATOM 5464 C C . GLU B 1 308 ? 37.656 -5.574 -1.529 1 94 308 GLU B C 1
ATOM 5466 O O . GLU B 1 308 ? 38.156 -5.742 -0.428 1 94 308 GLU B O 1
ATOM 5471 N N . THR B 1 309 ? 37.031 -6.57 -2.213 1 90.81 309 THR B N 1
ATOM 5472 C CA . THR B 1 309 ? 36.906 -7.891 -1.604 1 90.81 309 THR B CA 1
ATOM 5473 C C . THR B 1 309 ? 37.781 -8.906 -2.318 1 90.81 309 THR B C 1
ATOM 5475 O O . THR B 1 309 ? 37.938 -10.031 -1.854 1 90.81 309 THR B O 1
ATOM 5478 N N . LYS B 1 310 ? 38.312 -8.602 -3.535 1 81.38 310 LYS B N 1
ATOM 5479 C CA . LYS B 1 310 ? 39.188 -9.555 -4.227 1 81.38 310 LYS B CA 1
ATOM 5480 C C . LYS B 1 310 ? 40.406 -9.906 -3.377 1 81.38 310 LYS B C 1
ATOM 5482 O O . LYS B 1 310 ? 40.875 -11.055 -3.381 1 81.38 310 LYS B O 1
ATOM 5487 N N . SER B 1 311 ? 41.094 -8.797 -2.975 1 63.06 311 SER B N 1
ATOM 5488 C CA . SER B 1 311 ? 42.469 -8.898 -2.467 1 63.06 311 SER B CA 1
ATOM 5489 C C . SER B 1 311 ? 42.5 -9.672 -1.15 1 63.06 311 SER B C 1
ATOM 5491 O O . SER B 1 311 ? 43.531 -9.672 -0.463 1 63.06 311 SER B O 1
ATOM 5493 N N . GLY B 1 312 ? 41.594 -10.789 -0.826 1 56.47 312 GLY B N 1
ATOM 5494 C CA . GLY B 1 312 ? 41.781 -11.609 0.363 1 56.47 312 GLY B CA 1
ATOM 5495 C C . GLY B 1 312 ? 41.406 -10.891 1.644 1 56.47 312 GLY B C 1
ATOM 5496 O O . GLY B 1 312 ? 40.938 -9.75 1.606 1 56.47 312 GLY B O 1
ATOM 5497 N N . THR B 1 313 ? 41.156 -11.664 2.756 1 53.59 313 THR B N 1
ATOM 5498 C CA . THR B 1 313 ? 40.938 -11.289 4.148 1 53.59 313 THR B CA 1
ATOM 5499 C C . THR B 1 313 ? 42.25 -10.836 4.805 1 53.59 313 THR B C 1
ATOM 5501 O O . THR B 1 313 ? 43.312 -11.305 4.441 1 53.59 313 THR B O 1
ATOM 5504 N N . GLY B 1 314 ? 42.344 -9.414 5.309 1 53.12 314 GLY B N 1
ATOM 5505 C CA . GLY B 1 314 ? 43.438 -8.93 6.148 1 53.12 314 GLY B CA 1
ATOM 5506 C C . GLY B 1 314 ? 43.594 -7.422 6.078 1 53.12 314 GLY B C 1
ATOM 5507 O O . GLY B 1 314 ? 42.719 -6.707 5.617 1 53.12 314 GLY B O 1
ATOM 5508 N N . GLU B 1 315 ? 44.75 -6.895 6.641 1 57.47 315 GLU B N 1
ATOM 5509 C CA . GLU B 1 315 ? 45.188 -5.539 6.965 1 57.47 315 GLU B CA 1
ATOM 5510 C C . GLU B 1 315 ? 45.25 -4.668 5.715 1 57.47 315 GLU B C 1
ATOM 5512 O O . GLU B 1 315 ? 45.312 -3.439 5.812 1 57.47 315 GLU B O 1
ATOM 5517 N N . ASP B 1 316 ? 45.219 -5.262 4.469 1 59.66 316 ASP B N 1
ATOM 5518 C CA . ASP B 1 316 ? 45.531 -4.484 3.27 1 59.66 316 ASP B CA 1
ATOM 5519 C C . ASP B 1 316 ? 44.281 -4.266 2.424 1 59.66 316 ASP B C 1
ATOM 5521 O O . ASP B 1 316 ? 44.375 -4.078 1.209 1 59.66 316 ASP B O 1
ATOM 5525 N N . VAL B 1 317 ? 43.062 -4.098 2.971 1 72.5 317 VAL B N 1
ATOM 5526 C CA . VAL B 1 317 ? 41.875 -3.941 2.148 1 72.5 317 VAL B CA 1
ATOM 5527 C C . VAL B 1 317 ? 41.75 -2.496 1.67 1 72.5 317 VAL B C 1
ATOM 5529 O O . VAL B 1 317 ? 41.781 -1.565 2.479 1 72.5 317 VAL B O 1
ATOM 5532 N N . LYS B 1 318 ? 41.812 -2.229 0.374 1 87.25 318 LYS B N 1
ATOM 5533 C CA . LYS B 1 318 ? 41.656 -0.918 -0.254 1 87.25 318 LYS B CA 1
ATOM 5534 C C . LYS B 1 318 ? 40.219 -0.416 -0.164 1 87.25 318 LYS B C 1
ATOM 5536 O O . LYS B 1 318 ? 39.281 -1.188 -0.334 1 87.25 318 LYS B O 1
ATOM 5541 N N . GLU B 1 319 ? 40.156 0.777 0.287 1 94 319 GLU B N 1
ATOM 5542 C CA . GLU B 1 319 ? 38.844 1.453 0.364 1 94 319 GLU B CA 1
ATOM 5543 C C . GLU B 1 319 ? 38.688 2.447 -0.782 1 94 319 GLU B C 1
ATOM 5545 O O . GLU B 1 319 ? 39.656 2.898 -1.372 1 94 319 GLU B O 1
ATOM 5550 N N . GLY B 1 320 ? 37.438 2.594 -1.131 1 96.19 320 GLY B N 1
ATOM 5551 C CA . GLY B 1 320 ? 37.156 3.541 -2.189 1 96.19 320 GLY B CA 1
ATOM 5552 C C . GLY B 1 320 ? 35.781 4.223 -2.01 1 96.19 320 GLY B C 1
ATOM 5553 O O . GLY B 1 320 ? 35.156 4.062 -0.975 1 96.19 320 GLY B O 1
ATOM 5554 N N . PHE B 1 321 ? 35.531 5.117 -2.967 1 97.88 321 PHE B N 1
ATOM 5555 C CA . PHE B 1 321 ? 34.281 5.891 -2.951 1 97.88 321 PHE B CA 1
ATOM 5556 C C . PHE B 1 321 ? 33.719 5.996 -4.355 1 97.88 321 PHE B C 1
ATOM 5558 O O . PHE B 1 321 ? 34.406 6.312 -5.309 1 97.88 321 PHE B O 1
ATOM 5565 N N . LEU B 1 322 ? 32.469 5.637 -4.477 1 98.12 322 LEU B N 1
ATOM 5566 C CA . LEU B 1 322 ? 31.734 5.812 -5.727 1 98.12 322 LEU B CA 1
ATOM 5567 C C . LEU B 1 322 ? 30.688 6.91 -5.59 1 98.12 322 LEU B C 1
ATOM 5569 O O . LEU B 1 322 ? 29.766 6.793 -4.777 1 98.12 322 LEU B O 1
ATOM 5573 N N . GLU B 1 323 ? 30.797 7.906 -6.383 1 98.31 323 GLU B N 1
ATOM 5574 C CA . GLU B 1 323 ? 29.859 9.023 -6.34 1 98.31 323 GLU B CA 1
ATOM 5575 C C . GLU B 1 323 ? 28.516 8.633 -6.949 1 98.31 323 GLU B C 1
ATOM 5577 O O . GLU B 1 323 ? 28.469 7.965 -7.98 1 98.31 323 GLU B O 1
ATOM 5582 N N . CYS B 1 324 ? 27.406 9.039 -6.289 1 98.38 324 CYS B N 1
ATOM 5583 C CA . CYS B 1 324 ? 26.062 8.859 -6.836 1 98.38 324 CYS B CA 1
ATOM 5584 C C . CYS B 1 324 ? 25.062 9.727 -6.102 1 98.38 324 CYS B C 1
ATOM 5586 O O . CYS B 1 324 ? 25.375 10.305 -5.059 1 98.38 324 CYS B O 1
ATOM 5588 N N . ASP B 1 325 ? 23.859 9.805 -6.691 1 97.56 325 ASP B N 1
ATOM 5589 C CA . ASP B 1 325 ? 22.766 10.602 -6.145 1 97.56 325 ASP B CA 1
ATOM 5590 C C . ASP B 1 325 ? 21.703 9.719 -5.5 1 97.56 325 ASP B C 1
ATOM 5592 O O . ASP B 1 325 ? 20.891 10.188 -4.699 1 97.56 325 ASP B O 1
ATOM 5596 N N . THR B 1 326 ? 21.641 8.508 -5.98 1 98.75 326 THR B N 1
ATOM 5597 C CA . THR B 1 326 ? 20.625 7.57 -5.516 1 98.75 326 THR B CA 1
ATOM 5598 C C . THR B 1 326 ? 21.234 6.188 -5.301 1 98.75 326 THR B C 1
ATOM 5600 O O . THR B 1 326 ? 22.047 5.727 -6.102 1 98.75 326 THR B O 1
ATOM 5603 N N . ILE B 1 327 ? 20.891 5.582 -4.207 1 98.94 327 ILE B N 1
ATOM 5604 C CA . ILE B 1 327 ? 21.328 4.227 -3.891 1 98.94 327 ILE B CA 1
ATOM 5605 C C . ILE B 1 327 ? 20.109 3.312 -3.74 1 98.94 327 ILE B C 1
ATOM 5607 O O . ILE B 1 327 ? 19.141 3.662 -3.062 1 98.94 327 ILE B O 1
ATOM 5611 N N . ILE B 1 328 ? 20.109 2.164 -4.406 1 98.88 328 ILE B N 1
ATOM 5612 C CA . ILE B 1 328 ? 19.031 1.177 -4.32 1 98.88 328 ILE B CA 1
ATOM 5613 C C . ILE B 1 328 ? 19.594 -0.151 -3.818 1 98.88 328 ILE B C 1
ATOM 5615 O O . ILE B 1 328 ? 20.516 -0.718 -4.426 1 98.88 328 ILE B O 1
ATOM 5619 N N . ILE B 1 329 ? 19.078 -0.649 -2.752 1 98.81 329 ILE B N 1
ATOM 5620 C CA . ILE B 1 329 ? 19.547 -1.881 -2.129 1 98.81 329 ILE B CA 1
ATOM 5621 C C . ILE B 1 329 ? 18.719 -3.062 -2.619 1 98.81 329 ILE B C 1
ATOM 5623 O O . ILE B 1 329 ? 17.5 -3.072 -2.461 1 98.81 329 ILE B O 1
ATOM 5627 N N . ALA B 1 330 ? 19.328 -4.055 -3.182 1 98.25 330 ALA B N 1
ATOM 5628 C CA . ALA B 1 330 ? 18.672 -5.234 -3.74 1 98.25 330 ALA B CA 1
ATOM 5629 C C . ALA B 1 330 ? 19.375 -6.512 -3.281 1 98.25 330 ALA B C 1
ATOM 5631 O O . ALA B 1 330 ? 19.875 -7.289 -4.102 1 98.25 330 ALA B O 1
ATOM 5632 N N . ILE B 1 331 ? 19.328 -6.797 -1.976 1 96.75 331 ILE B N 1
ATOM 5633 C CA . ILE B 1 331 ? 20.062 -7.945 -1.465 1 96.75 331 ILE B CA 1
ATOM 5634 C C . ILE B 1 331 ? 19.094 -8.969 -0.878 1 96.75 331 ILE B C 1
ATOM 5636 O O . ILE B 1 331 ? 19.312 -9.484 0.221 1 96.75 331 ILE B O 1
ATOM 5640 N N . SER B 1 332 ? 18 -9.141 -1.502 1 94.19 332 SER B N 1
ATOM 5641 C CA . SER B 1 332 ? 17.031 -10.18 -1.207 1 94.19 332 SER B CA 1
ATOM 5642 C C . SER B 1 332 ? 15.93 -9.664 -0.276 1 94.19 332 SER B C 1
ATOM 5644 O O . SER B 1 332 ? 15.883 -8.469 0.022 1 94.19 332 SER B O 1
ATOM 5646 N N . GLN B 1 333 ? 14.969 -10.516 -0.02 1 95.31 333 GLN B N 1
ATOM 5647 C CA . GLN B 1 333 ? 13.781 -10.188 0.769 1 95.31 333 GLN B CA 1
ATOM 5648 C C . GLN B 1 333 ? 13.453 -11.312 1.748 1 95.31 333 GLN B C 1
ATOM 5650 O O . GLN B 1 333 ? 13.812 -12.469 1.522 1 95.31 333 GLN B O 1
ATOM 5655 N N . ALA B 1 334 ? 12.758 -10.961 2.746 1 95.75 334 ALA B N 1
ATOM 5656 C CA . ALA B 1 334 ? 12.266 -11.891 3.758 1 95.75 334 ALA B CA 1
ATOM 5657 C C . ALA B 1 334 ? 10.758 -11.75 3.945 1 95.75 334 ALA B C 1
ATOM 5659 O O . ALA B 1 334 ? 10.172 -10.742 3.535 1 95.75 334 ALA B O 1
ATOM 5660 N N . PRO B 1 335 ? 10.07 -12.805 4.516 1 96.81 335 PRO B N 1
ATOM 5661 C CA . PRO B 1 335 ? 8.633 -12.703 4.766 1 96.81 335 PRO B CA 1
ATOM 5662 C C . PRO B 1 335 ? 8.289 -11.664 5.832 1 96.81 335 PRO B C 1
ATOM 5664 O O . PRO B 1 335 ? 9.07 -11.453 6.762 1 96.81 335 PRO B O 1
ATOM 5667 N N . LYS B 1 336 ? 7.18 -11.016 5.648 1 96.31 336 LYS B N 1
ATOM 5668 C CA . LYS B 1 336 ? 6.602 -10.25 6.75 1 96.31 336 LYS B CA 1
ATOM 5669 C C . LYS B 1 336 ? 6.012 -11.172 7.809 1 96.31 336 LYS B C 1
ATOM 5671 O O . LYS B 1 336 ? 5.707 -12.336 7.531 1 96.31 336 LYS B O 1
ATOM 5676 N N . ASN B 1 337 ? 5.797 -10.68 8.938 1 95.44 337 ASN B N 1
ATOM 5677 C CA . ASN B 1 337 ? 5.363 -11.539 10.039 1 95.44 337 ASN B CA 1
ATOM 5678 C C . ASN B 1 337 ? 3.943 -11.203 10.484 1 95.44 337 ASN B C 1
ATOM 5680 O O . ASN B 1 337 ? 3.502 -11.648 11.547 1 95.44 337 ASN B O 1
ATOM 5684 N N . ASN B 1 338 ? 3.188 -10.445 9.742 1 95.69 338 ASN B N 1
ATOM 5685 C CA . ASN B 1 338 ? 1.867 -9.961 10.125 1 95.69 338 ASN B CA 1
ATOM 5686 C C . ASN B 1 338 ? 0.942 -11.109 10.523 1 95.69 338 ASN B C 1
ATOM 5688 O O . ASN B 1 338 ? 0.209 -11.016 11.508 1 95.69 338 ASN B O 1
ATOM 5692 N N . ILE B 1 339 ? 0.934 -12.203 9.719 1 97.75 339 ILE B N 1
ATOM 5693 C CA . ILE B 1 339 ? 0.032 -13.328 9.969 1 97.75 339 ILE B CA 1
ATOM 5694 C C . ILE B 1 339 ? 0.53 -14.141 11.156 1 97.75 339 ILE B C 1
ATOM 5696 O O . ILE B 1 339 ? -0.23 -14.422 12.086 1 97.75 339 ILE B O 1
ATOM 5700 N N . VAL B 1 340 ? 1.81 -14.445 11.156 1 97.12 340 VAL B N 1
ATOM 5701 C CA . VAL B 1 340 ? 2.41 -15.312 12.164 1 97.12 340 VAL B CA 1
ATOM 5702 C C . VAL B 1 340 ? 2.303 -14.656 13.539 1 97.12 340 VAL B C 1
ATOM 5704 O O . VAL B 1 340 ? 1.96 -15.312 14.523 1 97.12 340 VAL B O 1
ATOM 5707 N N . ALA B 1 341 ? 2.549 -13.352 13.617 1 95.38 341 ALA B N 1
ATOM 5708 C CA . ALA B 1 341 ? 2.535 -12.609 14.875 1 95.38 341 ALA B CA 1
ATOM 5709 C C . ALA B 1 341 ? 1.13 -12.57 15.469 1 95.38 341 ALA B C 1
ATOM 5711 O O . ALA B 1 341 ? 0.963 -12.32 16.672 1 95.38 341 ALA B O 1
ATOM 5712 N N . ASN B 1 342 ? 0.092 -12.805 14.664 1 96.19 342 ASN B N 1
ATOM 5713 C CA . ASN B 1 342 ? -1.291 -12.695 15.117 1 96.19 342 ASN B CA 1
ATOM 5714 C C . ASN B 1 342 ? -2.016 -14.031 15.047 1 96.19 342 ASN B C 1
ATOM 5716 O O . ASN B 1 342 ? -3.246 -14.078 15 1 96.19 342 ASN B O 1
ATOM 5720 N N . THR B 1 343 ? -1.271 -15.117 14.883 1 95.5 343 THR B N 1
ATOM 5721 C CA . THR B 1 343 ? -1.837 -16.453 14.766 1 95.5 343 THR B CA 1
ATOM 5722 C C . THR B 1 343 ? -1.133 -17.422 15.711 1 95.5 343 THR B C 1
ATOM 5724 O O . THR B 1 343 ? 0.098 -17.469 15.758 1 95.5 343 THR B O 1
ATOM 5727 N N . THR B 1 344 ? -1.906 -18.203 16.469 1 95.19 344 THR B N 1
ATOM 5728 C CA . THR B 1 344 ? -1.349 -19.266 17.312 1 95.19 344 THR B CA 1
ATOM 5729 C C . THR B 1 344 ? -1.21 -20.562 16.531 1 95.19 344 THR B C 1
ATOM 5731 O O . THR B 1 344 ? -2.094 -20.922 15.75 1 95.19 344 THR B O 1
ATOM 5734 N N . GLY B 1 345 ? -0.069 -21.219 16.672 1 96.88 345 GLY B N 1
ATOM 5735 C CA . GLY B 1 345 ? 0.104 -22.547 16.109 1 96.88 345 GLY B CA 1
ATOM 5736 C C . GLY B 1 345 ? 0.641 -22.531 14.695 1 96.88 345 GLY B C 1
ATOM 5737 O O . GLY B 1 345 ? 0.701 -23.578 14.039 1 96.88 345 GLY B O 1
ATOM 5738 N N . LEU B 1 346 ? 0.983 -21.406 14.195 1 98.19 346 LEU B N 1
ATOM 5739 C CA . LEU B 1 346 ? 1.606 -21.297 12.883 1 98.19 346 LEU B CA 1
ATOM 5740 C C . LEU B 1 346 ? 3.105 -21.031 13.016 1 98.19 346 LEU B C 1
ATOM 5742 O O . LEU B 1 346 ? 3.523 -19.922 13.328 1 98.19 346 LEU B O 1
ATOM 5746 N N . GLU B 1 347 ? 3.926 -21.953 12.68 1 98.19 347 GLU B N 1
ATOM 5747 C CA . GLU B 1 347 ? 5.359 -21.891 12.953 1 98.19 347 GLU B CA 1
ATOM 5748 C C . GLU B 1 347 ? 6.137 -21.484 11.703 1 98.19 347 GLU B C 1
ATOM 5750 O O . GLU B 1 347 ? 5.66 -21.656 10.586 1 98.19 347 GLU B O 1
ATOM 5755 N N . THR B 1 348 ? 7.238 -20.922 11.922 1 98.12 348 THR B N 1
ATOM 5756 C CA . THR B 1 348 ? 8.156 -20.516 10.867 1 98.12 348 THR B CA 1
ATOM 5757 C C . THR B 1 348 ? 9.562 -21.047 11.141 1 98.12 348 THR B C 1
ATOM 5759 O O . THR B 1 348 ? 9.859 -21.5 12.25 1 98.12 348 THR B O 1
ATOM 5762 N N . ASP B 1 349 ? 10.414 -21.062 10.156 1 97.19 349 ASP B N 1
ATOM 5763 C CA . ASP B 1 349 ? 11.828 -21.359 10.375 1 97.19 349 ASP B CA 1
ATOM 5764 C C . ASP B 1 349 ? 12.578 -20.125 10.852 1 97.19 349 ASP B C 1
ATOM 5766 O O . ASP B 1 349 ? 11.969 -19.109 11.188 1 97.19 349 ASP B O 1
ATOM 5770 N N . ASP B 1 350 ? 13.898 -20.188 10.938 1 94.94 350 ASP B N 1
ATOM 5771 C CA . ASP B 1 350 ? 14.727 -19.125 11.508 1 94.94 350 ASP B CA 1
ATOM 5772 C C . ASP B 1 350 ? 14.758 -17.906 10.594 1 94.94 350 ASP B C 1
ATOM 5774 O O . ASP B 1 350 ? 15.148 -16.812 11.016 1 94.94 350 ASP B O 1
ATOM 5778 N N . ARG B 1 351 ? 14.328 -18.125 9.414 1 94.12 351 ARG B N 1
ATOM 5779 C CA . ARG B 1 351 ? 14.367 -17.031 8.453 1 94.12 351 ARG B CA 1
ATOM 5780 C C . ARG B 1 351 ? 12.984 -16.406 8.273 1 94.12 351 ARG B C 1
ATOM 5782 O O . ARG B 1 351 ? 12.812 -15.492 7.473 1 94.12 351 ARG B O 1
ATOM 5789 N N . GLY B 1 352 ? 11.984 -16.891 8.93 1 96.19 352 GLY B N 1
ATOM 5790 C CA . GLY B 1 352 ? 10.648 -16.328 8.922 1 96.19 352 GLY B CA 1
ATOM 5791 C C . GLY B 1 352 ? 9.719 -16.984 7.914 1 96.19 352 GLY B C 1
ATOM 5792 O O . GLY B 1 352 ? 8.57 -16.578 7.762 1 96.19 352 GLY B O 1
ATOM 5793 N N . HIS B 1 353 ? 10.211 -18 7.238 1 97.75 353 HIS B N 1
ATOM 5794 C CA . HIS B 1 353 ? 9.391 -18.719 6.266 1 97.75 353 HIS B CA 1
ATOM 5795 C C . HIS B 1 353 ? 8.406 -19.656 6.953 1 97.75 353 HIS B C 1
ATOM 5797 O O . HIS B 1 353 ? 8.75 -20.312 7.941 1 97.75 353 HIS B O 1
ATOM 5803 N N . ILE B 1 354 ? 7.23 -19.734 6.457 1 98.44 354 ILE B N 1
ATOM 5804 C CA . ILE B 1 354 ? 6.227 -20.625 7.031 1 98.44 354 ILE B CA 1
ATOM 5805 C C . ILE B 1 354 ? 6.668 -22.078 6.863 1 98.44 354 ILE B C 1
ATOM 5807 O O . ILE B 1 354 ? 7.113 -22.484 5.781 1 98.44 354 ILE B O 1
ATOM 5811 N N . LEU B 1 355 ? 6.629 -22.828 7.91 1 98.5 355 LEU B N 1
ATOM 5812 C CA . LEU B 1 355 ? 6.914 -24.266 7.824 1 98.5 355 LEU B CA 1
ATOM 5813 C C . LEU B 1 355 ? 5.742 -25.016 7.199 1 98.5 355 LEU B C 1
ATOM 5815 O O . LEU B 1 355 ? 4.621 -24.953 7.703 1 98.5 355 LEU B O 1
ATOM 5819 N N . ALA B 1 356 ? 5.938 -25.656 6.102 1 98.38 356 ALA B N 1
ATOM 5820 C CA . ALA B 1 356 ? 4.941 -26.469 5.406 1 98.38 356 ALA B CA 1
ATOM 5821 C C . ALA B 1 356 ? 5.574 -27.719 4.805 1 98.38 356 ALA B C 1
ATOM 5823 O O . ALA B 1 356 ? 6.727 -27.688 4.363 1 98.38 356 ALA B O 1
ATOM 5824 N N . ASP B 1 357 ? 4.918 -28.781 4.766 1 97.81 357 ASP B N 1
ATOM 5825 C CA . ASP B 1 357 ? 5.441 -30.016 4.184 1 97.81 357 ASP B CA 1
ATOM 5826 C C . ASP B 1 357 ? 5.293 -30.016 2.662 1 97.81 357 ASP B C 1
ATOM 5828 O O . ASP B 1 357 ? 4.977 -28.984 2.066 1 97.81 357 ASP B O 1
ATOM 5832 N N . GLU B 1 358 ? 5.504 -31.109 1.979 1 95.81 358 GLU B N 1
ATOM 5833 C CA . GLU B 1 358 ? 5.531 -31.203 0.523 1 95.81 358 GLU B CA 1
ATOM 5834 C C . GLU B 1 358 ? 4.152 -30.938 -0.076 1 95.81 358 GLU B C 1
ATOM 5836 O O . GLU B 1 358 ? 4.043 -30.5 -1.222 1 95.81 358 GLU B O 1
ATOM 5841 N N . GLU B 1 359 ? 3.154 -31.156 0.752 1 97.81 359 GLU B N 1
ATOM 5842 C CA . GLU B 1 359 ? 1.786 -30.938 0.289 1 97.81 359 GLU B CA 1
ATOM 5843 C C . GLU B 1 359 ? 1.258 -29.578 0.727 1 97.81 359 GLU B C 1
ATOM 5845 O O . GLU B 1 359 ? 0.088 -29.266 0.504 1 97.81 359 GLU B O 1
ATOM 5850 N N . GLY B 1 360 ? 2.084 -28.812 1.394 1 98.56 360 GLY B N 1
ATOM 5851 C CA . GLY B 1 360 ? 1.735 -27.453 1.753 1 98.56 360 GLY B CA 1
ATOM 5852 C C . GLY B 1 360 ? 1.043 -27.344 3.098 1 98.56 360 GLY B C 1
ATOM 5853 O O . GLY B 1 360 ? 0.588 -26.266 3.486 1 98.56 360 GLY B O 1
ATOM 5854 N N . ARG B 1 361 ? 0.933 -28.516 3.801 1 98.62 361 ARG B N 1
ATOM 5855 C CA . ARG B 1 361 ? 0.316 -28.484 5.125 1 98.62 361 ARG B CA 1
ATOM 5856 C C . ARG B 1 361 ? 1.218 -27.781 6.129 1 98.62 361 ARG B C 1
ATOM 5858 O O . ARG B 1 361 ? 2.381 -28.156 6.297 1 98.62 361 ARG B O 1
ATOM 5865 N N . THR B 1 362 ? 0.633 -26.797 6.785 1 98.75 362 THR B N 1
ATOM 5866 C CA . THR B 1 362 ? 1.39 -26.062 7.801 1 98.75 362 THR B CA 1
ATOM 5867 C C . THR B 1 362 ? 1.203 -26.703 9.172 1 98.75 362 THR B C 1
ATOM 5869 O O . THR B 1 362 ? 0.617 -27.781 9.289 1 98.75 362 THR B O 1
ATOM 5872 N N . THR B 1 363 ? 1.75 -26 10.211 1 98.56 363 THR B N 1
ATOM 5873 C CA . THR B 1 363 ? 1.62 -26.516 11.57 1 98.56 363 THR B CA 1
ATOM 5874 C C . THR B 1 363 ? 0.247 -26.188 12.148 1 98.56 363 THR B C 1
ATOM 5876 O O . THR B 1 363 ? -0.109 -26.656 13.234 1 98.56 363 THR B O 1
ATOM 5879 N N . ARG B 1 364 ? -0.514 -25.422 11.453 1 98.25 364 ARG B N 1
ATOM 5880 C CA . ARG B 1 364 ? -1.889 -25.109 11.836 1 98.25 364 ARG B CA 1
ATOM 5881 C C . ARG B 1 364 ? -2.881 -25.891 10.977 1 98.25 364 ARG B C 1
ATOM 5883 O O . ARG B 1 364 ? -2.855 -25.797 9.742 1 98.25 364 ARG B O 1
ATOM 5890 N N . GLU B 1 365 ? -3.748 -26.609 11.539 1 97.5 365 GLU B N 1
ATOM 5891 C CA . GLU B 1 365 ? -4.707 -27.438 10.82 1 97.5 365 GLU B CA 1
ATOM 5892 C C . GLU B 1 365 ? -5.582 -26.609 9.898 1 97.5 365 GLU B C 1
ATOM 5894 O O . GLU B 1 365 ? -6.074 -25.547 10.289 1 97.5 365 GLU B O 1
ATOM 5899 N N . GLY B 1 366 ? -5.734 -27.047 8.672 1 98.25 366 GLY B N 1
ATOM 5900 C CA . GLY B 1 366 ? -6.59 -26.375 7.703 1 98.25 366 GLY B CA 1
ATOM 5901 C C . GLY B 1 366 ? -5.906 -25.219 7 1 98.25 366 GLY B C 1
ATOM 5902 O O . GLY B 1 366 ? -6.508 -24.562 6.152 1 98.25 366 GLY B O 1
ATOM 5903 N N . VAL B 1 367 ? -4.66 -25 7.422 1 98.88 367 VAL B N 1
ATOM 5904 C CA . VAL B 1 367 ? -3.893 -23.922 6.809 1 98.88 367 VAL B CA 1
ATOM 5905 C C . VAL B 1 367 ? -2.783 -24.5 5.938 1 98.88 367 VAL B C 1
ATOM 5907 O O . VAL B 1 367 ? -1.994 -25.328 6.395 1 98.88 367 VAL B O 1
ATOM 5910 N N . PHE B 1 368 ? -2.736 -24.078 4.676 1 98.94 368 PHE B N 1
ATOM 5911 C CA . PHE B 1 368 ? -1.763 -24.531 3.686 1 98.94 368 PHE B CA 1
ATOM 5912 C C . PHE B 1 368 ? -0.939 -23.359 3.17 1 98.94 368 PHE B C 1
ATOM 5914 O O . PHE B 1 368 ? -1.354 -22.203 3.287 1 98.94 368 PHE B O 1
ATOM 5921 N N . SER B 1 369 ? 0.211 -23.672 2.629 1 98.88 369 SER B N 1
ATOM 5922 C CA . SER B 1 369 ? 1.059 -22.594 2.137 1 98.88 369 SER B CA 1
ATOM 5923 C C . SER B 1 369 ? 1.998 -23.078 1.04 1 98.88 369 SER B C 1
ATOM 5925 O O . SER B 1 369 ? 2.328 -24.266 0.983 1 98.88 369 SER B O 1
ATOM 5927 N N . ALA B 1 370 ? 2.367 -22.172 0.173 1 98.12 370 ALA B N 1
ATOM 5928 C CA . ALA B 1 370 ? 3.324 -22.406 -0.905 1 98.12 370 ALA B CA 1
ATOM 5929 C C . ALA B 1 370 ? 3.877 -21.078 -1.439 1 98.12 370 ALA B C 1
ATOM 5931 O O . ALA B 1 370 ? 3.4 -20.016 -1.067 1 98.12 370 ALA B O 1
ATOM 5932 N N . GLY B 1 371 ? 4.855 -21.203 -2.289 1 97.06 371 GLY B N 1
ATOM 5933 C CA . GLY B 1 371 ? 5.453 -20.016 -2.889 1 97.06 371 GLY B CA 1
ATOM 5934 C C . GLY B 1 371 ? 6.625 -19.469 -2.09 1 97.06 371 GLY B C 1
ATOM 5935 O O . GLY B 1 371 ? 7.211 -20.188 -1.274 1 97.06 371 GLY B O 1
ATOM 5936 N N . ASP B 1 372 ? 6.926 -18.219 -2.314 1 95.69 372 ASP B N 1
ATOM 5937 C CA . ASP B 1 372 ? 8.133 -17.609 -1.769 1 95.69 372 ASP B CA 1
ATOM 5938 C C . ASP B 1 372 ? 8.07 -17.531 -0.244 1 95.69 372 ASP B C 1
ATOM 5940 O O . ASP B 1 372 ? 9.102 -17.578 0.427 1 95.69 372 ASP B O 1
ATOM 5944 N N . VAL B 1 373 ? 6.871 -17.469 0.298 1 97.5 373 VAL B N 1
ATOM 5945 C CA . VAL B 1 373 ? 6.73 -17.344 1.744 1 97.5 373 VAL B CA 1
ATOM 5946 C C . VAL B 1 373 ? 7.195 -18.625 2.428 1 97.5 373 VAL B C 1
ATOM 5948 O O . VAL B 1 373 ? 7.527 -18.625 3.615 1 97.5 373 VAL B O 1
ATOM 5951 N N . VAL B 1 374 ? 7.242 -19.75 1.692 1 96.31 374 VAL B N 1
ATOM 5952 C CA . VAL B 1 374 ? 7.664 -21.031 2.238 1 96.31 374 VAL B CA 1
ATOM 5953 C C . VAL B 1 374 ? 9.117 -21.312 1.853 1 96.31 374 VAL B C 1
ATOM 5955 O O . VAL B 1 374 ? 9.93 -21.672 2.703 1 96.31 374 VAL B O 1
ATOM 5958 N N . ILE B 1 375 ? 9.477 -21.047 0.588 1 90.81 375 ILE B N 1
ATOM 5959 C CA . ILE B 1 375 ? 10.75 -21.562 0.099 1 90.81 375 ILE B CA 1
ATOM 5960 C C . ILE B 1 375 ? 11.719 -20.391 -0.146 1 90.81 375 ILE B C 1
ATOM 5962 O O . ILE B 1 375 ? 12.891 -20.609 -0.449 1 90.81 375 ILE B O 1
ATOM 5966 N N . GLY B 1 376 ? 11.219 -19.219 -0.023 1 85.94 376 GLY B N 1
ATOM 5967 C CA . GLY B 1 376 ? 12.023 -18.062 -0.385 1 85.94 376 GLY B CA 1
ATOM 5968 C C . GLY B 1 376 ? 11.836 -17.641 -1.83 1 85.94 376 GLY B C 1
ATOM 5969 O O . GLY B 1 376 ? 11.156 -18.312 -2.6 1 85.94 376 GLY B O 1
ATOM 5970 N N . ALA B 1 377 ? 12.477 -16.625 -2.135 1 81 377 ALA B N 1
ATOM 5971 C CA . ALA B 1 377 ? 12.344 -16.078 -3.479 1 81 377 ALA B CA 1
ATOM 5972 C C . ALA B 1 377 ? 12.797 -17.078 -4.535 1 81 377 ALA B C 1
ATOM 5974 O O . ALA B 1 377 ? 13.906 -17.609 -4.461 1 81 377 ALA B O 1
ATOM 5975 N N . ALA B 1 378 ? 11.883 -17.312 -5.457 1 87.38 378 ALA B N 1
ATOM 5976 C CA . ALA B 1 378 ? 12.125 -18.266 -6.535 1 87.38 378 ALA B CA 1
ATOM 5977 C C . ALA B 1 378 ? 11.438 -17.812 -7.824 1 87.38 378 ALA B C 1
ATOM 5979 O O . ALA B 1 378 ? 11.18 -16.625 -8.016 1 87.38 378 ALA B O 1
ATOM 5980 N N . THR B 1 379 ? 11.297 -18.75 -8.742 1 90.88 379 THR B N 1
ATOM 5981 C CA . THR B 1 379 ? 10.703 -18.406 -10.023 1 90.88 379 THR B CA 1
ATOM 5982 C C . THR B 1 379 ? 9.188 -18.578 -9.984 1 90.88 379 THR B C 1
ATOM 5984 O O . THR B 1 379 ? 8.664 -19.312 -9.133 1 90.88 379 THR B O 1
ATOM 5987 N N . VAL B 1 380 ? 8.531 -17.922 -10.852 1 96.19 380 VAL B N 1
ATOM 5988 C CA . VAL B 1 380 ? 7.078 -17.984 -10.945 1 96.19 380 VAL B CA 1
ATOM 5989 C C . VAL B 1 380 ? 6.645 -19.438 -11.195 1 96.19 380 VAL B C 1
ATOM 5991 O O . VAL B 1 380 ? 5.723 -19.938 -10.547 1 96.19 380 VAL B O 1
ATOM 5994 N N . VAL B 1 381 ? 7.371 -20.125 -12.062 1 96.75 381 VAL B N 1
ATOM 5995 C CA . VAL B 1 381 ? 6.977 -21.484 -12.461 1 96.75 381 VAL B CA 1
ATOM 5996 C C . VAL B 1 381 ? 7.145 -22.438 -11.289 1 96.75 381 VAL B C 1
ATOM 5998 O O . VAL B 1 381 ? 6.359 -23.375 -11.125 1 96.75 381 VAL B O 1
ATOM 6001 N N . LYS B 1 382 ? 8.125 -22.219 -10.5 1 95.25 382 LYS B N 1
ATOM 6002 C CA . LYS B 1 382 ? 8.305 -23.047 -9.312 1 95.25 382 LYS B CA 1
ATOM 6003 C C . LYS B 1 382 ? 7.168 -22.828 -8.312 1 95.25 382 LYS B C 1
ATOM 6005 O O . LYS B 1 382 ? 6.711 -23.781 -7.676 1 95.25 382 LYS B O 1
ATOM 6010 N N . ALA B 1 383 ? 6.746 -21.609 -8.172 1 96.19 383 ALA B N 1
ATOM 6011 C CA . ALA B 1 383 ? 5.602 -21.297 -7.316 1 96.19 383 ALA B CA 1
ATOM 6012 C C . ALA B 1 383 ? 4.348 -22.016 -7.809 1 96.19 383 ALA B C 1
ATOM 6014 O O . ALA B 1 383 ? 3.586 -22.578 -7.008 1 96.19 383 ALA B O 1
ATOM 6015 N N . VAL B 1 384 ? 4.156 -22.031 -9.086 1 97 384 VAL B N 1
ATOM 6016 C CA . VAL B 1 384 ? 2.982 -22.672 -9.68 1 97 384 VAL B CA 1
ATOM 6017 C C . VAL B 1 384 ? 3.049 -24.188 -9.461 1 97 384 VAL B C 1
ATOM 6019 O O . VAL B 1 384 ? 2.059 -24.797 -9.07 1 97 384 VAL B O 1
ATOM 6022 N N . ALA B 1 385 ? 4.211 -24.719 -9.727 1 96.69 385 ALA B N 1
ATOM 6023 C CA . ALA B 1 385 ? 4.387 -26.172 -9.602 1 96.69 385 ALA B CA 1
ATOM 6024 C C . ALA B 1 385 ? 4.012 -26.641 -8.203 1 96.69 385 ALA B C 1
ATOM 6026 O O . ALA B 1 385 ? 3.244 -27.594 -8.047 1 96.69 385 ALA B O 1
ATOM 6027 N N . LYS B 1 386 ? 4.504 -25.984 -7.254 1 96.94 386 LYS B N 1
ATOM 6028 C CA . LYS B 1 386 ? 4.211 -26.359 -5.875 1 96.94 386 LYS B CA 1
ATOM 6029 C C . LYS B 1 386 ? 2.754 -26.078 -5.523 1 96.94 386 LYS B C 1
ATOM 6031 O O . LYS B 1 386 ? 2.119 -26.859 -4.816 1 96.94 386 LYS B O 1
ATOM 6036 N N . SER B 1 387 ? 2.223 -25.016 -5.996 1 98 387 SER B N 1
ATOM 6037 C CA . SER B 1 387 ? 0.863 -24.609 -5.66 1 98 387 SER B CA 1
ATOM 6038 C C . SER B 1 387 ? -0.163 -25.594 -6.23 1 98 387 SER B C 1
ATOM 6040 O O . SER B 1 387 ? -1.226 -25.797 -5.641 1 98 387 SER B O 1
ATOM 6042 N N . LYS B 1 388 ? 0.134 -26.172 -7.391 1 97.75 388 LYS B N 1
ATOM 6043 C CA . LYS B 1 388 ? -0.757 -27.188 -7.953 1 97.75 388 LYS B CA 1
ATOM 6044 C C . LYS B 1 388 ? -0.897 -28.375 -7.016 1 97.75 388 LYS B C 1
ATOM 6046 O O . LYS B 1 388 ? -2.004 -28.875 -6.793 1 97.75 388 LYS B O 1
ATOM 6051 N N . LEU B 1 389 ? 0.242 -28.766 -6.484 1 97.62 389 LEU B N 1
ATOM 6052 C CA . LEU B 1 389 ? 0.236 -29.875 -5.527 1 97.62 389 LEU B CA 1
ATOM 6053 C C . LEU B 1 389 ? -0.542 -29.5 -4.273 1 97.62 389 LEU B C 1
ATOM 6055 O O . LEU B 1 389 ? -1.306 -30.312 -3.744 1 97.62 389 LEU B O 1
ATOM 6059 N N . VAL B 1 390 ? -0.365 -28.328 -3.84 1 98.62 390 VAL B N 1
ATOM 6060 C CA . VAL B 1 390 ? -1.017 -27.844 -2.625 1 98.62 390 VAL B CA 1
ATOM 6061 C C . VAL B 1 390 ? -2.523 -27.75 -2.85 1 98.62 390 VAL B C 1
ATOM 6063 O O . VAL B 1 390 ? -3.312 -28.078 -1.958 1 98.62 390 VAL B O 1
ATOM 6066 N N . ALA B 1 391 ? -2.928 -27.25 -4.016 1 98.69 391 ALA B N 1
ATOM 6067 C CA . ALA B 1 391 ? -4.352 -27.172 -4.34 1 98.69 391 ALA B CA 1
ATOM 6068 C C . ALA B 1 391 ? -5.004 -28.547 -4.277 1 98.69 391 ALA B C 1
ATOM 6070 O O . ALA B 1 391 ? -6.133 -28.688 -3.791 1 98.69 391 ALA B O 1
ATOM 6071 N N . GLU B 1 392 ? -4.289 -29.531 -4.758 1 98.19 392 GLU B N 1
ATOM 6072 C CA . GLU B 1 392 ? -4.801 -30.906 -4.691 1 98.19 392 GLU B CA 1
ATOM 6073 C C . GLU B 1 392 ? -4.922 -31.375 -3.246 1 98.19 392 GLU B C 1
ATOM 6075 O O . GLU B 1 392 ? -5.902 -32.031 -2.881 1 98.19 392 GLU B O 1
ATOM 6080 N N . ALA B 1 393 ? -3.932 -31.094 -2.488 1 98.69 393 ALA B N 1
ATOM 6081 C CA . ALA B 1 393 ? -3.961 -31.453 -1.073 1 98.69 393 ALA B CA 1
ATOM 6082 C C . ALA B 1 393 ? -5.117 -30.766 -0.356 1 98.69 393 ALA B C 1
ATOM 6084 O O . ALA B 1 393 ? -5.773 -31.359 0.5 1 98.69 393 ALA B O 1
ATOM 6085 N N . MET B 1 394 ? -5.355 -29.547 -0.663 1 98.81 394 MET B N 1
ATOM 6086 C CA . MET B 1 394 ? -6.469 -28.797 -0.079 1 98.81 394 MET B CA 1
ATOM 6087 C C . MET B 1 394 ? -7.805 -29.422 -0.475 1 98.81 394 MET B C 1
ATOM 6089 O O . MET B 1 394 ? -8.703 -29.562 0.359 1 98.81 394 MET B O 1
ATOM 6093 N N . ASP B 1 395 ? -7.914 -29.734 -1.741 1 98.38 395 ASP B N 1
ATOM 6094 C CA . ASP B 1 395 ? -9.125 -30.375 -2.223 1 98.38 395 ASP B CA 1
ATOM 6095 C C . ASP B 1 395 ? -9.406 -31.672 -1.442 1 98.38 395 ASP B C 1
ATOM 6097 O O . ASP B 1 395 ? -10.531 -31.906 -1.013 1 98.38 395 ASP B O 1
ATOM 6101 N N . ASN B 1 396 ? -8.352 -32.469 -1.285 1 98.25 396 ASN B N 1
ATOM 6102 C CA . ASN B 1 396 ? -8.484 -33.719 -0.528 1 98.25 396 ASN B CA 1
ATOM 6103 C C . ASN B 1 396 ? -8.891 -33.438 0.918 1 98.25 396 ASN B C 1
ATOM 6105 O O . ASN B 1 396 ? -9.758 -34.125 1.46 1 98.25 396 ASN B O 1
ATOM 6109 N N . TYR B 1 397 ? -8.297 -32.5 1.542 1 98.5 397 TYR B N 1
ATOM 6110 C CA . TYR B 1 397 ? -8.617 -32.125 2.912 1 98.5 397 TYR B CA 1
ATOM 6111 C C . TYR B 1 397 ? -10.07 -31.688 3.027 1 98.5 397 TYR B C 1
ATOM 6113 O O . TYR B 1 397 ? -10.789 -32.125 3.932 1 98.5 397 TYR B O 1
ATOM 6121 N N . LEU B 1 398 ? -10.484 -30.859 2.109 1 98.19 398 LEU B N 1
ATOM 6122 C CA . LEU B 1 398 ? -11.836 -30.312 2.121 1 98.19 398 LEU B CA 1
ATOM 6123 C C . LEU B 1 398 ? -12.875 -31.406 1.93 1 98.19 398 LEU B C 1
ATOM 6125 O O . LEU B 1 398 ? -13.977 -31.344 2.484 1 98.19 398 LEU B O 1
ATOM 6129 N N . LYS B 1 399 ? -12.508 -32.406 1.158 1 96.81 399 LYS B N 1
ATOM 6130 C CA . LYS B 1 399 ? -13.406 -33.531 0.95 1 96.81 399 LYS B CA 1
ATOM 6131 C C . LYS B 1 399 ? -13.5 -34.406 2.201 1 96.81 399 LYS B C 1
ATOM 6133 O O . LYS B 1 399 ? -14.484 -35.094 2.404 1 96.81 399 LYS B O 1
ATOM 6138 N N . SER B 1 400 ? -12.539 -34.344 3 1 96.38 400 SER B N 1
ATOM 6139 C CA . SER B 1 400 ? -12.469 -35.219 4.184 1 96.38 400 SER B CA 1
ATOM 6140 C C . SER B 1 400 ? -13.234 -34.594 5.352 1 96.38 400 SER B C 1
ATOM 6142 O O . SER B 1 400 ? -13.531 -35.281 6.332 1 96.38 400 SER B O 1
ATOM 6144 N N . ILE B 1 401 ? -13.555 -33.344 5.254 1 93.38 401 ILE B N 1
ATOM 6145 C CA . ILE B 1 401 ? -14.242 -32.688 6.359 1 93.38 401 ILE B CA 1
ATOM 6146 C C . ILE B 1 401 ? -15.68 -32.375 5.965 1 93.38 401 ILE B C 1
ATOM 6148 O O . ILE B 1 401 ? -16.016 -32.406 4.777 1 93.38 401 ILE B O 1
ATOM 6152 N N . GLU B 1 402 ? -16.609 -32.156 6.926 1 81.12 402 GLU B N 1
ATOM 6153 C CA . GLU B 1 402 ? -18.016 -31.828 6.699 1 81.12 402 GLU B CA 1
ATOM 6154 C C . GLU B 1 402 ? -18.172 -30.391 6.234 1 81.12 402 GLU B C 1
ATOM 6156 O O . GLU B 1 402 ? -17.406 -29.516 6.637 1 81.12 402 GLU B O 1
#

Radius of gyration: 28.89 Å; Cα contacts (8 Å, |Δi|>4): 1782; chains: 2; bounding box: 84×84×67 Å

InterPro domains:
  IPR009051 Alpha-helical ferredoxin [G3DSA:1.10.1060.10] (1-107)
  IPR023753 FAD/NAD(P)-binding domain [PF07992] (110-385)
  IPR028261 Dihydroprymidine dehydrogenase domain II [PF14691] (4-96)
  IPR036188 FAD/NAD(P)-binding domain superfamily [G3DSA:3.50.50.60] (108-230)
  IPR036188 FAD/NAD(P)-binding domain superfamily [G3DSA:3.50.50.60] (233-402)

Sequence (804 aa):
MKELLLEADRCLMCKKPRCREHCPIDTPIPEVIALFKEGKMAEAGEILFKNNPLTQVCGIVCPHDDQCKGNCIRGIKSEPVRFCEIEAYVSKVYIENAKFEKETDIDKMVAVVGGGPAGITVAFILAQKGYRVTIFDANPKLGGVLRYGIPKFRLPKDIIDTYEERLSELGVSIRPNTLIGPVVTLDRLFADGYKAVFIGTGVWNPRVLNIKGESLGNVHYAIDYLKTPETYRIGERVIVIGAGDVGMDAARTAKRNGAKDVRILHLKGMDEITATKSELEGALEDGVKIETYKAPMELTLKGVKYRETKSGTGEDVKEGFLECDTIIIAISQAPKNNIVANTTGLETDDRGHILADEEGRTTREGVFSAGDVVIGAATVVKAVAKSKLVAEAMDNYLKSIEMKELLLEADRCLMCKKPRCREHCPIDTPIPEVIALFKEGKMAEAGEILFKNNPLTQVCGIVCPHDDQCKGNCIRGIKSEPVRFCEIEAYVSKVYIENAKFEKETDIDKMVAVVGGGPAGITVAFILAQKGYRVTIFDANPKLGGVLRYGIPKFRLPKDIIDTYEERLSELGVSIRPNTLIGPVVTLDRLFADGYKAVFIGTGVWNPRVLNIKGESLGNVHYAIDYLKTPETYRIGERVIVIGAGDVGMDAARTAKRNGAKDVRILHLKGMDEITATKSELEGALEDGVKIETYKAPMELTLKGVKYRETKSGTGEDVKEGFLECDTIIIAISQAPKNNIVANTTGLETDDRGHILADEEGRTTREGVFSAGDVVIGAATVVKAVAKSKLVAEAMDNYLKSIE